Protein AF-A0A318RNM4-F1 (afdb_monomer)

Mean predicted aligned error: 9.03 Å

Foldseek 3Di:
DWDKADADLLLQLLVVQCVLPVFALQQKWKWKKWWFQPQDLVLLQVLLQVLCLLAQLQQWAWDADPVGIIITGHDRDPTDGAEEEEDADDPVVVLVVLLVVSLGHQGSRDSGQKHWYWYAYPVGTIMIMIMGRNSFFAPLLVLLSLLSSLQSLLCVVVVHDRDDALADHPVVVSVVLVCCCPDPLLVVLVVVVVVVVVPDPDPPLPQDQSHFANDFWQKDKDDDAQLLLVLLQVLLVVLVFHSVLVLVLLVQCLQQQLQLHQKAKAWEWDQLDDDSRSNHGGNDTATDIQIDGDDQQAFQLNSSNRSVVRVVVCNSSVNHHVSVVCVVVVNTDRQHEYEAEPADPSQRHSNNIGIDMDISHRGTHSAKYWYWDAPVPRGIMTMITGRPVVDDSVRSVLSNQLSSVLSNVSSVDHRRHRPVPSASADPVLVVVQVVQQAAAADDDLFAFLLVLLVVLLVVQVQFWAEDFDVDTDGSLRLLLLLQLLLLVVVVVPDAQAAEEEEAEFWDRCVLSVLSSCVLLNYAYEYDDLPDDQVLSVQSCVVSVGQEYEYCCVVSHDPVCVVHHYQHPVDPVSVVNSNPGGSDRRDQVSHPGDRTQQGWSYWAWDCDPVRDIDIATDGSSLLVLVLVLCCVVQNDPEAAEQQDRPNDPVNSCLSRNCSSRNYYRYYQGGPLSVPLVSVVVSQFPGRAQEDEEALVSLVVNCVVPQAADPRGEHAEYEYEDDWAFLVSQVSSCRNRVYFYKYFYDDPNNRRFFIDTSVPDPDPPDDGTDDSHGTGHPGGKAFHRPSRHGRGPPHHGDIDD

Nearest PDB structures (foldseek):
  5ja1-assembly1_A  TM=8.791E-01  e=1.854E-58  Escherichia coli K-12
  6p1j-assembly1_A  TM=8.127E-01  e=1.756E-58  Eleftheria terrae
  5dua-assembly2_A  TM=9.018E-01  e=8.449E-34  Streptomyces coelicolor A3(2)
  8www-assembly1_A  TM=9.295E-01  e=9.162E-27  Streptomyces yokosukanensis
  8www-assembly2_B  TM=9.259E-01  e=1.479E-25  Streptomyces yokosukanensis

InterPro domains:
  IPR000873 AMP-dependent synthetase/ligase domain [PF00501] (454-799)
  IPR001242 Condensation domain [PF00668] (5-429)
  IPR020459 AMP-binding [PR00154] (597-608)
  IPR020459 AMP-binding [PR00154] (609-617)
  IPR020845 AMP-binding, conserved site [PS00455] (602-613)
  IPR023213 Chloramphenicol acetyltransferase-like domain superfamily [G3DSA:3.30.559.10] (7-200)
  IPR042099 ANL, N-terminal domain [G3DSA:3.40.50.12780] (448-799)

Structure (mmCIF, N/CA/C/O backbone):
data_AF-A0A318RNM4-F1
#
_entry.id   AF-A0A318RNM4-F1
#
loop_
_atom_site.group_PDB
_atom_site.id
_atom_site.type_symbol
_atom_site.label_atom_id
_atom_site.label_alt_id
_atom_site.label_comp_id
_atom_site.label_asym_id
_atom_site.label_entity_id
_atom_site.label_seq_id
_atom_site.pdbx_PDB_ins_code
_atom_site.Cartn_x
_atom_site.Cartn_y
_atom_site.Cartn_z
_atom_site.occupancy
_atom_site.B_iso_or_equiv
_atom_site.auth_seq_id
_atom_site.auth_comp_id
_atom_site.auth_asym_id
_atom_site.auth_atom_id
_atom_site.pdbx_PDB_model_num
ATOM 1 N N . MET A 1 1 ? 12.974 10.063 -58.708 1.00 43.97 1 MET A N 1
ATOM 2 C CA . MET A 1 1 ? 11.779 10.256 -57.858 1.00 43.97 1 MET A CA 1
ATOM 3 C C . MET A 1 1 ? 12.030 9.513 -56.565 1.00 43.97 1 MET A C 1
ATOM 5 O O . MET A 1 1 ? 12.334 8.330 -56.641 1.00 43.97 1 MET A O 1
ATOM 9 N N . SER A 1 2 ? 11.976 10.191 -55.420 1.00 60.78 2 SER A N 1
ATOM 10 C CA . SER A 1 2 ? 12.053 9.526 -54.116 1.00 60.78 2 SER A CA 1
ATOM 11 C C . SER A 1 2 ? 10.860 8.586 -53.949 1.00 60.78 2 SER A C 1
ATOM 13 O O . SER A 1 2 ? 9.722 8.989 -54.195 1.00 60.78 2 SER A O 1
ATOM 15 N N . ALA A 1 3 ? 11.113 7.330 -53.588 1.00 73.31 3 ALA A N 1
ATOM 16 C CA . ALA A 1 3 ? 10.057 6.351 -53.357 1.00 73.31 3 ALA A CA 1
ATOM 17 C C . ALA A 1 3 ? 9.342 6.666 -52.030 1.00 73.31 3 ALA A C 1
ATOM 19 O O . ALA A 1 3 ? 10.000 6.797 -50.999 1.00 73.31 3 ALA A O 1
ATOM 20 N N . ARG A 1 4 ? 8.007 6.799 -52.060 1.00 87.25 4 ARG A N 1
ATOM 21 C CA . ARG A 1 4 ? 7.168 6.872 -50.849 1.00 87.25 4 ARG A CA 1
ATOM 22 C C . ARG A 1 4 ? 6.890 5.448 -50.367 1.00 87.25 4 ARG A C 1
ATOM 24 O O . ARG A 1 4 ? 6.501 4.602 -51.172 1.00 87.25 4 ARG A O 1
ATOM 31 N N . MET A 1 5 ? 7.094 5.186 -49.080 1.00 91.44 5 MET A N 1
ATOM 32 C CA . MET A 1 5 ? 6.993 3.850 -48.479 1.00 91.44 5 MET A CA 1
ATOM 33 C C . MET A 1 5 ? 6.190 3.908 -47.179 1.00 91.44 5 MET A C 1
ATOM 35 O O . MET A 1 5 ? 6.148 4.951 -46.536 1.00 91.44 5 MET A O 1
ATOM 39 N N . ALA A 1 6 ? 5.590 2.797 -46.754 1.00 90.50 6 ALA A N 1
ATOM 40 C CA . ALA A 1 6 ? 5.003 2.718 -45.416 1.00 90.50 6 ALA A CA 1
ATOM 41 C C . ALA A 1 6 ? 6.095 2.778 -44.328 1.00 90.50 6 ALA A C 1
ATOM 43 O O . ALA A 1 6 ? 7.230 2.343 -44.552 1.00 90.50 6 ALA A O 1
ATOM 44 N N . LEU A 1 7 ? 5.753 3.298 -43.147 1.00 91.81 7 LEU A N 1
ATOM 45 C CA . LEU A 1 7 ? 6.599 3.184 -41.952 1.00 91.81 7 LEU A CA 1
ATOM 46 C C . LEU A 1 7 ? 6.724 1.714 -41.524 1.00 91.81 7 LEU A C 1
ATOM 48 O O . LEU A 1 7 ? 5.771 0.941 -41.673 1.00 91.81 7 LEU A O 1
ATOM 52 N N . SER A 1 8 ? 7.872 1.354 -40.943 1.00 89.12 8 SER A N 1
ATOM 53 C CA . SER A 1 8 ? 8.017 0.073 -40.241 1.00 89.12 8 SER A CA 1
ATOM 54 C C . SER A 1 8 ? 7.061 -0.008 -39.046 1.00 89.12 8 SER A C 1
ATOM 56 O O . SER A 1 8 ? 6.530 1.007 -38.577 1.00 89.12 8 SER A O 1
ATOM 58 N N . GLY A 1 9 ? 6.851 -1.212 -38.508 1.00 85.44 9 GLY A N 1
ATOM 59 C CA . GLY A 1 9 ? 6.038 -1.402 -37.299 1.00 85.44 9 GLY A CA 1
ATOM 60 C C . GLY A 1 9 ? 6.455 -0.487 -36.139 1.00 85.44 9 GLY A C 1
ATOM 61 O O . GLY A 1 9 ? 5.610 0.217 -35.588 1.00 85.44 9 GLY A O 1
ATOM 62 N N . ALA A 1 10 ? 7.758 -0.435 -35.850 1.00 88.25 10 ALA A N 1
ATOM 63 C CA . ALA A 1 10 ? 8.333 0.382 -34.777 1.00 88.25 10 ALA A CA 1
ATOM 64 C C . ALA A 1 10 ? 8.173 1.886 -35.029 1.00 88.25 10 ALA A C 1
ATOM 66 O O . ALA A 1 10 ? 7.791 2.642 -34.138 1.00 88.25 10 ALA A O 1
ATOM 67 N N . GLN A 1 11 ? 8.424 2.320 -36.267 1.00 92.38 11 GLN A N 1
ATOM 68 C CA . GLN A 1 11 ? 8.278 3.720 -36.653 1.00 92.38 11 GLN A CA 1
ATOM 69 C C . GLN A 1 11 ? 6.833 4.196 -36.519 1.00 92.38 11 GLN A C 1
ATOM 71 O O . GLN A 1 11 ? 6.610 5.311 -36.056 1.00 92.38 11 GLN A O 1
ATOM 76 N N . ARG A 1 12 ? 5.848 3.358 -36.880 1.00 89.06 12 ARG A N 1
ATOM 77 C CA . ARG A 1 12 ? 4.423 3.679 -36.686 1.00 89.06 12 ARG A CA 1
ATOM 78 C C . ARG A 1 12 ? 4.091 3.889 -35.210 1.00 89.06 12 ARG A C 1
ATOM 80 O O . ARG A 1 12 ? 3.376 4.835 -34.898 1.00 89.06 12 ARG A O 1
ATOM 87 N N . GLY A 1 13 ? 4.618 3.043 -34.322 1.00 85.75 13 GLY A N 1
ATOM 88 C CA . GLY A 1 13 ? 4.440 3.189 -32.875 1.00 85.75 13 GLY A CA 1
ATOM 89 C C . GLY A 1 13 ? 4.929 4.547 -32.368 1.00 85.75 13 GLY A C 1
ATOM 90 O O . GLY A 1 13 ? 4.174 5.266 -31.718 1.00 85.75 13 GLY A O 1
ATOM 91 N N . VAL A 1 14 ? 6.153 4.935 -32.746 1.00 89.62 14 VAL A N 1
ATOM 92 C CA . VAL A 1 14 ? 6.728 6.249 -32.402 1.00 89.62 14 VAL A CA 1
ATOM 93 C C . VAL A 1 14 ? 5.925 7.398 -33.013 1.00 89.62 14 VAL A C 1
ATOM 95 O O . VAL A 1 14 ? 5.628 8.362 -32.315 1.00 89.62 14 VAL A O 1
ATOM 98 N N . TRP A 1 15 ? 5.548 7.291 -34.291 1.00 91.06 15 TRP A N 1
ATOM 99 C CA . TRP A 1 15 ? 4.765 8.314 -34.988 1.00 91.06 15 TRP A CA 1
ATOM 100 C C . TRP A 1 15 ? 3.465 8.618 -34.247 1.00 91.06 15 TRP A C 1
ATOM 102 O O . TRP A 1 15 ? 3.231 9.759 -33.866 1.00 91.06 15 TRP A O 1
ATOM 112 N N . PHE A 1 16 ? 2.636 7.601 -33.995 1.00 86.62 16 PHE A N 1
ATOM 113 C CA . PHE A 1 16 ? 1.354 7.816 -33.327 1.00 86.62 16 PHE A CA 1
ATOM 114 C C . PHE A 1 16 ? 1.520 8.302 -31.888 1.00 86.62 16 PHE A C 1
ATOM 116 O O . PHE A 1 16 ? 0.743 9.147 -31.456 1.00 86.62 16 PHE A O 1
ATOM 123 N N . ALA A 1 17 ? 2.532 7.817 -31.162 1.00 84.12 17 ALA A N 1
ATOM 124 C CA . ALA A 1 17 ? 2.779 8.263 -29.797 1.00 84.12 17 ALA A CA 1
ATOM 125 C C . ALA A 1 17 ? 3.196 9.745 -29.742 1.00 84.12 17 ALA A C 1
ATOM 127 O O . ALA A 1 17 ? 2.619 10.499 -28.966 1.00 84.12 17 ALA A O 1
ATOM 128 N N . GLN A 1 18 ? 4.116 10.194 -30.604 1.00 87.12 18 GLN A N 1
ATOM 129 C CA . GLN A 1 18 ? 4.510 11.608 -30.674 1.00 87.12 18 GLN A CA 1
ATOM 130 C C . GLN A 1 18 ? 3.356 12.511 -31.135 1.00 87.12 18 GLN A C 1
ATOM 132 O O . GLN A 1 18 ? 3.247 13.635 -30.665 1.00 87.12 18 GLN A O 1
ATOM 137 N N . GLN A 1 19 ? 2.467 12.043 -32.016 1.00 87.25 19 GLN A N 1
ATOM 138 C CA . GLN A 1 19 ? 1.311 12.838 -32.459 1.00 87.25 19 GLN A CA 1
ATOM 139 C C . GLN A 1 19 ? 0.315 13.139 -31.325 1.00 87.25 19 GLN A C 1
ATOM 141 O O . GLN A 1 19 ? -0.423 14.118 -31.411 1.00 87.25 19 GLN A O 1
ATOM 146 N N . LEU A 1 20 ? 0.292 12.325 -30.261 1.00 84.88 20 LEU A N 1
ATOM 147 C CA . LEU A 1 20 ? -0.509 12.613 -29.066 1.00 84.88 20 LEU A CA 1
ATOM 148 C C . LEU A 1 20 ? 0.067 13.772 -28.245 1.00 84.88 20 LEU A C 1
ATOM 150 O O . LEU A 1 20 ? -0.704 14.465 -27.589 1.00 84.88 20 LEU A O 1
ATOM 154 N N . GLU A 1 21 ? 1.388 13.967 -28.278 1.00 86.56 21 GLU A N 1
ATOM 155 C CA . GLU A 1 21 ? 2.074 15.057 -27.580 1.00 86.56 21 GLU A CA 1
ATOM 156 C C . GLU A 1 21 ? 3.286 15.557 -28.396 1.00 86.56 21 GLU A C 1
ATOM 158 O O . GLU A 1 21 ? 4.421 15.121 -28.167 1.00 86.56 21 GLU A O 1
ATOM 163 N N . PRO A 1 22 ? 3.073 16.442 -29.392 1.00 86.62 22 PRO A N 1
ATOM 164 C CA . PRO A 1 22 ? 4.117 16.868 -30.331 1.00 86.62 22 PRO A CA 1
ATOM 165 C C . PRO A 1 22 ? 5.311 17.583 -29.688 1.00 86.62 22 PRO A C 1
ATOM 167 O O . PRO A 1 22 ? 6.406 17.550 -30.245 1.00 86.62 22 PRO A O 1
ATOM 170 N N . GLU A 1 23 ? 5.114 18.190 -28.516 1.00 87.50 23 GLU A N 1
ATOM 171 C CA . GLU A 1 23 ? 6.157 18.914 -27.780 1.00 87.50 23 GLU A CA 1
ATOM 172 C C . GLU A 1 23 ? 6.959 18.005 -26.834 1.00 87.50 23 GLU A C 1
ATOM 174 O O . GLU A 1 23 ? 7.902 18.455 -26.183 1.00 87.50 23 GLU A O 1
ATOM 179 N N . SER A 1 24 ? 6.614 16.715 -26.745 1.00 87.56 24 SER A N 1
ATOM 180 C CA . SER A 1 24 ? 7.316 15.777 -25.873 1.00 87.56 24 SER A CA 1
ATOM 181 C C . SER A 1 24 ? 8.773 15.574 -26.324 1.00 87.56 24 SER A C 1
ATOM 183 O O . SER A 1 24 ? 9.010 15.175 -27.470 1.00 87.56 24 SER A O 1
ATOM 185 N N . PRO A 1 25 ? 9.768 15.773 -25.436 1.00 86.56 25 PRO A N 1
ATOM 186 C CA . PRO A 1 25 ? 11.182 15.614 -25.780 1.00 86.56 25 PRO A CA 1
ATOM 187 C C . PRO A 1 25 ? 11.668 14.157 -25.737 1.00 86.56 25 PRO A C 1
ATOM 189 O O . PRO A 1 25 ? 12.783 13.863 -26.175 1.00 86.56 25 PRO A O 1
ATOM 192 N N . VAL A 1 26 ? 10.849 13.234 -25.221 1.00 87.94 26 VAL A N 1
ATOM 193 C CA . VAL A 1 26 ? 11.258 11.859 -24.878 1.00 87.94 26 VAL A CA 1
ATOM 194 C C . VAL A 1 26 ? 11.552 10.976 -26.092 1.00 87.94 26 VAL A C 1
ATOM 196 O O . VAL A 1 26 ? 12.175 9.929 -25.957 1.00 87.94 26 VAL A O 1
ATOM 199 N N . PHE A 1 27 ? 11.144 11.388 -27.294 1.00 90.69 27 PHE A N 1
ATOM 200 C CA . PHE A 1 27 ? 11.481 10.698 -28.542 1.00 90.69 27 PHE A CA 1
ATOM 201 C C . PHE A 1 27 ? 12.781 11.213 -29.159 1.00 90.69 27 PHE A C 1
ATOM 203 O O . PHE A 1 27 ? 12.977 11.130 -30.370 1.00 90.69 27 PHE A O 1
ATOM 210 N N . SER A 1 28 ? 13.697 11.716 -28.338 1.00 89.94 28 SER A N 1
ATOM 211 C CA . SER A 1 28 ? 15.089 11.914 -28.725 1.00 89.94 28 SER A CA 1
ATOM 212 C C . SER A 1 28 ? 15.925 10.732 -28.245 1.00 89.94 28 SER A C 1
ATOM 214 O O . SER A 1 28 ? 15.828 10.315 -27.094 1.00 89.94 28 SER A O 1
ATOM 216 N N . VAL A 1 29 ? 16.784 10.217 -29.118 1.00 91.00 29 VAL A N 1
ATOM 217 C CA . VAL A 1 29 ? 17.881 9.323 -28.741 1.00 91.00 29 VAL A CA 1
ATOM 218 C C . VAL A 1 29 ? 19.196 10.048 -28.937 1.00 91.00 29 VAL A C 1
ATOM 220 O O . VAL A 1 29 ? 19.383 10.755 -29.929 1.00 91.00 29 VAL A O 1
ATOM 223 N N . GLY A 1 30 ? 20.120 9.877 -28.001 1.00 90.44 30 GLY A N 1
ATOM 224 C CA . GLY A 1 30 ? 21.400 10.561 -28.084 1.00 90.44 30 GLY A CA 1
ATOM 225 C C . GLY A 1 30 ? 22.482 9.948 -27.216 1.00 90.44 30 GLY A C 1
ATOM 226 O O . GLY A 1 30 ? 22.210 9.203 -26.271 1.00 90.44 30 GLY A O 1
ATOM 227 N N . GLN A 1 31 ? 23.724 10.267 -27.560 1.00 92.06 31 GLN A N 1
ATOM 228 C CA . GLN A 1 31 ? 24.913 9.809 -26.850 1.00 92.06 31 GLN A CA 1
ATOM 229 C C . GLN A 1 31 ? 26.065 10.812 -26.976 1.00 92.06 31 GLN A C 1
ATOM 231 O O . GLN A 1 31 ? 26.129 11.582 -27.937 1.00 92.06 31 GLN A O 1
ATOM 236 N N . LEU A 1 32 ? 27.008 10.723 -26.041 1.00 94.06 32 LEU A N 1
ATOM 237 C CA . LEU A 1 32 ? 28.366 11.244 -26.173 1.00 94.06 32 LEU A CA 1
ATOM 238 C C . LEU A 1 32 ? 29.331 10.083 -26.393 1.00 94.06 32 LEU A C 1
ATOM 240 O O . LEU A 1 32 ? 29.243 9.069 -25.712 1.00 94.06 32 LEU A O 1
ATOM 244 N N . VAL A 1 33 ? 30.278 10.229 -27.312 1.00 93.94 33 VAL A N 1
ATOM 245 C CA . VAL A 1 33 ? 31.407 9.307 -27.465 1.00 93.94 33 VAL A CA 1
ATOM 246 C C . VAL A 1 33 ? 32.674 10.040 -27.061 1.00 93.94 33 VAL A C 1
ATOM 248 O O . VAL A 1 33 ? 33.107 10.962 -27.752 1.00 93.94 33 VAL A O 1
ATOM 251 N N . TRP A 1 34 ? 33.257 9.633 -25.936 1.00 93.44 34 TRP A N 1
ATOM 252 C CA . TRP A 1 34 ? 34.493 10.202 -25.408 1.00 93.44 34 TRP A CA 1
ATOM 253 C C . TRP A 1 34 ? 35.707 9.551 -26.061 1.00 93.44 34 TRP A C 1
ATOM 255 O O . TRP A 1 34 ? 35.800 8.322 -26.133 1.00 93.44 34 TRP A O 1
ATOM 265 N N . LEU A 1 35 ? 36.633 10.386 -26.523 1.00 94.31 35 LEU A N 1
ATOM 266 C CA . LEU A 1 35 ? 37.820 10.000 -27.271 1.00 94.31 35 LEU A CA 1
ATOM 267 C C . LEU A 1 35 ? 39.064 10.666 -26.652 1.00 94.31 35 LEU A C 1
ATOM 269 O O . LEU A 1 35 ? 38.995 11.819 -26.205 1.00 94.31 35 LEU A O 1
ATOM 273 N N . PRO A 1 36 ? 40.205 9.958 -26.599 1.00 92.50 36 PRO A N 1
ATOM 274 C CA . PRO A 1 36 ? 41.445 10.497 -26.050 1.00 92.50 36 PRO A CA 1
ATOM 275 C C . PRO A 1 36 ? 42.024 11.627 -26.918 1.00 92.50 36 PRO A C 1
ATOM 277 O O . PRO A 1 36 ? 41.576 11.896 -28.029 1.00 92.50 36 PRO A O 1
ATOM 280 N N . SER A 1 37 ? 43.010 12.344 -26.377 1.00 90.00 37 SER A N 1
ATOM 281 C CA . SER A 1 37 ? 43.553 13.580 -26.967 1.00 90.00 37 SER A CA 1
ATOM 282 C C . SER A 1 37 ? 44.356 13.402 -28.256 1.00 90.00 37 SER A C 1
ATOM 284 O O . SER A 1 37 ? 44.651 14.390 -28.918 1.00 90.00 37 SER A O 1
ATOM 286 N N . ASP A 1 38 ? 44.769 12.180 -28.573 1.00 89.56 38 ASP A N 1
ATOM 287 C CA . ASP A 1 38 ? 45.491 11.809 -29.794 1.00 89.56 38 ASP A CA 1
ATOM 288 C C . ASP A 1 38 ? 44.562 11.568 -30.995 1.00 89.56 38 ASP A C 1
ATOM 290 O O . ASP A 1 38 ? 45.038 11.435 -32.123 1.00 89.56 38 ASP A O 1
ATOM 294 N N . VAL A 1 39 ? 43.245 11.564 -30.773 1.00 94.94 39 VAL A N 1
ATOM 295 C CA . VAL A 1 39 ? 42.238 11.474 -31.831 1.00 94.94 39 VAL A CA 1
ATOM 296 C C . VAL A 1 39 ? 42.028 12.843 -32.484 1.00 94.94 39 VAL A C 1
ATOM 298 O O . VAL A 1 39 ? 41.661 13.816 -31.831 1.00 94.94 39 VAL A O 1
ATOM 301 N N . ASP A 1 40 ? 42.229 12.908 -33.800 1.00 95.56 40 ASP A N 1
ATOM 302 C CA . ASP A 1 40 ? 41.983 14.102 -34.620 1.00 95.56 40 ASP A CA 1
ATOM 303 C C . ASP A 1 40 ? 40.476 14.410 -34.763 1.00 95.56 40 ASP A C 1
ATOM 305 O O . ASP A 1 40 ? 39.723 13.641 -35.367 1.00 95.56 40 ASP A O 1
ATOM 309 N N . ALA A 1 41 ? 40.042 15.552 -34.221 1.00 96.06 41 ALA A N 1
ATOM 310 C CA . ALA A 1 41 ? 38.646 15.987 -34.223 1.00 96.06 41 ALA A CA 1
ATOM 311 C C . ALA A 1 41 ? 38.074 16.269 -35.626 1.00 96.06 41 ALA A C 1
ATOM 313 O O . ALA A 1 41 ? 36.903 15.969 -35.871 1.00 96.06 41 ALA A O 1
ATOM 314 N N . ASP A 1 42 ? 38.876 16.794 -36.555 1.00 96.25 42 ASP A N 1
ATOM 315 C CA . ASP A 1 42 ? 38.430 17.091 -37.923 1.00 96.25 42 ASP A CA 1
ATOM 316 C C . ASP A 1 42 ? 38.222 15.791 -38.715 1.00 96.25 42 ASP A C 1
ATOM 318 O O . ASP A 1 42 ? 37.265 15.651 -39.491 1.00 96.25 42 ASP A O 1
ATOM 322 N N . LEU A 1 43 ? 39.066 14.784 -38.462 1.00 96.19 43 LEU A N 1
ATOM 323 C CA . LEU A 1 43 ? 38.861 13.437 -38.996 1.00 96.19 43 LEU A CA 1
ATOM 324 C C . LEU A 1 43 ? 37.630 12.753 -38.391 1.00 96.19 43 LEU A C 1
ATOM 326 O O . LEU A 1 43 ? 36.924 12.051 -39.118 1.00 96.19 43 LEU A O 1
ATOM 330 N N . VAL A 1 44 ? 37.324 12.968 -37.103 1.00 97.31 44 VAL A N 1
ATOM 331 C CA . VAL A 1 44 ? 36.059 12.486 -36.511 1.00 97.31 44 VAL A CA 1
ATOM 332 C C . VAL A 1 44 ? 34.872 13.143 -37.211 1.00 97.31 44 VAL A C 1
ATOM 334 O O . VAL A 1 44 ? 33.977 12.430 -37.657 1.00 97.31 44 VAL A O 1
ATOM 337 N N . ALA A 1 45 ? 34.876 14.469 -37.377 1.00 97.06 45 ALA A N 1
ATOM 338 C CA . ALA A 1 45 ? 33.804 15.192 -38.064 1.00 97.06 45 ALA A CA 1
ATOM 339 C C . ALA A 1 45 ? 33.586 14.678 -39.500 1.00 97.06 45 ALA A C 1
ATOM 341 O O . ALA A 1 45 ? 32.448 14.424 -39.907 1.00 97.06 45 ALA A O 1
ATOM 342 N N . SER A 1 46 ? 34.675 14.423 -40.231 1.00 95.62 46 SER A N 1
ATOM 343 C CA . SER A 1 46 ? 34.634 13.830 -41.575 1.00 95.62 46 SER A CA 1
ATOM 344 C C . SER A 1 46 ? 34.039 12.416 -41.560 1.00 95.62 46 SER A C 1
ATOM 346 O O . SER A 1 46 ? 33.154 12.096 -42.355 1.00 95.62 46 SER A O 1
ATOM 348 N N . ALA A 1 47 ? 34.470 11.568 -40.621 1.00 96.06 47 ALA A N 1
ATOM 349 C CA . ALA A 1 47 ? 33.963 10.204 -40.488 1.00 96.06 47 ALA A CA 1
ATOM 350 C C . ALA A 1 47 ? 32.470 10.158 -40.122 1.00 96.06 47 ALA A C 1
ATOM 352 O O . ALA A 1 47 ? 31.730 9.325 -40.653 1.00 96.06 47 ALA A O 1
ATOM 353 N N . VAL A 1 48 ? 32.019 11.066 -39.251 1.00 95.88 48 VAL A N 1
ATOM 354 C CA . VAL A 1 48 ? 30.607 11.230 -38.876 1.00 95.88 48 VAL A CA 1
ATOM 355 C C . VAL A 1 48 ? 29.771 11.667 -40.079 1.00 95.88 48 VAL A C 1
ATOM 357 O O . VAL A 1 48 ? 28.727 11.064 -40.340 1.00 95.88 48 VAL A O 1
ATOM 360 N N . SER A 1 49 ? 30.234 12.657 -40.847 1.00 94.38 49 SER A N 1
ATOM 361 C CA . SER A 1 49 ? 29.548 13.118 -42.063 1.00 94.38 49 SER A CA 1
ATOM 362 C C . SER A 1 49 ? 29.345 11.977 -43.067 1.00 94.38 49 SER A C 1
ATOM 364 O O . SER A 1 49 ? 28.223 11.725 -43.513 1.00 94.38 49 SER A O 1
ATOM 366 N N . ILE A 1 50 ? 30.399 11.198 -43.337 1.00 93.00 50 ILE A N 1
ATOM 367 C CA . ILE A 1 50 ? 30.340 10.058 -44.265 1.00 93.00 50 ILE A CA 1
ATOM 368 C C . ILE A 1 50 ? 29.375 8.980 -43.755 1.00 93.00 50 ILE A C 1
ATOM 370 O O . ILE A 1 50 ? 28.469 8.568 -44.478 1.00 93.00 50 ILE A O 1
ATOM 374 N N . ALA A 1 51 ? 29.528 8.530 -42.506 1.00 93.31 51 ALA A N 1
ATOM 375 C CA . ALA A 1 51 ? 28.712 7.441 -41.967 1.00 93.31 51 ALA A CA 1
ATOM 376 C C . ALA A 1 51 ? 27.223 7.812 -41.856 1.00 93.31 51 ALA A C 1
ATOM 378 O O . ALA A 1 51 ? 26.357 6.969 -42.091 1.00 93.31 51 ALA A O 1
ATOM 379 N N . THR A 1 52 ? 26.914 9.066 -41.510 1.00 91.94 52 THR A N 1
ATOM 380 C CA . THR A 1 52 ? 25.524 9.544 -41.461 1.00 91.94 52 THR A CA 1
ATOM 381 C C . THR A 1 52 ? 24.927 9.694 -42.860 1.00 91.94 52 THR A C 1
ATOM 383 O O . THR A 1 52 ? 23.768 9.331 -43.056 1.00 91.94 52 THR A O 1
ATOM 386 N N . GLY A 1 53 ? 25.718 10.122 -43.852 1.00 89.31 53 GLY A N 1
ATOM 387 C CA . GLY A 1 53 ? 25.306 10.165 -45.260 1.00 89.31 53 GLY A CA 1
ATOM 388 C C . GLY A 1 53 ? 25.020 8.783 -45.865 1.00 89.31 53 GLY A C 1
ATOM 389 O O . GLY A 1 53 ? 24.109 8.643 -46.684 1.00 89.31 53 GLY A O 1
ATOM 390 N N . GLU A 1 54 ? 25.745 7.749 -45.427 1.00 90.62 54 GLU A N 1
ATOM 391 C CA . GLU A 1 54 ? 25.530 6.353 -45.839 1.00 90.62 54 GLU A CA 1
ATOM 392 C C . GLU A 1 54 ? 24.260 5.719 -45.243 1.00 90.62 54 GLU A C 1
ATOM 394 O O . GLU A 1 54 ? 23.763 4.724 -45.774 1.00 90.62 54 GLU A O 1
ATOM 399 N N . ALA A 1 55 ? 23.728 6.256 -44.143 1.00 91.31 55 ALA A N 1
ATOM 400 C CA . ALA A 1 55 ? 22.554 5.706 -43.476 1.00 91.31 55 ALA A CA 1
ATOM 401 C C . ALA A 1 55 ? 21.254 6.248 -44.097 1.00 91.31 55 ALA A C 1
ATOM 403 O O . ALA A 1 55 ? 20.797 7.344 -43.775 1.00 91.31 55 ALA A O 1
ATOM 404 N N . ASP A 1 56 ? 20.604 5.445 -44.944 1.00 90.50 56 ASP A N 1
ATOM 405 C CA . ASP A 1 56 ? 19.349 5.797 -45.634 1.00 90.50 56 ASP A CA 1
ATOM 406 C C . ASP A 1 56 ? 18.265 6.391 -44.722 1.00 90.50 56 ASP A C 1
ATOM 408 O O . ASP A 1 56 ? 17.564 7.326 -45.119 1.00 90.50 56 ASP A O 1
ATOM 412 N N . VAL A 1 57 ? 18.125 5.874 -43.495 1.00 92.56 57 VAL A N 1
ATOM 413 C CA . VAL A 1 57 ? 17.091 6.330 -42.556 1.00 92.56 57 VAL A CA 1
ATOM 414 C C . VAL A 1 57 ? 17.284 7.784 -42.124 1.00 92.56 57 VAL A C 1
ATOM 416 O O . VAL A 1 57 ? 16.303 8.494 -41.930 1.00 92.56 57 VAL A O 1
ATOM 419 N N . LEU A 1 58 ? 18.529 8.262 -42.032 1.00 92.62 58 LEU A N 1
ATOM 420 C CA . LEU A 1 58 ? 18.828 9.640 -41.629 1.00 92.62 58 LEU A CA 1
ATOM 421 C C . LEU A 1 58 ? 18.481 10.648 -42.731 1.00 92.62 58 LEU A C 1
ATOM 423 O O . LEU A 1 58 ? 18.328 11.837 -42.467 1.00 92.62 58 LEU A O 1
ATOM 427 N N . ARG A 1 59 ? 18.274 10.165 -43.961 1.00 90.19 59 ARG A N 1
ATOM 428 C CA . ARG A 1 59 ? 17.817 10.952 -45.114 1.00 90.19 59 ARG A CA 1
ATOM 429 C C . ARG A 1 59 ? 16.296 10.898 -45.288 1.00 90.19 59 ARG A C 1
ATOM 431 O O . ARG A 1 59 ? 15.780 11.422 -46.278 1.00 90.19 59 ARG A O 1
ATOM 438 N N . CYS A 1 60 ? 15.575 10.233 -44.382 1.00 91.75 60 CYS A N 1
ATOM 439 C CA . CYS A 1 60 ? 14.127 10.089 -44.471 1.00 91.75 60 CYS A CA 1
ATOM 440 C C . CYS A 1 60 ? 13.384 11.320 -43.951 1.00 91.75 60 CYS A C 1
ATOM 442 O O . CYS A 1 60 ? 13.765 11.924 -42.951 1.00 91.75 60 CYS A O 1
ATOM 444 N N . ARG A 1 61 ? 12.264 11.628 -44.608 1.00 91.88 61 ARG A N 1
ATOM 445 C CA . ARG A 1 61 ? 11.200 12.493 -44.081 1.00 91.88 61 ARG A CA 1
ATOM 446 C C . ARG A 1 61 ? 9.958 11.656 -43.821 1.00 91.88 61 ARG A C 1
ATOM 448 O O . ARG A 1 61 ? 9.727 10.682 -44.542 1.00 91.88 61 ARG A O 1
ATOM 455 N N . PHE A 1 62 ? 9.168 12.057 -42.833 1.00 91.81 62 PHE A N 1
ATOM 456 C CA . PHE A 1 62 ? 7.932 11.382 -42.451 1.00 91.81 62 PHE A CA 1
ATOM 457 C C . PHE A 1 62 ? 6.756 12.340 -42.634 1.00 91.81 62 PHE A C 1
ATOM 459 O O . PHE A 1 62 ? 6.827 13.499 -42.234 1.00 91.81 62 PHE A O 1
ATOM 466 N N . GLU A 1 63 ? 5.697 11.869 -43.281 1.00 90.94 63 GLU A N 1
ATOM 467 C CA . GLU A 1 63 ? 4.525 12.675 -43.632 1.00 90.94 63 GLU A CA 1
ATOM 468 C C . GLU A 1 63 ? 3.256 11.830 -43.487 1.00 90.94 63 GLU A C 1
ATOM 470 O O . GLU A 1 63 ? 3.295 10.609 -43.668 1.00 90.94 63 GLU A O 1
ATOM 475 N N . ASP A 1 64 ? 2.114 12.475 -43.254 1.00 87.75 64 ASP A N 1
ATOM 476 C CA . ASP A 1 64 ? 0.818 11.819 -43.420 1.00 87.75 64 ASP A CA 1
ATOM 477 C C . ASP A 1 64 ? 0.509 11.626 -44.911 1.00 87.75 64 ASP A C 1
ATOM 479 O O . ASP A 1 64 ? 0.613 12.550 -45.722 1.00 87.75 64 ASP A O 1
ATOM 483 N N . GLY A 1 65 ? 0.146 10.402 -45.289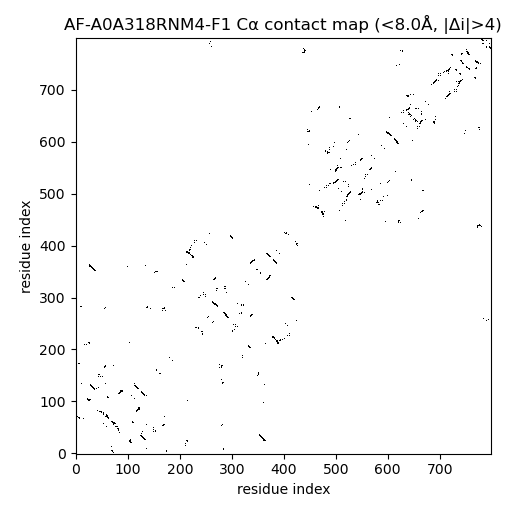 1.00 83.94 65 GLY A N 1
ATOM 484 C CA . GLY A 1 65 ? -0.368 10.064 -46.613 1.00 83.94 65 GLY A CA 1
ATOM 485 C C . GLY A 1 65 ? -1.834 9.635 -46.561 1.00 83.94 65 GLY A C 1
ATOM 486 O O . GLY A 1 65 ? -2.384 9.368 -45.495 1.00 83.94 65 GLY A O 1
ATOM 487 N N . ASP A 1 66 ? -2.455 9.486 -47.734 1.00 78.88 66 ASP A N 1
ATOM 488 C CA . ASP A 1 66 ? -3.886 9.157 -47.866 1.00 78.88 66 ASP A CA 1
ATOM 489 C C . ASP A 1 66 ? -4.296 7.837 -47.175 1.00 78.88 66 ASP A C 1
ATOM 491 O O . ASP A 1 66 ? -5.447 7.669 -46.782 1.00 78.88 66 ASP A O 1
ATOM 495 N N . ALA A 1 67 ? -3.359 6.892 -47.029 1.00 79.31 67 ALA A N 1
ATOM 496 C CA . ALA A 1 67 ? -3.576 5.576 -46.417 1.00 79.31 67 ALA A CA 1
ATOM 497 C C . ALA A 1 67 ? -2.902 5.415 -45.036 1.00 79.31 67 ALA A C 1
ATOM 499 O O . ALA A 1 67 ? -2.831 4.299 -44.516 1.00 79.31 67 ALA A O 1
ATOM 500 N N . GLY A 1 68 ? -2.383 6.503 -44.456 1.00 85.50 68 GLY A N 1
ATOM 501 C CA . GLY A 1 68 ? -1.604 6.508 -43.214 1.00 85.50 68 GLY A CA 1
ATOM 502 C C . GLY A 1 68 ? -0.200 7.103 -43.390 1.00 85.50 68 GLY A C 1
ATOM 503 O O . GLY A 1 68 ? 0.141 7.565 -44.484 1.00 85.50 68 GLY A O 1
ATOM 504 N N . PRO A 1 69 ? 0.630 7.101 -42.331 1.00 91.06 69 PRO A N 1
ATOM 505 C CA . PRO A 1 69 ? 1.942 7.729 -42.373 1.00 91.06 69 PRO A CA 1
ATOM 506 C C . PRO A 1 69 ? 2.872 7.021 -43.361 1.00 91.06 69 PRO A C 1
ATOM 508 O O . PRO A 1 69 ? 2.897 5.787 -43.465 1.00 91.06 69 PRO A O 1
ATOM 511 N N . VAL A 1 70 ? 3.673 7.818 -44.063 1.00 93.12 70 VAL A N 1
ATOM 512 C CA . VAL A 1 70 ? 4.654 7.367 -45.052 1.00 93.12 70 VAL A CA 1
ATOM 513 C C . VAL A 1 70 ? 6.032 7.951 -44.769 1.00 93.12 70 VAL A C 1
ATOM 515 O O . VAL A 1 70 ? 6.166 9.042 -44.220 1.00 93.12 70 VAL A O 1
ATOM 518 N N . GLN A 1 71 ? 7.066 7.220 -45.177 1.00 93.19 71 GLN A N 1
ATOM 519 C CA . GLN A 1 71 ? 8.452 7.668 -45.158 1.00 93.19 71 GLN A CA 1
ATOM 520 C C . GLN A 1 71 ? 8.975 7.831 -46.583 1.00 93.19 71 GLN A C 1
ATOM 522 O O . GLN A 1 71 ? 8.645 7.051 -47.484 1.00 93.19 71 GLN A O 1
ATOM 527 N N . ILE A 1 72 ? 9.778 8.870 -46.788 1.00 92.00 72 ILE A N 1
ATOM 528 C CA . ILE A 1 72 ? 10.324 9.251 -48.090 1.00 92.00 72 ILE A CA 1
ATOM 529 C C . ILE A 1 72 ? 11.835 9.357 -47.957 1.00 92.00 72 ILE A C 1
ATOM 531 O O . ILE A 1 72 ? 12.334 10.244 -47.266 1.00 92.00 72 ILE A O 1
ATOM 535 N N . VAL A 1 73 ? 12.562 8.477 -48.645 1.00 90.88 73 VAL A N 1
ATOM 536 C CA . VAL A 1 73 ? 14.029 8.509 -48.646 1.00 90.88 73 VAL A CA 1
ATOM 537 C C . VAL A 1 73 ? 14.503 9.647 -49.554 1.00 90.88 73 VAL A C 1
ATOM 539 O O . VAL A 1 73 ? 14.201 9.681 -50.756 1.00 90.88 73 VAL A O 1
ATOM 542 N N . GLY A 1 74 ? 15.233 10.603 -48.982 1.00 86.44 74 GLY A N 1
ATOM 543 C CA . GLY A 1 74 ? 15.872 11.684 -49.725 1.00 86.44 74 GLY A CA 1
ATOM 544 C C . GLY A 1 74 ? 16.887 11.167 -50.749 1.00 86.44 74 GLY A C 1
ATOM 545 O O . GLY A 1 74 ? 17.352 10.027 -50.683 1.00 86.44 74 GLY A O 1
ATOM 546 N N . ALA A 1 75 ? 17.253 12.009 -51.717 1.00 82.19 75 ALA A N 1
ATOM 547 C CA . ALA A 1 75 ? 18.419 11.728 -52.552 1.00 82.19 75 ALA A CA 1
ATOM 548 C C . ALA A 1 75 ? 19.689 11.690 -51.678 1.00 82.19 75 ALA A C 1
ATOM 550 O O . ALA A 1 75 ? 19.689 12.275 -50.590 1.00 82.19 75 ALA A O 1
ATOM 551 N N . PRO A 1 76 ? 20.757 10.992 -52.093 1.00 74.62 76 PRO A N 1
ATOM 552 C CA . PRO A 1 76 ? 22.059 11.177 -51.467 1.00 74.62 76 PRO A CA 1
ATOM 553 C C . PRO A 1 76 ? 22.407 12.663 -51.546 1.00 74.62 76 PRO A C 1
ATOM 555 O O . PRO A 1 76 ? 22.338 13.254 -52.624 1.00 74.62 76 PRO A O 1
ATOM 558 N N . THR A 1 77 ? 22.660 13.283 -50.403 1.00 63.84 77 THR A N 1
ATOM 559 C CA . THR A 1 77 ? 23.139 14.661 -50.329 1.00 63.84 77 THR A CA 1
ATOM 560 C C . THR A 1 77 ? 24.655 14.640 -50.249 1.00 63.84 77 THR A C 1
ATOM 562 O O . THR A 1 77 ? 25.219 13.713 -49.667 1.00 63.84 77 THR A O 1
ATOM 565 N N . ASP A 1 78 ? 25.304 15.666 -50.793 1.00 55.97 78 ASP A N 1
ATOM 566 C CA . ASP A 1 78 ? 26.704 15.927 -50.467 1.00 55.97 78 ASP A CA 1
ATOM 567 C C . ASP A 1 78 ? 26.830 16.231 -48.958 1.00 55.97 78 ASP A C 1
ATOM 569 O O . ASP A 1 78 ? 25.861 16.661 -48.325 1.00 55.97 78 ASP A O 1
ATOM 573 N N . GLU A 1 79 ? 28.002 15.924 -48.400 1.00 64.25 79 GLU A N 1
ATOM 574 C CA . GLU A 1 79 ? 28.386 15.952 -46.979 1.00 64.25 79 GLU A CA 1
ATOM 575 C C . GLU A 1 79 ? 27.576 16.914 -46.085 1.00 64.25 79 GLU A C 1
ATOM 577 O O . GLU A 1 79 ? 27.560 18.131 -46.286 1.00 64.25 79 GLU A O 1
ATOM 582 N N . VAL A 1 80 ? 26.950 16.376 -45.030 1.00 73.88 80 VAL A N 1
ATOM 583 C CA . VAL A 1 80 ? 26.370 17.204 -43.964 1.00 73.88 80 VAL A CA 1
ATOM 584 C C . VAL A 1 80 ? 27.522 17.713 -43.106 1.00 73.88 80 VAL A C 1
ATOM 586 O O . VAL A 1 80 ? 28.217 16.927 -42.467 1.00 73.88 80 VAL A O 1
ATOM 589 N N . ALA A 1 81 ? 27.748 19.026 -43.110 1.00 84.88 81 ALA A N 1
ATOM 590 C CA . ALA A 1 81 ? 28.823 19.629 -42.333 1.00 84.88 81 ALA A CA 1
ATOM 591 C C . ALA A 1 81 ? 28.639 19.329 -40.836 1.00 84.88 81 ALA A C 1
ATOM 593 O O . ALA A 1 81 ? 27.624 19.698 -40.246 1.00 84.88 81 ALA A O 1
ATOM 594 N N . VAL A 1 82 ? 29.634 18.678 -40.231 1.00 94.31 82 VAL A N 1
ATOM 595 C CA . VAL A 1 82 ? 29.675 18.403 -38.792 1.00 94.31 82 VAL A CA 1
ATOM 596 C C . VAL A 1 82 ? 30.561 19.464 -38.136 1.00 94.31 82 VAL A C 1
ATOM 598 O O . VAL A 1 82 ? 31.761 19.498 -38.420 1.00 94.31 82 VAL A O 1
ATOM 601 N N . PRO A 1 83 ? 30.013 20.361 -37.299 1.00 96.31 83 PRO A N 1
ATOM 602 C CA . PRO A 1 83 ? 30.803 21.396 -36.654 1.00 96.31 83 PRO A CA 1
ATOM 603 C C . PRO A 1 83 ? 31.794 20.797 -35.648 1.00 96.31 83 PRO A C 1
ATOM 605 O O . PRO A 1 83 ? 31.435 19.954 -34.823 1.00 96.31 83 PRO A O 1
ATOM 608 N N . VAL A 1 84 ? 33.030 21.298 -35.693 1.00 97.06 84 VAL A N 1
ATOM 609 C CA . VAL A 1 84 ? 34.044 21.092 -34.655 1.00 97.06 84 VAL A CA 1
ATOM 610 C C . VAL A 1 84 ? 34.088 22.345 -33.785 1.00 97.06 84 VAL A C 1
ATOM 612 O O . VAL A 1 84 ? 34.416 23.432 -34.262 1.00 97.06 84 VAL A O 1
ATOM 615 N N . VAL A 1 85 ? 33.720 22.213 -32.512 1.00 97.00 85 VAL A N 1
ATOM 616 C CA . VAL A 1 85 ? 33.541 23.337 -31.585 1.00 97.00 85 VAL A CA 1
ATOM 617 C C . VAL A 1 85 ? 34.468 23.180 -30.386 1.00 97.00 85 VAL A C 1
ATOM 619 O O . VAL A 1 85 ? 34.599 22.102 -29.811 1.00 97.00 85 VAL A O 1
ATOM 622 N N . HIS A 1 86 ? 35.126 24.266 -29.984 1.00 95.94 86 HIS A N 1
ATOM 623 C CA . HIS A 1 86 ? 35.927 24.273 -28.765 1.00 95.94 86 HIS A CA 1
ATOM 624 C C . HIS A 1 86 ? 35.051 24.478 -27.527 1.00 95.94 86 HIS A C 1
ATOM 626 O O . HIS A 1 86 ? 34.333 25.475 -27.434 1.00 95.94 86 HIS A O 1
ATOM 632 N N . PHE A 1 87 ? 35.145 23.562 -26.563 1.00 95.44 87 PHE A N 1
ATOM 633 C CA . PHE A 1 87 ? 34.432 23.630 -25.294 1.00 95.44 87 PHE A CA 1
ATOM 634 C C . PHE A 1 87 ? 35.383 24.017 -24.155 1.00 95.44 87 PHE A C 1
ATOM 636 O O . PHE A 1 87 ? 36.292 23.267 -23.793 1.00 95.44 87 PHE A O 1
ATOM 643 N N . GLY A 1 88 ? 35.159 25.200 -23.576 1.00 91.56 88 GLY A N 1
ATOM 644 C CA . GLY A 1 88 ? 36.006 25.759 -22.515 1.00 91.56 88 GLY A CA 1
ATOM 645 C C . GLY A 1 88 ? 35.741 25.207 -21.106 1.00 91.56 88 GLY A C 1
ATOM 646 O O . GLY A 1 88 ? 36.461 25.572 -20.178 1.00 91.56 88 GLY A O 1
ATOM 647 N N . GLY A 1 89 ? 34.706 24.380 -20.930 1.00 90.88 89 GLY A N 1
ATOM 648 C CA . GLY A 1 89 ? 34.313 23.807 -19.641 1.00 90.88 89 GLY A CA 1
ATOM 649 C C . GLY A 1 89 ? 34.915 22.428 -19.351 1.00 90.88 89 GLY A C 1
ATOM 650 O O . GLY A 1 89 ? 35.721 21.890 -20.112 1.00 90.88 89 GLY A O 1
ATOM 651 N N . THR A 1 90 ? 34.505 21.836 -18.230 1.00 91.94 90 THR A N 1
ATOM 652 C CA . THR A 1 90 ? 34.869 20.463 -17.845 1.00 91.94 90 THR A CA 1
ATOM 653 C C . THR A 1 90 ? 34.026 19.420 -18.596 1.00 91.94 90 THR A C 1
ATOM 655 O O . THR A 1 90 ? 32.930 19.741 -19.062 1.00 91.94 90 THR A O 1
ATOM 658 N N . PRO A 1 91 ? 34.462 18.146 -18.673 1.00 90.56 91 PRO A N 1
ATOM 659 C CA . PRO A 1 91 ? 33.632 17.064 -19.211 1.00 90.56 91 PRO A CA 1
ATOM 660 C C . PRO A 1 91 ? 32.236 16.980 -18.571 1.00 90.56 91 PRO A C 1
ATOM 662 O O . PRO A 1 91 ? 31.254 16.771 -19.275 1.00 90.56 91 PRO A O 1
ATOM 665 N N . ASP A 1 92 ? 32.118 17.222 -17.262 1.00 90.00 92 ASP A N 1
ATOM 666 C CA . ASP A 1 92 ? 30.824 17.212 -16.562 1.00 90.00 92 ASP A CA 1
ATOM 667 C C . ASP A 1 92 ? 29.915 18.374 -16.971 1.00 90.00 92 ASP A C 1
ATOM 669 O O . ASP A 1 92 ? 28.702 18.207 -17.091 1.00 90.00 92 ASP A O 1
ATOM 673 N N . GLN A 1 93 ? 30.491 19.548 -17.239 1.00 93.38 93 GLN A N 1
ATOM 674 C CA . GLN A 1 93 ? 29.732 20.672 -17.786 1.00 93.38 93 GLN A CA 1
ATOM 675 C C . GLN A 1 93 ? 29.225 20.355 -19.197 1.00 93.38 93 GLN A C 1
ATOM 677 O O . GLN A 1 93 ? 28.068 20.648 -19.496 1.00 93.38 93 GLN A O 1
ATOM 682 N N . LEU A 1 94 ? 30.037 19.690 -20.030 1.00 94.12 94 LEU A N 1
ATOM 683 C CA . LEU A 1 94 ? 29.600 19.236 -21.354 1.00 94.12 94 LEU A CA 1
ATOM 684 C C . LEU A 1 94 ? 28.472 18.199 -21.253 1.00 94.12 94 LEU A C 1
ATOM 686 O O . LEU A 1 94 ? 27.502 18.297 -22.000 1.00 94.12 94 LEU A O 1
ATOM 690 N N . ARG A 1 95 ? 28.549 17.250 -20.306 1.00 92.00 95 ARG A N 1
ATOM 691 C CA . ARG A 1 95 ? 27.450 16.301 -20.035 1.00 92.00 95 ARG A CA 1
ATOM 692 C C . ARG A 1 95 ? 26.150 17.027 -19.711 1.00 92.00 95 ARG A C 1
ATOM 694 O O . ARG A 1 95 ? 25.113 16.699 -20.282 1.00 92.00 95 ARG A O 1
ATOM 701 N N . GLY A 1 96 ? 26.205 18.014 -18.816 1.00 90.44 96 GLY A N 1
ATOM 702 C CA . GLY A 1 96 ? 25.038 18.818 -18.445 1.00 90.44 96 GLY A CA 1
ATOM 703 C C . GLY A 1 96 ? 24.447 19.584 -19.632 1.00 90.44 96 GLY A C 1
ATOM 704 O O . GLY A 1 96 ? 23.227 19.605 -19.814 1.00 90.44 96 GLY A O 1
ATOM 705 N N . GLU A 1 97 ? 25.300 20.162 -20.479 1.00 92.94 97 GLU A N 1
ATOM 706 C CA . GLU A 1 97 ? 24.864 20.885 -21.676 1.00 92.94 97 GLU A CA 1
ATOM 707 C C . GLU A 1 97 ? 24.244 19.950 -22.726 1.00 92.94 97 GLU A C 1
ATOM 709 O O . GLU A 1 97 ? 23.162 20.233 -23.244 1.00 92.94 97 GLU A O 1
ATOM 714 N N . ALA A 1 98 ? 24.867 18.797 -22.980 1.00 92.31 98 ALA A N 1
ATOM 715 C CA . ALA A 1 98 ? 24.360 17.794 -23.913 1.00 92.31 98 ALA A CA 1
ATOM 716 C C . ALA A 1 98 ? 23.026 17.189 -23.438 1.00 92.31 98 ALA A C 1
ATOM 718 O O . ALA A 1 98 ? 22.085 17.054 -24.221 1.00 92.31 98 ALA A O 1
ATOM 719 N N . ARG A 1 99 ? 22.882 16.913 -22.132 1.00 89.38 99 ARG A N 1
ATOM 720 C CA . ARG A 1 99 ? 21.600 16.499 -21.529 1.00 89.38 99 ARG A CA 1
ATOM 721 C C . ARG A 1 99 ? 20.529 17.583 -21.666 1.00 89.38 99 ARG A C 1
ATOM 723 O O . ARG A 1 99 ? 19.397 17.277 -22.024 1.00 89.38 99 ARG A O 1
ATOM 730 N N . SER A 1 100 ? 20.885 18.854 -21.475 1.00 90.31 100 SER A N 1
ATOM 731 C CA . SER A 1 100 ? 19.952 19.973 -21.679 1.00 90.31 100 SER A CA 1
ATOM 732 C C . SER A 1 100 ? 19.503 20.082 -23.140 1.00 90.31 100 SER A C 1
ATOM 734 O O . SER A 1 100 ? 18.332 20.344 -23.411 1.00 90.31 100 SER A O 1
ATOM 736 N N . ARG A 1 101 ? 20.396 19.803 -24.100 1.00 91.19 101 ARG A N 1
ATOM 737 C CA . ARG A 1 101 ? 20.028 19.703 -25.520 1.00 91.19 101 ARG A CA 1
ATOM 738 C C . ARG A 1 101 ? 19.076 18.544 -25.807 1.00 91.19 101 ARG A C 1
ATOM 740 O O . ARG A 1 101 ? 18.270 18.677 -26.728 1.00 91.19 101 ARG A O 1
ATOM 747 N N . MET A 1 102 ? 19.107 17.439 -25.052 1.00 89.50 102 MET A N 1
ATOM 748 C CA . MET A 1 102 ? 18.125 16.350 -25.210 1.00 89.50 102 MET A CA 1
ATOM 749 C C . MET A 1 102 ? 16.701 16.787 -24.852 1.00 89.50 102 MET A C 1
ATOM 751 O O . MET A 1 102 ? 15.758 16.299 -25.465 1.00 89.50 102 MET A O 1
ATOM 755 N N . ALA A 1 103 ? 16.543 17.744 -23.933 1.00 87.19 103 ALA A N 1
ATOM 756 C CA . ALA A 1 103 ? 15.237 18.261 -23.520 1.00 87.19 103 ALA A CA 1
ATOM 757 C C . ALA A 1 103 ? 14.541 19.127 -24.588 1.00 87.19 103 ALA A C 1
ATOM 759 O O . ALA A 1 103 ? 13.374 19.469 -24.432 1.00 87.19 103 ALA A O 1
ATOM 760 N N . VAL A 1 104 ? 15.237 19.490 -25.671 1.00 90.12 104 VAL A N 1
ATOM 761 C CA . VAL A 1 104 ? 14.641 20.212 -26.803 1.00 90.12 104 VAL A CA 1
ATOM 762 C C . VAL A 1 104 ? 14.029 19.193 -27.775 1.00 90.12 104 VAL A C 1
ATOM 764 O O . VAL A 1 104 ? 14.787 18.410 -28.349 1.00 90.12 104 VAL A O 1
ATOM 767 N N . PRO A 1 105 ? 12.707 19.162 -28.007 1.00 88.94 105 PRO A N 1
ATOM 768 C CA . PRO A 1 105 ? 12.102 18.199 -28.925 1.00 88.94 105 PRO A CA 1
ATOM 769 C C . PRO A 1 105 ? 12.570 18.415 -30.373 1.00 88.94 105 PRO A C 1
ATOM 771 O O . PRO A 1 105 ? 12.867 19.534 -30.799 1.00 88.94 105 PRO A O 1
ATOM 774 N N . ILE A 1 106 ? 12.639 17.330 -31.148 1.00 91.00 106 ILE A N 1
ATOM 775 C CA . ILE A 1 106 ? 12.862 17.381 -32.598 1.00 91.00 106 ILE A CA 1
ATOM 776 C C . ILE A 1 106 ? 11.500 17.202 -33.268 1.00 91.00 106 ILE A C 1
ATOM 778 O O . ILE A 1 106 ? 10.900 16.140 -33.167 1.00 91.00 106 ILE A O 1
ATOM 782 N N . ALA A 1 107 ? 11.009 18.219 -33.974 1.00 89.44 107 ALA A N 1
ATOM 783 C CA . ALA A 1 107 ? 9.728 18.110 -34.668 1.00 89.44 107 ALA A CA 1
ATOM 784 C C . ALA A 1 107 ? 9.782 17.046 -35.781 1.00 89.44 107 ALA A C 1
ATOM 786 O O . ALA A 1 107 ? 10.712 17.036 -36.591 1.00 89.44 107 ALA A O 1
ATOM 787 N N . LEU A 1 108 ? 8.740 16.214 -35.898 1.00 89.38 108 LEU A N 1
ATOM 788 C CA . LEU A 1 108 ? 8.602 15.228 -36.985 1.00 89.38 108 LEU A CA 1
ATOM 789 C C . LEU A 1 108 ? 8.605 15.865 -38.387 1.00 89.38 108 LEU A C 1
ATOM 791 O O . LEU A 1 108 ? 8.968 15.217 -39.366 1.00 89.38 108 LEU A O 1
ATOM 795 N N . SER A 1 109 ? 8.228 17.142 -38.485 1.00 87.06 109 SER A N 1
ATOM 796 C CA . SER A 1 109 ? 8.253 17.929 -39.722 1.00 87.06 109 SER A CA 1
ATOM 797 C C . SER A 1 109 ? 9.617 18.562 -40.032 1.00 87.06 109 SER A C 1
ATOM 799 O O . SER A 1 109 ? 9.736 19.304 -41.011 1.00 87.06 109 SER A O 1
ATOM 801 N N . ALA A 1 110 ? 10.639 18.352 -39.195 1.00 86.25 110 ALA A N 1
ATOM 802 C CA . ALA A 1 110 ? 11.959 18.937 -39.401 1.00 86.25 110 ALA A CA 1
ATOM 803 C C . ALA A 1 110 ? 12.628 18.382 -40.670 1.00 86.25 110 ALA A C 1
ATOM 805 O O . ALA A 1 110 ? 12.548 17.195 -40.983 1.00 86.25 110 ALA A O 1
ATOM 806 N N . ASN A 1 111 ? 13.343 19.249 -41.395 1.00 80.88 111 ASN A N 1
ATOM 807 C CA . ASN A 1 111 ? 14.107 18.837 -42.578 1.00 80.88 111 ASN A CA 1
ATOM 808 C C . ASN A 1 111 ? 15.286 17.917 -42.223 1.00 80.88 111 ASN A C 1
ATOM 810 O O . ASN A 1 111 ? 15.648 17.064 -43.030 1.00 80.88 111 ASN A O 1
ATOM 814 N N . LEU A 1 112 ? 15.873 18.114 -41.039 1.00 86.94 112 LEU A N 1
ATOM 815 C CA . LEU A 1 112 ? 16.925 17.289 -40.462 1.00 86.94 112 LEU A CA 1
ATOM 816 C C . LEU A 1 112 ? 16.468 16.893 -39.056 1.00 86.94 112 LEU A C 1
ATOM 818 O O . LEU A 1 112 ? 16.256 17.761 -38.214 1.00 86.94 112 LEU A O 1
ATOM 822 N N . MET A 1 113 ? 16.272 15.598 -38.821 1.00 92.44 113 MET A N 1
ATOM 823 C CA . MET A 1 113 ? 15.813 15.069 -37.528 1.00 92.44 113 MET A CA 1
ATOM 824 C C . MET A 1 113 ? 16.964 14.482 -36.701 1.00 92.44 113 MET A C 1
ATOM 826 O O . MET A 1 113 ? 16.754 13.620 -35.850 1.00 92.44 113 MET A O 1
ATOM 830 N N . TYR A 1 114 ? 18.190 14.920 -36.969 1.00 93.50 114 TYR A N 1
ATOM 831 C CA . TYR A 1 114 ? 19.370 14.555 -36.206 1.00 93.50 114 TYR A CA 1
ATOM 832 C C . TYR A 1 114 ? 20.361 15.714 -36.174 1.00 93.50 114 TYR A C 1
ATOM 834 O O . TYR A 1 114 ? 20.298 16.616 -37.008 1.00 93.50 114 TYR A O 1
ATOM 842 N N . ASP A 1 115 ? 21.268 15.672 -35.210 1.00 93.38 115 ASP A N 1
ATOM 843 C CA . ASP A 1 115 ? 22.317 16.656 -35.009 1.00 93.38 115 ASP A CA 1
ATOM 844 C C . ASP A 1 115 ? 23.614 15.958 -34.581 1.00 93.38 115 ASP A C 1
ATOM 846 O O . ASP A 1 115 ? 23.593 14.923 -33.904 1.00 93.38 115 ASP A O 1
ATOM 850 N N . ASN A 1 116 ? 24.743 16.509 -35.018 1.00 95.12 116 ASN A N 1
ATOM 851 C CA . ASN A 1 116 ? 26.079 16.033 -34.679 1.00 95.12 116 ASN A CA 1
ATOM 852 C C . ASN A 1 116 ? 26.951 17.225 -34.315 1.00 95.12 116 ASN A C 1
ATOM 854 O O . ASN A 1 116 ? 27.036 18.176 -35.084 1.00 95.12 116 ASN A O 1
ATOM 858 N N . THR A 1 117 ? 27.670 17.139 -33.202 1.00 96.62 117 THR A N 1
ATOM 859 C CA . THR A 1 117 ? 28.720 18.109 -32.871 1.00 96.62 117 THR A CA 1
ATOM 860 C C . THR A 1 117 ? 29.954 17.375 -32.372 1.00 96.62 117 THR A C 1
ATOM 862 O O . THR A 1 117 ? 29.857 16.460 -31.554 1.00 96.62 117 THR A O 1
ATOM 865 N N . VAL A 1 118 ? 31.127 17.767 -32.867 1.00 97.69 118 VAL A N 1
ATOM 866 C CA . VAL A 1 118 ? 32.411 17.293 -32.347 1.00 97.69 118 VAL A CA 1
ATOM 867 C C . VAL A 1 118 ? 32.999 18.382 -31.460 1.00 97.69 118 VAL A C 1
ATOM 869 O O . VAL A 1 118 ? 33.247 19.501 -31.896 1.00 97.69 118 VAL A O 1
ATOM 872 N N . TRP A 1 119 ? 33.229 18.052 -30.199 1.00 97.44 119 TRP A N 1
ATOM 873 C CA . TRP A 1 119 ? 33.750 18.956 -29.187 1.00 97.44 119 TRP A CA 1
ATOM 874 C C . TRP A 1 119 ? 35.241 18.707 -28.971 1.00 97.44 119 TRP A C 1
ATOM 876 O O . TRP A 1 119 ? 35.652 17.573 -28.731 1.00 97.44 119 TRP A O 1
ATOM 886 N N . THR A 1 120 ? 36.048 19.766 -28.994 1.00 96.44 120 THR A N 1
ATOM 887 C CA . THR A 1 120 ? 37.436 19.731 -28.503 1.00 96.44 120 THR A CA 1
ATOM 888 C C . THR A 1 120 ? 37.484 20.296 -27.088 1.00 96.44 120 THR A C 1
ATOM 890 O O . THR A 1 120 ? 36.948 21.374 -26.830 1.00 96.44 120 THR A O 1
ATOM 893 N N . LEU A 1 121 ? 38.106 19.573 -26.157 1.00 94.00 121 LEU A N 1
ATOM 894 C CA . LEU A 1 121 ? 38.088 19.925 -24.733 1.00 94.00 121 LEU A CA 1
ATOM 895 C C . LEU A 1 121 ? 39.332 20.730 -24.335 1.00 94.00 121 LEU A C 1
ATOM 897 O O . LEU A 1 121 ? 40.445 20.420 -24.760 1.00 94.00 121 LEU A O 1
ATOM 901 N N . ALA A 1 122 ? 39.168 21.722 -23.456 1.00 84.19 122 ALA A N 1
ATOM 902 C CA . ALA A 1 122 ? 40.275 22.547 -22.952 1.00 84.19 122 ALA A CA 1
ATOM 903 C C . ALA A 1 122 ? 41.400 21.744 -22.260 1.00 84.19 122 ALA A C 1
ATOM 905 O O . ALA A 1 122 ? 42.562 22.142 -22.309 1.00 84.19 122 ALA A O 1
ATOM 906 N N . GLY A 1 123 ? 41.070 20.605 -21.640 1.00 78.19 123 GLY A N 1
ATOM 907 C CA . GLY A 1 123 ? 42.029 19.689 -21.007 1.00 78.19 123 GLY A CA 1
ATOM 908 C C . GLY A 1 123 ? 42.676 18.667 -21.952 1.00 78.19 123 GLY A C 1
ATOM 909 O O . GLY A 1 123 ? 43.409 17.801 -21.479 1.00 78.19 123 GLY A O 1
ATOM 910 N N . GLY A 1 124 ? 42.405 18.747 -23.260 1.00 84.31 124 GLY A N 1
ATOM 911 C CA . GLY A 1 124 ? 42.705 17.697 -24.233 1.00 84.31 124 GLY A CA 1
ATOM 912 C C . GLY A 1 124 ? 41.588 16.650 -24.318 1.00 84.31 124 GLY A C 1
ATOM 913 O O . GLY A 1 124 ? 40.827 16.456 -23.372 1.00 84.31 124 GLY A O 1
ATOM 914 N N . GLY A 1 125 ? 41.482 15.983 -25.469 1.00 90.56 125 GLY A N 1
ATOM 915 C CA . GLY A 1 125 ? 40.421 15.011 -25.754 1.00 90.56 125 GLY A CA 1
ATOM 916 C C . GLY A 1 125 ? 39.355 15.547 -26.705 1.00 90.56 125 GLY A C 1
ATOM 917 O O . GLY A 1 125 ? 39.223 16.758 -26.916 1.00 90.56 125 GLY A O 1
ATOM 918 N N . VAL A 1 126 ? 38.598 14.612 -27.272 1.00 95.50 126 VAL A N 1
ATOM 919 C CA . VAL A 1 126 ? 37.511 14.874 -28.217 1.00 95.50 126 VAL A CA 1
ATOM 920 C C . VAL A 1 126 ? 36.241 14.208 -27.696 1.00 95.50 126 VAL A C 1
ATOM 922 O O . VAL A 1 126 ? 36.291 13.109 -27.147 1.00 95.50 126 VAL A O 1
ATOM 925 N N . ALA A 1 127 ? 35.093 14.858 -27.855 1.00 96.62 127 ALA A N 1
ATOM 926 C CA . ALA A 1 127 ? 33.799 14.242 -27.590 1.00 96.62 127 ALA A CA 1
ATOM 927 C C . ALA A 1 127 ? 32.889 14.404 -28.806 1.00 96.62 127 ALA A C 1
ATOM 929 O O . ALA A 1 127 ? 32.673 15.517 -29.273 1.00 96.62 127 ALA A O 1
ATOM 930 N N . TRP A 1 128 ? 32.348 13.305 -29.324 1.00 96.75 128 TRP A N 1
ATOM 931 C CA . TRP A 1 128 ? 31.335 13.356 -30.375 1.00 96.75 128 TRP A CA 1
ATOM 932 C C . TRP A 1 128 ? 29.947 13.231 -29.756 1.00 96.75 128 TRP A C 1
ATOM 934 O O . TRP A 1 128 ? 29.607 12.205 -29.171 1.00 96.75 128 TRP A O 1
ATOM 944 N N . GLU A 1 129 ? 29.150 14.282 -29.890 1.00 96.56 129 GLU A N 1
ATOM 945 C CA . GLU A 1 129 ? 27.739 14.280 -29.539 1.00 96.56 129 GLU A CA 1
ATOM 946 C C . GLU A 1 129 ? 26.882 13.945 -30.753 1.00 96.56 129 GLU A C 1
ATOM 948 O O . GLU A 1 129 ? 27.012 14.562 -31.814 1.00 96.56 129 GLU A O 1
ATOM 953 N N . PHE A 1 130 ? 25.969 12.999 -30.559 1.00 95.06 130 PHE A N 1
ATOM 954 C CA . PHE A 1 130 ? 24.961 12.626 -31.536 1.00 95.06 130 PHE A CA 1
ATOM 955 C C . PHE A 1 130 ? 23.572 12.694 -30.911 1.00 95.06 130 PHE A C 1
ATOM 957 O O . PHE A 1 130 ? 23.346 12.145 -29.829 1.00 95.06 130 PHE A O 1
ATOM 964 N N . LYS A 1 131 ? 22.636 13.309 -31.631 1.00 94.25 131 LYS A N 1
ATOM 965 C CA . LYS A 1 131 ? 21.211 13.349 -31.301 1.00 94.25 131 LYS A CA 1
ATOM 966 C C . LYS A 1 131 ? 20.397 12.981 -32.530 1.00 94.25 131 LYS A C 1
ATOM 968 O O . LYS A 1 131 ? 20.670 13.494 -33.606 1.00 94.25 131 LYS A O 1
ATOM 973 N N . ALA A 1 132 ? 19.359 12.170 -32.388 1.00 94.44 132 ALA A N 1
ATOM 974 C CA . ALA A 1 132 ? 18.386 11.927 -33.447 1.00 94.44 132 ALA A CA 1
ATOM 975 C C . ALA A 1 132 ? 16.980 11.733 -32.885 1.00 94.44 132 ALA A C 1
ATOM 977 O O . ALA A 1 132 ? 16.806 11.329 -31.737 1.00 94.44 132 ALA A O 1
ATOM 978 N N . HIS A 1 133 ? 15.967 11.976 -33.712 1.00 94.75 133 HIS A N 1
ATOM 979 C CA . HIS A 1 133 ? 14.607 11.573 -33.394 1.00 94.75 133 HIS A CA 1
ATOM 980 C C . HIS A 1 133 ? 14.518 10.039 -33.374 1.00 94.75 133 HIS A C 1
ATOM 982 O O . HIS A 1 133 ? 14.983 9.357 -34.291 1.00 94.75 133 HIS A O 1
ATOM 988 N N . HIS A 1 134 ? 13.872 9.480 -32.355 1.00 93.56 134 HIS A N 1
ATOM 989 C CA . HIS A 1 134 ? 13.794 8.044 -32.087 1.00 93.56 134 HIS A CA 1
ATOM 990 C C . HIS A 1 134 ? 13.071 7.266 -33.200 1.00 93.56 134 HIS A C 1
ATOM 992 O O . HIS A 1 134 ? 13.319 6.083 -33.401 1.00 93.56 134 HIS A O 1
ATOM 998 N N . ILE A 1 135 ? 12.245 7.943 -34.009 1.00 94.50 135 ILE A N 1
ATOM 999 C CA . ILE A 1 135 ? 11.650 7.369 -35.233 1.00 94.50 135 ILE A CA 1
ATOM 1000 C C . ILE A 1 135 ? 12.709 6.925 -36.260 1.00 94.50 135 ILE A C 1
ATOM 1002 O O . ILE A 1 135 ? 12.447 6.058 -37.093 1.00 94.50 135 ILE A O 1
ATOM 1006 N N . MET A 1 136 ? 13.909 7.512 -36.233 1.00 94.38 136 MET A N 1
ATOM 1007 C CA . MET A 1 136 ? 14.992 7.140 -37.140 1.00 94.38 136 MET A CA 1
ATOM 1008 C C . MET A 1 136 ? 15.785 5.954 -36.604 1.00 94.38 136 MET A C 1
ATOM 1010 O O . MET A 1 136 ? 16.084 5.037 -37.365 1.00 94.38 136 MET A O 1
ATOM 1014 N N . LEU A 1 137 ? 16.122 5.951 -35.312 1.00 93.50 137 LEU A N 1
ATOM 1015 C CA . LEU A 1 137 ? 17.055 4.992 -34.722 1.00 93.50 137 LEU A CA 1
ATOM 1016 C C . LEU A 1 137 ? 16.587 4.511 -33.346 1.00 93.50 137 LEU A C 1
ATOM 1018 O O . LEU A 1 137 ? 16.208 5.310 -32.494 1.00 93.50 137 LEU A O 1
ATOM 1022 N N . ASP A 1 138 ? 16.715 3.204 -33.109 1.00 90.94 138 ASP A N 1
ATOM 1023 C CA . ASP A 1 138 ? 16.777 2.643 -31.757 1.00 90.94 138 ASP A CA 1
ATOM 1024 C C . ASP A 1 138 ? 18.229 2.595 -31.251 1.00 90.94 138 ASP A C 1
ATOM 1026 O O . ASP A 1 138 ? 19.175 2.838 -32.005 1.00 90.94 138 ASP A O 1
ATOM 1030 N N . ALA A 1 139 ? 18.421 2.234 -29.979 1.00 86.62 139 ALA A N 1
ATOM 1031 C CA . ALA A 1 139 ? 19.748 2.119 -29.370 1.00 86.62 139 ALA A CA 1
ATOM 1032 C C . ALA A 1 139 ? 20.696 1.181 -30.149 1.00 86.62 139 ALA A C 1
ATOM 1034 O O . ALA A 1 139 ? 21.895 1.445 -30.252 1.00 86.62 139 ALA A O 1
ATOM 1035 N N . TYR A 1 140 ? 20.173 0.110 -30.760 1.00 88.25 140 TYR A N 1
ATOM 1036 C CA . TYR A 1 140 ? 20.986 -0.778 -31.593 1.00 88.25 140 TYR A CA 1
ATOM 1037 C C . TYR A 1 140 ? 21.386 -0.106 -32.914 1.00 88.25 140 TYR A C 1
ATOM 1039 O O . TYR A 1 140 ? 22.535 -0.218 -33.337 1.00 88.25 140 TYR A O 1
ATOM 1047 N N . GLY A 1 141 ? 20.487 0.647 -33.545 1.00 91.31 141 GLY A N 1
ATOM 1048 C CA . GLY A 1 141 ? 20.777 1.458 -34.723 1.00 91.31 141 GLY A CA 1
ATOM 1049 C C . GLY A 1 141 ? 21.853 2.510 -34.456 1.00 91.31 141 GLY A C 1
ATOM 1050 O O . GLY A 1 141 ? 22.781 2.637 -35.255 1.00 91.31 141 GLY A O 1
ATOM 1051 N N . VAL A 1 142 ? 21.794 3.183 -33.301 1.00 91.44 142 VAL A N 1
ATOM 1052 C CA . VAL A 1 142 ? 22.859 4.093 -32.841 1.00 91.44 142 VAL A CA 1
ATOM 1053 C C . VAL A 1 142 ? 24.190 3.344 -32.698 1.00 91.44 142 VAL A C 1
ATOM 1055 O O . VAL A 1 142 ? 25.224 3.828 -33.162 1.00 91.44 142 VAL A O 1
ATOM 1058 N N . SER A 1 143 ? 24.181 2.122 -32.149 1.00 89.25 143 SER A N 1
ATOM 1059 C CA . SER A 1 143 ? 25.400 1.305 -32.025 1.00 89.25 143 SER A CA 1
ATOM 1060 C C . SER A 1 143 ? 26.043 0.961 -33.374 1.00 89.25 143 SER A C 1
ATOM 1062 O O . SER A 1 143 ? 27.264 1.054 -33.522 1.00 89.25 143 SER A O 1
ATOM 1064 N N . LEU A 1 144 ? 25.231 0.616 -34.380 1.00 91.88 144 LEU A N 1
ATOM 1065 C CA . LEU A 1 144 ? 25.704 0.301 -35.728 1.00 91.88 144 LEU A CA 1
ATOM 1066 C C . LEU A 1 144 ? 26.314 1.532 -36.401 1.00 91.88 144 LEU A C 1
ATOM 1068 O O . LEU A 1 144 ? 27.392 1.436 -36.988 1.00 91.88 144 LEU A O 1
ATOM 1072 N N . LEU A 1 145 ? 25.654 2.687 -36.267 1.00 93.31 145 LEU A N 1
ATOM 1073 C CA . LEU A 1 145 ? 26.153 3.960 -36.783 1.00 93.31 145 LEU A CA 1
ATOM 1074 C C . LEU A 1 145 ? 27.497 4.328 -36.142 1.00 93.31 145 LEU A C 1
ATOM 1076 O O . LEU A 1 145 ? 28.450 4.662 -36.838 1.00 93.31 145 LEU A O 1
ATOM 1080 N N . THR A 1 146 ? 27.604 4.184 -34.822 1.00 93.31 146 THR A N 1
ATOM 1081 C CA . THR A 1 146 ? 28.824 4.506 -34.065 1.00 93.31 146 THR A CA 1
ATOM 1082 C C . THR A 1 146 ? 30.001 3.629 -34.484 1.00 93.31 146 THR A C 1
ATOM 1084 O O . THR A 1 146 ? 31.101 4.125 -34.724 1.00 93.31 146 THR A O 1
ATOM 1087 N N . ARG A 1 147 ? 29.769 2.319 -34.648 1.00 92.88 147 ARG A N 1
ATOM 1088 C CA . ARG A 1 147 ? 30.786 1.390 -35.168 1.00 92.88 147 ARG A CA 1
ATOM 1089 C C . ARG A 1 147 ? 31.206 1.743 -36.591 1.00 92.88 147 ARG A C 1
ATOM 1091 O O . ARG A 1 147 ? 32.382 1.617 -36.930 1.00 92.88 147 ARG A O 1
ATOM 1098 N N . ARG A 1 148 ? 30.266 2.199 -37.425 1.00 94.38 148 ARG A N 1
ATOM 1099 C CA . ARG A 1 148 ? 30.582 2.654 -38.781 1.00 94.38 148 ARG A CA 1
ATOM 1100 C C . ARG A 1 148 ? 31.463 3.902 -38.761 1.00 94.38 148 ARG A C 1
ATOM 1102 O O . ARG A 1 148 ? 32.443 3.930 -39.498 1.00 94.38 148 ARG A O 1
ATOM 1109 N N . VAL A 1 149 ? 31.189 4.869 -37.885 1.00 95.50 149 VAL A N 1
ATOM 1110 C CA . VAL A 1 149 ? 32.046 6.056 -37.707 1.00 95.50 149 VAL A CA 1
ATOM 1111 C C . VAL A 1 149 ? 33.468 5.662 -37.313 1.00 95.50 149 VAL A C 1
ATOM 1113 O O . VAL A 1 149 ? 34.412 6.103 -37.963 1.00 95.50 149 VAL A O 1
ATOM 1116 N N . ALA A 1 150 ? 33.636 4.775 -36.329 1.00 95.12 150 ALA A N 1
ATOM 1117 C CA . ALA A 1 150 ? 34.957 4.288 -35.917 1.00 95.12 150 ALA A CA 1
ATOM 1118 C C . ALA A 1 150 ? 35.716 3.597 -37.074 1.00 95.12 150 ALA A C 1
ATOM 1120 O O . ALA A 1 150 ? 36.909 3.831 -37.292 1.00 95.12 150 ALA A O 1
ATOM 1121 N N . GLN A 1 151 ? 35.007 2.802 -37.886 1.00 95.19 151 GLN A N 1
ATOM 1122 C CA . GLN A 1 151 ? 35.576 2.149 -39.067 1.00 95.19 151 GLN A CA 1
ATOM 1123 C C . GLN A 1 151 ? 36.028 3.155 -40.138 1.00 95.19 151 GLN A C 1
ATOM 1125 O O . GLN A 1 151 ? 37.118 3.002 -40.697 1.00 95.19 151 GLN A O 1
ATOM 1130 N N . VAL A 1 152 ? 35.199 4.160 -40.440 1.00 95.94 152 VAL A N 1
ATOM 1131 C CA . VAL A 1 152 ? 35.517 5.206 -41.425 1.00 95.94 152 VAL A CA 1
ATOM 1132 C C . VAL A 1 152 ? 36.690 6.049 -40.935 1.00 95.94 152 VAL A C 1
ATOM 1134 O O . VAL A 1 152 ? 37.651 6.237 -41.679 1.00 95.94 152 VAL A O 1
ATOM 1137 N N . TYR A 1 153 ? 36.660 6.474 -39.670 1.00 96.94 153 TYR A N 1
ATOM 1138 C CA . TYR A 1 153 ? 37.754 7.204 -39.035 1.00 96.94 153 TYR A CA 1
ATOM 1139 C C . TYR A 1 153 ? 39.075 6.447 -39.164 1.00 96.94 153 TYR A C 1
ATOM 1141 O O . TYR A 1 153 ? 40.069 7.001 -39.624 1.00 96.94 153 TYR A O 1
ATOM 1149 N N . THR A 1 154 ? 39.076 5.155 -38.831 1.00 96.31 154 THR A N 1
ATOM 1150 C CA . THR A 1 154 ? 40.282 4.323 -38.890 1.00 96.31 154 THR A CA 1
ATOM 1151 C C . THR A 1 154 ? 40.849 4.213 -40.305 1.00 96.31 154 THR A C 1
ATOM 1153 O O . THR A 1 154 ? 42.068 4.215 -40.482 1.00 96.31 154 THR A O 1
ATOM 1156 N N . ALA A 1 155 ? 39.991 4.137 -41.327 1.00 96.31 155 ALA A N 1
ATOM 1157 C CA . ALA A 1 155 ? 40.436 4.147 -42.718 1.00 96.31 155 ALA A CA 1
ATOM 1158 C C . ALA A 1 155 ? 41.066 5.498 -43.098 1.00 96.31 155 ALA A C 1
ATOM 1160 O O . ALA A 1 155 ? 42.168 5.513 -43.648 1.00 96.31 155 ALA A O 1
ATOM 1161 N N . LEU A 1 156 ? 40.415 6.610 -42.738 1.00 95.94 156 LEU A N 1
ATOM 1162 C CA . LEU A 1 156 ? 40.899 7.967 -43.008 1.00 95.94 156 LEU A CA 1
ATOM 1163 C C . LEU A 1 156 ? 42.233 8.259 -42.306 1.00 95.94 156 LEU A C 1
ATOM 1165 O O . LEU A 1 156 ? 43.193 8.656 -42.964 1.00 95.94 156 LEU A O 1
ATOM 1169 N N . ALA A 1 157 ? 42.326 7.992 -41.001 1.00 96.31 157 ALA A N 1
ATOM 1170 C CA . ALA A 1 157 ? 43.521 8.237 -40.188 1.00 96.31 157 ALA A CA 1
ATOM 1171 C C . ALA A 1 157 ? 44.747 7.438 -40.665 1.00 96.31 157 ALA A C 1
ATOM 1173 O O . ALA A 1 157 ? 45.887 7.861 -40.491 1.00 96.31 157 ALA A O 1
ATOM 1174 N N . GLN A 1 158 ? 44.521 6.282 -41.292 1.00 95.81 158 GLN A N 1
ATOM 1175 C CA . GLN A 1 158 ? 45.578 5.425 -41.832 1.00 95.81 158 GLN A CA 1
ATOM 1176 C C . GLN A 1 158 ? 45.796 5.616 -43.339 1.00 95.81 158 GLN A C 1
ATOM 1178 O O . GLN A 1 158 ? 46.544 4.847 -43.946 1.00 95.81 158 GLN A O 1
ATOM 1183 N N . CYS A 1 159 ? 45.141 6.610 -43.949 1.00 95.19 159 CYS A N 1
ATOM 1184 C CA . CYS A 1 159 ? 45.200 6.896 -45.382 1.00 95.19 159 CYS A CA 1
ATOM 1185 C C . CYS A 1 159 ? 44.860 5.674 -46.259 1.00 95.19 159 CYS A C 1
ATOM 1187 O O . CYS A 1 159 ? 45.505 5.428 -47.283 1.00 95.19 159 CYS A O 1
ATOM 1189 N N . ARG A 1 160 ? 43.866 4.879 -45.845 1.00 95.56 160 ARG A N 1
ATOM 1190 C CA . ARG A 1 160 ? 43.354 3.709 -46.575 1.00 95.56 160 ARG A CA 1
ATOM 1191 C C . ARG A 1 160 ? 41.997 4.021 -47.208 1.00 95.56 160 ARG A C 1
ATOM 1193 O O . ARG A 1 160 ? 41.280 4.913 -46.768 1.00 95.56 160 ARG A O 1
ATOM 1200 N N . GLU A 1 161 ? 41.634 3.260 -48.238 1.00 94.94 161 GLU A N 1
ATOM 1201 C CA . GLU A 1 161 ? 40.299 3.342 -48.839 1.00 94.94 161 GLU A CA 1
ATOM 1202 C C . GLU A 1 161 ? 39.223 2.959 -47.809 1.00 94.94 161 GLU A C 1
ATOM 1204 O O . GLU A 1 161 ? 39.375 1.976 -47.075 1.00 94.94 161 GLU A O 1
ATOM 1209 N N . ILE A 1 162 ? 38.135 3.735 -47.755 1.00 94.56 162 ILE A N 1
ATOM 1210 C CA . ILE A 1 162 ? 37.009 3.472 -46.856 1.00 94.56 162 ILE A CA 1
ATOM 1211 C C . ILE A 1 162 ? 36.293 2.201 -47.338 1.00 94.56 162 ILE A C 1
ATOM 1213 O O . ILE A 1 162 ? 35.807 2.169 -48.470 1.00 94.56 162 ILE A O 1
ATOM 1217 N N . PRO A 1 163 ? 36.171 1.148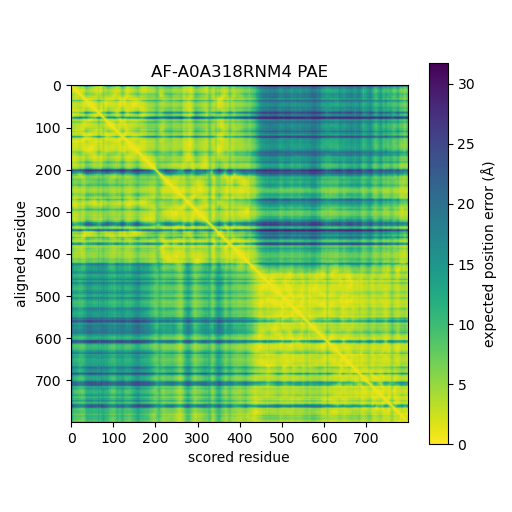 -46.508 1.00 92.44 163 PRO A N 1
ATOM 1218 C CA . PRO A 1 163 ? 35.442 -0.054 -46.896 1.00 92.44 163 PRO A CA 1
ATOM 1219 C C . PRO A 1 163 ? 33.979 0.267 -47.206 1.00 92.44 163 PRO A C 1
ATOM 1221 O O . PRO A 1 163 ? 33.357 1.018 -46.456 1.00 92.44 163 PRO A O 1
ATOM 1224 N N . ALA A 1 164 ? 33.402 -0.350 -48.239 1.00 92.25 164 ALA A N 1
ATOM 1225 C CA . ALA A 1 164 ? 31.991 -0.163 -48.578 1.00 92.25 164 ALA A CA 1
ATOM 1226 C C . ALA A 1 164 ? 31.060 -0.485 -47.392 1.00 92.25 164 ALA A C 1
ATOM 1228 O O . ALA A 1 164 ? 31.283 -1.456 -46.655 1.00 92.25 164 ALA A O 1
ATOM 1229 N N . SER A 1 165 ? 30.009 0.323 -47.222 1.00 90.94 165 SER A N 1
ATOM 1230 C CA . SER A 1 165 ? 28.989 0.082 -46.202 1.00 90.94 165 SER A CA 1
ATOM 1231 C C . SER A 1 165 ? 28.260 -1.238 -46.459 1.00 90.94 165 SER A C 1
ATOM 1233 O O . SER A 1 165 ? 27.968 -1.603 -47.597 1.00 90.94 165 SER A O 1
ATOM 1235 N N . LYS A 1 166 ? 27.974 -1.966 -45.376 1.00 91.38 166 LYS A N 1
ATOM 1236 C CA . LYS A 1 166 ? 27.177 -3.205 -45.392 1.00 91.38 166 LYS A CA 1
ATOM 1237 C C . LYS A 1 166 ? 25.741 -2.984 -44.911 1.00 91.38 166 LYS A C 1
ATOM 1239 O O . LYS A 1 166 ? 25.008 -3.961 -44.755 1.00 91.38 166 LYS A O 1
ATOM 1244 N N . ALA A 1 167 ? 25.374 -1.740 -44.602 1.00 91.25 167 ALA A N 1
ATOM 1245 C CA . ALA A 1 167 ? 24.015 -1.405 -44.213 1.00 91.25 167 ALA A CA 1
ATOM 1246 C C . ALA A 1 167 ? 23.063 -1.665 -45.387 1.00 91.25 167 ALA A C 1
ATOM 1248 O O . ALA A 1 167 ? 23.406 -1.400 -46.538 1.00 91.25 167 ALA A O 1
ATOM 1249 N N . GLY A 1 168 ? 21.884 -2.205 -45.087 1.00 92.00 168 GLY A N 1
ATOM 1250 C CA . GLY A 1 168 ? 20.806 -2.270 -46.064 1.00 92.00 168 GLY A CA 1
ATOM 1251 C C . GLY A 1 168 ? 20.088 -0.941 -46.207 1.00 92.00 168 GLY A C 1
ATOM 1252 O O . GLY A 1 168 ? 20.360 0.031 -45.500 1.00 92.00 168 GLY A O 1
ATOM 1253 N N . THR A 1 169 ? 19.114 -0.939 -47.102 1.00 92.38 169 THR A N 1
ATOM 1254 C CA . THR A 1 169 ? 18.244 0.208 -47.360 1.00 92.38 169 THR A CA 1
ATOM 1255 C C . THR A 1 169 ? 16.961 0.132 -46.532 1.00 92.38 169 THR A C 1
ATOM 1257 O O . THR A 1 169 ? 16.481 -0.950 -46.175 1.00 92.38 169 THR A O 1
ATOM 1260 N N . VAL A 1 170 ? 16.336 1.287 -46.286 1.00 92.94 170 VAL A N 1
ATOM 1261 C CA . VAL A 1 170 ? 14.995 1.360 -45.666 1.00 92.94 170 VAL A CA 1
ATOM 1262 C C . VAL A 1 170 ? 13.982 0.519 -46.456 1.00 92.94 170 VAL A C 1
ATOM 1264 O O . VAL A 1 170 ? 13.155 -0.182 -45.874 1.00 92.94 170 VAL A O 1
ATOM 1267 N N . ALA A 1 171 ? 14.092 0.523 -47.787 1.00 92.69 171 ALA A N 1
ATOM 1268 C CA . ALA A 1 171 ? 13.227 -0.235 -48.683 1.00 92.69 171 ALA A CA 1
ATOM 1269 C C . ALA A 1 171 ? 13.303 -1.752 -48.458 1.00 92.69 171 ALA A C 1
ATOM 1271 O O . ALA A 1 171 ? 12.270 -2.423 -48.407 1.00 92.69 171 ALA A O 1
ATOM 1272 N N . GLU A 1 172 ? 14.512 -2.295 -48.303 1.00 93.62 172 GLU A N 1
ATOM 1273 C CA . GLU A 1 172 ? 14.720 -3.724 -48.054 1.00 93.62 172 GLU A CA 1
ATOM 1274 C C . GLU A 1 172 ? 14.157 -4.151 -46.696 1.00 93.62 172 GLU A C 1
ATOM 1276 O O . GLU A 1 172 ? 13.551 -5.220 -46.590 1.00 93.62 172 GLU A O 1
ATOM 1281 N N . VAL A 1 173 ? 14.312 -3.312 -45.666 1.00 92.69 173 VAL A N 1
ATOM 1282 C CA . VAL A 1 173 ? 13.773 -3.587 -44.327 1.00 92.69 173 VAL A CA 1
ATOM 1283 C C . VAL A 1 173 ? 12.243 -3.574 -44.334 1.00 92.69 173 VAL A C 1
ATOM 1285 O O . VAL A 1 173 ? 11.626 -4.520 -43.842 1.00 92.69 173 VAL A O 1
ATOM 1288 N N . VAL A 1 174 ? 11.618 -2.564 -44.949 1.00 91.69 174 VAL A N 1
ATOM 1289 C CA . VAL A 1 174 ? 10.149 -2.485 -45.069 1.00 91.69 174 VAL A CA 1
ATOM 1290 C C . VAL A 1 174 ? 9.594 -3.673 -45.865 1.00 91.69 174 VAL A C 1
ATOM 1292 O O . VAL A 1 174 ? 8.591 -4.271 -45.473 1.00 91.69 174 VAL A O 1
ATOM 1295 N N . ALA A 1 175 ? 10.263 -4.080 -46.949 1.00 91.88 175 ALA A N 1
ATOM 1296 C CA . ALA A 1 175 ? 9.867 -5.257 -47.723 1.00 91.88 175 ALA A CA 1
ATOM 1297 C C . ALA A 1 175 ? 9.985 -6.564 -46.913 1.00 91.88 175 ALA A C 1
ATOM 1299 O O . ALA A 1 175 ? 9.136 -7.456 -47.038 1.00 91.88 175 ALA A O 1
ATOM 1300 N N . LEU A 1 176 ? 11.009 -6.681 -46.060 1.00 91.31 176 LEU A N 1
ATOM 1301 C CA . LEU A 1 176 ? 11.198 -7.830 -45.173 1.00 91.31 176 LEU A CA 1
ATOM 1302 C C . LEU A 1 176 ? 10.076 -7.937 -44.128 1.00 91.31 176 LEU A C 1
ATOM 1304 O O . LEU A 1 176 ? 9.569 -9.039 -43.896 1.00 91.31 176 LEU A O 1
ATOM 1308 N N . GLU A 1 177 ? 9.667 -6.817 -43.525 1.00 89.06 177 GLU A N 1
ATOM 1309 C CA . GLU A 1 177 ? 8.526 -6.781 -42.600 1.00 89.06 177 GLU A CA 1
ATOM 1310 C C . GLU A 1 177 ? 7.220 -7.144 -43.313 1.00 89.06 177 GLU A C 1
ATOM 1312 O O . GLU A 1 177 ? 6.503 -8.029 -42.849 1.00 89.06 177 GLU A O 1
ATOM 1317 N N . ALA A 1 178 ? 6.954 -6.561 -44.485 1.00 89.12 178 ALA A N 1
ATOM 1318 C CA . ALA A 1 178 ? 5.756 -6.873 -45.266 1.00 89.12 178 ALA A CA 1
ATOM 1319 C C . ALA A 1 178 ? 5.691 -8.358 -45.668 1.00 89.12 178 ALA A C 1
ATOM 1321 O O . ALA A 1 178 ? 4.623 -8.970 -45.652 1.00 89.12 178 ALA A O 1
ATOM 1322 N N . THR A 1 179 ? 6.832 -8.970 -45.998 1.00 92.25 179 THR A N 1
ATOM 1323 C CA . THR A 1 179 ? 6.905 -10.408 -46.310 1.00 92.25 179 THR A CA 1
ATOM 1324 C C . THR A 1 179 ? 6.555 -11.267 -45.094 1.00 92.25 179 THR A C 1
ATOM 1326 O O . THR A 1 179 ? 5.910 -12.305 -45.232 1.00 92.25 179 THR A O 1
ATOM 1329 N N . TYR A 1 180 ? 6.976 -10.851 -43.898 1.00 91.19 180 TYR A N 1
ATOM 1330 C CA . TYR A 1 180 ? 6.606 -11.528 -42.659 1.00 91.19 180 TYR A CA 1
ATOM 1331 C C . TYR A 1 180 ? 5.122 -11.369 -42.338 1.00 91.19 180 TYR A C 1
ATOM 1333 O O . TYR A 1 180 ? 4.467 -12.379 -42.095 1.00 91.19 180 TYR A O 1
ATOM 1341 N N . GLU A 1 181 ? 4.610 -10.133 -42.365 1.00 87.31 181 GLU A N 1
ATOM 1342 C CA . GLU A 1 181 ? 3.219 -9.812 -42.023 1.00 87.31 181 GLU A CA 1
ATOM 1343 C C . GLU A 1 181 ? 2.224 -10.571 -42.915 1.00 87.31 181 GLU A C 1
ATOM 1345 O O . GLU A 1 181 ? 1.197 -11.034 -42.432 1.00 87.31 181 GLU A O 1
ATOM 1350 N N . ASN A 1 182 ? 2.551 -10.760 -44.197 1.00 88.38 182 ASN A N 1
ATOM 1351 C CA . ASN A 1 182 ? 1.712 -11.501 -45.145 1.00 88.38 182 ASN A CA 1
ATOM 1352 C C . ASN A 1 182 ? 1.982 -13.021 -45.162 1.00 88.38 182 ASN A C 1
ATOM 1354 O O . ASN A 1 182 ? 1.396 -13.749 -45.964 1.00 88.38 182 ASN A O 1
ATOM 1358 N N . GLY A 1 183 ? 2.901 -13.508 -44.325 1.00 91.62 183 GLY A N 1
ATOM 1359 C CA . GLY A 1 183 ? 3.288 -14.913 -44.250 1.00 91.62 183 GLY A CA 1
ATOM 1360 C C . GLY A 1 183 ? 2.550 -15.689 -43.147 1.00 91.62 183 GLY A C 1
ATOM 1361 O O . GLY A 1 183 ? 2.078 -15.106 -42.173 1.00 91.62 183 GLY A O 1
ATOM 1362 N N . PRO A 1 184 ? 2.523 -17.034 -43.215 1.00 91.69 184 PRO A N 1
ATOM 1363 C CA . PRO A 1 184 ? 1.821 -17.868 -42.232 1.00 91.69 184 PRO A CA 1
ATOM 1364 C C . PRO A 1 184 ? 2.421 -17.793 -40.818 1.00 91.69 184 PRO A C 1
ATOM 1366 O O . PRO A 1 184 ? 1.738 -18.086 -39.842 1.00 91.69 184 PRO A O 1
ATOM 1369 N N . SER A 1 185 ? 3.693 -17.400 -40.681 1.00 90.25 185 SER A N 1
ATOM 1370 C CA . SER A 1 185 ? 4.333 -17.246 -39.368 1.00 90.25 185 SER A CA 1
ATOM 1371 C C . SER A 1 185 ? 3.726 -16.114 -38.538 1.00 90.25 185 SER A C 1
ATOM 1373 O O . SER A 1 185 ? 3.678 -16.246 -37.322 1.00 90.25 185 SER A O 1
ATOM 1375 N N . ALA A 1 186 ? 3.253 -15.033 -39.169 1.00 91.31 186 ALA A N 1
ATOM 1376 C CA . ALA A 1 186 ? 2.636 -13.924 -38.444 1.00 91.31 186 ALA A CA 1
ATOM 1377 C C . ALA A 1 186 ? 1.348 -14.360 -37.734 1.00 91.31 186 ALA A C 1
ATOM 1379 O O . ALA A 1 186 ? 1.112 -13.957 -36.601 1.00 91.31 186 ALA A O 1
ATOM 1380 N N . GLU A 1 187 ? 0.562 -15.239 -38.359 1.00 91.00 187 GLU A N 1
ATOM 1381 C CA . GLU A 1 187 ? -0.660 -15.784 -37.764 1.00 91.00 187 GLU A CA 1
ATOM 1382 C C . GLU A 1 187 ? -0.368 -16.695 -36.563 1.00 91.00 187 GLU A C 1
ATOM 1384 O O . GLU A 1 187 ? -1.028 -16.601 -35.530 1.00 91.00 187 GLU A O 1
ATOM 1389 N N . VAL A 1 188 ? 0.664 -17.539 -36.662 1.00 94.00 188 VAL A N 1
ATOM 1390 C CA . VAL A 1 188 ? 1.109 -18.382 -35.538 1.00 94.00 188 VAL A CA 1
ATOM 1391 C C . VAL A 1 188 ? 1.546 -17.523 -34.353 1.00 94.00 188 VAL A C 1
ATOM 1393 O O . VAL A 1 188 ? 1.180 -17.811 -33.213 1.00 94.00 188 VAL A O 1
ATOM 1396 N N . ASP A 1 189 ? 2.315 -16.467 -34.616 1.00 93.50 189 ASP A N 1
ATOM 1397 C CA . ASP A 1 189 ? 2.782 -15.570 -33.565 1.00 93.50 189 ASP A CA 1
ATOM 1398 C C . ASP A 1 189 ? 1.624 -14.732 -32.983 1.00 93.50 189 ASP A C 1
ATOM 1400 O O . ASP A 1 189 ? 1.583 -14.527 -31.771 1.00 93.50 189 ASP A O 1
ATOM 1404 N N . ARG A 1 190 ? 0.643 -14.317 -33.803 1.00 90.56 190 ARG A N 1
ATOM 1405 C CA . ARG A 1 190 ? -0.579 -13.625 -33.352 1.00 90.56 190 ARG A CA 1
ATOM 1406 C C . ARG A 1 190 ? -1.349 -14.456 -32.330 1.00 90.56 190 ARG A C 1
ATOM 1408 O O . ARG A 1 190 ? -1.627 -13.963 -31.243 1.00 90.56 190 ARG A O 1
ATOM 1415 N N . VAL A 1 191 ? -1.662 -15.709 -32.669 1.00 90.88 191 VAL A N 1
ATOM 1416 C CA . VAL A 1 191 ? -2.423 -16.615 -31.789 1.00 90.88 191 VAL A CA 1
ATOM 1417 C C . VAL A 1 191 ? -1.692 -16.841 -30.464 1.00 90.88 191 VAL A C 1
ATOM 1419 O O . VAL A 1 191 ? -2.325 -16.856 -29.411 1.00 90.88 191 VAL A O 1
ATOM 1422 N N . TYR A 1 192 ? -0.361 -16.972 -30.498 1.00 92.06 192 TYR A N 1
ATOM 1423 C CA . TYR A 1 192 ? 0.446 -17.067 -29.280 1.00 92.06 192 TYR A CA 1
ATOM 1424 C C . TYR A 1 192 ? 0.275 -15.829 -28.389 1.00 92.06 192 TYR A C 1
ATOM 1426 O O . TYR A 1 192 ? -0.074 -15.964 -27.216 1.00 92.06 192 TYR A O 1
ATOM 1434 N N . TRP A 1 193 ? 0.476 -14.627 -28.937 1.00 89.00 193 TRP A N 1
ATOM 1435 C CA . TRP A 1 193 ? 0.406 -13.394 -28.151 1.00 89.00 193 TRP A CA 1
ATOM 1436 C C . TRP A 1 193 ? -1.008 -13.069 -27.659 1.00 89.00 193 TRP A C 1
ATOM 1438 O O . TRP A 1 193 ? -1.155 -12.572 -26.546 1.00 89.00 193 TRP A O 1
ATOM 1448 N N . GLU A 1 194 ? -2.049 -13.390 -28.429 1.00 86.38 194 GLU A N 1
ATOM 1449 C CA . GLU A 1 194 ? -3.439 -13.294 -27.959 1.00 86.38 194 GLU A CA 1
ATOM 1450 C C . GLU A 1 194 ? -3.698 -14.220 -26.768 1.00 86.38 194 GLU A C 1
ATOM 1452 O O . GLU A 1 194 ? -4.346 -13.807 -25.808 1.00 86.38 194 GLU A O 1
ATOM 1457 N N . GLY A 1 195 ? -3.134 -15.432 -26.780 1.00 85.69 195 GLY A N 1
ATOM 1458 C CA . GLY A 1 195 ? -3.177 -16.342 -25.636 1.00 85.69 195 GLY A CA 1
ATOM 1459 C C . GLY A 1 195 ? -2.458 -15.785 -24.405 1.00 85.69 195 GLY A C 1
ATOM 1460 O O . GLY A 1 195 ? -3.006 -15.836 -23.307 1.00 85.69 195 GLY A O 1
ATOM 1461 N N . VAL A 1 196 ? -1.267 -15.199 -24.585 1.00 83.94 196 VAL A N 1
ATOM 1462 C CA . VAL A 1 196 ? -0.512 -14.546 -23.496 1.00 83.94 196 VAL A CA 1
ATOM 1463 C C . VAL A 1 196 ? -1.310 -13.394 -22.884 1.00 83.94 196 VAL A C 1
ATOM 1465 O O . VAL A 1 196 ? -1.368 -13.277 -21.665 1.00 83.94 196 VAL A O 1
ATOM 1468 N N . LEU A 1 197 ? -1.950 -12.557 -23.706 1.00 79.88 197 LEU A N 1
ATOM 1469 C CA . LEU A 1 197 ? -2.769 -11.444 -23.220 1.00 79.88 197 LEU A CA 1
ATOM 1470 C C . LEU A 1 197 ? -4.047 -11.915 -22.521 1.00 79.88 197 LEU A C 1
ATOM 1472 O O . LEU A 1 197 ? -4.413 -11.338 -21.503 1.00 79.88 197 LEU A O 1
ATOM 1476 N N . ALA A 1 198 ? -4.699 -12.961 -23.033 1.00 78.75 198 ALA A N 1
ATOM 1477 C CA . ALA A 1 198 ? -5.903 -13.528 -22.429 1.00 78.75 198 ALA A CA 1
ATOM 1478 C C . ALA A 1 198 ? -5.632 -14.230 -21.087 1.00 78.75 198 ALA A C 1
ATOM 1480 O O . ALA A 1 198 ? -6.529 -14.314 -20.255 1.00 78.75 198 ALA A O 1
ATOM 1481 N N . ALA A 1 199 ? -4.414 -14.738 -20.877 1.00 75.00 199 ALA A N 1
ATOM 1482 C CA . ALA A 1 199 ? -4.006 -15.391 -19.634 1.00 75.00 199 ALA A CA 1
ATOM 1483 C C . ALA A 1 199 ? -3.662 -14.406 -18.504 1.00 75.00 199 ALA A C 1
ATOM 1485 O O . ALA A 1 199 ? -3.431 -14.841 -17.378 1.00 75.00 199 ALA A O 1
ATOM 1486 N N . ARG A 1 200 ? -3.618 -13.096 -18.780 1.00 72.06 200 ARG A N 1
ATOM 1487 C CA . ARG A 1 200 ? -3.362 -12.082 -17.756 1.00 72.06 200 ARG A CA 1
ATOM 1488 C C . ARG A 1 200 ? -4.537 -12.041 -16.785 1.00 72.06 200 ARG A C 1
ATOM 1490 O O . ARG A 1 200 ? -5.648 -11.677 -17.157 1.00 72.06 200 ARG A O 1
ATOM 1497 N N . THR A 1 201 ? -4.268 -12.397 -15.540 1.00 57.97 201 THR A N 1
ATOM 1498 C CA . THR A 1 201 ? -5.198 -12.261 -14.413 1.00 57.97 201 THR A CA 1
ATOM 1499 C C . THR A 1 201 ? -5.104 -10.882 -13.751 1.00 57.97 201 THR A C 1
ATOM 1501 O O . THR A 1 201 ? -6.005 -10.501 -13.011 1.00 57.97 201 THR A O 1
ATOM 1504 N N . ASP A 1 202 ? -4.043 -10.122 -14.049 1.00 53.84 202 ASP A N 1
ATOM 1505 C CA . ASP A 1 202 ? -3.796 -8.779 -13.524 1.00 53.84 202 ASP A CA 1
ATOM 1506 C C . ASP A 1 202 ? -4.569 -7.700 -14.299 1.00 53.84 202 ASP A C 1
ATOM 1508 O O . ASP A 1 202 ? -4.145 -7.267 -15.377 1.00 53.84 202 ASP A O 1
ATOM 1512 N N . ASP A 1 203 ? -5.665 -7.229 -13.702 1.00 50.66 203 ASP A N 1
ATOM 1513 C CA . ASP A 1 203 ? -6.468 -6.078 -14.153 1.00 50.66 203 ASP A CA 1
ATOM 1514 C C . ASP A 1 203 ? -5.866 -4.718 -13.701 1.00 50.66 203 ASP A C 1
ATOM 1516 O O . ASP A 1 203 ? -6.354 -3.658 -14.084 1.00 50.66 203 ASP A O 1
ATOM 1520 N N . ASP A 1 204 ? -4.765 -4.725 -12.926 1.00 48.06 204 ASP A N 1
ATOM 1521 C CA . ASP A 1 204 ? -4.252 -3.520 -12.235 1.00 48.06 204 ASP A CA 1
ATOM 1522 C C . ASP A 1 204 ? -2.954 -2.922 -12.795 1.00 48.06 204 ASP A C 1
ATOM 1524 O O . ASP A 1 204 ? -2.416 -1.986 -12.201 1.00 48.06 204 ASP A O 1
ATOM 1528 N N . SER A 1 205 ? -2.398 -3.414 -13.912 1.00 53.00 205 SER A N 1
ATOM 1529 C CA . SER A 1 205 ? -1.401 -2.577 -14.593 1.00 53.00 205 SER A CA 1
ATOM 1530 C C . SER A 1 205 ? -2.150 -1.336 -15.051 1.00 53.00 205 SER A C 1
ATOM 1532 O O . SER A 1 205 ? -2.969 -1.472 -15.964 1.00 53.00 205 SER A O 1
ATOM 1534 N N . GLU A 1 206 ? -1.926 -0.190 -14.395 1.00 51.97 206 GLU A N 1
ATOM 1535 C CA . GLU A 1 206 ? -2.639 1.048 -14.700 1.00 51.97 206 GLU A CA 1
ATOM 1536 C C . GLU A 1 206 ? -2.712 1.194 -16.215 1.00 51.97 206 GLU A C 1
ATOM 1538 O O . GLU A 1 206 ? -1.693 1.283 -16.913 1.00 51.97 206 GLU A O 1
ATOM 1543 N N . LEU A 1 207 ? -3.934 1.119 -16.741 1.00 52.19 207 LEU A N 1
ATOM 1544 C CA . LEU A 1 207 ? -4.166 1.362 -18.148 1.00 52.19 207 LEU A CA 1
ATOM 1545 C C . LEU A 1 207 ? -3.933 2.848 -18.347 1.00 52.19 207 LEU A C 1
ATOM 1547 O O . LEU A 1 207 ? -4.818 3.673 -18.122 1.00 52.19 207 LEU A O 1
ATOM 1551 N N . VAL A 1 208 ? -2.712 3.186 -18.730 1.00 55.03 208 VAL A N 1
ATOM 1552 C CA . VAL A 1 208 ? -2.347 4.564 -18.996 1.00 55.03 208 VAL A CA 1
ATOM 1553 C C . VAL A 1 208 ? -2.939 4.989 -20.324 1.00 55.03 208 VAL A C 1
ATOM 1555 O O . VAL A 1 208 ? -3.025 4.216 -21.289 1.00 55.03 208 VAL A O 1
ATOM 1558 N N . THR A 1 209 ? -3.326 6.258 -20.396 1.00 50.53 209 THR A N 1
ATOM 1559 C CA . THR A 1 209 ? -3.427 6.911 -21.692 1.00 50.53 209 THR A CA 1
ATOM 1560 C C . THR A 1 209 ? -2.060 6.809 -22.363 1.00 50.53 209 THR A C 1
ATOM 1562 O O . THR A 1 209 ? -1.025 7.002 -21.729 1.00 50.53 209 THR A O 1
ATOM 1565 N N . ALA A 1 210 ? -2.034 6.500 -23.659 1.00 60.34 210 ALA A N 1
ATOM 1566 C CA . ALA A 1 210 ? -0.794 6.376 -24.426 1.00 60.34 210 ALA A CA 1
ATOM 1567 C C . ALA A 1 210 ? -0.034 7.715 -24.594 1.00 60.34 210 ALA A C 1
ATOM 1569 O O . ALA A 1 210 ? 0.868 7.796 -25.425 1.00 60.34 210 ALA A O 1
ATOM 1570 N N . THR A 1 211 ? -0.404 8.754 -23.836 1.00 66.38 211 THR A N 1
ATOM 1571 C CA . THR A 1 211 ? 0.178 10.090 -23.886 1.00 66.38 211 THR A CA 1
ATOM 1572 C C . THR A 1 211 ? 1.609 10.062 -23.331 1.00 66.38 211 THR A C 1
ATOM 1574 O O . THR A 1 211 ? 1.811 9.676 -22.169 1.00 66.38 211 THR A O 1
ATOM 1577 N N . PRO A 1 212 ? 2.604 10.466 -24.140 1.00 72.88 212 PRO A N 1
ATOM 1578 C CA . PRO A 1 212 ? 3.990 10.601 -23.704 1.00 72.88 212 PRO A CA 1
ATOM 1579 C C . PRO A 1 212 ? 4.152 11.600 -22.553 1.00 72.88 212 PRO A C 1
ATOM 1581 O O . PRO A 1 212 ? 3.348 12.515 -22.389 1.00 72.88 212 PRO A O 1
ATOM 1584 N N . ALA A 1 213 ? 5.218 11.448 -21.767 1.00 78.25 213 ALA A N 1
ATOM 1585 C CA . ALA A 1 213 ? 5.568 12.423 -20.740 1.00 78.25 213 ALA A CA 1
ATOM 1586 C C . ALA A 1 213 ? 6.076 13.737 -21.366 1.00 78.25 213 ALA A C 1
ATOM 1588 O O . ALA A 1 213 ? 6.736 13.734 -22.405 1.00 78.25 213 ALA A O 1
ATOM 1589 N N . LEU A 1 214 ? 5.803 14.862 -20.705 1.00 80.62 214 LEU A N 1
ATOM 1590 C CA . LEU A 1 214 ? 6.298 16.188 -21.103 1.00 80.62 214 LEU A CA 1
ATOM 1591 C C . LEU A 1 214 ? 7.674 16.525 -20.511 1.00 80.62 214 LEU A C 1
ATOM 1593 O O . LEU A 1 214 ? 8.326 17.468 -20.950 1.00 80.62 214 LEU A O 1
ATOM 1597 N N . ALA A 1 215 ? 8.120 15.752 -19.524 1.00 82.62 215 ALA A N 1
ATOM 1598 C CA . ALA A 1 215 ? 9.424 15.885 -18.896 1.00 82.62 215 ALA A CA 1
ATOM 1599 C C . ALA A 1 215 ? 10.301 14.673 -19.222 1.00 82.62 215 ALA A C 1
ATOM 1601 O O . ALA A 1 215 ? 9.799 13.571 -19.457 1.00 82.62 215 ALA A O 1
ATOM 1602 N N . LEU A 1 216 ? 11.619 14.884 -19.211 1.00 84.31 216 LEU A N 1
ATOM 1603 C CA . LEU A 1 216 ? 12.573 13.780 -19.253 1.00 84.31 216 LEU A CA 1
ATOM 1604 C C . LEU A 1 216 ? 12.444 12.910 -17.986 1.00 84.31 216 LEU A C 1
ATOM 1606 O O . LEU A 1 216 ? 12.023 13.420 -16.942 1.00 84.31 216 LEU A O 1
ATOM 1610 N N . PRO A 1 217 ? 12.803 11.617 -18.061 1.00 87.12 217 PRO A N 1
ATOM 1611 C CA . PRO A 1 217 ? 12.760 10.724 -16.909 1.00 87.12 217 PRO A CA 1
ATOM 1612 C C . PRO A 1 217 ? 13.650 11.196 -15.754 1.00 87.12 217 PRO A C 1
ATOM 1614 O O . PRO A 1 217 ? 14.687 11.830 -15.958 1.00 87.12 217 PRO A O 1
ATOM 1617 N N . ILE A 1 218 ? 13.261 10.836 -14.532 1.00 90.88 218 ILE A N 1
ATOM 1618 C CA . ILE A 1 218 ? 14.142 10.918 -13.366 1.00 90.88 218 ILE A CA 1
ATOM 1619 C C . ILE A 1 218 ? 15.097 9.731 -13.425 1.00 90.88 218 ILE A C 1
ATOM 1621 O O . ILE A 1 218 ? 14.653 8.592 -13.552 1.00 90.88 218 ILE A O 1
ATOM 1625 N N . GLU A 1 219 ? 16.393 9.993 -13.299 1.00 90.75 219 GLU A N 1
ATOM 1626 C CA . GLU A 1 219 ? 17.438 8.976 -13.403 1.00 90.75 219 GLU A CA 1
ATOM 1627 C C . GLU A 1 219 ? 18.189 8.820 -12.078 1.00 90.75 219 GLU A C 1
ATOM 1629 O O . GLU A 1 219 ? 18.538 9.804 -11.420 1.00 90.75 219 GLU A O 1
ATOM 1634 N N . ALA A 1 220 ? 18.492 7.578 -11.705 1.00 92.44 220 ALA A N 1
ATOM 1635 C CA . ALA A 1 220 ? 19.432 7.264 -10.636 1.00 92.44 220 ALA A CA 1
ATOM 1636 C C . ALA A 1 220 ? 20.253 6.024 -11.001 1.00 92.44 220 ALA A C 1
ATOM 1638 O O . ALA A 1 220 ? 19.744 5.100 -11.633 1.00 92.44 220 ALA A O 1
ATOM 1639 N N . SER A 1 221 ? 21.513 5.966 -10.565 1.00 91.94 221 SER A N 1
ATOM 1640 C CA . SER A 1 221 ? 22.403 4.838 -10.855 1.00 91.94 221 SER A CA 1
ATOM 1641 C C . SER A 1 221 ? 23.183 4.361 -9.635 1.00 91.94 221 SER A C 1
ATOM 1643 O O . SER A 1 221 ? 23.575 5.166 -8.790 1.00 91.94 221 SER A O 1
ATOM 1645 N N . VAL A 1 222 ? 23.444 3.056 -9.557 1.00 91.62 222 VAL A N 1
ATOM 1646 C CA . VAL A 1 222 ? 24.271 2.435 -8.517 1.00 91.62 222 VAL A CA 1
ATOM 1647 C C . VAL A 1 222 ? 25.127 1.322 -9.112 1.00 91.62 222 VAL A C 1
ATOM 1649 O O . VAL A 1 222 ? 24.668 0.546 -9.951 1.00 91.62 222 VAL A O 1
ATOM 1652 N N . SER A 1 223 ? 26.380 1.238 -8.675 1.00 90.62 223 SER A N 1
ATOM 1653 C CA . SER A 1 223 ? 27.280 0.155 -9.070 1.00 90.62 223 SER A CA 1
ATOM 1654 C C . SER A 1 223 ? 26.968 -1.134 -8.306 1.00 90.62 223 SER A C 1
ATOM 1656 O O . SER A 1 223 ? 26.590 -1.112 -7.133 1.00 90.62 223 SER A O 1
ATOM 1658 N N . ILE A 1 224 ? 27.165 -2.260 -8.985 1.00 88.88 224 ILE A N 1
ATOM 1659 C CA . ILE A 1 224 ? 27.159 -3.615 -8.448 1.00 88.88 224 ILE A CA 1
ATOM 1660 C C . ILE A 1 224 ? 28.498 -4.262 -8.774 1.00 88.88 224 ILE A C 1
ATOM 1662 O O . ILE A 1 224 ? 28.939 -4.294 -9.930 1.00 88.88 224 ILE A O 1
ATOM 1666 N N . ASP A 1 225 ? 29.115 -4.828 -7.742 1.00 88.12 225 ASP A N 1
ATOM 1667 C CA . ASP A 1 225 ? 30.399 -5.494 -7.866 1.00 88.12 225 ASP A CA 1
ATOM 1668 C C . ASP A 1 225 ? 30.325 -6.666 -8.847 1.00 88.12 225 ASP A C 1
ATOM 1670 O O . ASP A 1 225 ? 29.378 -7.459 -8.870 1.00 88.12 225 ASP A O 1
ATOM 1674 N N . ARG A 1 226 ? 31.386 -6.821 -9.641 1.00 87.00 226 ARG A N 1
ATOM 1675 C CA . ARG A 1 226 ? 31.510 -7.919 -10.612 1.00 87.00 226 ARG A CA 1
ATOM 1676 C C . ARG A 1 226 ? 31.340 -9.299 -9.964 1.00 87.00 226 ARG A C 1
ATOM 1678 O O . ARG A 1 226 ? 30.839 -10.213 -10.613 1.00 87.00 226 ARG A O 1
ATOM 1685 N N . GLU A 1 227 ? 31.744 -9.447 -8.704 1.00 89.88 227 GLU A N 1
ATOM 1686 C CA . GLU A 1 227 ? 31.607 -10.692 -7.946 1.00 89.88 227 GLU A CA 1
ATOM 1687 C C . GLU A 1 227 ? 30.142 -11.114 -7.769 1.00 89.88 227 GLU A C 1
ATOM 1689 O O . GLU A 1 227 ? 29.829 -12.286 -7.967 1.00 89.88 227 GLU A O 1
ATOM 1694 N N . VAL A 1 228 ? 29.232 -10.170 -7.504 1.00 91.44 228 VAL A N 1
ATOM 1695 C CA . VAL A 1 228 ? 27.789 -10.437 -7.360 1.00 91.44 228 VAL A CA 1
ATOM 1696 C C . VAL A 1 228 ? 27.228 -11.027 -8.654 1.00 91.44 228 VAL A C 1
ATOM 1698 O O . VAL A 1 228 ? 26.607 -12.089 -8.641 1.00 91.44 228 VAL A O 1
ATOM 1701 N N . ILE A 1 229 ? 27.513 -10.397 -9.798 1.00 88.62 229 ILE A N 1
ATOM 1702 C CA . ILE A 1 229 ? 27.038 -10.880 -11.104 1.00 88.62 229 ILE A CA 1
ATOM 1703 C C . ILE A 1 229 ? 27.669 -12.227 -11.476 1.00 88.62 229 ILE A C 1
ATOM 1705 O O . ILE A 1 229 ? 26.991 -13.085 -12.043 1.00 88.62 229 ILE A O 1
ATOM 1709 N N . ASN A 1 230 ? 28.940 -12.448 -11.130 1.00 88.75 230 ASN A N 1
ATOM 1710 C CA . ASN A 1 230 ? 29.591 -13.740 -11.341 1.00 88.75 230 ASN A CA 1
ATOM 1711 C C . ASN A 1 230 ? 28.914 -14.852 -10.528 1.00 88.75 230 ASN A C 1
ATOM 1713 O O . ASN A 1 230 ? 28.608 -15.897 -11.099 1.00 88.75 230 ASN A O 1
ATOM 1717 N N . ARG A 1 231 ? 28.626 -14.613 -9.241 1.00 92.44 231 ARG A N 1
ATOM 1718 C CA . ARG A 1 231 ? 27.934 -15.573 -8.363 1.00 92.44 231 ARG A CA 1
ATOM 1719 C C . ARG A 1 231 ? 26.524 -15.888 -8.860 1.00 92.44 231 ARG A C 1
ATOM 1721 O O . ARG A 1 231 ? 26.164 -17.055 -8.960 1.00 92.44 231 ARG A O 1
ATOM 1728 N N . ILE A 1 232 ? 25.769 -14.877 -9.293 1.00 92.31 232 ILE A N 1
ATOM 1729 C CA . ILE A 1 232 ? 24.460 -15.077 -9.941 1.00 92.31 232 ILE A CA 1
ATOM 1730 C C . ILE A 1 232 ? 24.599 -15.901 -11.231 1.00 92.31 232 ILE A C 1
ATOM 1732 O O . ILE A 1 232 ? 23.791 -16.786 -11.513 1.00 92.31 232 ILE A O 1
ATOM 1736 N N . GLY A 1 233 ? 25.635 -15.633 -12.027 1.00 89.94 233 GLY A N 1
ATOM 1737 C CA . GLY A 1 233 ? 25.935 -16.414 -13.223 1.00 89.94 233 GLY A CA 1
ATOM 1738 C C . GLY A 1 233 ? 26.280 -17.873 -12.910 1.00 89.94 233 GLY A C 1
ATOM 1739 O O . GLY A 1 233 ? 25.930 -18.760 -13.684 1.00 89.94 233 GLY A O 1
ATOM 1740 N N . GLU A 1 234 ? 26.953 -18.142 -11.792 1.00 91.25 234 GLU A N 1
ATOM 1741 C CA . GLU A 1 234 ? 27.251 -19.497 -11.316 1.00 91.25 234 GLU A CA 1
ATOM 1742 C C . GLU A 1 234 ? 26.004 -20.224 -10.818 1.00 91.25 234 GLU A C 1
ATOM 1744 O O . GLU A 1 234 ? 25.780 -21.361 -11.235 1.00 91.25 234 GLU A O 1
ATOM 1749 N N . LEU A 1 235 ? 25.160 -19.545 -10.038 1.00 93.00 235 LEU A N 1
ATOM 1750 C CA . LEU A 1 235 ? 23.842 -20.025 -9.621 1.00 93.00 235 LEU A CA 1
ATOM 1751 C C . LEU A 1 235 ? 22.995 -20.445 -10.835 1.00 93.00 235 LEU A C 1
ATOM 1753 O O . LEU A 1 235 ? 22.451 -21.548 -10.880 1.00 93.00 235 LEU A O 1
ATOM 1757 N N . GLY A 1 236 ? 22.959 -19.605 -11.875 1.00 91.38 236 GLY A N 1
ATOM 1758 C CA . GLY A 1 236 ? 22.204 -19.874 -13.099 1.00 91.38 236 GLY A CA 1
ATOM 1759 C C . GLY A 1 236 ? 22.674 -21.110 -13.879 1.00 91.38 236 GLY A C 1
ATOM 1760 O O . GLY A 1 236 ? 21.848 -21.792 -14.493 1.00 91.38 236 GLY A O 1
ATOM 1761 N N . LYS A 1 237 ? 23.968 -21.471 -13.825 1.00 92.12 237 LYS A N 1
ATOM 1762 C CA . LYS A 1 237 ? 24.511 -22.634 -14.564 1.00 92.12 237 LYS A CA 1
ATOM 1763 C C . LYS A 1 237 ? 23.828 -23.946 -14.186 1.00 92.12 237 LYS A C 1
ATOM 1765 O O . LYS A 1 237 ? 23.677 -24.799 -15.059 1.00 92.12 237 LYS A O 1
ATOM 1770 N N . ALA A 1 238 ? 23.408 -24.103 -12.930 1.00 88.44 238 ALA A N 1
ATOM 1771 C CA . ALA A 1 238 ? 22.754 -25.319 -12.447 1.00 88.44 238 ALA A CA 1
ATOM 1772 C C . ALA A 1 238 ? 21.414 -25.603 -13.153 1.00 88.44 238 ALA A C 1
ATOM 1774 O O . ALA A 1 238 ? 21.048 -26.762 -13.332 1.00 88.44 238 ALA A O 1
ATOM 1775 N N . VAL A 1 239 ? 20.727 -24.555 -13.621 1.00 92.69 239 VAL A N 1
ATOM 1776 C CA . VAL A 1 239 ? 19.419 -24.634 -14.300 1.00 92.69 239 VAL A CA 1
ATOM 1777 C C . VAL A 1 239 ? 19.468 -24.158 -15.759 1.00 92.69 239 VAL A C 1
ATOM 1779 O O . VAL A 1 239 ? 18.437 -24.007 -16.411 1.00 92.69 239 VAL A O 1
ATOM 1782 N N . GLY A 1 240 ? 20.668 -23.923 -16.301 1.00 94.00 240 GLY A N 1
ATOM 1783 C CA . GLY A 1 240 ? 20.860 -23.441 -17.672 1.00 94.00 240 GLY A CA 1
ATOM 1784 C C . GLY A 1 240 ? 20.443 -21.981 -17.904 1.00 94.00 240 GLY A C 1
ATOM 1785 O O . GLY A 1 240 ? 20.224 -21.596 -19.052 1.00 94.00 240 GLY A O 1
ATOM 1786 N N . ALA A 1 241 ? 20.340 -21.177 -16.843 1.00 95.00 241 ALA A N 1
ATOM 1787 C CA . ALA A 1 241 ? 20.055 -19.747 -16.915 1.00 95.00 241 ALA A CA 1
ATOM 1788 C C . ALA A 1 241 ? 21.336 -18.930 -17.143 1.00 95.00 241 ALA A C 1
ATOM 1790 O O . ALA A 1 241 ? 22.388 -19.202 -16.559 1.00 95.00 241 ALA A O 1
ATOM 1791 N N . SER A 1 242 ? 21.249 -17.901 -17.987 1.00 92.00 242 SER A N 1
ATOM 1792 C CA . SER A 1 242 ? 22.295 -16.881 -18.099 1.00 92.00 242 SER A CA 1
ATOM 1793 C C . SER A 1 242 ? 22.150 -15.823 -17.000 1.00 92.00 242 SER A C 1
ATOM 1795 O O . SER A 1 242 ? 21.086 -15.674 -16.400 1.00 92.00 242 SER A O 1
ATOM 1797 N N . TRP A 1 243 ? 23.189 -15.011 -16.780 1.00 88.50 243 TRP A N 1
ATOM 1798 C CA . TRP A 1 243 ? 23.093 -13.853 -15.880 1.00 88.50 243 TRP A CA 1
ATOM 1799 C C . TRP A 1 243 ? 21.982 -12.872 -16.305 1.00 88.50 243 TRP A C 1
ATOM 1801 O O . TRP A 1 243 ? 21.363 -12.237 -15.458 1.00 88.50 243 TRP A O 1
ATOM 1811 N N . GLY A 1 244 ? 21.700 -12.770 -17.612 1.00 90.88 244 GLY A N 1
ATOM 1812 C CA . GLY A 1 244 ? 20.616 -11.940 -18.136 1.00 90.88 244 GLY A CA 1
ATOM 1813 C C . GLY A 1 244 ? 19.235 -12.499 -17.789 1.00 90.88 244 GLY A C 1
ATOM 1814 O O . GLY A 1 244 ? 18.338 -11.734 -17.450 1.00 90.88 244 GLY A O 1
ATOM 1815 N N . ASP A 1 245 ? 19.078 -13.827 -17.799 1.00 94.06 245 ASP A N 1
ATOM 1816 C CA . ASP A 1 245 ? 17.846 -14.476 -17.334 1.00 94.06 245 ASP A CA 1
ATOM 1817 C C . ASP A 1 245 ? 17.679 -14.279 -15.814 1.00 94.06 245 ASP A C 1
ATOM 1819 O O . ASP A 1 245 ? 16.584 -13.988 -15.346 1.00 94.06 245 ASP A O 1
ATOM 1823 N N . ALA A 1 246 ? 18.765 -14.316 -15.037 1.00 93.50 246 ALA A N 1
ATOM 1824 C CA . ALA A 1 246 ? 18.707 -13.994 -13.612 1.00 93.50 246 ALA A CA 1
ATOM 1825 C C . ALA A 1 246 ? 18.356 -12.519 -13.335 1.00 93.50 246 ALA A C 1
ATOM 1827 O O . ALA A 1 246 ? 17.586 -12.233 -12.422 1.00 93.50 246 ALA A O 1
ATOM 1828 N N . ALA A 1 247 ? 18.839 -11.576 -14.148 1.00 93.31 247 ALA A N 1
ATOM 1829 C CA . ALA A 1 247 ? 18.424 -10.175 -14.053 1.00 93.31 247 ALA A CA 1
ATOM 1830 C C . ALA A 1 247 ? 16.924 -9.996 -14.346 1.00 93.31 247 ALA A C 1
ATOM 1832 O O . ALA A 1 247 ? 16.245 -9.250 -13.641 1.00 93.31 247 ALA A O 1
ATOM 1833 N N . ILE A 1 248 ? 16.390 -10.721 -15.338 1.00 95.06 248 ILE A N 1
ATOM 1834 C CA . ILE A 1 248 ? 14.945 -10.787 -15.606 1.00 95.06 248 ILE A CA 1
ATOM 1835 C C . ILE A 1 248 ? 14.198 -11.367 -14.398 1.00 95.06 248 ILE A C 1
ATOM 1837 O O . ILE A 1 248 ? 13.141 -10.848 -14.038 1.00 95.06 248 ILE A O 1
ATOM 1841 N N . ALA A 1 249 ? 14.751 -12.394 -13.749 1.00 94.69 249 ALA A N 1
ATOM 1842 C CA . ALA A 1 249 ? 14.175 -13.019 -12.562 1.00 94.69 249 ALA A CA 1
ATOM 1843 C C . ALA A 1 249 ? 14.060 -12.034 -11.388 1.00 94.69 249 ALA A C 1
ATOM 1845 O O . ALA A 1 249 ? 12.981 -11.906 -10.809 1.00 94.69 249 ALA A O 1
ATOM 1846 N N . VAL A 1 250 ? 15.138 -11.300 -11.077 1.00 94.44 250 VAL A N 1
ATOM 1847 C CA . VAL A 1 250 ? 15.145 -10.267 -10.024 1.00 94.44 250 VAL A CA 1
ATOM 1848 C C . VAL A 1 250 ? 14.176 -9.145 -10.369 1.00 94.44 250 VAL A C 1
ATOM 1850 O O . VAL A 1 250 ? 13.369 -8.762 -9.529 1.00 94.44 250 VAL A O 1
ATOM 1853 N N . TRP A 1 251 ? 14.216 -8.635 -11.603 1.00 94.88 251 TRP A N 1
ATOM 1854 C CA . TRP A 1 251 ? 13.344 -7.540 -12.025 1.00 94.88 251 TRP A CA 1
ATOM 1855 C C . TRP A 1 251 ? 11.864 -7.922 -11.967 1.00 94.88 251 TRP A C 1
ATOM 1857 O O . TRP A 1 251 ? 11.048 -7.154 -11.463 1.00 94.88 251 TRP A O 1
ATOM 1867 N N . SER A 1 252 ? 11.512 -9.121 -12.428 1.00 93.38 252 SER A N 1
ATOM 1868 C CA . SER A 1 252 ? 10.129 -9.608 -12.397 1.00 93.38 252 SER A CA 1
ATOM 1869 C C . SER A 1 252 ? 9.649 -9.813 -10.961 1.00 93.38 252 SER A C 1
ATOM 1871 O O . SER A 1 252 ? 8.583 -9.325 -10.596 1.00 93.38 252 SER A O 1
ATOM 1873 N N . TRP A 1 253 ? 10.471 -10.454 -10.125 1.00 91.75 253 TRP A N 1
ATOM 1874 C CA . TRP A 1 253 ? 10.171 -10.661 -8.709 1.00 91.75 253 TRP A CA 1
ATOM 1875 C C . TRP A 1 253 ? 9.998 -9.339 -7.953 1.00 91.75 253 TRP A C 1
ATOM 1877 O O . TRP A 1 253 ? 9.015 -9.141 -7.243 1.00 91.75 253 TRP A O 1
ATOM 1887 N N . TYR A 1 254 ? 10.917 -8.398 -8.164 1.00 92.12 254 TYR A N 1
ATOM 1888 C CA . TYR A 1 254 ? 10.864 -7.064 -7.580 1.00 92.12 254 TYR A CA 1
ATOM 1889 C C . TYR A 1 254 ? 9.570 -6.327 -7.938 1.00 92.12 254 TYR A C 1
ATOM 1891 O O . TYR A 1 254 ? 8.932 -5.720 -7.077 1.00 92.12 254 TYR A O 1
ATOM 1899 N N . ASN A 1 255 ? 9.170 -6.391 -9.211 1.00 89.62 255 ASN A N 1
ATOM 1900 C CA . ASN A 1 255 ? 7.962 -5.729 -9.685 1.00 89.62 255 ASN A CA 1
ATOM 1901 C C . ASN A 1 255 ? 6.678 -6.380 -9.159 1.00 89.62 255 ASN A C 1
ATOM 1903 O O . ASN A 1 255 ? 5.710 -5.655 -8.944 1.00 89.62 255 ASN A O 1
ATOM 1907 N N . ALA A 1 256 ? 6.673 -7.692 -8.909 1.00 86.94 256 ALA A N 1
ATOM 1908 C CA . ALA A 1 256 ? 5.569 -8.358 -8.221 1.00 86.94 256 ALA A CA 1
ATOM 1909 C C . ALA A 1 256 ? 5.504 -7.889 -6.756 1.00 86.94 256 ALA A C 1
ATOM 1911 O O . ALA A 1 256 ? 4.493 -7.349 -6.304 1.00 86.94 256 ALA A O 1
ATOM 1912 N N . ALA A 1 257 ? 6.634 -7.973 -6.050 1.00 84.50 257 ALA A N 1
ATOM 1913 C CA . ALA A 1 257 ? 6.732 -7.649 -4.631 1.00 84.50 257 ALA A CA 1
ATOM 1914 C C . ALA A 1 257 ? 6.392 -6.183 -4.319 1.00 84.50 257 ALA A C 1
ATOM 1916 O O . ALA A 1 257 ? 5.675 -5.919 -3.358 1.00 84.50 257 ALA A O 1
ATOM 1917 N N . ARG A 1 258 ? 6.835 -5.214 -5.138 1.00 83.94 258 ARG A N 1
ATOM 1918 C CA . ARG A 1 258 ? 6.513 -3.786 -4.925 1.00 83.94 258 ARG A CA 1
ATOM 1919 C C . ARG A 1 258 ? 5.033 -3.445 -5.129 1.00 83.94 258 ARG A C 1
ATOM 1921 O O . ARG A 1 258 ? 4.631 -2.331 -4.815 1.00 83.94 258 ARG A O 1
ATOM 1928 N N . GLN A 1 259 ? 4.261 -4.362 -5.708 1.00 80.19 259 GLN A N 1
ATOM 1929 C CA . GLN A 1 259 ? 2.815 -4.239 -5.895 1.00 80.19 259 GLN A CA 1
ATOM 1930 C C . GLN A 1 259 ? 2.033 -5.079 -4.871 1.00 80.19 259 GLN A C 1
ATOM 1932 O O . GLN A 1 259 ? 0.813 -5.145 -4.964 1.00 80.19 259 GLN A O 1
ATOM 1937 N N . GLY A 1 260 ? 2.711 -5.747 -3.925 1.00 78.56 260 GLY A N 1
ATOM 1938 C CA . GLY A 1 260 ? 2.077 -6.690 -2.995 1.00 78.56 260 GLY A CA 1
ATOM 1939 C C . GLY A 1 260 ? 1.601 -7.987 -3.667 1.00 78.56 260 GLY A C 1
ATOM 1940 O O . GLY A 1 260 ? 0.745 -8.690 -3.129 1.00 78.56 260 GLY A O 1
ATOM 1941 N N . LYS A 1 261 ? 2.130 -8.302 -4.858 1.00 82.62 261 LYS A N 1
ATOM 1942 C CA . LYS A 1 261 ? 1.688 -9.397 -5.733 1.00 82.62 261 LYS A CA 1
ATOM 1943 C C . LYS A 1 261 ? 2.748 -10.485 -5.887 1.00 82.62 261 LYS A C 1
ATOM 1945 O O . LYS A 1 261 ? 3.908 -10.330 -5.511 1.00 82.62 261 LYS A O 1
ATOM 1950 N N . THR A 1 262 ? 2.329 -11.587 -6.499 1.00 86.50 262 THR A N 1
ATOM 1951 C CA . THR A 1 262 ? 3.160 -12.754 -6.840 1.00 86.50 262 THR A CA 1
ATOM 1952 C C . THR A 1 262 ? 3.374 -12.891 -8.343 1.00 86.50 262 THR A C 1
ATOM 1954 O O . THR A 1 262 ? 4.285 -13.596 -8.776 1.00 86.50 262 THR A O 1
ATOM 1957 N N . ALA A 1 263 ? 2.556 -12.199 -9.136 1.00 88.19 263 ALA A N 1
ATOM 1958 C CA . ALA A 1 263 ? 2.682 -12.092 -10.574 1.00 88.19 263 ALA A CA 1
ATOM 1959 C C . ALA A 1 263 ? 3.158 -10.697 -10.976 1.00 88.19 263 ALA A C 1
ATOM 1961 O O . ALA A 1 263 ? 2.832 -9.691 -10.343 1.00 88.19 263 ALA A O 1
ATOM 1962 N N . ALA A 1 264 ? 3.953 -10.646 -12.040 1.00 86.31 264 ALA A N 1
ATOM 1963 C CA . ALA A 1 264 ? 4.359 -9.405 -12.668 1.00 86.31 264 ALA A CA 1
ATOM 1964 C C . ALA A 1 264 ? 4.384 -9.552 -14.182 1.00 86.31 264 ALA A C 1
ATOM 1966 O O . ALA A 1 264 ? 4.798 -10.568 -14.745 1.00 86.31 264 ALA A O 1
ATOM 1967 N N . SER A 1 265 ? 3.988 -8.470 -14.841 1.00 88.06 265 SER A N 1
ATOM 1968 C CA . SER A 1 265 ? 4.241 -8.265 -16.257 1.00 88.06 265 SER A CA 1
ATOM 1969 C C . SER A 1 265 ? 5.339 -7.225 -16.407 1.00 88.06 265 SER A C 1
ATOM 1971 O O . SER A 1 265 ? 5.211 -6.118 -15.893 1.00 88.06 265 SER A O 1
ATOM 1973 N N . ILE A 1 266 ? 6.398 -7.571 -17.127 1.00 90.50 266 ILE A N 1
ATOM 1974 C CA . ILE A 1 266 ? 7.476 -6.646 -17.486 1.00 90.50 266 ILE A CA 1
ATOM 1975 C C . ILE A 1 266 ? 7.540 -6.504 -19.006 1.00 90.50 266 ILE A C 1
ATOM 1977 O O . ILE A 1 266 ? 7.040 -7.363 -19.737 1.00 90.50 266 ILE A O 1
ATOM 1981 N N . ALA A 1 267 ? 8.181 -5.449 -19.492 1.00 90.31 267 ALA A N 1
ATOM 1982 C CA . ALA A 1 267 ? 8.485 -5.285 -20.907 1.00 90.31 267 ALA A CA 1
ATOM 1983 C C . ALA A 1 267 ? 9.989 -5.436 -21.182 1.00 90.31 267 ALA A C 1
ATOM 1985 O O . ALA A 1 267 ? 10.848 -5.047 -20.391 1.00 90.31 267 ALA A O 1
ATOM 1986 N N . LEU A 1 268 ? 10.306 -6.046 -22.321 1.00 91.25 268 LEU A N 1
ATOM 1987 C CA . LEU A 1 268 ? 11.659 -6.367 -22.752 1.00 91.25 268 LEU A CA 1
ATOM 1988 C C . LEU A 1 268 ? 11.869 -5.887 -24.195 1.00 91.25 268 LEU A C 1
ATOM 1990 O O . LEU A 1 268 ? 11.079 -6.242 -25.080 1.00 91.25 268 LEU A O 1
ATOM 1994 N N . PRO A 1 269 ? 12.938 -5.120 -24.467 1.00 89.69 269 PRO A N 1
ATOM 1995 C CA . PRO A 1 269 ? 13.315 -4.746 -25.818 1.00 89.69 269 PRO A CA 1
ATOM 1996 C C . PRO A 1 269 ? 13.856 -5.973 -26.555 1.00 89.69 269 PRO A C 1
ATOM 1998 O O . PRO A 1 269 ? 14.949 -6.478 -26.286 1.00 89.69 269 PRO A O 1
ATOM 2001 N N . MET A 1 270 ? 13.106 -6.446 -27.540 1.00 88.81 270 MET A N 1
ATOM 2002 C CA . MET A 1 270 ? 13.567 -7.483 -28.452 1.00 88.81 270 MET A CA 1
ATOM 2003 C C . MET A 1 270 ? 14.098 -6.829 -29.720 1.00 88.81 270 MET A C 1
ATOM 2005 O O . MET A 1 270 ? 13.455 -5.960 -30.307 1.00 88.81 270 MET A O 1
ATOM 2009 N N . MET A 1 271 ? 15.273 -7.265 -30.180 1.00 80.94 271 MET A N 1
ATOM 2010 C CA . MET A 1 271 ? 15.902 -6.675 -31.365 1.00 80.94 271 MET A CA 1
ATOM 2011 C C . MET A 1 271 ? 15.013 -6.759 -32.605 1.00 80.94 271 MET A C 1
ATOM 2013 O O . MET A 1 271 ? 15.109 -5.893 -33.461 1.00 80.94 271 MET A O 1
ATOM 2017 N N . GLY A 1 272 ? 14.214 -7.824 -32.756 1.00 75.69 272 GLY A N 1
ATOM 2018 C CA . GLY A 1 272 ? 13.305 -8.000 -33.898 1.00 75.69 272 GLY A CA 1
ATOM 2019 C C . GLY A 1 272 ? 13.990 -8.145 -35.271 1.00 75.69 272 GLY A C 1
ATOM 2020 O O . GLY A 1 272 ? 13.316 -8.332 -36.281 1.00 75.69 272 GLY A O 1
ATOM 2021 N N . ARG A 1 273 ? 15.327 -8.098 -35.330 1.00 85.19 273 ARG A N 1
ATOM 2022 C CA . ARG A 1 273 ? 16.128 -8.033 -36.562 1.00 85.19 273 ARG A CA 1
ATOM 2023 C C . ARG A 1 273 ? 16.511 -9.417 -37.089 1.00 85.19 273 ARG A C 1
ATOM 2025 O O . ARG A 1 273 ? 16.938 -10.291 -36.336 1.00 85.19 273 ARG A O 1
ATOM 2032 N N . ARG A 1 274 ? 16.430 -9.600 -38.412 1.00 84.56 274 ARG A N 1
ATOM 2033 C CA . ARG A 1 274 ? 16.971 -10.755 -39.156 1.00 84.56 274 ARG A CA 1
ATOM 2034 C C . ARG A 1 274 ? 17.483 -10.321 -40.528 1.00 84.56 274 ARG A C 1
ATOM 2036 O O . ARG A 1 274 ? 17.014 -9.330 -41.077 1.00 84.56 274 ARG A O 1
ATOM 2043 N N . GLY A 1 275 ? 18.410 -11.091 -41.100 1.00 89.12 275 GLY A N 1
ATOM 2044 C CA . GLY A 1 275 ? 18.952 -10.816 -42.433 1.00 89.12 275 GLY A CA 1
ATOM 2045 C C . GLY A 1 275 ? 19.548 -9.409 -42.516 1.00 89.12 275 GLY A C 1
ATOM 2046 O O . GLY A 1 275 ? 20.296 -9.006 -41.629 1.00 89.12 275 GLY A O 1
ATOM 2047 N N . VAL A 1 276 ? 19.173 -8.649 -43.545 1.00 90.88 276 VAL A N 1
ATOM 2048 C CA . VAL A 1 276 ? 19.683 -7.288 -43.779 1.00 90.88 276 VAL A CA 1
ATOM 2049 C C . VAL A 1 276 ? 19.356 -6.303 -42.640 1.00 90.88 276 VAL A C 1
ATOM 2051 O O . VAL A 1 276 ? 20.150 -5.411 -42.340 1.00 90.88 276 VAL A O 1
ATOM 2054 N N . ALA A 1 277 ? 18.253 -6.509 -41.908 1.00 91.31 277 ALA A N 1
ATOM 2055 C CA . ALA A 1 277 ? 17.868 -5.654 -40.781 1.00 91.31 277 ALA A CA 1
ATOM 2056 C C . ALA A 1 277 ? 18.860 -5.713 -39.597 1.00 91.31 277 ALA A C 1
ATOM 2058 O O . ALA A 1 277 ? 18.901 -4.789 -38.784 1.00 91.31 277 ALA A O 1
ATOM 2059 N N . LEU A 1 278 ? 19.684 -6.768 -39.497 1.00 90.62 278 LEU A N 1
ATOM 2060 C CA . LEU A 1 278 ? 20.752 -6.864 -38.486 1.00 90.62 278 LEU A CA 1
ATOM 2061 C C . LEU A 1 278 ? 21.888 -5.866 -38.728 1.00 90.62 278 LEU A C 1
ATOM 2063 O O . LEU A 1 278 ? 22.590 -5.514 -37.790 1.00 90.62 278 LEU A O 1
ATOM 2067 N N . LEU A 1 279 ? 22.074 -5.430 -39.974 1.00 92.00 279 LEU A N 1
ATOM 2068 C CA . LEU A 1 279 ? 23.165 -4.539 -40.375 1.00 92.00 279 LEU A CA 1
ATOM 2069 C C . LEU A 1 279 ? 22.689 -3.107 -40.633 1.00 92.00 279 LEU A C 1
ATOM 2071 O O . LEU A 1 279 ? 23.505 -2.231 -40.897 1.00 92.00 279 LEU A O 1
ATOM 2075 N N . THR A 1 280 ? 21.379 -2.866 -40.579 1.00 93.81 280 THR A N 1
ATOM 2076 C CA . THR A 1 280 ? 20.776 -1.597 -40.996 1.00 93.81 280 THR A CA 1
ATOM 2077 C C . THR A 1 280 ? 20.478 -0.713 -39.779 1.00 93.81 280 THR A C 1
ATOM 2079 O O . THR A 1 280 ? 19.670 -1.115 -38.932 1.00 93.81 280 THR A O 1
ATOM 2082 N N . PRO A 1 281 ? 21.091 0.480 -39.654 1.00 93.06 281 PRO A N 1
ATOM 2083 C CA . PRO A 1 281 ? 20.761 1.427 -38.594 1.00 93.06 281 PRO A CA 1
ATOM 2084 C C . PRO A 1 281 ? 19.373 2.021 -38.866 1.00 93.06 281 PRO A C 1
ATOM 2086 O O . PRO A 1 281 ? 19.197 2.780 -39.810 1.00 93.06 281 PRO A O 1
ATOM 2089 N N . MET A 1 282 ? 18.373 1.614 -38.083 1.00 93.19 282 MET A N 1
ATOM 2090 C CA . MET A 1 282 ? 16.964 2.016 -38.225 1.00 93.19 282 MET A CA 1
ATOM 2091 C C . MET A 1 282 ? 16.210 1.733 -36.916 1.00 93.19 282 MET A C 1
ATOM 2093 O O . MET A 1 282 ? 16.623 0.840 -36.182 1.00 93.19 282 MET A O 1
ATOM 2097 N N . MET A 1 283 ? 15.113 2.434 -36.625 1.00 92.31 283 MET A N 1
ATOM 2098 C CA . MET A 1 283 ? 14.191 2.121 -35.522 1.00 92.31 283 MET A CA 1
ATOM 2099 C C . MET A 1 283 ? 13.435 0.813 -35.795 1.00 92.31 283 MET A C 1
ATOM 2101 O O . MET A 1 283 ? 12.547 0.787 -36.650 1.00 92.31 283 MET A O 1
ATOM 2105 N N . LEU A 1 284 ? 13.801 -0.272 -35.098 1.00 91.38 284 LEU A N 1
ATOM 2106 C CA . LEU A 1 284 ? 13.230 -1.615 -35.294 1.00 91.38 284 LEU A CA 1
ATOM 2107 C C . LEU A 1 284 ? 12.963 -2.392 -33.996 1.00 91.38 284 LEU A C 1
ATOM 2109 O O . LEU A 1 284 ? 12.343 -3.456 -34.062 1.00 91.38 284 LEU A O 1
ATOM 2113 N N . VAL A 1 285 ? 13.383 -1.886 -32.832 1.00 88.69 285 VAL A N 1
ATOM 2114 C CA . VAL A 1 285 ? 13.121 -2.518 -31.530 1.00 88.69 285 VAL A CA 1
ATOM 2115 C C . VAL A 1 285 ? 11.639 -2.865 -31.369 1.00 88.69 285 VAL A C 1
ATOM 2117 O O . VAL A 1 285 ? 10.751 -2.129 -31.809 1.00 88.69 285 VAL A O 1
ATOM 2120 N N . ASN A 1 286 ? 11.370 -4.032 -30.795 1.00 89.75 286 ASN A N 1
ATOM 2121 C CA . ASN A 1 286 ? 10.031 -4.521 -30.507 1.00 89.75 286 ASN A CA 1
ATOM 2122 C C . ASN A 1 286 ? 9.898 -4.719 -28.998 1.00 89.75 286 ASN A C 1
ATOM 2124 O O . ASN A 1 286 ? 10.561 -5.588 -28.432 1.00 89.75 286 ASN A O 1
ATOM 2128 N N . MET A 1 287 ? 9.062 -3.910 -28.353 1.00 87.81 287 MET A N 1
ATOM 2129 C CA . MET A 1 287 ? 8.835 -3.996 -26.910 1.00 87.81 287 MET A CA 1
ATOM 2130 C C . MET A 1 287 ? 7.825 -5.100 -26.627 1.00 87.81 287 MET A C 1
ATOM 2132 O O . MET A 1 287 ? 6.636 -4.923 -26.889 1.00 87.81 287 MET A O 1
ATOM 2136 N N . LEU A 1 288 ? 8.294 -6.243 -26.132 1.00 89.00 288 LEU A N 1
ATOM 2137 C CA . LEU A 1 288 ? 7.453 -7.406 -25.857 1.00 89.00 288 LEU A CA 1
ATOM 2138 C C . LEU A 1 288 ? 7.296 -7.635 -24.369 1.00 89.00 288 LEU A C 1
ATOM 2140 O O . LEU A 1 288 ? 8.165 -7.287 -23.579 1.00 89.00 288 LEU A O 1
ATOM 2144 N N . GLN A 1 289 ? 6.173 -8.231 -24.002 1.00 87.50 289 GLN A N 1
ATOM 2145 C CA . GLN A 1 289 ? 5.829 -8.447 -22.608 1.00 87.50 289 GLN A CA 1
ATOM 2146 C C . GLN A 1 289 ? 6.272 -9.836 -22.167 1.00 87.50 289 GLN A C 1
ATOM 2148 O O . GLN A 1 289 ? 6.201 -10.798 -22.935 1.00 87.50 289 GLN A O 1
ATOM 2153 N N . LEU A 1 290 ? 6.686 -9.933 -20.914 1.00 89.69 290 LEU A N 1
ATOM 2154 C CA . LEU A 1 290 ? 6.927 -11.183 -20.218 1.00 89.69 290 LEU A CA 1
ATOM 2155 C C . LEU A 1 290 ? 6.052 -11.181 -18.968 1.00 89.69 290 LEU A C 1
ATOM 2157 O O . LEU A 1 290 ? 6.191 -10.296 -18.126 1.00 89.69 290 LEU A O 1
ATOM 2161 N N . HIS A 1 291 ? 5.147 -12.150 -18.877 1.00 89.44 291 HIS A N 1
ATOM 2162 C CA . HIS A 1 291 ? 4.325 -12.368 -17.696 1.00 89.44 291 HIS A CA 1
ATOM 2163 C C . HIS A 1 291 ? 4.854 -13.583 -16.942 1.00 89.44 291 HIS A C 1
ATOM 2165 O O . HIS A 1 291 ? 5.045 -14.646 -17.539 1.00 89.44 291 HIS A O 1
ATOM 2171 N N . LEU A 1 292 ? 5.114 -13.409 -15.652 1.00 90.81 292 LEU A N 1
ATOM 2172 C CA . LEU A 1 292 ? 5.579 -14.466 -14.769 1.00 90.81 292 LEU A CA 1
ATOM 2173 C C . LEU A 1 292 ? 4.810 -14.395 -13.457 1.00 90.81 292 LEU A C 1
ATOM 2175 O O . LEU A 1 292 ? 4.614 -13.312 -12.913 1.00 90.81 292 LEU A O 1
ATOM 2179 N N . GLU A 1 293 ? 4.452 -15.558 -12.934 1.00 91.25 293 GLU A N 1
ATOM 2180 C CA . GLU A 1 293 ? 3.812 -15.720 -11.635 1.00 91.25 293 GLU A CA 1
ATOM 2181 C C . GLU A 1 293 ? 4.645 -16.674 -10.786 1.00 91.25 293 GLU A C 1
ATOM 2183 O O . GLU A 1 293 ? 5.115 -17.707 -11.278 1.00 91.25 293 GLU A O 1
ATOM 2188 N N . ALA A 1 294 ? 4.879 -16.289 -9.536 1.00 91.25 294 ALA A N 1
ATOM 2189 C CA . ALA A 1 294 ? 5.576 -17.078 -8.536 1.00 91.25 294 ALA A CA 1
ATOM 2190 C C . ALA A 1 294 ? 4.587 -17.881 -7.677 1.00 91.25 294 ALA A C 1
ATOM 2192 O O . ALA A 1 294 ? 3.463 -17.448 -7.426 1.00 91.25 294 ALA A O 1
ATOM 2193 N N . SER A 1 295 ? 5.034 -19.037 -7.196 1.00 91.50 295 SER A N 1
ATOM 2194 C CA . SER A 1 295 ? 4.329 -19.914 -6.260 1.00 91.50 295 SER A CA 1
ATOM 2195 C C . SER A 1 295 ? 4.976 -19.835 -4.868 1.00 91.50 295 SER A C 1
ATOM 2197 O O . SER A 1 295 ? 6.200 -19.709 -4.790 1.00 91.50 295 SER A O 1
ATOM 2199 N N . PRO A 1 296 ? 4.209 -19.960 -3.766 1.00 88.50 296 PRO A N 1
ATOM 2200 C CA . PRO A 1 296 ? 4.751 -19.956 -2.402 1.00 88.50 296 PRO A CA 1
ATOM 2201 C C . PRO A 1 296 ? 5.847 -21.000 -2.137 1.00 88.50 296 PRO A C 1
ATOM 2203 O O . PRO A 1 296 ? 6.703 -20.786 -1.277 1.00 88.50 296 PRO A O 1
ATOM 2206 N N . ASP A 1 297 ? 5.797 -22.122 -2.861 1.00 93.00 297 ASP A N 1
ATOM 2207 C CA . ASP A 1 297 ? 6.715 -23.257 -2.717 1.00 93.00 297 ASP A CA 1
ATOM 2208 C C . ASP A 1 297 ? 7.893 -23.209 -3.704 1.00 93.00 297 ASP A C 1
ATOM 2210 O O . ASP A 1 297 ? 8.714 -24.125 -3.717 1.00 93.00 297 ASP A O 1
ATOM 2214 N N . ASP A 1 298 ? 7.981 -22.168 -4.542 1.00 95.19 298 ASP A N 1
ATOM 2215 C CA . ASP A 1 298 ? 9.074 -22.047 -5.503 1.00 95.19 298 ASP A CA 1
ATOM 2216 C C . ASP A 1 298 ? 10.422 -21.912 -4.793 1.00 95.19 298 ASP A C 1
ATOM 2218 O O . ASP A 1 298 ? 10.612 -21.096 -3.881 1.00 95.19 298 ASP A O 1
ATOM 2222 N N . THR A 1 299 ? 11.399 -22.656 -5.298 1.00 97.00 299 THR A N 1
ATOM 2223 C CA . THR A 1 299 ? 12.808 -22.381 -5.035 1.00 97.00 299 THR A CA 1
ATOM 2224 C C . THR A 1 299 ? 13.341 -21.313 -5.996 1.00 97.00 299 THR A C 1
ATOM 2226 O O . THR A 1 299 ? 12.740 -20.988 -7.027 1.00 97.00 299 THR A O 1
ATOM 2229 N N . VAL A 1 300 ? 14.519 -20.768 -5.695 1.00 96.75 300 VAL A N 1
ATOM 2230 C CA . VAL A 1 300 ? 15.249 -19.882 -6.615 1.00 96.75 300 VAL A CA 1
ATOM 2231 C C . VAL A 1 300 ? 15.523 -20.574 -7.956 1.00 96.75 300 VAL A C 1
ATOM 2233 O O . VAL A 1 300 ? 15.412 -19.946 -9.012 1.00 96.75 300 VAL A O 1
ATOM 2236 N N . GLY A 1 301 ? 15.847 -21.870 -7.933 1.00 96.94 301 GLY A N 1
ATOM 2237 C CA . GLY A 1 301 ? 16.064 -22.680 -9.128 1.00 96.94 301 GLY A CA 1
ATOM 2238 C C . GLY A 1 301 ? 14.816 -22.779 -10.005 1.00 96.94 301 GLY A C 1
ATOM 2239 O O . GLY A 1 301 ? 14.912 -22.572 -11.219 1.00 96.94 301 GLY A O 1
ATOM 2240 N N . ASP A 1 302 ? 13.649 -23.018 -9.399 1.00 97.19 302 ASP A N 1
ATOM 2241 C CA . ASP A 1 302 ? 12.363 -23.082 -10.110 1.00 97.19 302 ASP A CA 1
ATOM 2242 C C . ASP A 1 302 ? 12.033 -21.754 -10.795 1.00 97.19 302 ASP A C 1
ATOM 2244 O O . ASP A 1 302 ? 11.636 -21.724 -11.966 1.00 97.19 302 ASP A O 1
ATOM 2248 N N . TRP A 1 303 ? 12.259 -20.643 -10.090 1.00 96.38 303 TRP A N 1
ATOM 2249 C CA . TRP A 1 303 ? 12.025 -19.304 -10.623 1.00 96.38 303 TRP A CA 1
ATOM 2250 C C . TRP A 1 303 ? 12.923 -18.990 -11.823 1.00 96.38 303 TRP A C 1
ATOM 2252 O O . TRP A 1 303 ? 12.441 -18.565 -12.878 1.00 96.38 303 TRP A O 1
ATOM 2262 N N . LEU A 1 304 ? 14.224 -19.270 -11.708 1.00 97.00 304 LEU A N 1
ATOM 2263 C CA . LEU A 1 304 ? 15.178 -19.098 -12.807 1.00 97.00 304 LEU A CA 1
ATOM 2264 C C . LEU A 1 304 ? 14.823 -19.984 -14.011 1.00 97.00 304 LEU A C 1
ATOM 2266 O O . LEU A 1 304 ? 14.840 -19.513 -15.152 1.00 97.00 304 LEU A O 1
ATOM 2270 N N . ALA A 1 305 ? 14.451 -21.247 -13.780 1.00 96.44 305 ALA A N 1
ATOM 2271 C CA . ALA A 1 305 ? 14.034 -22.161 -14.842 1.00 96.44 305 ALA A CA 1
ATOM 2272 C C . ALA A 1 305 ? 12.764 -21.670 -15.560 1.00 96.44 305 ALA A C 1
ATOM 2274 O O . ALA A 1 305 ? 12.672 -21.757 -16.792 1.00 96.44 305 ALA A O 1
ATOM 2275 N N . ARG A 1 306 ? 11.808 -21.092 -14.818 1.00 95.94 306 ARG A N 1
ATOM 2276 C CA . ARG A 1 306 ? 10.588 -20.492 -15.380 1.00 95.94 306 ARG A CA 1
ATOM 2277 C C . ARG A 1 306 ? 10.906 -19.307 -16.287 1.00 95.94 306 ARG A C 1
ATOM 2279 O O . ARG A 1 306 ? 10.362 -19.229 -17.390 1.00 95.94 306 ARG A O 1
ATOM 2286 N N . VAL A 1 307 ? 11.838 -18.443 -15.881 1.00 96.25 307 VAL A N 1
ATOM 2287 C CA . VAL A 1 307 ? 12.314 -17.333 -16.722 1.00 96.25 307 VAL A CA 1
ATOM 2288 C C . VAL A 1 307 ? 12.950 -17.853 -18.012 1.00 96.25 307 VAL A C 1
ATOM 2290 O O . VAL A 1 307 ? 12.618 -17.370 -19.096 1.00 96.25 307 VAL A O 1
ATOM 2293 N N . VAL A 1 308 ? 13.817 -18.869 -17.929 1.00 96.62 308 VAL A N 1
ATOM 2294 C CA . VAL A 1 308 ? 14.461 -19.476 -19.110 1.00 96.62 308 VAL A CA 1
ATOM 2295 C C . VAL A 1 308 ? 13.422 -20.039 -20.083 1.00 96.62 308 VAL A C 1
ATOM 2297 O O . VAL A 1 308 ? 13.518 -19.806 -21.295 1.00 96.62 308 VAL A O 1
ATOM 2300 N N . ALA A 1 309 ? 12.419 -20.758 -19.571 1.00 95.44 309 ALA A N 1
ATOM 2301 C CA . ALA A 1 309 ? 11.336 -21.313 -20.378 1.00 95.44 309 ALA A CA 1
ATOM 2302 C C . ALA A 1 309 ? 10.521 -20.206 -21.066 1.00 95.44 309 ALA A C 1
ATOM 2304 O O . ALA A 1 309 ? 10.356 -20.234 -22.287 1.00 95.44 309 ALA A O 1
ATOM 2305 N N . ALA A 1 310 ? 10.101 -19.188 -20.317 1.00 94.00 310 ALA A N 1
ATOM 2306 C CA . ALA A 1 310 ? 9.303 -18.093 -20.854 1.00 94.00 310 ALA A CA 1
ATOM 2307 C C . ALA A 1 310 ? 10.086 -17.261 -21.891 1.00 94.00 310 ALA A C 1
ATOM 2309 O O . ALA A 1 310 ? 9.577 -16.958 -22.972 1.00 94.00 310 ALA A O 1
ATOM 2310 N N . MET A 1 311 ? 11.371 -16.984 -21.645 1.00 94.31 311 MET A N 1
ATOM 2311 C CA . MET A 1 311 ? 12.231 -16.277 -22.602 1.00 94.31 311 MET A CA 1
ATOM 2312 C C . MET A 1 311 ? 12.476 -17.061 -23.892 1.00 94.31 311 MET A C 1
ATOM 2314 O O . MET A 1 311 ? 12.659 -16.461 -24.958 1.00 94.31 311 MET A O 1
ATOM 2318 N N . LYS A 1 312 ? 12.483 -18.397 -23.837 1.00 94.12 312 LYS A N 1
ATOM 2319 C CA . LYS A 1 312 ? 12.568 -19.239 -25.038 1.00 94.12 312 LYS A CA 1
ATOM 2320 C C . LYS A 1 312 ? 11.351 -19.033 -25.943 1.00 94.12 312 LYS A C 1
ATOM 2322 O O . LYS A 1 312 ? 11.529 -18.898 -27.157 1.00 94.12 312 LYS A O 1
ATOM 2327 N N . ASP A 1 313 ? 10.157 -18.953 -25.363 1.00 93.12 313 ASP A N 1
ATOM 2328 C CA . ASP A 1 313 ? 8.920 -18.728 -26.112 1.00 93.12 313 ASP A CA 1
ATOM 2329 C C . ASP A 1 313 ? 8.836 -17.291 -26.645 1.00 93.12 313 ASP A C 1
ATOM 2331 O O . ASP A 1 313 ? 8.627 -17.101 -27.847 1.00 93.12 313 ASP A O 1
ATOM 2335 N N . VAL A 1 314 ? 9.156 -16.281 -25.824 1.00 92.31 314 VAL A N 1
ATOM 2336 C CA . VAL A 1 314 ? 9.223 -14.877 -26.277 1.00 92.31 314 VAL A CA 1
ATOM 2337 C C . VAL A 1 314 ? 10.177 -14.728 -27.467 1.00 92.31 314 VAL A C 1
ATOM 2339 O O . VAL A 1 314 ? 9.810 -14.155 -28.494 1.00 92.31 314 VAL A O 1
ATOM 2342 N N . ARG A 1 315 ? 11.388 -15.304 -27.404 1.00 91.81 315 ARG A N 1
ATOM 2343 C CA . ARG A 1 315 ? 12.370 -15.248 -28.509 1.00 91.81 315 ARG A CA 1
ATOM 2344 C C . ARG A 1 315 ? 11.873 -15.935 -29.784 1.00 91.81 315 ARG A C 1
ATOM 2346 O O . ARG A 1 315 ? 12.241 -15.500 -30.881 1.00 91.81 315 ARG A O 1
ATOM 2353 N N . LYS A 1 316 ? 11.065 -16.993 -29.671 1.00 92.44 316 LYS A N 1
ATOM 2354 C CA . LYS A 1 316 ? 10.478 -17.704 -30.818 1.00 92.44 316 LYS A CA 1
ATOM 2355 C C . LYS A 1 316 ? 9.462 -16.827 -31.556 1.00 92.44 316 LYS A C 1
ATOM 2357 O O . LYS A 1 316 ? 9.484 -16.810 -32.786 1.00 92.44 316 LYS A O 1
ATOM 2362 N N . HIS A 1 317 ? 8.669 -16.060 -30.808 1.00 92.25 317 HIS A N 1
ATOM 2363 C CA . HIS A 1 317 ? 7.569 -15.229 -31.311 1.00 92.25 317 HIS A CA 1
ATOM 2364 C C . HIS A 1 317 ? 7.916 -13.727 -31.411 1.00 92.25 317 HIS A C 1
ATOM 2366 O O . HIS A 1 317 ? 7.048 -12.895 -31.679 1.00 92.25 317 HIS A O 1
ATOM 2372 N N . GLN A 1 318 ? 9.197 -13.362 -31.253 1.00 91.38 318 GLN A N 1
ATOM 2373 C CA . GLN A 1 318 ? 9.637 -11.967 -31.100 1.00 91.38 318 GLN A CA 1
ATOM 2374 C C . GLN A 1 318 ? 9.438 -11.051 -32.321 1.00 91.38 318 GLN A C 1
ATOM 2376 O O . GLN A 1 318 ? 9.694 -9.850 -32.248 1.00 91.38 318 GLN A O 1
ATOM 2381 N N . ARG A 1 319 ? 9.074 -11.621 -33.476 1.00 88.88 319 ARG A N 1
ATOM 2382 C CA . ARG A 1 319 ? 8.872 -10.874 -34.728 1.00 88.88 319 ARG A CA 1
ATOM 2383 C C . ARG A 1 319 ? 7.509 -10.191 -34.774 1.00 88.88 319 ARG A C 1
ATOM 2385 O O . ARG A 1 319 ? 7.355 -9.220 -35.510 1.00 88.88 319 ARG A O 1
ATOM 2392 N N . TYR A 1 320 ? 6.542 -10.691 -34.010 1.00 90.06 320 TYR A N 1
ATOM 2393 C CA . TYR A 1 320 ? 5.203 -10.128 -33.977 1.00 90.06 320 TYR A CA 1
ATOM 2394 C C . TYR A 1 320 ? 5.201 -8.832 -33.176 1.00 90.06 320 TYR A C 1
ATOM 2396 O O . TYR A 1 320 ? 5.699 -8.785 -32.055 1.00 90.06 320 TYR A O 1
ATOM 2404 N N . ARG A 1 321 ? 4.688 -7.764 -33.782 1.00 87.06 321 ARG A N 1
ATOM 2405 C CA . ARG A 1 321 ? 4.809 -6.392 -33.280 1.00 87.06 321 ARG A CA 1
ATOM 2406 C C . ARG A 1 321 ? 3.835 -6.114 -32.139 1.00 87.06 321 ARG A C 1
ATOM 2408 O O . ARG A 1 321 ? 2.634 -6.347 -32.289 1.00 87.06 321 ARG A O 1
ATOM 2415 N N . SER A 1 322 ? 4.322 -5.534 -31.045 1.00 81.88 322 SER A N 1
ATOM 2416 C CA . SER A 1 322 ? 3.457 -5.130 -29.930 1.00 81.88 322 SER A CA 1
ATOM 2417 C C . SER A 1 322 ? 2.477 -4.014 -30.289 1.00 81.88 322 SER A C 1
ATOM 2419 O O . SER A 1 322 ? 1.378 -3.974 -29.740 1.00 81.88 322 SER A O 1
ATOM 2421 N N . GLU A 1 323 ? 2.778 -3.178 -31.287 1.00 79.19 323 GLU A N 1
ATOM 2422 C CA . GLU A 1 323 ? 1.849 -2.147 -31.774 1.00 79.19 323 GLU A CA 1
ATOM 2423 C C . GLU A 1 323 ? 0.542 -2.752 -32.329 1.00 79.19 323 GLU A C 1
ATOM 2425 O O . GLU A 1 323 ? -0.528 -2.140 -32.258 1.00 79.19 323 GLU A O 1
ATOM 2430 N N . ARG A 1 324 ? 0.597 -3.991 -32.843 1.00 78.00 324 ARG A N 1
ATOM 2431 C CA . ARG A 1 324 ? -0.594 -4.733 -33.293 1.00 78.00 324 ARG A CA 1
ATOM 2432 C C . ARG A 1 324 ? -1.422 -5.242 -32.115 1.00 78.00 324 ARG A C 1
ATOM 2434 O O . ARG A 1 324 ? -2.646 -5.230 -32.196 1.00 78.00 324 ARG A O 1
ATOM 2441 N N . LEU A 1 325 ? -0.759 -5.635 -31.028 1.00 70.25 325 LEU A N 1
ATOM 2442 C CA . LEU A 1 325 ? -1.414 -6.062 -29.792 1.00 70.25 325 LEU A CA 1
ATOM 2443 C C . LEU A 1 325 ? -2.188 -4.903 -29.148 1.00 70.25 325 LEU A C 1
ATOM 2445 O O . LEU A 1 325 ? -3.340 -5.074 -28.770 1.00 70.25 325 LEU A O 1
ATOM 2449 N N . ALA A 1 326 ? -1.608 -3.700 -29.116 1.00 64.88 326 ALA A N 1
ATOM 2450 C CA . ALA A 1 326 ? -2.255 -2.513 -28.548 1.00 64.88 326 ALA A CA 1
ATOM 2451 C C . ALA A 1 326 ? -3.520 -2.071 -29.315 1.00 64.88 326 ALA A C 1
ATOM 2453 O O . ALA A 1 326 ? -4.483 -1.586 -28.718 1.00 64.88 326 ALA A O 1
ATOM 2454 N N . THR A 1 327 ? -3.546 -2.263 -30.640 1.00 60.75 327 THR A N 1
ATOM 2455 C CA . THR A 1 327 ? -4.713 -1.922 -31.477 1.00 60.75 327 THR A CA 1
ATOM 2456 C C . THR A 1 327 ? -5.912 -2.826 -31.164 1.00 60.75 327 THR A C 1
ATOM 2458 O O . THR A 1 327 ? -7.047 -2.352 -31.137 1.00 60.75 327 THR A O 1
ATOM 2461 N N . ALA A 1 328 ? -5.671 -4.110 -30.871 1.00 56.53 328 ALA A N 1
ATOM 2462 C CA . ALA A 1 328 ? -6.717 -5.049 -30.459 1.00 56.53 328 ALA A CA 1
ATOM 2463 C C . ALA A 1 328 ? -7.351 -4.672 -29.104 1.00 56.53 328 ALA A C 1
ATOM 2465 O O . ALA A 1 328 ? -8.521 -4.964 -28.871 1.00 56.53 328 ALA A O 1
ATOM 2466 N N . SER A 1 329 ? -6.612 -3.955 -28.252 1.00 57.41 329 SER A N 1
ATOM 2467 C CA . SER A 1 329 ? -7.048 -3.502 -26.924 1.00 57.41 329 SER A CA 1
ATOM 2468 C C . SER A 1 329 ? -7.760 -2.139 -26.916 1.00 57.41 329 SER A C 1
ATOM 2470 O O . SER A 1 329 ? -7.921 -1.530 -25.859 1.00 57.41 329 SER A O 1
ATOM 2472 N N . GLY A 1 330 ? -8.159 -1.606 -28.078 1.00 55.94 330 GLY A N 1
ATOM 2473 C CA . GLY A 1 330 ? -8.877 -0.327 -28.161 1.00 55.94 330 GLY A CA 1
ATOM 2474 C C . GLY A 1 330 ? -8.028 0.907 -27.819 1.00 55.94 330 GLY A C 1
ATOM 2475 O O . GLY A 1 330 ? -8.572 1.911 -27.366 1.00 55.94 330 GLY A O 1
ATOM 2476 N N . GLY A 1 331 ? -6.704 0.841 -28.011 1.00 54.75 331 GLY A N 1
ATOM 2477 C CA . GLY A 1 331 ? -5.792 1.982 -27.829 1.00 54.75 331 GLY A CA 1
ATOM 2478 C C . GLY A 1 331 ? -5.294 2.210 -26.397 1.00 54.75 331 GLY A C 1
ATOM 2479 O O . GLY A 1 331 ? -4.558 3.165 -26.157 1.00 54.75 331 GLY A O 1
ATOM 2480 N N . ARG A 1 332 ? -5.652 1.336 -25.449 1.00 55.78 332 ARG A N 1
ATOM 2481 C CA . ARG A 1 332 ? -5.061 1.306 -24.103 1.00 55.78 332 ARG A CA 1
ATOM 2482 C C . ARG A 1 332 ? -3.842 0.384 -24.093 1.00 55.78 332 ARG A C 1
ATOM 2484 O O . ARG A 1 332 ? -3.887 -0.701 -24.674 1.00 55.78 332 ARG A O 1
ATOM 2491 N N . LYS A 1 333 ? -2.769 0.799 -23.414 1.00 66.12 333 LYS A N 1
ATOM 2492 C CA . LYS A 1 333 ? -1.600 -0.049 -23.137 1.00 66.12 333 LYS A CA 1
ATOM 2493 C C . LYS A 1 333 ? -1.368 -0.136 -21.632 1.00 66.12 333 LYS A C 1
ATOM 2495 O O . LYS A 1 333 ? -1.646 0.816 -20.910 1.00 66.12 333 LYS A O 1
ATOM 2500 N N . ALA A 1 334 ? -0.844 -1.267 -21.178 1.00 66.94 334 ALA A N 1
ATOM 2501 C CA . ALA A 1 334 ? -0.323 -1.383 -19.824 1.00 66.94 334 ALA A CA 1
ATOM 2502 C C . ALA A 1 334 ? 0.977 -0.570 -19.721 1.00 66.94 334 ALA A C 1
ATOM 2504 O O . ALA A 1 334 ? 1.868 -0.751 -20.559 1.00 66.94 334 ALA A O 1
ATOM 2505 N N . ALA A 1 335 ? 1.097 0.304 -18.719 1.00 75.88 335 ALA A N 1
ATOM 2506 C CA . ALA A 1 335 ? 2.392 0.864 -18.338 1.00 75.88 335 ALA A CA 1
ATOM 2507 C C . ALA A 1 335 ? 3.193 -0.240 -17.645 1.00 75.88 335 ALA A C 1
ATOM 2509 O O . ALA A 1 335 ? 2.919 -0.587 -16.499 1.00 75.88 335 ALA A O 1
ATOM 2510 N N . LEU A 1 336 ? 4.108 -0.868 -18.385 1.00 83.75 336 LEU A N 1
ATOM 2511 C CA . LEU A 1 336 ? 4.884 -1.989 -17.871 1.00 83.75 336 LEU A CA 1
ATOM 2512 C C . LEU A 1 336 ? 6.304 -1.555 -17.514 1.00 83.75 336 LEU A C 1
ATOM 2514 O O . LEU A 1 336 ? 6.948 -0.900 -18.336 1.00 83.75 336 LEU A O 1
ATOM 2518 N N . PRO A 1 337 ? 6.824 -1.998 -16.359 1.00 89.75 337 PRO A N 1
ATOM 2519 C CA . PRO A 1 337 ? 8.220 -1.809 -16.007 1.00 89.75 337 PRO A CA 1
ATOM 2520 C C . PRO A 1 337 ? 9.136 -2.534 -17.003 1.00 89.75 337 PRO A C 1
ATOM 2522 O O . PRO A 1 337 ? 8.920 -3.710 -17.322 1.00 89.75 337 PRO A O 1
ATOM 2525 N N . GLN A 1 338 ? 10.175 -1.860 -17.490 1.00 91.81 338 GLN A N 1
ATOM 2526 C CA . GLN A 1 338 ? 11.059 -2.372 -18.536 1.00 91.81 338 GLN A CA 1
ATOM 2527 C C . GLN A 1 338 ? 12.413 -2.832 -17.998 1.00 91.81 338 GLN A C 1
ATOM 2529 O O . GLN A 1 338 ? 12.953 -2.247 -17.064 1.00 91.81 338 GLN A O 1
ATOM 2534 N N . LEU A 1 339 ? 13.000 -3.851 -18.631 1.00 93.50 339 LEU A N 1
ATOM 2535 C CA . LEU A 1 339 ? 14.394 -4.241 -18.399 1.00 93.50 339 LEU A CA 1
ATOM 2536 C C . LEU A 1 339 ? 15.203 -4.203 -19.695 1.00 93.50 339 LEU A C 1
ATOM 2538 O O . LEU A 1 339 ? 14.971 -4.969 -20.628 1.00 93.50 339 LEU A O 1
ATOM 2542 N N . ASN A 1 340 ? 16.218 -3.349 -19.705 1.00 90.00 340 ASN A N 1
ATOM 2543 C CA . ASN A 1 340 ? 17.146 -3.116 -20.794 1.00 90.00 340 ASN A CA 1
ATOM 2544 C C . ASN A 1 340 ? 18.546 -3.635 -20.426 1.00 90.00 340 ASN A C 1
ATOM 2546 O O . ASN A 1 340 ? 19.335 -2.977 -19.744 1.00 90.00 340 ASN A O 1
ATOM 2550 N N . LEU A 1 341 ? 18.897 -4.820 -20.926 1.00 85.44 341 LEU A N 1
ATOM 2551 C CA . LEU A 1 341 ? 20.250 -5.361 -20.788 1.00 85.44 341 LEU A CA 1
ATOM 2552 C C . LEU A 1 341 ? 21.143 -4.803 -21.908 1.00 85.44 341 LEU A C 1
ATOM 2554 O O . LEU A 1 341 ? 21.108 -5.282 -23.045 1.00 85.44 341 LEU A O 1
ATOM 2558 N N . LYS A 1 342 ? 21.969 -3.797 -21.603 1.00 75.00 342 LYS A N 1
ATOM 2559 C CA . LYS A 1 342 ? 22.960 -3.233 -22.538 1.00 75.00 342 LYS A CA 1
ATOM 2560 C C . LYS A 1 342 ? 24.203 -4.140 -22.560 1.00 75.00 342 LYS A C 1
ATOM 2562 O O . LYS A 1 342 ? 25.267 -3.792 -22.061 1.00 75.00 342 LYS A O 1
ATOM 2567 N N . VAL A 1 343 ? 24.069 -5.328 -23.154 1.00 61.09 343 VAL A N 1
ATOM 2568 C CA . VAL A 1 343 ? 25.151 -6.339 -23.256 1.00 61.09 343 VAL A CA 1
ATOM 2569 C C . VAL A 1 343 ? 26.136 -6.037 -24.402 1.00 61.09 343 VAL A C 1
ATOM 2571 O O . VAL A 1 343 ? 26.978 -6.861 -24.751 1.00 61.09 343 VAL A O 1
ATOM 2574 N N . PHE A 1 344 ? 26.033 -4.872 -25.041 1.00 60.09 344 PHE A N 1
ATOM 2575 C CA . PHE A 1 344 ? 26.902 -4.509 -26.155 1.00 60.09 344 PHE A CA 1
ATOM 2576 C C . PHE A 1 344 ? 28.258 -4.044 -25.631 1.00 60.09 344 PHE A C 1
ATOM 2578 O O . PHE A 1 344 ? 28.370 -2.944 -25.098 1.00 60.09 344 PHE A O 1
ATOM 2585 N N . ASP A 1 345 ? 29.298 -4.850 -25.836 1.00 56.75 345 ASP A N 1
ATOM 2586 C CA . ASP A 1 345 ? 30.649 -4.302 -25.875 1.00 56.75 345 ASP A CA 1
ATOM 2587 C C . ASP A 1 345 ? 30.838 -3.657 -27.250 1.00 56.75 345 ASP A C 1
ATOM 2589 O O . ASP A 1 345 ? 30.629 -4.285 -28.299 1.00 56.75 345 ASP A O 1
ATOM 2593 N N . TYR A 1 346 ? 31.101 -2.355 -27.263 1.00 62.47 346 TYR A N 1
ATOM 2594 C CA . TYR A 1 346 ? 31.131 -1.606 -28.510 1.00 62.47 346 TYR A CA 1
ATOM 2595 C C . TYR A 1 346 ? 32.453 -1.763 -29.256 1.00 62.47 346 TYR A C 1
ATOM 2597 O O . TYR A 1 346 ? 32.441 -1.484 -30.452 1.00 62.47 346 TYR A O 1
ATOM 2605 N N . ASP A 1 347 ? 33.520 -2.212 -28.578 1.00 70.44 347 ASP A N 1
ATOM 2606 C CA . ASP A 1 347 ? 34.914 -2.236 -29.055 1.00 70.44 347 ASP A CA 1
ATOM 2607 C C . ASP A 1 347 ? 35.175 -1.165 -30.130 1.00 70.44 347 ASP A C 1
ATOM 2609 O O . ASP A 1 347 ? 35.406 -1.452 -31.307 1.00 70.44 347 ASP A O 1
ATOM 2613 N N . LEU A 1 348 ? 34.957 0.099 -29.742 1.00 86.81 348 LEU A N 1
ATOM 2614 C CA . LEU A 1 348 ? 35.055 1.234 -30.653 1.00 86.81 348 LEU A CA 1
ATOM 2615 C C . LEU A 1 348 ? 36.522 1.596 -30.826 1.00 86.81 348 LEU A C 1
ATOM 2617 O O . LEU A 1 348 ? 37.074 2.351 -30.026 1.00 86.81 348 LEU A O 1
ATOM 2621 N N . ASP A 1 349 ? 37.131 1.049 -31.869 1.00 90.50 349 ASP A N 1
ATOM 2622 C CA . ASP A 1 349 ? 38.512 1.334 -32.234 1.00 90.50 349 ASP A CA 1
ATOM 2623 C C . ASP A 1 349 ? 38.602 2.493 -33.240 1.00 90.50 349 ASP A C 1
ATOM 2625 O O . ASP A 1 349 ? 38.152 2.390 -34.385 1.00 90.50 349 ASP A O 1
ATOM 2629 N N . PHE A 1 350 ? 39.199 3.599 -32.803 1.00 93.69 350 PHE A N 1
ATOM 2630 C CA . PHE A 1 350 ? 39.512 4.784 -33.597 1.00 93.69 350 PHE A CA 1
ATOM 2631 C C . PHE A 1 350 ? 41.018 4.807 -33.892 1.00 93.69 350 PHE A C 1
ATOM 2633 O O . PHE A 1 350 ? 41.767 5.607 -33.339 1.00 93.69 350 PHE A O 1
ATOM 2640 N N . ALA A 1 351 ? 41.474 3.901 -34.761 1.00 93.12 351 ALA A N 1
ATOM 2641 C CA . ALA A 1 351 ? 42.881 3.736 -35.142 1.00 93.12 351 ALA A CA 1
ATOM 2642 C C . ALA A 1 351 ? 43.855 3.456 -33.972 1.00 93.12 351 ALA A C 1
ATOM 2644 O O . ALA A 1 351 ? 44.988 3.936 -33.973 1.00 93.12 351 ALA A O 1
ATOM 2645 N N . GLY A 1 352 ? 43.440 2.640 -33.005 1.00 89.56 352 GLY A N 1
ATOM 2646 C CA . GLY A 1 352 ? 44.180 2.277 -31.793 1.00 89.56 352 GLY A CA 1
ATOM 2647 C C . GLY A 1 352 ? 43.666 2.975 -30.531 1.00 89.56 352 GLY A C 1
ATOM 2648 O O . GLY A 1 352 ? 43.999 2.549 -29.423 1.00 89.56 352 GLY A O 1
ATOM 2649 N N . ALA A 1 353 ? 42.846 4.020 -30.680 1.00 91.38 353 ALA A N 1
ATOM 2650 C CA . ALA A 1 353 ? 42.214 4.731 -29.577 1.00 91.38 353 ALA A CA 1
ATOM 2651 C C . ALA A 1 353 ? 40.830 4.147 -29.255 1.00 91.38 353 ALA A C 1
ATOM 2653 O O . ALA A 1 353 ? 39.969 4.034 -30.126 1.00 91.38 353 ALA A O 1
ATOM 2654 N N . ARG A 1 354 ? 40.585 3.820 -27.982 1.00 90.25 354 ARG A N 1
ATOM 2655 C CA . ARG A 1 354 ? 39.285 3.304 -27.531 1.00 90.25 354 ARG A CA 1
ATOM 2656 C C . ARG A 1 354 ? 38.288 4.445 -27.321 1.00 90.25 354 ARG A C 1
ATOM 2658 O O . ARG A 1 354 ? 38.513 5.303 -26.470 1.00 90.25 354 ARG A O 1
ATOM 2665 N N . GLY A 1 355 ? 37.162 4.404 -28.031 1.00 89.81 355 GLY A N 1
ATOM 2666 C CA . GLY A 1 355 ? 36.009 5.271 -27.782 1.00 89.81 355 GLY A CA 1
ATOM 2667 C C . GLY A 1 355 ? 35.103 4.739 -26.671 1.00 89.81 355 GLY A C 1
ATOM 2668 O O . GLY A 1 355 ? 34.825 3.538 -26.607 1.00 89.81 355 GLY A O 1
ATOM 2669 N N . VAL A 1 356 ? 34.619 5.633 -25.805 1.00 88.31 356 VAL A N 1
ATOM 2670 C CA . VAL A 1 356 ? 33.714 5.296 -24.694 1.00 88.31 356 VAL A CA 1
ATOM 2671 C C . VAL A 1 356 ? 32.358 5.973 -24.913 1.00 88.31 356 VAL A C 1
ATOM 2673 O O . VAL A 1 356 ? 32.273 7.194 -24.772 1.00 88.31 356 VAL A O 1
ATOM 2676 N N . PRO A 1 357 ? 31.301 5.222 -25.276 1.00 88.12 357 PRO A N 1
ATOM 2677 C CA . PRO A 1 357 ? 29.970 5.784 -25.447 1.00 88.12 357 PRO A CA 1
ATOM 2678 C C . PRO A 1 357 ? 29.269 5.972 -24.094 1.00 88.12 357 PRO A C 1
ATOM 2680 O O . PRO A 1 357 ? 29.322 5.107 -23.222 1.00 88.12 357 PRO A O 1
ATOM 2683 N N . GLU A 1 358 ? 28.558 7.082 -23.952 1.00 87.00 358 GLU A N 1
ATOM 2684 C CA . GLU A 1 358 ? 27.728 7.456 -22.811 1.00 87.00 358 GLU A CA 1
ATOM 2685 C C . GLU A 1 358 ? 26.337 7.832 -23.339 1.00 87.00 358 GLU A C 1
ATOM 2687 O O . GLU A 1 358 ? 26.198 8.754 -24.142 1.00 87.00 358 GLU A O 1
ATOM 2692 N N . SER A 1 359 ? 25.297 7.093 -22.940 1.00 85.81 359 SER A N 1
ATOM 2693 C CA . SER A 1 359 ? 23.918 7.382 -23.360 1.00 85.81 359 SER A CA 1
ATOM 2694 C C . SER A 1 359 ? 23.415 8.671 -22.701 1.00 85.81 359 SER A C 1
ATOM 2696 O O . SER A 1 359 ? 23.588 8.846 -21.500 1.00 85.81 359 SER A O 1
ATOM 2698 N N . LEU A 1 360 ? 22.763 9.544 -23.472 1.00 84.75 360 LEU A N 1
ATOM 2699 C CA . LEU A 1 360 ? 22.142 10.777 -22.965 1.00 84.75 360 LEU A CA 1
ATOM 2700 C C . LEU A 1 360 ? 20.620 10.681 -22.878 1.00 84.75 360 LEU A C 1
ATOM 2702 O O . LEU A 1 360 ? 20.016 11.263 -21.987 1.00 84.75 360 LEU A O 1
ATOM 2706 N N . ALA A 1 361 ? 20.011 9.997 -23.845 1.00 81.62 361 ALA A N 1
ATOM 2707 C CA . ALA A 1 361 ? 18.579 9.754 -23.916 1.00 81.62 361 ALA A CA 1
ATOM 2708 C C . ALA A 1 361 ? 18.345 8.463 -24.701 1.00 81.62 361 ALA A C 1
ATOM 2710 O O . ALA A 1 361 ? 19.028 8.197 -25.697 1.00 81.62 361 ALA A O 1
ATOM 2711 N N . ILE A 1 362 ? 17.397 7.655 -24.238 1.00 73.12 362 ILE A N 1
ATOM 2712 C CA . ILE A 1 362 ? 17.154 6.299 -24.754 1.00 73.12 362 ILE A CA 1
ATOM 2713 C C . ILE A 1 362 ? 15.713 6.065 -25.211 1.00 73.12 362 ILE A C 1
ATOM 2715 O O . ILE A 1 362 ? 15.441 5.007 -25.775 1.00 73.12 362 ILE A O 1
ATOM 2719 N N . GLY A 1 363 ? 14.833 7.054 -25.042 1.00 77.38 363 GLY A N 1
ATOM 2720 C CA . GLY A 1 363 ? 13.436 6.994 -25.460 1.00 77.38 363 GLY A CA 1
ATOM 2721 C C . GLY A 1 363 ? 12.439 7.283 -24.327 1.00 77.38 363 GLY A C 1
ATOM 2722 O O . GLY A 1 363 ? 12.837 7.719 -23.244 1.00 77.38 363 GLY A O 1
ATOM 2723 N N . PRO A 1 364 ? 11.136 7.058 -24.580 1.00 81.12 364 PRO A N 1
ATOM 2724 C CA . PRO A 1 364 ? 10.071 7.219 -23.592 1.00 81.12 364 PRO A CA 1
ATOM 2725 C C . PRO A 1 364 ? 10.117 6.160 -22.486 1.00 81.12 364 PRO A C 1
ATOM 2727 O O . PRO A 1 364 ? 10.314 4.982 -22.767 1.00 81.12 364 PRO A O 1
ATOM 2730 N N . VAL A 1 365 ? 9.801 6.590 -21.261 1.00 84.62 365 VAL A N 1
ATOM 2731 C CA . VAL A 1 365 ? 9.603 5.737 -20.079 1.00 84.62 365 VAL A CA 1
ATOM 2732 C C . VAL A 1 365 ? 8.127 5.781 -19.687 1.00 84.62 365 VAL A C 1
ATOM 2734 O O . VAL A 1 365 ? 7.567 6.860 -19.477 1.00 84.62 365 VAL A O 1
ATOM 2737 N N . ASP A 1 366 ? 7.488 4.614 -19.604 1.00 80.19 366 ASP A N 1
ATOM 2738 C CA . ASP A 1 366 ? 6.062 4.507 -19.262 1.00 80.19 366 ASP A CA 1
ATOM 2739 C C . ASP A 1 366 ? 5.822 4.360 -17.751 1.00 80.19 366 ASP A C 1
ATOM 2741 O O . ASP A 1 366 ? 4.807 4.840 -17.246 1.00 80.19 366 ASP A O 1
ATOM 2745 N N . ASP A 1 367 ? 6.755 3.714 -17.046 1.00 86.69 367 ASP A N 1
ATOM 2746 C CA . ASP A 1 367 ? 6.707 3.455 -15.605 1.00 86.69 367 ASP A CA 1
ATOM 2747 C C . ASP A 1 367 ? 8.123 3.538 -15.002 1.00 86.69 367 ASP A C 1
ATOM 2749 O O . ASP A 1 367 ? 8.634 4.639 -14.773 1.00 86.69 367 ASP A O 1
ATOM 2753 N N . LEU A 1 368 ? 8.772 2.382 -14.821 1.00 90.94 368 LEU A N 1
ATOM 2754 C CA . LEU A 1 368 ? 10.162 2.224 -14.403 1.00 90.94 368 LEU A CA 1
ATOM 2755 C C . LEU A 1 368 ? 10.943 1.434 -15.453 1.00 90.94 368 LEU A C 1
ATOM 2757 O O . LEU A 1 368 ? 10.564 0.309 -15.776 1.00 90.94 368 LEU A O 1
ATOM 2761 N N . ASP A 1 369 ? 12.082 1.956 -15.888 1.00 92.56 369 ASP A N 1
ATOM 2762 C CA . ASP A 1 369 ? 12.955 1.307 -16.859 1.00 92.56 369 ASP A CA 1
ATOM 2763 C C . ASP A 1 369 ? 14.326 1.051 -16.231 1.00 92.56 369 ASP A C 1
ATOM 2765 O O . ASP A 1 369 ? 15.063 1.974 -15.883 1.00 92.56 369 ASP A O 1
ATOM 2769 N N . LEU A 1 370 ? 14.674 -0.225 -16.077 1.00 94.12 370 LEU A N 1
ATOM 2770 C CA . LEU A 1 370 ? 15.954 -0.655 -15.536 1.00 94.12 370 LEU A CA 1
ATOM 2771 C C . LEU A 1 370 ? 16.949 -0.932 -16.661 1.00 94.12 370 LEU A C 1
ATOM 2773 O O . LEU A 1 370 ? 16.755 -1.840 -17.467 1.00 94.12 370 LEU A O 1
ATOM 2777 N N . PHE A 1 371 ? 18.066 -0.218 -16.660 1.00 91.38 371 PHE A N 1
ATOM 2778 C CA . PHE A 1 371 ? 19.220 -0.465 -17.510 1.00 91.38 371 PHE A CA 1
ATOM 2779 C C . PHE A 1 371 ? 20.318 -1.161 -16.715 1.00 91.38 371 PHE A C 1
ATOM 2781 O O . PHE A 1 371 ? 20.656 -0.755 -15.605 1.00 91.38 371 PHE A O 1
ATOM 2788 N N . ILE A 1 372 ? 20.895 -2.208 -17.303 1.00 90.31 372 ILE A N 1
ATOM 2789 C CA . ILE A 1 372 ? 22.045 -2.914 -16.730 1.00 90.31 372 ILE A CA 1
ATOM 2790 C C . ILE A 1 372 ? 23.161 -2.962 -17.766 1.00 90.31 372 ILE A C 1
ATOM 2792 O O . ILE A 1 372 ? 22.967 -3.489 -18.867 1.00 90.31 372 ILE A O 1
ATOM 2796 N N . TYR A 1 373 ? 24.329 -2.422 -17.417 1.00 85.44 373 TYR A N 1
ATOM 2797 C CA . TYR A 1 373 ? 25.519 -2.409 -18.275 1.00 85.44 373 TYR A CA 1
ATOM 2798 C C . TYR A 1 373 ? 26.808 -2.584 -17.474 1.00 85.44 373 TYR A C 1
ATOM 2800 O O . TYR A 1 373 ? 26.833 -2.344 -16.275 1.00 85.44 373 TYR A O 1
ATOM 2808 N N . ASN A 1 374 ? 27.884 -3.014 -18.133 1.00 82.00 374 ASN A N 1
ATOM 2809 C CA . ASN A 1 374 ? 29.218 -3.092 -17.536 1.00 82.00 374 ASN A CA 1
ATOM 2810 C C . ASN A 1 374 ? 29.979 -1.797 -17.852 1.00 82.00 374 ASN A C 1
ATOM 2812 O O . ASN A 1 374 ? 30.198 -1.493 -19.024 1.00 82.00 374 ASN A O 1
ATOM 2816 N N . ASP A 1 375 ? 30.378 -1.047 -16.826 1.00 72.38 375 ASP A N 1
ATOM 2817 C CA . ASP A 1 375 ? 31.122 0.212 -16.987 1.00 72.38 375 ASP A CA 1
ATOM 2818 C C . ASP A 1 375 ? 32.624 -0.011 -17.237 1.00 72.38 375 ASP A C 1
ATOM 2820 O O . ASP A 1 375 ? 33.350 0.924 -17.562 1.00 72.38 375 ASP A O 1
ATOM 2824 N N . ASN A 1 376 ? 33.091 -1.261 -17.124 1.00 68.25 376 ASN A N 1
ATOM 2825 C CA . ASN A 1 376 ? 34.489 -1.682 -17.227 1.00 68.25 376 ASN A CA 1
ATOM 2826 C C . ASN A 1 376 ? 35.449 -1.004 -16.227 1.00 68.25 376 ASN A C 1
ATOM 2828 O O . ASN A 1 376 ? 36.663 -1.155 -16.371 1.00 68.25 376 ASN A O 1
ATOM 2832 N N . VAL A 1 377 ? 34.926 -0.317 -15.205 1.00 64.31 377 VAL A N 1
ATOM 2833 C CA . VAL A 1 377 ? 35.699 0.347 -14.143 1.00 64.31 377 VAL A CA 1
ATOM 2834 C C . VAL A 1 377 ? 35.397 -0.298 -12.792 1.00 64.31 377 VAL A C 1
ATOM 2836 O O . VAL A 1 377 ? 36.312 -0.788 -12.131 1.00 64.31 377 VAL A O 1
ATOM 2839 N N . HIS A 1 378 ? 34.121 -0.358 -12.408 1.00 61.75 378 HIS A N 1
ATOM 2840 C CA . HIS A 1 378 ? 33.660 -0.869 -11.116 1.00 61.75 378 HIS A CA 1
ATOM 2841 C C . HIS A 1 378 ? 32.910 -2.203 -11.234 1.00 61.75 378 HIS A C 1
ATOM 2843 O O . HIS A 1 378 ? 32.789 -2.932 -10.253 1.00 61.75 378 HIS A O 1
ATOM 2849 N N . GLY A 1 379 ? 32.473 -2.583 -12.438 1.00 78.62 379 GLY A N 1
ATOM 2850 C CA . GLY A 1 379 ? 31.723 -3.815 -12.666 1.00 78.62 379 GLY A CA 1
ATOM 2851 C C . GLY A 1 379 ? 30.459 -3.518 -13.448 1.00 78.62 379 GLY A C 1
ATOM 2852 O O . GLY A 1 379 ? 30.533 -3.037 -14.574 1.00 78.62 379 GLY A O 1
ATOM 2853 N N . PHE A 1 380 ? 29.304 -3.837 -12.875 1.00 87.25 380 PHE A N 1
ATOM 2854 C CA . PHE A 1 380 ? 28.016 -3.548 -13.496 1.00 87.25 380 PHE A CA 1
ATOM 2855 C C . PHE A 1 380 ? 27.383 -2.311 -12.862 1.00 87.25 380 PHE A C 1
ATOM 2857 O O . PHE A 1 380 ? 27.592 -2.027 -11.690 1.00 87.25 380 PHE A O 1
ATOM 2864 N N . VAL A 1 381 ? 26.598 -1.575 -13.634 1.00 89.25 381 VAL A N 1
ATOM 2865 C CA . VAL A 1 381 ? 25.805 -0.435 -13.181 1.00 89.25 381 VAL A CA 1
ATOM 2866 C C . VAL A 1 381 ? 24.341 -0.775 -13.399 1.00 89.25 381 VAL A C 1
ATOM 2868 O O . VAL A 1 381 ? 23.961 -1.213 -14.488 1.00 89.25 381 VAL A O 1
ATOM 2871 N N . LEU A 1 382 ? 23.543 -0.589 -12.349 1.00 92.81 382 LEU A N 1
ATOM 2872 C CA . LEU A 1 382 ? 22.095 -0.493 -12.448 1.00 92.81 382 LEU A CA 1
ATOM 2873 C C . LEU A 1 382 ? 21.738 0.978 -12.590 1.00 92.81 382 LEU A C 1
ATOM 2875 O O . LEU A 1 382 ? 22.089 1.783 -11.730 1.00 92.81 382 LEU A O 1
ATOM 2879 N N . GLU A 1 383 ? 21.032 1.319 -13.651 1.00 92.62 383 GLU A N 1
ATOM 2880 C CA . GLU A 1 383 ? 20.544 2.664 -13.919 1.00 92.62 383 GLU A CA 1
ATOM 2881 C C . GLU A 1 383 ? 19.023 2.580 -14.056 1.00 92.62 383 GLU A C 1
ATOM 2883 O O . GLU A 1 383 ? 18.511 1.863 -14.911 1.00 92.62 383 GLU A O 1
ATOM 2888 N N . LEU A 1 384 ? 18.297 3.247 -13.163 1.00 94.19 384 LEU A N 1
ATOM 2889 C CA . LEU A 1 384 ? 16.841 3.233 -13.109 1.00 94.19 384 LEU A CA 1
ATOM 2890 C C . LEU A 1 384 ? 16.309 4.573 -13.599 1.00 94.19 384 LEU A C 1
ATOM 2892 O O . LEU A 1 384 ? 16.690 5.625 -13.081 1.00 94.19 384 LEU A O 1
ATOM 2896 N N . HIS A 1 385 ? 15.437 4.516 -14.598 1.00 92.62 385 HIS A N 1
ATOM 2897 C CA . HIS A 1 385 ? 14.734 5.665 -15.151 1.00 92.62 385 HIS A CA 1
ATOM 2898 C C . HIS A 1 385 ? 13.265 5.573 -14.757 1.00 92.62 385 HIS A C 1
ATOM 2900 O O . HIS A 1 385 ? 12.674 4.498 -14.833 1.00 92.62 385 HIS A O 1
ATOM 2906 N N . ALA A 1 386 ? 12.672 6.683 -14.334 1.00 91.44 386 ALA A N 1
ATOM 2907 C CA . ALA A 1 386 ? 11.291 6.715 -13.874 1.00 91.44 386 ALA A CA 1
ATOM 2908 C C . ALA A 1 386 ? 10.522 7.887 -14.470 1.00 91.44 386 ALA A C 1
ATOM 2910 O O . ALA A 1 386 ? 11.070 8.972 -14.695 1.00 91.44 386 ALA A O 1
ATOM 2911 N N . ARG A 1 387 ? 9.224 7.684 -14.691 1.00 88.19 387 ARG A N 1
ATOM 2912 C CA . ARG A 1 387 ? 8.339 8.730 -15.203 1.00 88.19 387 ARG A CA 1
ATOM 2913 C C . ARG A 1 387 ? 8.169 9.856 -14.167 1.00 88.19 387 ARG A C 1
ATOM 2915 O O . ARG A 1 387 ? 7.693 9.626 -13.057 1.00 88.19 387 ARG A O 1
ATOM 2922 N N . ALA A 1 388 ? 8.566 11.076 -14.530 1.00 86.25 388 ALA A N 1
ATOM 2923 C CA . ALA A 1 388 ? 8.700 12.200 -13.594 1.00 86.25 388 ALA A CA 1
ATOM 2924 C C . ALA A 1 388 ? 7.375 12.746 -13.020 1.00 86.25 388 ALA A C 1
ATOM 2926 O O . ALA A 1 388 ? 7.391 13.469 -12.032 1.00 86.25 388 ALA A O 1
ATOM 2927 N N . ASP A 1 389 ? 6.233 12.424 -13.631 1.00 84.94 389 ASP A N 1
ATOM 2928 C CA . ASP A 1 389 ? 4.891 12.761 -13.129 1.00 84.94 389 ASP A CA 1
ATOM 2929 C C . ASP A 1 389 ? 4.327 11.703 -12.159 1.00 84.94 389 ASP A C 1
ATOM 2931 O O . ASP A 1 389 ? 3.284 11.934 -11.551 1.00 84.94 389 ASP A O 1
ATOM 2935 N N . ARG A 1 390 ? 5.005 10.555 -12.010 1.00 84.38 390 ARG A N 1
ATOM 2936 C CA . ARG A 1 390 ? 4.605 9.437 -11.134 1.00 84.38 390 ARG A CA 1
ATOM 2937 C C . ARG A 1 390 ? 5.531 9.230 -9.945 1.00 84.38 390 ARG A C 1
ATOM 2939 O O . ARG A 1 390 ? 5.099 8.719 -8.920 1.00 84.38 390 ARG A O 1
ATOM 2946 N N . TYR A 1 391 ? 6.800 9.586 -10.107 1.00 87.44 391 TYR A N 1
ATOM 2947 C CA . TYR A 1 391 ? 7.854 9.298 -9.145 1.00 87.44 391 TYR A CA 1
ATOM 2948 C C . TYR A 1 391 ? 8.606 10.567 -8.770 1.00 87.44 391 TYR A C 1
ATOM 2950 O O . TYR A 1 391 ? 8.826 11.439 -9.608 1.00 87.44 391 TYR A O 1
ATOM 2958 N N . SER A 1 392 ? 9.065 10.637 -7.523 1.00 89.06 392 SER A N 1
ATOM 2959 C CA . SER A 1 392 ? 10.061 11.610 -7.074 1.00 89.06 392 SER A CA 1
ATOM 2960 C C . SER A 1 392 ? 11.478 11.020 -7.120 1.00 89.06 392 SER A C 1
ATOM 2962 O O . SER A 1 392 ? 11.674 9.804 -7.115 1.00 89.06 392 SER A O 1
ATOM 2964 N N . THR A 1 393 ? 12.508 11.870 -7.071 1.00 89.44 393 THR A N 1
ATOM 2965 C CA . THR A 1 393 ? 13.915 11.427 -6.962 1.00 89.44 393 THR A CA 1
ATOM 2966 C C . THR A 1 393 ? 14.169 10.545 -5.734 1.00 89.44 393 THR A C 1
ATOM 2968 O O . THR A 1 393 ? 15.017 9.645 -5.773 1.00 89.44 393 THR A O 1
ATOM 2971 N N . SER A 1 394 ? 13.431 10.780 -4.643 1.00 88.44 394 SER A N 1
ATOM 2972 C CA . SER A 1 394 ? 13.507 9.954 -3.436 1.00 88.44 394 SER A CA 1
ATOM 2973 C C . SER A 1 394 ? 12.989 8.541 -3.707 1.00 88.44 394 SER A C 1
ATOM 2975 O O . SER A 1 394 ? 13.681 7.570 -3.386 1.00 88.44 394 SER A O 1
ATOM 2977 N N . ASP A 1 395 ? 11.844 8.424 -4.386 1.00 88.56 395 ASP A N 1
ATOM 2978 C CA . ASP A 1 395 ? 11.231 7.136 -4.733 1.00 88.56 395 ASP A CA 1
ATOM 2979 C C . ASP A 1 395 ? 12.163 6.308 -5.614 1.00 88.56 395 ASP A C 1
ATOM 2981 O O . ASP 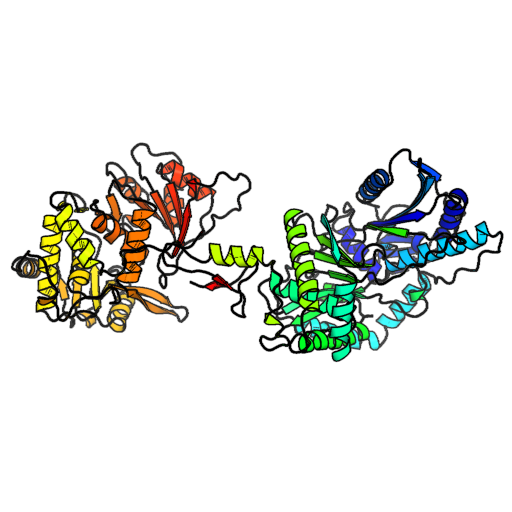A 1 395 ? 12.471 5.159 -5.291 1.00 88.56 395 ASP A O 1
ATOM 2985 N N . VAL A 1 396 ? 12.706 6.910 -6.679 1.00 91.81 396 VAL A N 1
ATOM 2986 C CA . VAL A 1 396 ? 13.652 6.233 -7.584 1.00 91.81 396 VAL A CA 1
ATOM 2987 C C . VAL A 1 396 ? 14.881 5.740 -6.819 1.00 91.81 396 VAL A C 1
ATOM 2989 O O . VAL A 1 396 ? 15.326 4.607 -7.008 1.00 91.81 396 VAL A O 1
ATOM 2992 N N . SER A 1 397 ? 15.399 6.547 -5.891 1.00 90.81 397 SER A N 1
ATOM 2993 C CA . SER A 1 397 ? 16.544 6.167 -5.059 1.00 90.81 397 SER A CA 1
ATOM 2994 C C . SER A 1 397 ? 16.225 5.004 -4.112 1.00 90.81 397 SER A C 1
ATOM 2996 O O . SER A 1 397 ? 17.081 4.147 -3.881 1.00 90.81 397 SER A O 1
ATOM 2998 N N . ILE A 1 398 ? 15.010 4.952 -3.554 1.00 88.38 398 ILE A N 1
ATOM 2999 C CA . ILE A 1 398 ? 14.532 3.829 -2.731 1.00 88.38 398 ILE A CA 1
ATOM 3000 C C . ILE A 1 398 ? 14.429 2.566 -3.588 1.00 88.38 398 ILE A C 1
ATOM 3002 O O . ILE A 1 398 ? 14.975 1.526 -3.206 1.00 88.38 398 ILE A O 1
ATOM 3006 N N . HIS A 1 399 ? 13.790 2.660 -4.757 1.00 91.06 399 HIS A N 1
ATOM 3007 C CA . HIS A 1 399 ? 13.630 1.531 -5.667 1.00 91.06 399 HIS A CA 1
ATOM 3008 C C . HIS A 1 399 ? 14.980 0.954 -6.098 1.00 91.06 399 HIS A C 1
ATOM 3010 O O . HIS A 1 399 ? 15.197 -0.256 -6.016 1.00 91.06 399 HIS A O 1
ATOM 3016 N N . LEU A 1 400 ? 15.921 1.824 -6.463 1.00 92.56 400 LEU A N 1
ATOM 3017 C CA . LEU A 1 400 ? 17.259 1.435 -6.885 1.00 92.56 400 LEU A CA 1
ATOM 3018 C C . LEU A 1 400 ? 18.056 0.738 -5.771 1.00 92.56 400 LEU A C 1
ATOM 3020 O O . LEU A 1 400 ? 18.721 -0.265 -6.034 1.00 92.56 400 LEU A O 1
ATOM 3024 N N . ARG A 1 401 ? 17.968 1.221 -4.521 1.00 90.31 401 ARG A N 1
ATOM 3025 C CA . ARG A 1 401 ? 18.601 0.551 -3.368 1.00 90.31 401 ARG A CA 1
ATOM 3026 C C . ARG A 1 401 ? 18.015 -0.838 -3.131 1.00 90.31 401 ARG A C 1
ATOM 3028 O O . ARG A 1 401 ? 18.776 -1.793 -3.023 1.00 90.31 401 ARG A O 1
ATOM 3035 N N . ARG A 1 402 ? 16.683 -0.960 -3.113 1.00 90.38 402 ARG A N 1
ATOM 3036 C CA . ARG A 1 402 ? 15.996 -2.251 -2.930 1.00 90.38 402 ARG A CA 1
ATOM 3037 C C . ARG A 1 402 ? 16.348 -3.248 -4.033 1.00 90.38 402 ARG A C 1
ATOM 3039 O O . ARG A 1 402 ? 16.573 -4.421 -3.757 1.00 90.38 402 ARG A O 1
ATOM 3046 N N . LEU A 1 403 ? 16.436 -2.776 -5.274 1.00 92.06 403 LEU A N 1
ATOM 3047 C CA . LEU A 1 403 ? 16.832 -3.597 -6.410 1.00 92.06 403 LEU A CA 1
ATOM 3048 C C . LEU A 1 403 ? 18.283 -4.079 -6.283 1.00 92.06 403 LEU A C 1
ATOM 3050 O O . LEU A 1 403 ? 18.541 -5.268 -6.452 1.00 92.06 403 LEU A O 1
ATOM 3054 N N . ARG A 1 404 ? 19.223 -3.184 -5.945 1.00 92.00 404 ARG A N 1
ATOM 3055 C CA . ARG A 1 404 ? 20.618 -3.559 -5.663 1.00 92.00 404 ARG A CA 1
ATOM 3056 C C . ARG A 1 404 ? 20.683 -4.638 -4.583 1.00 92.00 404 ARG A C 1
ATOM 3058 O O . ARG A 1 404 ? 21.375 -5.634 -4.767 1.00 92.00 404 ARG A O 1
ATOM 3065 N N . ASP A 1 405 ? 19.949 -4.452 -3.490 1.00 90.19 405 ASP A N 1
ATOM 3066 C CA . ASP A 1 405 ? 19.924 -5.402 -2.377 1.00 90.19 405 ASP A CA 1
ATOM 3067 C C . ASP A 1 405 ? 19.338 -6.755 -2.804 1.00 90.19 405 ASP A C 1
ATOM 3069 O O . ASP A 1 405 ? 19.864 -7.787 -2.404 1.00 90.19 405 ASP A O 1
ATOM 3073 N N . ALA A 1 406 ? 18.335 -6.776 -3.688 1.00 92.25 406 ALA A N 1
ATOM 3074 C CA . ALA A 1 406 ? 17.806 -8.015 -4.258 1.00 92.25 406 ALA A CA 1
ATOM 3075 C C . ALA A 1 406 ? 18.837 -8.760 -5.130 1.00 92.25 406 ALA A C 1
ATOM 3077 O O . ALA A 1 406 ? 18.924 -9.984 -5.059 1.00 92.25 406 ALA A O 1
ATOM 3078 N N . PHE A 1 407 ? 19.659 -8.050 -5.917 1.00 92.81 407 PHE A N 1
ATOM 3079 C CA . PHE A 1 407 ? 20.778 -8.673 -6.641 1.00 92.81 407 PHE A CA 1
ATOM 3080 C C . PHE A 1 407 ? 21.827 -9.250 -5.681 1.00 92.81 407 PHE A C 1
ATOM 3082 O O . PHE A 1 407 ? 22.302 -10.365 -5.893 1.00 92.81 407 PHE A O 1
ATOM 3089 N N . VAL A 1 408 ? 22.175 -8.519 -4.619 1.00 92.12 408 VAL A N 1
ATOM 3090 C CA . VAL A 1 408 ? 23.129 -8.995 -3.604 1.00 92.12 408 VAL A CA 1
ATOM 3091 C C . VAL A 1 408 ? 22.590 -10.236 -2.888 1.00 92.12 408 VAL A C 1
ATOM 3093 O O . VAL A 1 408 ? 23.297 -11.235 -2.821 1.00 92.12 408 VAL A O 1
ATOM 3096 N N . GLN A 1 409 ? 21.331 -10.216 -2.442 1.00 92.00 409 GLN A N 1
ATOM 3097 C CA . GLN A 1 409 ? 20.687 -11.368 -1.799 1.00 92.00 409 GLN A CA 1
ATOM 3098 C C . GLN A 1 409 ? 20.639 -12.589 -2.723 1.00 92.00 409 GLN A C 1
ATOM 3100 O O . GLN A 1 409 ? 20.985 -13.689 -2.301 1.00 92.00 409 GLN A O 1
ATOM 3105 N N . LEU A 1 410 ? 20.285 -12.413 -4.003 1.00 93.44 410 LEU A N 1
ATOM 3106 C CA . LEU A 1 410 ? 20.266 -13.528 -4.954 1.00 93.44 410 LEU A CA 1
ATOM 3107 C C . LEU A 1 410 ? 21.651 -14.180 -5.111 1.00 93.44 410 LEU A C 1
ATOM 3109 O O . LEU A 1 410 ? 21.737 -15.392 -5.278 1.00 93.44 410 LEU A O 1
ATOM 3113 N N . ALA A 1 411 ? 22.737 -13.404 -5.036 1.00 93.38 411 ALA A N 1
ATOM 3114 C CA . ALA A 1 411 ? 24.102 -13.935 -5.102 1.00 93.38 411 ALA A CA 1
ATOM 3115 C C . ALA A 1 411 ? 24.506 -14.765 -3.866 1.00 93.38 411 ALA A C 1
ATOM 3117 O O . ALA A 1 411 ? 25.496 -15.504 -3.919 1.00 93.38 411 ALA A O 1
ATOM 3118 N N . GLU A 1 412 ? 23.777 -14.633 -2.757 1.00 93.69 412 GLU A N 1
ATOM 3119 C CA . GLU A 1 412 ? 23.980 -15.386 -1.515 1.00 93.69 412 GLU A CA 1
ATOM 3120 C C . GLU A 1 412 ? 23.153 -16.676 -1.451 1.00 93.69 412 GLU A C 1
ATOM 3122 O O . GLU A 1 412 ? 23.411 -17.511 -0.586 1.00 93.69 412 GLU A O 1
ATOM 3127 N N . PHE A 1 413 ? 22.190 -16.851 -2.358 1.00 94.75 413 PHE A N 1
ATOM 3128 C CA . PHE A 1 413 ? 21.282 -17.995 -2.382 1.00 94.75 413 PHE A CA 1
ATOM 3129 C C . PHE A 1 413 ? 21.815 -19.168 -3.212 1.00 94.75 413 PHE A C 1
ATOM 3131 O O . PHE A 1 413 ? 22.623 -18.999 -4.126 1.00 94.75 413 PHE A O 1
ATOM 3138 N N . ASP A 1 414 ? 21.292 -20.357 -2.910 1.00 94.94 414 ASP A N 1
ATOM 3139 C CA . ASP A 1 414 ? 21.461 -21.578 -3.695 1.00 94.94 414 ASP A CA 1
ATOM 3140 C C . ASP A 1 414 ? 20.181 -21.872 -4.495 1.00 94.94 414 ASP A C 1
ATOM 3142 O O . ASP A 1 414 ? 19.122 -21.297 -4.244 1.00 94.94 414 ASP A O 1
ATOM 3146 N N . VAL A 1 415 ? 20.240 -22.808 -5.450 1.00 95.38 415 VAL A N 1
ATOM 3147 C CA . VAL A 1 415 ? 19.056 -23.173 -6.255 1.00 95.38 415 VAL A CA 1
ATOM 3148 C C . VAL A 1 415 ? 17.903 -23.732 -5.422 1.00 95.38 415 VAL A C 1
ATOM 3150 O O . VAL A 1 415 ? 16.762 -23.551 -5.817 1.00 95.38 415 VAL A O 1
ATOM 3153 N N . GLU A 1 416 ? 18.188 -24.352 -4.276 1.00 96.44 416 GLU A N 1
ATOM 3154 C CA . GLU A 1 416 ? 17.183 -24.913 -3.359 1.00 96.44 416 GLU A CA 1
ATOM 3155 C C . GLU A 1 416 ? 16.663 -23.885 -2.338 1.00 96.44 416 GLU A C 1
ATOM 3157 O O . GLU A 1 416 ? 15.759 -24.192 -1.559 1.00 96.44 416 GLU A O 1
ATOM 3162 N N . SER A 1 417 ? 17.236 -22.674 -2.296 1.00 96.38 417 SER A N 1
ATOM 3163 C CA . SER A 1 417 ? 16.772 -21.622 -1.390 1.00 96.38 417 SER A CA 1
ATOM 3164 C C . SER A 1 417 ? 15.313 -21.266 -1.704 1.00 96.38 417 SER A C 1
ATOM 3166 O O . SER A 1 417 ? 14.968 -21.129 -2.883 1.00 96.38 417 SER A O 1
ATOM 3168 N N . PRO A 1 418 ? 14.447 -21.074 -0.693 1.00 94.75 418 PRO A N 1
ATOM 3169 C CA . PRO A 1 418 ? 13.075 -20.638 -0.922 1.00 94.75 418 PRO A CA 1
ATOM 3170 C C . PRO A 1 418 ? 13.046 -19.256 -1.585 1.00 94.75 418 PRO A C 1
ATOM 3172 O O . PRO A 1 418 ? 13.620 -18.302 -1.059 1.00 94.75 418 PRO A O 1
ATOM 3175 N N . LEU A 1 419 ? 12.326 -19.108 -2.702 1.00 92.44 419 LEU A N 1
ATOM 3176 C CA . LEU A 1 419 ? 12.182 -17.812 -3.379 1.00 92.44 419 LEU A CA 1
ATOM 3177 C C . LEU A 1 419 ? 11.578 -16.761 -2.443 1.00 92.44 419 LEU A C 1
ATOM 3179 O O . LEU A 1 419 ? 11.923 -15.583 -2.506 1.00 92.44 419 LEU A O 1
ATOM 3183 N N . ARG A 1 420 ? 10.687 -17.193 -1.545 1.00 88.31 420 ARG A N 1
ATOM 3184 C CA . ARG A 1 420 ? 9.995 -16.310 -0.605 1.00 88.31 420 ARG A CA 1
ATOM 3185 C C . ARG A 1 420 ? 10.925 -15.547 0.346 1.00 88.31 420 ARG A C 1
ATOM 3187 O O . ARG A 1 420 ? 10.491 -14.524 0.874 1.00 88.31 420 ARG A O 1
ATOM 3194 N N . ASP A 1 421 ? 12.156 -16.022 0.530 1.00 88.31 421 ASP A N 1
ATOM 3195 C CA . ASP A 1 421 ? 13.165 -15.396 1.388 1.00 88.31 421 ASP A CA 1
ATOM 3196 C C . ASP A 1 421 ? 13.916 -14.263 0.658 1.00 88.31 421 ASP A C 1
ATOM 3198 O O . ASP A 1 421 ? 14.631 -13.488 1.292 1.00 88.31 421 ASP A O 1
ATOM 3202 N N . LEU A 1 422 ? 13.729 -14.119 -0.662 1.00 88.12 422 LEU A N 1
ATOM 3203 C CA . LEU A 1 422 ? 14.232 -12.986 -1.438 1.00 88.12 422 LEU A CA 1
ATOM 3204 C C . LEU A 1 422 ? 13.353 -11.759 -1.159 1.00 88.12 422 LEU A C 1
ATOM 3206 O O . LEU A 1 422 ? 12.346 -11.530 -1.834 1.00 88.12 422 LEU A O 1
ATOM 3210 N N . VAL A 1 423 ? 13.714 -10.958 -0.160 1.00 80.69 423 VAL A N 1
ATOM 3211 C CA . VAL A 1 423 ? 12.923 -9.793 0.258 1.00 80.69 423 VAL A CA 1
ATOM 3212 C C . VAL A 1 423 ? 13.585 -8.516 -0.260 1.00 80.69 423 VAL A C 1
ATOM 3214 O O . VAL A 1 423 ? 14.665 -8.155 0.211 1.00 80.69 423 VAL A O 1
ATOM 3217 N N . PRO A 1 424 ? 12.951 -7.768 -1.183 1.00 72.06 424 PRO A N 1
ATOM 3218 C CA . PRO A 1 424 ? 13.511 -6.534 -1.723 1.00 72.06 424 PRO A CA 1
ATOM 3219 C C . PRO A 1 424 ? 13.306 -5.349 -0.760 1.00 72.06 424 PRO A C 1
ATOM 3221 O O . PRO A 1 424 ? 12.774 -4.309 -1.142 1.00 72.06 424 PRO A O 1
ATOM 3224 N N . ALA A 1 425 ? 13.710 -5.514 0.498 1.00 73.00 425 ALA A N 1
ATOM 3225 C CA . ALA A 1 425 ? 13.743 -4.483 1.529 1.00 73.00 425 ALA A CA 1
ATOM 3226 C C . ALA A 1 425 ? 15.097 -4.538 2.240 1.00 73.00 425 ALA A C 1
ATOM 3228 O O . ALA A 1 425 ? 15.611 -5.621 2.535 1.00 73.00 425 ALA A O 1
ATOM 3229 N N . ALA A 1 426 ? 15.673 -3.372 2.528 1.00 72.38 426 ALA A N 1
ATOM 3230 C CA . ALA A 1 426 ? 16.928 -3.301 3.270 1.00 72.38 426 ALA A CA 1
ATOM 3231 C C . ALA A 1 426 ? 16.725 -3.800 4.712 1.00 72.38 426 ALA A C 1
ATOM 3233 O O . ALA A 1 426 ? 15.650 -3.632 5.284 1.00 72.38 426 ALA A O 1
ATOM 3234 N N . ARG A 1 427 ? 17.765 -4.342 5.358 1.00 73.00 427 ARG A N 1
ATOM 3235 C CA . ARG A 1 427 ? 17.655 -4.824 6.750 1.00 73.00 427 ARG A CA 1
ATOM 3236 C C . ARG A 1 427 ? 17.132 -3.750 7.715 1.00 73.00 427 ARG A C 1
ATOM 3238 O O . ARG A 1 427 ? 16.222 -4.014 8.483 1.00 73.00 427 ARG A O 1
ATOM 3245 N N . ALA A 1 428 ? 17.642 -2.524 7.597 1.00 76.94 428 ALA A N 1
ATOM 3246 C CA . ALA A 1 428 ? 17.187 -1.387 8.402 1.00 76.94 428 ALA A CA 1
ATOM 3247 C C . ALA A 1 428 ? 15.701 -1.040 8.176 1.00 76.94 428 ALA A C 1
ATOM 3249 O O . ALA A 1 428 ? 15.030 -0.537 9.075 1.00 76.94 428 ALA A O 1
ATOM 3250 N N . GLU A 1 429 ? 15.182 -1.309 6.976 1.00 83.25 429 GLU A N 1
ATOM 3251 C CA . GLU A 1 429 ? 13.765 -1.139 6.662 1.00 83.25 429 GLU A CA 1
ATOM 3252 C C . GLU A 1 429 ? 12.917 -2.205 7.369 1.00 83.25 429 GLU A C 1
ATOM 3254 O O . GLU A 1 429 ? 11.893 -1.876 7.958 1.00 83.25 429 GLU A O 1
ATOM 3259 N N . GLN A 1 430 ? 13.375 -3.460 7.385 1.00 80.12 430 GLN A N 1
ATOM 3260 C CA . GLN A 1 430 ? 12.717 -4.550 8.117 1.00 80.12 430 GLN A CA 1
ATOM 3261 C C . GLN A 1 430 ? 12.699 -4.296 9.632 1.00 80.12 430 GLN A C 1
ATOM 3263 O O . GLN A 1 430 ? 11.679 -4.521 10.286 1.00 80.12 430 GLN A O 1
ATOM 3268 N N . ASP A 1 431 ? 13.805 -3.786 10.180 1.00 85.06 431 ASP A N 1
ATOM 3269 C CA . ASP A 1 431 ? 13.891 -3.410 11.593 1.00 85.06 431 ASP A CA 1
ATOM 3270 C C . ASP A 1 431 ? 12.892 -2.273 11.904 1.00 85.06 431 ASP A C 1
ATOM 3272 O O . ASP A 1 431 ? 12.130 -2.365 12.863 1.00 85.06 431 ASP A O 1
ATOM 3276 N N . SER A 1 432 ? 12.793 -1.263 11.028 1.00 87.50 432 SER A N 1
ATOM 3277 C CA . SER A 1 432 ? 11.825 -0.160 11.179 1.00 87.50 432 SER A CA 1
ATOM 3278 C C . SER A 1 432 ? 10.370 -0.640 11.126 1.00 87.50 432 SER A C 1
ATOM 3280 O O . SER A 1 432 ? 9.559 -0.231 11.952 1.00 87.50 432 SER A O 1
ATOM 3282 N N . LEU A 1 433 ? 10.032 -1.531 10.186 1.00 87.25 433 LEU A N 1
ATOM 3283 C CA . LEU A 1 433 ? 8.694 -2.130 10.102 1.00 87.25 433 LEU A CA 1
ATOM 3284 C C . LEU A 1 433 ? 8.347 -2.899 11.380 1.00 87.25 433 LEU A C 1
ATOM 3286 O O . LEU A 1 433 ? 7.223 -2.802 11.867 1.00 87.25 433 LEU A O 1
ATOM 3290 N N . THR A 1 434 ? 9.317 -3.618 11.946 1.00 86.00 434 THR A N 1
ATOM 3291 C CA . THR A 1 434 ? 9.142 -4.333 13.215 1.00 86.00 434 THR A CA 1
ATOM 3292 C C . THR A 1 434 ? 8.883 -3.354 14.359 1.00 86.00 434 THR A C 1
ATOM 3294 O O . THR A 1 434 ? 7.930 -3.541 15.113 1.00 86.00 434 THR A O 1
ATOM 3297 N N . ASP A 1 435 ? 9.650 -2.270 14.452 1.00 88.06 435 ASP A N 1
ATOM 3298 C CA . ASP A 1 435 ? 9.472 -1.259 15.499 1.00 88.06 435 ASP A CA 1
ATOM 3299 C C . ASP A 1 435 ? 8.121 -0.532 15.392 1.00 88.06 435 ASP A C 1
ATOM 3301 O O . ASP A 1 435 ? 7.482 -0.244 16.404 1.00 88.06 435 ASP A O 1
ATOM 3305 N N . TRP A 1 436 ? 7.646 -0.254 14.174 1.00 91.31 436 TRP A N 1
ATOM 3306 C CA . TRP A 1 436 ? 6.358 0.415 13.943 1.00 91.31 436 TRP A CA 1
ATOM 3307 C C . TRP A 1 436 ? 5.152 -0.515 14.101 1.00 91.31 436 TRP A C 1
ATOM 3309 O O . TRP A 1 436 ? 4.037 -0.038 14.319 1.00 91.31 436 TRP A O 1
ATOM 3319 N N . SER A 1 437 ? 5.368 -1.830 14.001 1.00 92.44 437 SER A N 1
ATOM 3320 C CA . SER A 1 437 ? 4.313 -2.847 14.060 1.00 92.44 437 SER A CA 1
ATOM 3321 C C . SER A 1 437 ? 3.691 -3.016 15.441 1.00 92.44 437 SER A C 1
ATOM 3323 O O . SER A 1 437 ? 2.654 -3.654 15.546 1.00 92.44 437 SER A O 1
ATOM 3325 N N . SER A 1 438 ? 4.303 -2.506 16.512 1.00 93.69 438 SER A N 1
ATOM 3326 C CA . SER A 1 438 ? 3.887 -2.830 17.880 1.00 93.69 438 SER A CA 1
ATOM 3327 C C . SER A 1 438 ? 3.654 -1.586 18.727 1.00 93.69 438 SER A C 1
ATOM 3329 O O . SER A 1 438 ? 4.486 -0.683 18.806 1.00 93.69 438 SER A O 1
ATOM 3331 N N . GLY A 1 439 ? 2.509 -1.555 19.402 1.00 93.44 439 GLY A N 1
ATOM 3332 C CA . GLY A 1 439 ? 2.180 -0.518 20.364 1.00 93.44 439 GLY A CA 1
ATOM 3333 C C . GLY A 1 439 ? 2.954 -0.692 21.665 1.00 93.44 439 GLY A C 1
ATOM 3334 O O . GLY A 1 439 ? 3.240 -1.807 22.100 1.00 93.44 439 GLY A O 1
ATOM 3335 N N . VAL A 1 440 ? 3.269 0.426 22.320 1.00 92.81 440 VAL A N 1
ATOM 3336 C CA . VAL A 1 440 ? 4.032 0.425 23.577 1.00 92.81 440 VAL A CA 1
ATOM 3337 C C . VAL A 1 440 ? 3.269 -0.364 24.649 1.00 92.81 440 VAL A C 1
ATOM 3339 O O . VAL A 1 440 ? 2.118 -0.019 24.923 1.00 92.81 440 VAL A O 1
ATOM 3342 N N . PRO A 1 441 ? 3.870 -1.391 25.278 1.00 93.75 441 PRO A N 1
ATOM 3343 C CA . PRO A 1 441 ? 3.182 -2.170 26.297 1.00 93.75 441 PRO A CA 1
ATOM 3344 C C . PRO A 1 441 ? 2.749 -1.333 27.505 1.00 93.75 441 PRO A C 1
ATOM 3346 O O . PRO A 1 441 ? 3.479 -0.445 27.955 1.00 93.75 441 PRO A O 1
ATOM 3349 N N . ILE A 1 442 ? 1.569 -1.634 28.054 1.00 93.62 442 ILE A N 1
ATOM 3350 C CA . ILE A 1 442 ? 1.047 -0.997 29.271 1.00 93.62 442 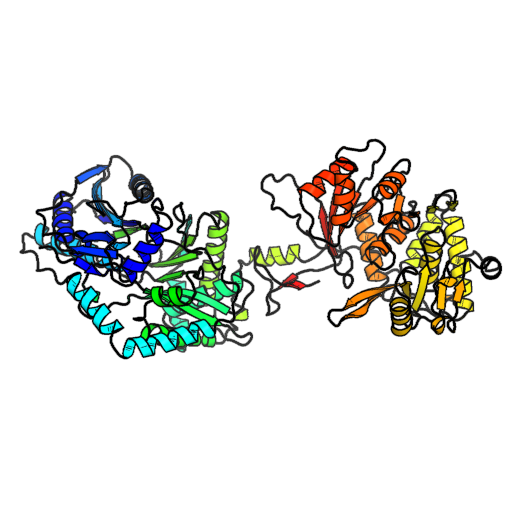ILE A CA 1
ATOM 3351 C C . ILE A 1 442 ? 0.513 -2.026 30.267 1.00 93.62 442 ILE A C 1
ATOM 3353 O O . ILE A 1 442 ? -0.182 -2.970 29.896 1.00 93.62 442 ILE A O 1
ATOM 3357 N N . ASP A 1 443 ? 0.789 -1.787 31.548 1.00 93.12 443 ASP A N 1
ATOM 3358 C CA . ASP A 1 443 ? 0.262 -2.586 32.658 1.00 93.12 443 ASP A CA 1
ATOM 3359 C C . ASP A 1 443 ? -1.171 -2.185 33.053 1.00 93.12 443 ASP A C 1
ATOM 3361 O O . ASP A 1 443 ? -1.689 -1.143 32.641 1.00 93.12 443 ASP A O 1
ATOM 3365 N N . GLY A 1 444 ? -1.773 -2.968 33.955 1.00 88.12 444 GLY A N 1
ATOM 3366 C CA . GLY A 1 444 ? -3.081 -2.673 34.555 1.00 88.12 444 GLY A CA 1
ATOM 3367 C C . GLY A 1 444 ? -4.267 -3.281 33.807 1.00 88.12 444 GLY A C 1
ATOM 3368 O O . GLY A 1 444 ? -5.401 -2.890 34.057 1.00 88.12 444 GLY A O 1
ATOM 3369 N N . ILE A 1 445 ? -4.009 -4.239 32.912 1.00 93.81 445 ILE A N 1
ATOM 3370 C CA . ILE A 1 445 ? -5.030 -4.912 32.091 1.00 93.81 445 ILE A CA 1
ATOM 3371 C C . ILE A 1 445 ? -5.413 -6.311 32.607 1.00 93.81 445 ILE A C 1
ATOM 3373 O O . ILE A 1 445 ? -6.287 -6.962 32.044 1.00 93.81 445 ILE A O 1
ATOM 3377 N N . ASP A 1 446 ? -4.791 -6.775 33.695 1.00 94.38 446 ASP A N 1
ATOM 3378 C CA . ASP A 1 446 ? -5.058 -8.091 34.303 1.00 94.38 446 ASP A CA 1
ATOM 3379 C C . ASP A 1 446 ? -6.272 -8.107 35.249 1.00 94.38 446 ASP A C 1
ATOM 3381 O O . ASP A 1 446 ? -6.568 -9.120 35.884 1.00 94.38 446 ASP A O 1
ATOM 3385 N N . GLN A 1 447 ? -6.993 -6.990 35.342 1.00 94.19 447 GLN A N 1
ATOM 3386 C CA . GLN A 1 447 ? -8.232 -6.857 36.106 1.00 94.19 447 GLN A CA 1
ATOM 3387 C C . GLN A 1 447 ? -9.452 -6.911 35.178 1.00 94.19 447 GLN A C 1
ATOM 3389 O O . GLN A 1 447 ? -9.339 -6.747 33.965 1.00 94.19 447 GLN A O 1
ATOM 3394 N N . ASN A 1 448 ? -10.641 -7.124 35.743 1.00 95.38 448 ASN A N 1
ATOM 3395 C CA . ASN A 1 448 ? -11.885 -6.943 34.999 1.00 95.38 448 ASN A CA 1
ATOM 3396 C C . ASN A 1 448 ? -12.362 -5.480 35.094 1.00 95.38 448 ASN A C 1
ATOM 3398 O O . ASN A 1 448 ? -12.057 -4.768 36.049 1.00 95.38 448 ASN A O 1
ATOM 3402 N N . VAL A 1 449 ? -13.130 -5.038 34.097 1.00 96.81 449 VAL A N 1
ATOM 3403 C CA . VAL A 1 449 ? -13.615 -3.646 33.999 1.00 96.81 449 VAL A CA 1
ATOM 3404 C C . VAL A 1 449 ? -14.486 -3.245 35.195 1.00 96.81 449 VAL A C 1
ATOM 3406 O O . VAL A 1 449 ? -14.418 -2.104 35.641 1.00 96.81 449 VAL A O 1
ATOM 3409 N N . ASP A 1 450 ? -15.277 -4.167 35.748 1.00 96.75 450 ASP A N 1
ATOM 3410 C CA . ASP A 1 450 ? -16.132 -3.866 36.899 1.00 96.75 450 ASP A CA 1
ATOM 3411 C C . ASP A 1 450 ? -15.322 -3.554 38.166 1.00 96.75 450 ASP A C 1
ATOM 3413 O O . ASP A 1 450 ? -15.663 -2.610 38.874 1.00 96.75 450 ASP A O 1
ATOM 3417 N N . SER A 1 451 ? -14.213 -4.255 38.423 1.00 95.62 451 SER A N 1
ATOM 3418 C CA . SER A 1 451 ? -13.307 -3.914 39.528 1.00 95.62 451 SER A CA 1
ATOM 3419 C C . SER A 1 451 ? -12.812 -2.468 39.426 1.00 95.62 451 SER A C 1
ATOM 3421 O O . SER A 1 451 ? -12.836 -1.738 40.414 1.00 95.62 451 SER A O 1
ATOM 3423 N N . VAL A 1 452 ? -12.468 -2.016 38.218 1.00 96.31 452 VAL A N 1
ATOM 3424 C CA . VAL A 1 452 ? -12.022 -0.635 37.980 1.00 96.31 452 VAL A CA 1
ATOM 3425 C C . VAL A 1 452 ? -13.159 0.376 38.187 1.00 96.31 452 VAL A C 1
ATOM 3427 O O . VAL A 1 452 ? -12.936 1.448 38.753 1.00 96.31 452 VAL A O 1
ATOM 3430 N N . LEU A 1 453 ? -14.390 0.034 37.789 1.00 96.81 453 LEU A N 1
ATOM 3431 C CA . LEU A 1 453 ? -15.574 0.864 38.045 1.00 96.81 453 LEU A CA 1
ATOM 3432 C C . LEU A 1 453 ? -15.878 0.986 39.548 1.00 96.81 453 LEU A C 1
ATOM 3434 O O . LEU A 1 453 ? -16.167 2.085 40.019 1.00 96.81 453 LEU A O 1
ATOM 3438 N N . GLN A 1 454 ? -15.774 -0.107 40.311 1.00 96.06 454 GLN A N 1
ATOM 3439 C CA . GLN A 1 454 ? -15.959 -0.092 41.770 1.00 96.06 454 GLN A CA 1
ATOM 3440 C C . GLN A 1 454 ? -14.897 0.772 42.473 1.00 96.06 454 GLN A C 1
ATOM 3442 O O . GLN A 1 454 ? -15.216 1.565 43.368 1.00 96.06 454 GLN A O 1
ATOM 3447 N N . ASP A 1 455 ? -13.639 0.664 42.040 1.00 95.94 455 ASP A N 1
ATOM 3448 C CA . ASP A 1 455 ? -12.545 1.490 42.554 1.00 95.94 455 ASP A CA 1
ATOM 3449 C C . ASP A 1 455 ? -12.753 2.971 42.218 1.00 95.94 455 ASP A C 1
ATOM 3451 O O . ASP A 1 455 ? -12.462 3.845 43.038 1.00 95.94 455 ASP A O 1
ATOM 3455 N N . SER A 1 456 ? -13.267 3.275 41.023 1.00 96.06 456 SER A N 1
ATOM 3456 C CA . SER A 1 456 ? -13.620 4.640 40.627 1.00 96.06 456 SER A CA 1
ATOM 3457 C C . SER A 1 456 ? -14.747 5.209 41.495 1.00 96.06 456 SER A C 1
ATOM 3459 O O . SER A 1 456 ? -14.585 6.281 42.084 1.00 96.06 456 SER A O 1
ATOM 3461 N N . ALA A 1 457 ? -15.836 4.456 41.690 1.00 96.00 457 ALA A N 1
ATOM 3462 C CA . ALA A 1 457 ? -16.943 4.864 42.554 1.00 96.00 457 ALA A CA 1
ATOM 3463 C C . ALA A 1 457 ? -16.484 5.167 43.988 1.00 96.00 457 ALA A C 1
ATOM 3465 O O . ALA A 1 457 ? -16.856 6.192 44.560 1.00 96.00 457 ALA A O 1
ATOM 3466 N N . THR A 1 458 ? -15.596 4.332 44.535 1.00 95.88 458 THR A N 1
ATOM 3467 C CA . THR A 1 458 ? -15.020 4.530 45.874 1.00 95.88 458 THR A CA 1
ATOM 3468 C C . THR A 1 458 ? -14.151 5.789 45.957 1.00 95.88 458 THR A C 1
ATOM 3470 O O . THR A 1 458 ? -14.187 6.499 46.962 1.00 95.88 458 THR A O 1
ATOM 3473 N N . ARG A 1 459 ? -13.361 6.085 44.916 1.00 97.06 459 ARG A N 1
ATOM 3474 C CA . ARG A 1 459 ? -12.459 7.251 44.882 1.00 97.06 459 ARG A CA 1
ATOM 3475 C C . ARG A 1 459 ? -13.188 8.573 44.659 1.00 97.06 459 ARG A C 1
ATOM 3477 O O . ARG A 1 459 ? -12.727 9.599 45.157 1.00 97.06 459 ARG A O 1
ATOM 3484 N N . HIS A 1 460 ? -14.276 8.559 43.892 1.00 96.38 460 HIS A N 1
ATOM 3485 C CA . HIS A 1 460 ? -14.910 9.774 43.382 1.00 96.38 460 HIS A CA 1
ATOM 3486 C C . HIS A 1 460 ? -16.267 10.094 44.016 1.00 96.38 460 HIS A C 1
ATOM 3488 O O . HIS A 1 460 ? -16.647 11.258 43.966 1.00 96.38 460 HIS A O 1
ATOM 3494 N N . GLY A 1 461 ? -16.935 9.130 44.666 1.00 94.94 461 GLY A N 1
ATOM 3495 C CA . GLY A 1 461 ? -18.052 9.305 45.610 1.00 94.94 461 GLY A CA 1
ATOM 3496 C C . GLY A 1 461 ? -19.085 10.377 45.246 1.00 94.94 461 GLY A C 1
ATOM 3497 O O . GLY A 1 461 ? -20.057 10.099 44.549 1.00 94.94 461 GLY A O 1
ATOM 3498 N N . ASP A 1 462 ? -18.867 11.599 45.733 1.00 96.75 462 ASP A N 1
ATOM 3499 C CA . ASP A 1 462 ? -19.778 12.744 45.589 1.00 96.75 462 ASP A CA 1
ATOM 3500 C C . ASP A 1 462 ? -19.682 13.465 44.228 1.00 96.75 462 ASP A C 1
ATOM 3502 O O . ASP A 1 462 ? -20.497 14.340 43.927 1.00 96.75 462 ASP A O 1
ATOM 3506 N N . ARG A 1 463 ? -18.684 13.145 43.392 1.00 96.81 463 ARG A N 1
ATOM 3507 C CA . ARG A 1 463 ? -18.564 13.702 42.033 1.00 96.81 463 ARG A CA 1
ATOM 3508 C C . ARG A 1 463 ? -19.723 13.223 41.164 1.00 96.81 463 ARG A C 1
ATOM 3510 O O . ARG A 1 463 ? -20.235 12.123 41.348 1.00 96.81 463 ARG A O 1
ATOM 3517 N N . VAL A 1 464 ? -20.093 14.027 40.173 1.00 96.88 464 VAL A N 1
ATOM 3518 C CA . VAL A 1 464 ? -21.100 13.653 39.173 1.00 96.88 464 VAL A CA 1
ATOM 3519 C C . VAL A 1 464 ? -20.560 12.537 38.277 1.00 96.88 464 VAL A C 1
ATOM 3521 O O . VAL A 1 464 ? -19.527 12.716 37.637 1.00 96.88 464 VAL A O 1
ATOM 3524 N N . ALA A 1 465 ? -21.281 11.418 38.214 1.00 97.69 465 ALA A N 1
ATOM 3525 C CA . ALA A 1 465 ? -21.020 10.311 37.298 1.00 97.69 465 ALA A CA 1
ATOM 3526 C C . ALA A 1 465 ? -21.892 10.390 36.046 1.00 97.69 465 ALA A C 1
ATOM 3528 O O . ALA A 1 465 ? -21.378 10.238 34.945 1.00 97.69 465 ALA A O 1
ATOM 3529 N N . ILE A 1 466 ? -23.196 10.643 36.196 1.00 97.94 466 ILE A N 1
ATOM 3530 C CA . ILE A 1 466 ? -24.156 10.674 35.081 1.00 97.94 466 ILE A CA 1
ATOM 3531 C C . ILE A 1 466 ? -24.848 12.031 35.044 1.00 97.94 466 ILE A C 1
ATOM 3533 O O . ILE A 1 466 ? -25.344 12.496 36.071 1.00 97.94 466 ILE A O 1
ATOM 3537 N N . ALA A 1 467 ? -24.923 12.627 33.856 1.00 95.69 467 ALA A N 1
ATOM 3538 C CA . ALA A 1 467 ? -25.722 13.813 33.576 1.00 95.69 467 ALA A CA 1
ATOM 3539 C C . ALA A 1 467 ? -26.652 13.544 32.382 1.00 95.69 467 ALA A C 1
ATOM 3541 O O . ALA A 1 467 ? -26.197 13.238 31.277 1.00 95.69 467 ALA A O 1
ATOM 3542 N N . TYR A 1 468 ? -27.961 13.656 32.601 1.00 95.19 468 TYR A N 1
ATOM 3543 C CA . TYR A 1 468 ? -28.986 13.486 31.574 1.00 95.19 468 TYR A CA 1
ATOM 3544 C C . TYR A 1 468 ? -30.162 14.432 31.831 1.00 95.19 468 TYR A C 1
ATOM 3546 O O . TYR A 1 468 ? -30.936 14.235 32.765 1.00 95.19 468 TYR A O 1
ATOM 3554 N N . ARG A 1 469 ? -30.330 15.452 30.978 1.00 91.50 469 ARG A N 1
ATOM 3555 C CA . ARG A 1 469 ? -31.349 16.506 31.159 1.00 91.50 469 ARG A CA 1
ATOM 3556 C C . ARG A 1 469 ? -31.266 17.102 32.577 1.00 91.50 469 ARG A C 1
ATOM 3558 O O . ARG A 1 469 ? -30.204 17.570 32.967 1.00 91.50 469 ARG A O 1
ATOM 3565 N N . ASP A 1 470 ? -32.357 17.048 33.340 1.00 92.56 470 ASP A N 1
ATOM 3566 C CA . ASP A 1 470 ? -32.434 17.537 34.722 1.00 92.56 470 ASP A CA 1
ATOM 3567 C C . ASP A 1 470 ? -31.992 16.487 35.765 1.00 92.56 470 ASP A C 1
ATOM 3569 O O . ASP A 1 470 ? -32.064 16.735 36.970 1.00 92.56 470 ASP A O 1
ATOM 3573 N N . VAL A 1 471 ? -31.568 15.296 35.324 1.00 95.25 471 VAL A N 1
ATOM 3574 C CA . VAL A 1 471 ? -31.110 14.201 36.184 1.00 95.25 471 VAL A CA 1
ATOM 3575 C C . VAL A 1 471 ? -29.589 14.210 36.275 1.00 95.25 471 VAL A C 1
ATOM 3577 O O . VAL A 1 471 ? -28.884 14.082 35.274 1.00 95.25 471 VAL A O 1
ATOM 3580 N N . THR A 1 472 ? -29.096 14.267 37.508 1.00 96.50 472 THR A N 1
ATOM 3581 C CA . THR A 1 472 ? -27.678 14.132 37.838 1.00 96.50 472 THR A CA 1
ATOM 3582 C C . THR A 1 472 ? -27.527 13.046 38.891 1.00 96.50 472 THR A C 1
ATOM 3584 O O . THR A 1 472 ? -28.243 13.071 39.891 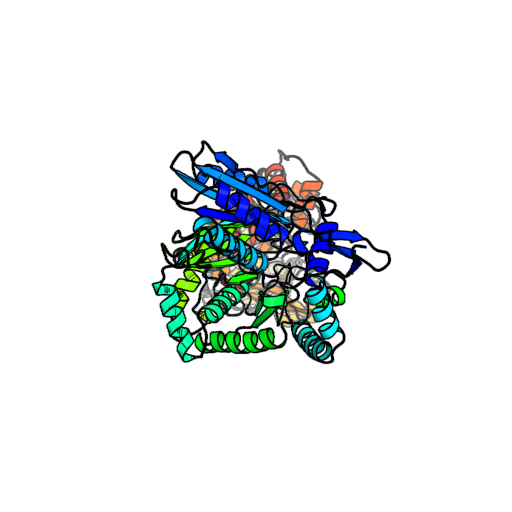1.00 96.50 472 THR A O 1
ATOM 3587 N N . LEU A 1 473 ? -26.606 12.107 38.675 1.00 98.12 473 LEU A N 1
ATOM 3588 C CA . LEU A 1 473 ? -26.252 11.077 39.652 1.00 98.12 473 LEU A CA 1
ATOM 3589 C C . LEU A 1 473 ? -24.791 11.236 40.049 1.00 98.12 473 LEU A C 1
ATOM 3591 O O . LEU A 1 473 ? -23.916 11.352 39.184 1.00 98.12 473 LEU A O 1
ATOM 3595 N N . SER A 1 474 ? -24.528 11.206 41.350 1.00 98.44 474 SER A N 1
ATOM 3596 C CA . SER A 1 474 ? -23.174 11.053 41.876 1.00 98.44 474 SER A CA 1
ATOM 3597 C C . SER A 1 474 ? -22.616 9.655 41.582 1.00 98.44 474 SER A C 1
ATOM 3599 O O . SER A 1 474 ? -23.365 8.722 41.280 1.00 98.44 474 SER A O 1
ATOM 3601 N N . TYR A 1 475 ? -21.298 9.490 41.688 1.00 98.44 475 TYR A N 1
ATOM 3602 C CA . TYR A 1 475 ? -20.645 8.180 41.608 1.00 98.44 475 TYR A CA 1
ATOM 3603 C C . TYR A 1 475 ? -21.200 7.193 42.636 1.00 98.44 475 TYR A C 1
ATOM 3605 O O . TYR A 1 475 ? -21.391 6.024 42.305 1.00 98.44 475 TYR A O 1
ATOM 3613 N N . LEU A 1 476 ? -21.511 7.664 43.846 1.00 97.88 476 LEU A N 1
ATOM 3614 C CA . LEU A 1 476 ? -22.136 6.849 44.882 1.00 97.88 476 LEU A CA 1
ATOM 3615 C C . LEU A 1 476 ? -23.544 6.394 44.470 1.00 97.88 476 LEU A C 1
ATOM 3617 O O . LEU A 1 476 ? -23.816 5.198 44.463 1.00 97.88 476 LEU A O 1
ATOM 3621 N N . GLU A 1 477 ? -24.423 7.315 44.069 1.00 98.25 477 GLU A N 1
ATOM 3622 C CA . GLU A 1 477 ? -25.797 6.973 43.662 1.00 98.25 477 GLU A CA 1
ATOM 3623 C C . GLU A 1 477 ? -25.827 6.068 42.426 1.00 98.25 477 GLU A C 1
ATOM 3625 O O . GLU A 1 477 ? -26.660 5.163 42.326 1.00 98.25 477 GLU A O 1
ATOM 3630 N N . PHE A 1 478 ? -24.920 6.306 41.476 1.00 98.44 478 PHE A N 1
ATOM 3631 C CA . PHE A 1 478 ? -24.737 5.442 40.318 1.00 98.44 478 PHE A CA 1
ATOM 3632 C C . PHE A 1 478 ? -24.338 4.026 40.754 1.00 98.44 478 PHE A C 1
ATOM 3634 O O . PHE A 1 478 ? -25.003 3.061 40.373 1.00 98.44 478 PHE A O 1
ATOM 3641 N N . ASP A 1 479 ? -23.313 3.896 41.601 1.00 98.31 479 ASP A N 1
ATOM 3642 C CA . ASP A 1 479 ? -22.822 2.603 42.080 1.00 98.31 479 ASP A CA 1
ATOM 3643 C C . ASP A 1 479 ? -23.882 1.826 42.870 1.00 98.31 479 ASP A C 1
ATOM 3645 O O . ASP A 1 479 ? -24.061 0.626 42.656 1.00 98.31 479 ASP A O 1
ATOM 3649 N N . GLU A 1 480 ? -24.641 2.509 43.729 1.00 98.19 480 GLU A N 1
ATOM 3650 C CA . GLU A 1 480 ? -25.741 1.921 44.496 1.00 98.19 480 GLU A CA 1
ATOM 3651 C C . GLU A 1 480 ? -26.825 1.333 43.581 1.00 98.19 480 GLU A C 1
ATOM 3653 O O . GLU A 1 480 ? -27.256 0.191 43.781 1.00 98.19 480 GLU A O 1
ATOM 3658 N N . ARG A 1 481 ? -27.227 2.066 42.533 1.00 98.31 481 ARG A N 1
ATOM 3659 C CA . ARG A 1 481 ? -28.216 1.586 41.551 1.00 98.31 481 ARG A CA 1
ATOM 3660 C C . ARG A 1 481 ? -27.684 0.410 40.735 1.00 98.31 481 ARG A C 1
ATOM 3662 O O . ARG A 1 481 ? -28.412 -0.560 40.512 1.00 98.31 481 ARG A O 1
ATOM 3669 N N . VAL A 1 482 ? -26.413 0.460 40.334 1.00 98.50 482 VAL A N 1
ATOM 3670 C CA . VAL A 1 482 ? -25.736 -0.642 39.633 1.00 98.50 482 VAL A CA 1
ATOM 3671 C C . VAL A 1 482 ? -25.680 -1.890 40.521 1.00 98.50 482 VAL A C 1
ATOM 3673 O O . VAL A 1 482 ? -26.017 -2.982 40.065 1.00 98.50 482 VAL A O 1
ATOM 3676 N N . ASN A 1 483 ? -25.333 -1.742 41.802 1.00 98.44 483 ASN A N 1
ATOM 3677 C CA . ASN A 1 483 ? -25.307 -2.824 42.792 1.00 98.44 483 ASN A CA 1
ATOM 3678 C C . ASN A 1 483 ? -26.683 -3.479 42.974 1.00 98.44 483 ASN A C 1
ATOM 3680 O O . ASN A 1 483 ? -26.794 -4.709 42.986 1.00 98.44 483 ASN A O 1
ATOM 3684 N N . GLN A 1 484 ? -27.735 -2.670 43.098 1.00 98.50 484 GLN A N 1
ATOM 3685 C CA . GLN A 1 484 ? -29.107 -3.155 43.239 1.00 98.50 484 GLN A CA 1
ATOM 3686 C C . GLN A 1 484 ? -29.563 -3.945 42.010 1.00 98.50 484 GLN A C 1
ATOM 3688 O O . GLN A 1 484 ? -30.102 -5.048 42.144 1.00 98.50 484 GLN A O 1
ATOM 3693 N N . LEU A 1 485 ? -29.314 -3.410 40.813 1.00 98.56 485 LEU A N 1
ATOM 3694 C CA . LEU A 1 485 ? -29.694 -4.060 39.563 1.00 98.56 485 LEU A CA 1
ATOM 3695 C C . LEU A 1 485 ? -28.886 -5.340 39.317 1.00 98.56 485 LEU A C 1
ATOM 3697 O O . LEU A 1 485 ? -29.470 -6.369 38.977 1.00 98.56 485 LEU A O 1
ATOM 3701 N N . ALA A 1 486 ? -27.574 -5.316 39.567 1.00 98.31 486 ALA A N 1
ATOM 3702 C CA . ALA A 1 486 ? -26.703 -6.481 39.434 1.00 98.31 486 ALA A CA 1
ATOM 3703 C C . ALA A 1 486 ? -27.153 -7.635 40.350 1.00 98.31 486 ALA A C 1
ATOM 3705 O O . ALA A 1 486 ? -27.295 -8.768 39.892 1.00 98.31 486 ALA A O 1
ATOM 3706 N N . ARG A 1 487 ? -27.482 -7.360 41.621 1.00 97.69 487 ARG A N 1
ATOM 3707 C CA . ARG A 1 487 ? -28.055 -8.386 42.518 1.00 97.69 487 ARG A CA 1
ATOM 3708 C C . ARG A 1 487 ? -29.387 -8.909 42.021 1.00 97.69 487 ARG A C 1
ATOM 3710 O O . ARG A 1 487 ? -29.619 -10.112 42.021 1.00 97.69 487 ARG A O 1
ATOM 3717 N N . HIS A 1 488 ? -30.252 -8.013 41.558 1.00 97.38 488 HIS A N 1
ATOM 3718 C CA . HIS A 1 488 ? -31.569 -8.390 41.067 1.00 97.38 488 HIS A CA 1
ATOM 3719 C C . HIS A 1 488 ? -31.510 -9.387 39.900 1.00 97.38 488 HIS A C 1
ATOM 3721 O O . HIS A 1 488 ? -32.357 -10.286 39.834 1.00 97.38 488 HIS A O 1
ATOM 3727 N N . VAL A 1 489 ? -30.541 -9.232 38.986 1.00 96.56 489 VAL A N 1
ATOM 3728 C CA . VAL A 1 489 ? -30.346 -10.163 37.862 1.00 96.56 489 VAL A CA 1
ATOM 3729 C C . VAL A 1 489 ? -29.645 -11.453 38.287 1.00 96.56 489 VAL A C 1
ATOM 3731 O O . VAL A 1 489 ? -30.041 -12.529 37.835 1.00 96.56 489 VAL A O 1
ATOM 3734 N N . VAL A 1 490 ? -28.679 -11.379 39.206 1.00 96.69 490 VAL A N 1
ATOM 3735 C CA . VAL A 1 490 ? -28.006 -12.558 39.775 1.00 96.69 490 VAL A CA 1
ATOM 3736 C C . VAL A 1 490 ? -29.000 -13.448 40.531 1.00 96.69 490 VAL A C 1
ATOM 3738 O O . VAL A 1 490 ? -29.069 -14.649 40.267 1.00 96.69 490 VAL A O 1
ATOM 3741 N N . ASP A 1 491 ? -29.869 -12.866 41.364 1.00 95.00 491 ASP A N 1
ATOM 3742 C CA . ASP A 1 491 ? -30.949 -13.576 42.073 1.00 95.00 491 ASP A CA 1
ATOM 3743 C C . ASP A 1 491 ? -31.948 -14.246 41.112 1.00 95.00 491 ASP A C 1
ATOM 3745 O O . ASP A 1 491 ? -32.621 -15.218 41.461 1.00 95.00 491 ASP A O 1
ATOM 3749 N N . ARG A 1 492 ? -32.048 -13.738 39.877 1.00 92.44 492 ARG A N 1
ATOM 3750 C CA . ARG A 1 492 ? -32.874 -14.303 38.794 1.00 92.44 492 ARG A CA 1
ATOM 3751 C C . ARG A 1 492 ? -32.150 -15.358 37.961 1.00 92.44 492 ARG A C 1
ATOM 3753 O O . ARG A 1 492 ? -32.730 -15.886 37.009 1.00 92.44 492 ARG A O 1
ATOM 3760 N N . GLY A 1 493 ? -30.931 -15.714 38.354 1.00 94.00 493 GLY A N 1
ATOM 3761 C CA . GLY A 1 493 ? -30.172 -16.824 37.800 1.00 94.00 493 GLY A CA 1
ATOM 3762 C C . GLY A 1 493 ? -29.190 -16.446 36.698 1.00 94.00 493 GLY A C 1
ATOM 3763 O O . GLY A 1 493 ? -28.692 -17.368 36.055 1.00 94.00 493 GLY A O 1
ATOM 3764 N N . VAL A 1 494 ? -28.905 -15.154 36.483 1.00 97.12 494 VAL A N 1
ATOM 3765 C CA . VAL A 1 494 ? -27.791 -14.729 35.619 1.00 97.12 494 VAL A CA 1
ATOM 3766 C C . VAL A 1 494 ? -26.470 -15.159 36.258 1.00 97.12 494 VAL A C 1
ATOM 3768 O O . VAL A 1 494 ? -26.239 -14.940 37.448 1.00 97.12 494 VAL A O 1
ATOM 3771 N N . ARG A 1 495 ? -25.612 -15.797 35.464 1.00 97.31 495 ARG A N 1
ATOM 3772 C CA . ARG A 1 495 ? -24.300 -16.308 35.877 1.00 97.31 495 ARG A CA 1
ATOM 3773 C C . ARG A 1 495 ? -23.175 -15.593 35.141 1.00 97.31 495 ARG A C 1
ATOM 3775 O O . ARG A 1 495 ? -23.380 -14.997 34.088 1.00 97.31 495 ARG A O 1
ATOM 3782 N N . VAL A 1 496 ? -21.961 -15.717 35.673 1.00 98.06 496 VAL A N 1
ATOM 3783 C CA . VAL A 1 496 ? -20.765 -15.194 35.004 1.00 98.06 496 VAL A CA 1
ATOM 3784 C C . VAL A 1 496 ? -20.590 -15.869 33.640 1.00 98.06 496 VAL A C 1
ATOM 3786 O O . VAL A 1 496 ? -20.545 -17.100 33.563 1.00 98.06 496 VAL A O 1
ATOM 3789 N N . GLY A 1 497 ? -20.473 -15.063 32.583 1.00 97.00 497 GLY A N 1
ATOM 3790 C CA . GLY A 1 497 ? -20.386 -15.496 31.184 1.00 97.00 497 GLY A CA 1
ATOM 3791 C C . GLY A 1 497 ? -21.731 -15.682 30.466 1.00 97.00 497 GLY A C 1
ATOM 3792 O O . GLY A 1 497 ? -21.741 -15.941 29.258 1.00 97.00 497 GLY A O 1
ATOM 3793 N N . ASP A 1 498 ? -22.866 -15.538 31.158 1.00 98.25 498 ASP A N 1
ATOM 3794 C CA . ASP A 1 498 ? -24.169 -15.472 30.489 1.00 98.25 498 ASP A CA 1
ATOM 3795 C C . ASP A 1 498 ? -24.278 -14.186 29.668 1.00 98.25 498 ASP A C 1
ATOM 3797 O O . ASP A 1 498 ? -23.756 -13.148 30.058 1.00 98.25 498 ASP A O 1
ATOM 3801 N N . ARG A 1 499 ? -25.006 -14.226 28.552 1.00 98.50 499 ARG A N 1
ATOM 3802 C CA . ARG A 1 499 ? -25.314 -13.025 27.766 1.00 98.50 499 ARG A CA 1
ATOM 3803 C C . ARG A 1 499 ? -26.561 -12.359 28.322 1.00 98.50 499 ARG A C 1
ATOM 3805 O O . ARG A 1 499 ? -27.565 -13.034 28.547 1.00 98.50 499 ARG A O 1
ATOM 3812 N N . VAL A 1 500 ? -26.512 -11.048 28.512 1.00 98.56 500 VAL A N 1
ATOM 3813 C CA . VAL A 1 500 ? -27.668 -10.237 28.895 1.00 98.56 500 VAL A CA 1
ATOM 3814 C C . VAL A 1 500 ? -27.859 -9.170 27.832 1.00 98.56 500 VAL A C 1
ATOM 3816 O O . VAL A 1 500 ? -26.982 -8.333 27.609 1.00 98.56 500 VAL A O 1
ATOM 3819 N N . ALA A 1 501 ? -29.006 -9.223 27.158 1.00 98.31 501 ALA A N 1
ATOM 3820 C CA . ALA A 1 501 ? -29.345 -8.224 26.159 1.00 98.31 501 ALA A CA 1
ATOM 3821 C C . ALA A 1 501 ? -29.821 -6.945 26.837 1.00 98.31 501 ALA A C 1
ATOM 3823 O O . ALA A 1 501 ? -30.641 -6.990 27.750 1.00 98.31 501 ALA A O 1
ATOM 3824 N N . VAL A 1 502 ? -29.321 -5.806 26.377 1.00 98.38 502 VAL A N 1
ATOM 3825 C CA . VAL A 1 502 ? -29.787 -4.486 26.794 1.00 98.38 502 VAL A CA 1
ATOM 3826 C C . VAL A 1 502 ? -30.501 -3.877 25.600 1.00 98.38 502 VAL A C 1
ATOM 3828 O O . VAL A 1 502 ? -29.873 -3.448 24.632 1.00 98.38 502 VAL A O 1
ATOM 3831 N N . VAL A 1 503 ? -31.829 -3.902 25.669 1.00 97.12 503 VAL A N 1
ATOM 3832 C CA . VAL A 1 503 ? -32.730 -3.348 24.657 1.00 97.12 503 VAL A CA 1
ATOM 3833 C C . VAL A 1 503 ? -33.197 -2.001 25.184 1.00 97.12 503 VAL A C 1
ATOM 3835 O O . VAL A 1 503 ? -34.142 -1.954 25.970 1.00 97.12 503 VAL A O 1
ATOM 3838 N N . ALA A 1 504 ? -32.502 -0.917 24.848 1.00 95.44 504 ALA 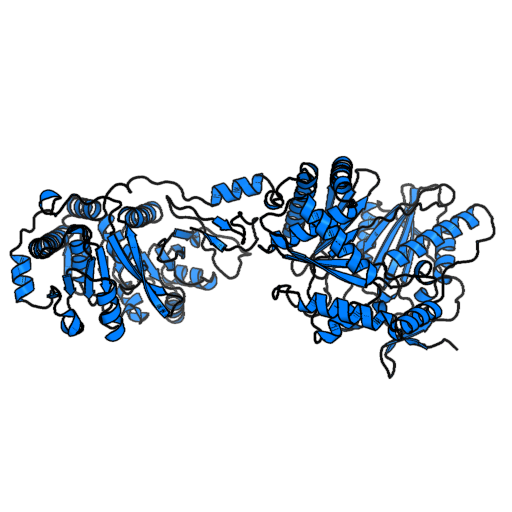A N 1
ATOM 3839 C CA . ALA A 1 504 ? -32.742 0.361 25.512 1.00 95.44 504 ALA A CA 1
ATOM 3840 C C . ALA A 1 504 ? -32.555 1.574 24.603 1.00 95.44 504 ALA 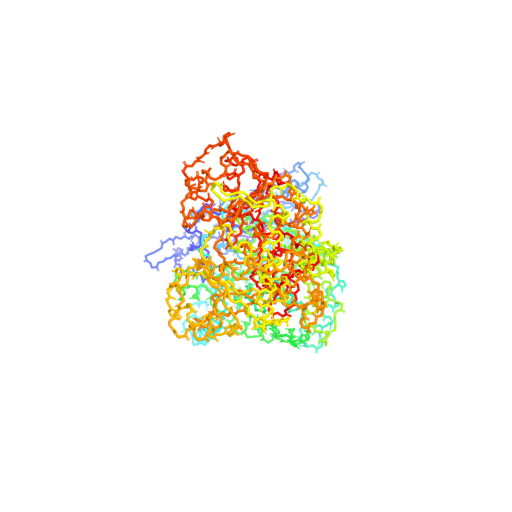A C 1
ATOM 3842 O O . ALA A 1 504 ? -31.626 1.631 23.794 1.00 95.44 504 ALA A O 1
ATOM 3843 N N . ARG A 1 505 ? -33.414 2.580 24.797 1.00 94.00 505 ARG A N 1
ATOM 3844 C CA . ARG A 1 505 ? -33.170 3.942 24.299 1.00 94.00 505 ARG A CA 1
ATOM 3845 C C . ARG A 1 505 ? -32.239 4.673 25.269 1.00 94.00 505 ARG A C 1
ATOM 3847 O O . ARG A 1 505 ? -32.148 4.309 26.438 1.00 94.00 505 ARG A O 1
ATOM 3854 N N . ARG A 1 506 ? -31.544 5.709 24.793 1.00 94.56 506 ARG A N 1
ATOM 3855 C CA . ARG A 1 506 ? -30.635 6.503 25.636 1.00 94.56 506 ARG A CA 1
ATOM 3856 C C . ARG A 1 506 ? -31.392 7.325 26.678 1.00 94.56 506 ARG A C 1
ATOM 3858 O O . ARG A 1 506 ? -32.233 8.145 26.323 1.00 94.56 506 ARG A O 1
ATOM 3865 N N . ASP A 1 507 ? -31.025 7.127 27.934 1.00 95.94 507 ASP A N 1
ATOM 3866 C CA . ASP A 1 507 ? -31.407 7.901 29.115 1.00 95.94 507 ASP A CA 1
ATOM 3867 C C . ASP A 1 507 ? -30.373 7.650 30.237 1.00 95.94 507 ASP A C 1
ATOM 3869 O O . ASP A 1 507 ? -29.314 7.059 29.996 1.00 95.94 507 ASP A O 1
ATOM 3873 N N . GLU A 1 508 ? -30.658 8.073 31.469 1.00 96.19 508 GLU A N 1
ATOM 3874 C CA . GLU A 1 508 ? -29.798 7.814 32.627 1.00 96.19 508 GLU A CA 1
ATOM 3875 C C . GLU A 1 508 ? -29.722 6.331 33.041 1.00 96.19 508 GLU A C 1
ATOM 3877 O O . GLU A 1 508 ? -28.805 5.945 33.769 1.00 96.19 508 GLU A O 1
ATOM 3882 N N . LEU A 1 509 ? -30.673 5.494 32.610 1.00 97.12 509 LEU A N 1
ATOM 3883 C CA . LEU A 1 509 ? -30.749 4.077 32.971 1.00 97.12 509 LEU A CA 1
ATOM 3884 C C . LEU A 1 509 ? -29.836 3.219 32.099 1.00 97.12 509 LEU A C 1
ATOM 3886 O O . LEU A 1 509 ? -29.324 2.210 32.583 1.00 97.12 509 LEU A O 1
ATOM 3890 N N . LEU A 1 510 ? -29.595 3.607 30.843 1.00 97.88 510 LEU A N 1
ATOM 3891 C CA . LEU A 1 510 ? -28.680 2.895 29.945 1.00 97.88 510 LEU A CA 1
ATOM 3892 C C . LEU A 1 510 ? -27.297 2.617 30.574 1.00 97.88 510 LEU A C 1
ATOM 3894 O O . LEU A 1 510 ? -26.928 1.442 30.657 1.00 97.88 510 LEU A O 1
ATOM 3898 N N . PRO A 1 511 ? -26.535 3.615 31.066 1.00 98.25 511 PRO A N 1
ATOM 3899 C CA . PRO A 1 511 ? -25.236 3.348 31.686 1.00 98.25 511 PRO A CA 1
ATOM 3900 C C . PRO A 1 511 ? -25.347 2.469 32.943 1.00 98.25 511 PRO A C 1
ATOM 3902 O O . PRO A 1 511 ? -24.459 1.655 33.197 1.00 98.25 511 PRO A O 1
ATOM 3905 N N . ILE A 1 512 ? -26.452 2.564 33.696 1.00 98.44 512 ILE A N 1
ATOM 3906 C CA . ILE A 1 512 ? -26.714 1.708 34.866 1.00 98.44 512 ILE A CA 1
ATOM 3907 C C . ILE A 1 512 ? -26.924 0.251 34.431 1.00 98.44 512 ILE A C 1
ATOM 3909 O O . ILE A 1 512 ? -26.350 -0.654 35.035 1.00 98.44 512 ILE A O 1
ATOM 3913 N N . MET A 1 513 ? -27.711 0.011 33.376 1.00 98.69 513 MET A N 1
ATOM 3914 C CA . MET A 1 513 ? -27.949 -1.329 32.827 1.00 98.69 513 MET A CA 1
ATOM 3915 C C . MET A 1 513 ? -26.648 -1.972 32.349 1.00 98.69 513 MET A C 1
ATOM 3917 O O . MET A 1 513 ? -26.363 -3.110 32.717 1.00 98.69 513 MET A O 1
ATOM 3921 N N . VAL A 1 514 ? -25.833 -1.235 31.590 1.00 98.56 514 VAL A N 1
ATOM 3922 C CA . VAL A 1 514 ? -24.540 -1.726 31.082 1.00 98.56 514 VAL A CA 1
ATOM 3923 C C . VAL A 1 514 ? -23.606 -2.087 32.236 1.00 98.56 514 VAL A C 1
ATOM 3925 O O . VAL A 1 514 ? -23.114 -3.215 32.303 1.00 98.56 514 VAL A O 1
ATOM 3928 N N . ALA A 1 515 ? -23.409 -1.173 33.189 1.00 98.50 515 ALA A N 1
ATOM 3929 C CA . ALA A 1 515 ? -22.545 -1.423 34.338 1.00 98.50 515 ALA A CA 1
ATOM 3930 C C . ALA A 1 515 ? -23.065 -2.573 35.220 1.00 98.50 515 ALA A C 1
ATOM 3932 O O . ALA A 1 515 ? -22.266 -3.357 35.728 1.00 98.50 515 ALA A O 1
ATOM 3933 N N . ALA A 1 516 ? -24.385 -2.739 35.363 1.00 98.56 516 ALA A N 1
ATOM 3934 C CA . ALA A 1 516 ? -24.968 -3.832 36.142 1.00 98.56 516 ALA A CA 1
ATOM 3935 C C . ALA A 1 516 ? -24.748 -5.206 35.494 1.00 98.56 516 ALA A C 1
ATOM 3937 O O . ALA A 1 516 ? -24.512 -6.181 36.210 1.00 98.56 516 ALA A O 1
ATOM 3938 N N . VAL A 1 517 ? -24.776 -5.287 34.158 1.00 98.62 517 VAL A N 1
ATOM 3939 C CA . VAL A 1 517 ? -24.432 -6.513 33.418 1.00 98.62 517 VAL A CA 1
ATOM 3940 C C . VAL A 1 517 ? -22.972 -6.892 33.658 1.00 98.62 517 VAL A C 1
ATOM 3942 O O . VAL A 1 517 ? -22.698 -8.019 34.076 1.00 98.62 517 VAL A O 1
ATOM 3945 N N . LEU A 1 518 ? -22.051 -5.934 33.502 1.00 98.31 518 LEU A N 1
ATOM 3946 C CA . LEU A 1 518 ? -20.626 -6.152 33.772 1.00 98.31 518 LEU A CA 1
ATOM 3947 C C . LEU A 1 518 ? -20.387 -6.543 35.240 1.00 98.31 518 LEU A C 1
ATOM 3949 O O . LEU A 1 518 ? -19.622 -7.464 35.524 1.00 98.31 518 LEU A O 1
ATOM 3953 N N . ARG A 1 519 ? -21.103 -5.917 36.182 1.00 98.31 519 ARG A N 1
ATOM 3954 C CA . ARG A 1 519 ? -21.019 -6.224 37.617 1.00 98.31 519 ARG A CA 1
ATOM 3955 C C . ARG A 1 519 ? -21.563 -7.600 37.983 1.00 98.31 519 ARG A C 1
ATOM 3957 O O . ARG A 1 519 ? -21.030 -8.244 38.889 1.00 98.31 519 ARG A O 1
ATOM 3964 N N . ALA A 1 520 ? -22.576 -8.092 37.277 1.00 98.00 520 ALA A N 1
ATOM 3965 C CA . ALA A 1 520 ? -23.030 -9.476 37.403 1.00 98.00 520 ALA A CA 1
ATOM 3966 C C . ALA A 1 520 ? -22.013 -10.489 36.825 1.00 98.00 520 ALA A C 1
ATOM 3968 O O . ALA A 1 520 ? -22.144 -11.691 37.058 1.00 98.00 520 ALA A O 1
ATOM 3969 N N . GLY A 1 521 ? -20.988 -10.013 36.104 1.00 97.88 521 GLY A N 1
ATOM 3970 C CA . GLY A 1 521 ? -20.031 -10.825 35.351 1.00 97.88 521 GLY A CA 1
ATOM 3971 C C . GLY A 1 521 ? -20.610 -11.393 34.055 1.00 97.88 521 GLY A C 1
ATOM 3972 O O . GLY A 1 521 ? -20.097 -12.381 33.532 1.00 97.88 521 GLY A O 1
ATOM 3973 N N . ALA A 1 522 ? -21.710 -10.818 33.574 1.00 98.44 522 ALA A N 1
ATOM 3974 C CA . ALA A 1 522 ? -22.376 -11.215 32.345 1.00 98.44 522 ALA A CA 1
ATOM 3975 C C . ALA A 1 522 ? -21.852 -10.415 31.140 1.00 98.44 522 ALA A C 1
ATOM 3977 O O . ALA A 1 522 ? -21.234 -9.361 31.281 1.00 98.44 522 ALA A O 1
ATOM 3978 N N . VAL A 1 523 ? -22.131 -10.929 29.945 1.00 98.69 523 VAL A N 1
ATOM 3979 C CA . VAL A 1 523 ? -21.743 -10.355 28.657 1.00 98.69 523 VAL A CA 1
ATOM 3980 C C . VAL A 1 523 ? -22.832 -9.400 28.181 1.00 98.69 523 VAL A C 1
ATOM 3982 O O . VAL A 1 523 ? -23.967 -9.818 27.937 1.00 98.69 523 VAL A O 1
ATOM 3985 N N . TYR A 1 524 ? -22.483 -8.126 28.025 1.00 98.62 524 TYR A N 1
ATOM 3986 C CA . TYR A 1 524 ? -23.363 -7.086 27.495 1.00 98.62 524 TYR A CA 1
ATOM 3987 C C . TYR A 1 524 ? -23.644 -7.291 26.002 1.00 98.62 524 TYR A C 1
ATOM 3989 O O . TYR A 1 524 ? -22.716 -7.309 25.195 1.00 98.62 524 TYR A O 1
ATOM 3997 N N . VAL A 1 525 ? -24.921 -7.419 25.628 1.00 98.50 525 VAL A N 1
ATOM 3998 C CA . VAL A 1 525 ? -25.359 -7.477 24.223 1.00 98.50 525 VAL A CA 1
ATOM 3999 C C . VAL A 1 525 ? -26.238 -6.258 23.917 1.00 98.50 525 VAL A C 1
ATOM 4001 O O . VAL A 1 525 ? -27.406 -6.253 24.318 1.00 98.50 525 VAL A O 1
ATOM 4004 N N . PRO A 1 526 ? -25.731 -5.213 23.240 1.00 97.69 526 PRO A N 1
ATOM 4005 C CA . PRO A 1 526 ? -26.549 -4.068 22.868 1.00 97.69 526 PRO A CA 1
ATOM 4006 C C . PRO A 1 526 ? -27.536 -4.425 21.766 1.00 97.69 526 PRO A C 1
ATOM 4008 O O . PRO A 1 526 ? -27.175 -5.000 20.737 1.00 97.69 526 PRO A O 1
ATOM 4011 N N . VAL A 1 527 ? -28.783 -4.008 21.954 1.00 96.25 527 VAL A N 1
ATOM 4012 C CA . VAL A 1 527 ? -29.838 -4.148 20.957 1.00 96.25 527 VAL A CA 1
ATOM 4013 C C . VAL A 1 527 ? -30.555 -2.812 20.836 1.00 96.25 527 VAL A C 1
ATOM 4015 O O . VAL A 1 527 ? -31.182 -2.339 21.780 1.00 96.25 527 VAL A O 1
ATOM 4018 N N . ASP A 1 528 ? -30.446 -2.194 19.665 1.00 93.50 528 ASP A N 1
ATOM 4019 C CA . ASP A 1 528 ? -31.132 -0.939 19.372 1.00 93.50 528 ASP A CA 1
ATOM 4020 C C . ASP A 1 528 ? -32.639 -1.212 19.177 1.00 93.50 528 ASP A C 1
ATOM 4022 O O . ASP A 1 528 ? -33.002 -1.939 18.243 1.00 93.50 528 ASP A O 1
ATOM 4026 N N . PRO A 1 529 ? -33.514 -0.672 20.051 1.00 93.19 529 PRO A N 1
ATOM 4027 C CA . PRO A 1 529 ? -34.951 -0.937 20.012 1.00 93.19 529 PRO A CA 1
ATOM 4028 C C . PRO A 1 529 ? -35.651 -0.341 18.787 1.00 93.19 529 PRO A C 1
ATOM 4030 O O . PRO A 1 529 ? -36.776 -0.737 18.492 1.00 93.19 529 PRO A O 1
ATOM 4033 N N . ASP A 1 530 ? -35.013 0.593 18.076 1.00 90.75 530 ASP A N 1
ATOM 4034 C CA . ASP A 1 530 ? -35.594 1.256 16.907 1.00 90.75 530 ASP A CA 1
ATOM 4035 C C . ASP A 1 530 ? -35.183 0.564 15.583 1.00 90.75 530 ASP A C 1
ATOM 4037 O O . ASP A 1 530 ? -35.519 1.023 14.486 1.00 90.75 530 ASP A O 1
ATOM 4041 N N . GLN A 1 531 ? -34.482 -0.578 15.660 1.00 91.12 531 GLN A N 1
ATOM 4042 C CA . GLN A 1 531 ? -34.240 -1.464 14.517 1.00 91.12 531 GLN A CA 1
ATOM 4043 C C . GLN A 1 531 ? -35.504 -2.249 14.114 1.00 91.12 531 GLN A C 1
ATOM 4045 O O . GLN A 1 531 ? -36.410 -2.439 14.923 1.00 91.12 531 GLN A O 1
ATOM 4050 N N . PRO A 1 532 ? -35.580 -2.766 12.868 1.00 91.94 532 PRO A N 1
ATOM 4051 C CA . PRO A 1 532 ? -36.690 -3.622 12.452 1.00 91.94 532 PRO A CA 1
ATOM 4052 C C . PRO A 1 532 ? -36.874 -4.837 13.376 1.00 91.94 532 PRO A C 1
ATOM 4054 O O . PRO A 1 532 ? -35.887 -5.466 13.763 1.00 91.94 532 PRO A O 1
ATOM 4057 N N . GLU A 1 533 ? -38.127 -5.213 13.658 1.00 91.44 533 GLU A N 1
ATOM 4058 C CA . GLU A 1 533 ? -38.472 -6.317 14.575 1.00 91.44 533 GLU A CA 1
ATOM 4059 C C . GLU A 1 533 ? -37.760 -7.628 14.208 1.00 91.44 533 GLU A C 1
ATOM 4061 O O . GLU A 1 533 ? -37.190 -8.282 15.079 1.00 91.44 533 GLU A O 1
ATOM 4066 N N . ASP A 1 534 ? -37.700 -7.968 12.915 1.00 90.25 534 ASP A N 1
ATOM 4067 C CA . ASP A 1 534 ? -36.999 -9.162 12.422 1.00 90.25 534 ASP A CA 1
ATOM 4068 C C . ASP A 1 534 ? -35.505 -9.152 12.774 1.00 90.25 534 ASP A C 1
ATOM 4070 O O . ASP A 1 534 ? -34.922 -10.190 13.098 1.00 90.25 534 ASP A O 1
ATOM 4074 N N . ARG A 1 535 ? -34.872 -7.972 12.736 1.00 92.00 535 ARG A N 1
ATOM 4075 C CA . ARG A 1 535 ? -33.460 -7.815 13.093 1.00 92.00 535 ARG A CA 1
ATOM 4076 C C . ARG A 1 535 ? -33.274 -7.990 14.594 1.00 92.00 535 ARG A C 1
ATOM 4078 O O . ARG A 1 535 ? -32.405 -8.758 14.989 1.00 92.00 535 ARG A O 1
ATOM 4085 N N . ILE A 1 536 ? -34.104 -7.350 15.416 1.00 93.38 536 ILE A N 1
ATOM 4086 C CA . ILE A 1 536 ? -34.079 -7.521 16.877 1.00 93.38 536 ILE A CA 1
ATOM 4087 C C . ILE A 1 536 ? -34.290 -8.996 17.243 1.00 93.38 536 ILE A C 1
ATOM 4089 O O . ILE A 1 536 ? -33.513 -9.565 18.010 1.00 93.38 536 ILE A O 1
ATOM 4093 N N . GLY A 1 537 ? -35.294 -9.640 16.641 1.00 92.81 537 GLY A N 1
ATOM 4094 C CA . GLY A 1 537 ? -35.582 -11.060 16.825 1.00 92.81 537 GLY A CA 1
ATOM 4095 C C . GLY A 1 537 ? -34.394 -11.950 16.459 1.00 92.81 537 GLY A C 1
ATOM 4096 O O . GLY A 1 537 ? -34.056 -12.849 17.226 1.00 92.81 537 GLY A O 1
ATOM 4097 N N . TYR A 1 538 ? -33.713 -11.667 15.343 1.00 92.31 538 TYR A N 1
ATOM 4098 C CA . TYR A 1 538 ? -32.486 -12.371 14.962 1.00 92.31 538 TYR A CA 1
ATOM 4099 C C . TYR A 1 538 ? -31.368 -12.198 15.997 1.00 92.31 538 TYR A C 1
ATOM 4101 O O . TYR A 1 538 ? -30.795 -13.196 16.425 1.00 92.31 538 TYR A O 1
ATOM 4109 N N . LEU A 1 539 ? -31.075 -10.962 16.423 1.00 94.25 539 LEU A N 1
ATOM 4110 C CA . LEU A 1 539 ? -30.009 -10.687 17.396 1.00 94.25 539 LEU A CA 1
ATOM 4111 C C . LEU A 1 539 ? -30.261 -11.417 18.720 1.00 94.25 539 LEU A C 1
ATOM 4113 O O . LEU A 1 539 ? -29.346 -12.018 19.282 1.00 94.25 539 LEU A O 1
ATOM 4117 N N . LEU A 1 540 ? -31.504 -11.412 19.205 1.00 95.12 540 LEU A N 1
ATOM 4118 C CA . LEU A 1 540 ? -31.888 -12.107 20.436 1.00 95.12 540 LEU A CA 1
ATOM 4119 C C . LEU A 1 540 ? -31.852 -13.633 20.275 1.00 95.12 540 LEU A C 1
ATOM 4121 O O . LEU A 1 540 ? -31.430 -14.333 21.194 1.00 95.12 540 LEU A O 1
ATOM 4125 N N . ALA A 1 541 ? -32.260 -14.158 19.119 1.00 93.75 541 ALA A N 1
ATOM 4126 C CA . ALA A 1 541 ? -32.217 -15.592 18.849 1.00 93.75 541 ALA A CA 1
ATOM 4127 C C . ALA A 1 541 ? -30.777 -16.120 18.734 1.00 93.75 541 ALA A C 1
ATOM 4129 O O . ALA A 1 541 ? -30.469 -17.163 19.305 1.00 93.75 541 ALA A O 1
ATOM 4130 N N . ASP A 1 542 ? -29.904 -15.403 18.022 1.00 95.12 542 ASP A N 1
ATOM 4131 C CA . ASP A 1 542 ? -28.510 -15.800 17.797 1.00 95.12 542 ASP A CA 1
ATOM 4132 C C . ASP A 1 542 ? -27.657 -15.633 19.065 1.00 95.12 542 ASP A C 1
ATOM 4134 O O . ASP A 1 542 ? -26.905 -16.535 19.432 1.00 95.12 542 ASP A O 1
ATOM 4138 N N . SER A 1 543 ? -27.835 -14.529 19.802 1.00 95.69 543 SER A N 1
ATOM 4139 C CA . SER A 1 543 ? -27.103 -14.305 21.057 1.00 95.69 543 SER A CA 1
ATOM 4140 C C . SER A 1 543 ? -27.624 -15.156 22.219 1.00 95.69 543 SER A C 1
ATOM 4142 O O . SER A 1 543 ? -26.889 -15.381 23.181 1.00 95.69 543 SER A O 1
ATOM 4144 N N . ALA A 1 544 ? -28.867 -15.646 22.154 1.00 95.44 544 ALA A N 1
ATOM 4145 C CA . ALA A 1 544 ? -29.508 -16.463 23.186 1.00 95.44 544 ALA A CA 1
ATOM 4146 C C . ALA A 1 544 ? -29.255 -15.937 24.623 1.00 95.44 544 ALA A C 1
ATOM 4148 O O . ALA A 1 544 ? -28.604 -16.621 25.432 1.00 95.44 544 ALA A O 1
ATOM 4149 N N . PRO A 1 545 ? -29.700 -14.704 24.945 1.00 96.88 545 PRO A N 1
ATOM 4150 C CA . PRO A 1 545 ? -29.429 -14.090 26.234 1.00 96.88 545 PRO A CA 1
ATOM 4151 C C . PRO A 1 545 ? -30.253 -14.756 27.346 1.00 96.88 545 PRO A C 1
ATOM 4153 O O . PRO A 1 545 ? -31.392 -15.175 27.137 1.00 96.88 545 PRO A O 1
ATOM 4156 N N . SER A 1 546 ? -29.697 -14.849 28.557 1.00 96.06 546 SER A N 1
ATOM 4157 C CA . SER A 1 546 ? -30.382 -15.442 29.717 1.00 96.06 546 SER A CA 1
ATOM 4158 C C . SER A 1 546 ? -31.391 -14.492 30.377 1.00 96.06 546 SER A C 1
ATOM 4160 O O . SER A 1 546 ? -32.283 -14.946 31.111 1.00 96.06 546 SER A O 1
ATOM 4162 N N . ALA A 1 547 ? -31.250 -13.192 30.101 1.00 97.00 547 ALA A N 1
ATOM 4163 C CA . ALA A 1 547 ? -32.138 -12.113 30.512 1.00 97.00 547 ALA A CA 1
ATOM 4164 C C . ALA A 1 547 ? -32.071 -10.923 29.534 1.00 97.00 547 ALA A C 1
ATOM 4166 O O . ALA A 1 547 ? -31.094 -10.762 28.799 1.00 97.00 547 ALA A O 1
ATOM 4167 N N . ILE A 1 548 ? -33.102 -10.079 29.566 1.00 97.81 548 ILE A N 1
ATOM 4168 C CA . ILE A 1 548 ? -33.167 -8.798 28.857 1.00 97.81 548 ILE A CA 1
ATOM 4169 C C . ILE A 1 548 ? -33.324 -7.684 29.896 1.00 97.81 548 ILE A C 1
ATOM 4171 O O . ILE A 1 548 ? -34.237 -7.746 30.718 1.00 97.81 548 ILE A O 1
ATOM 4175 N N . LEU A 1 549 ? -32.467 -6.666 29.845 1.00 98.06 549 LEU A N 1
ATOM 4176 C CA . LEU A 1 549 ? -32.670 -5.385 30.519 1.00 98.06 549 LEU A CA 1
ATOM 4177 C C . LEU A 1 549 ? -33.236 -4.380 29.519 1.00 98.06 549 LEU A C 1
ATOM 4179 O O . LEU A 1 549 ? -32.773 -4.314 28.379 1.00 98.06 549 LEU A O 1
ATOM 4183 N N . THR A 1 550 ? -34.235 -3.607 29.924 1.00 97.44 550 THR A N 1
ATOM 4184 C CA . THR A 1 550 ? -34.861 -2.621 29.039 1.00 97.44 550 THR A CA 1
ATOM 4185 C C . THR A 1 550 ? -35.415 -1.431 29.814 1.00 97.44 550 THR A C 1
ATOM 4187 O O . THR A 1 550 ? -35.720 -1.550 30.996 1.00 97.44 550 THR A O 1
ATOM 4190 N N . ASN A 1 551 ? -35.552 -0.293 29.139 1.00 95.06 551 ASN A N 1
ATOM 4191 C CA . ASN A 1 551 ? -36.358 0.863 29.554 1.00 95.06 551 ASN A CA 1
ATOM 4192 C C . ASN A 1 551 ? -37.492 1.154 28.546 1.00 95.06 551 ASN A C 1
ATOM 4194 O O . ASN A 1 551 ? -38.094 2.226 28.563 1.00 95.06 551 ASN A O 1
ATOM 4198 N N . CYS A 1 552 ? -37.740 0.221 27.626 1.00 92.75 552 CYS A N 1
ATOM 4199 C CA . CYS A 1 552 ? -38.698 0.331 26.533 1.00 92.75 552 CYS A CA 1
ATOM 4200 C C . CYS A 1 552 ? -39.251 -1.062 26.188 1.00 92.75 552 CYS A C 1
ATOM 4202 O O . CYS A 1 552 ? -39.075 -1.574 25.076 1.00 92.75 552 CYS A O 1
ATOM 4204 N N . GLY A 1 553 ? -39.886 -1.720 27.166 1.00 86.00 553 GLY A N 1
ATOM 4205 C CA . GLY A 1 553 ? -40.372 -3.097 27.031 1.00 86.00 553 GLY A CA 1
ATOM 4206 C C . GLY A 1 553 ? -41.370 -3.318 25.886 1.00 86.00 553 GLY A C 1
ATOM 4207 O O . GLY A 1 553 ? -41.549 -4.451 25.427 1.00 86.00 553 GLY A O 1
ATOM 4208 N N . GLU A 1 554 ? -41.992 -2.259 25.362 1.00 87.25 554 GLU A N 1
ATOM 4209 C CA . GLU A 1 554 ? -42.841 -2.316 24.173 1.00 87.25 554 GLU A CA 1
ATOM 4210 C C . GLU A 1 554 ? -42.082 -2.706 22.897 1.00 87.25 554 GLU A C 1
ATOM 4212 O O . GLU A 1 554 ? -42.686 -3.324 22.021 1.00 87.25 554 GLU A O 1
ATOM 4217 N N . ALA A 1 555 ? -40.780 -2.411 22.815 1.00 85.50 555 ALA A N 1
ATOM 4218 C CA . ALA A 1 555 ? -39.933 -2.696 21.655 1.00 85.50 555 ALA A CA 1
ATOM 4219 C C . ALA A 1 555 ? -39.448 -4.158 21.590 1.00 85.50 555 ALA A C 1
ATOM 4221 O O . ALA A 1 555 ? -38.857 -4.575 20.595 1.00 85.50 555 ALA A O 1
ATOM 4222 N N . ILE A 1 556 ? -39.687 -4.958 22.637 1.00 88.94 556 ILE A N 1
ATOM 4223 C CA . ILE A 1 556 ? -39.274 -6.365 22.670 1.00 88.94 556 ILE A CA 1
ATOM 4224 C C . ILE A 1 556 ? -40.249 -7.212 21.827 1.00 88.94 556 ILE A C 1
ATOM 4226 O O . ILE A 1 556 ? -41.444 -7.266 22.170 1.00 88.94 556 ILE A O 1
ATOM 4230 N N . PRO A 1 557 ? -39.759 -7.934 20.792 1.00 86.69 557 PRO A N 1
ATOM 4231 C CA . PRO A 1 557 ? -40.584 -8.798 19.954 1.00 86.69 557 PRO A CA 1
ATOM 4232 C C . PRO A 1 557 ? -41.346 -9.823 20.787 1.00 86.69 557 PRO A C 1
ATOM 4234 O O . PRO A 1 557 ? -40.820 -10.376 21.756 1.00 86.69 557 PRO A O 1
ATOM 4237 N N . SER A 1 558 ? -42.580 -10.126 20.387 1.00 82.25 558 SER A N 1
ATOM 4238 C CA . SER A 1 558 ? -43.460 -11.032 21.142 1.00 82.25 558 SER A CA 1
ATOM 4239 C C . SER A 1 558 ? -42.815 -12.395 21.440 1.00 82.25 558 SER A C 1
ATOM 4241 O O . SER A 1 558 ? -42.902 -12.871 22.571 1.00 82.25 558 SER A O 1
ATOM 4243 N N . GLY A 1 559 ? -42.091 -12.969 20.473 1.00 76.69 559 GLY A N 1
ATOM 4244 C CA . GLY A 1 559 ? -41.380 -14.245 20.621 1.00 76.69 559 GLY A CA 1
ATOM 4245 C C . GLY A 1 559 ? -40.190 -14.219 21.590 1.00 76.69 559 GLY A C 1
ATOM 4246 O O . GLY A 1 559 ? -39.757 -15.273 22.039 1.00 76.69 559 GLY A O 1
ATOM 4247 N N . ALA A 1 560 ? -39.677 -13.039 21.952 1.00 80.81 560 ALA A N 1
ATOM 4248 C CA . ALA A 1 560 ? -38.591 -12.883 22.921 1.00 80.81 560 ALA A CA 1
ATOM 4249 C C . ALA A 1 560 ? -39.090 -12.596 24.349 1.00 80.81 560 ALA A C 1
ATOM 4251 O O . ALA A 1 560 ? -38.302 -12.630 25.292 1.00 80.81 560 ALA A O 1
ATOM 4252 N N . ARG A 1 561 ? -40.395 -12.352 24.544 1.00 77.00 561 ARG A N 1
ATOM 4253 C CA . ARG A 1 561 ? -40.981 -12.062 25.868 1.00 77.00 561 ARG A CA 1
ATOM 4254 C C . ARG A 1 561 ? -41.017 -13.266 26.812 1.00 77.00 561 ARG A C 1
ATOM 4256 O O . ARG A 1 561 ? -41.262 -13.089 27.999 1.00 77.00 561 ARG A O 1
ATOM 4263 N N . GLU A 1 562 ? -40.778 -14.473 26.300 1.00 79.00 562 GLU A N 1
ATOM 4264 C CA . GLU A 1 562 ? -40.601 -15.678 27.122 1.00 79.00 562 GLU A CA 1
ATOM 4265 C C . GLU A 1 562 ? -39.269 -15.671 27.894 1.00 79.00 562 GLU A C 1
ATOM 4267 O O . GLU A 1 562 ? -39.111 -16.402 28.875 1.00 79.00 562 GLU A O 1
ATOM 4272 N N . LEU A 1 563 ? -38.313 -14.831 27.479 1.00 82.75 563 LEU A N 1
ATOM 4273 C CA . LEU A 1 563 ? -37.071 -14.593 28.209 1.00 82.75 563 LEU A CA 1
ATOM 4274 C C . LEU A 1 563 ? -37.334 -13.784 29.488 1.00 82.75 563 LEU A C 1
ATOM 4276 O O . LEU A 1 563 ? -38.353 -13.114 29.646 1.00 82.75 563 LEU A O 1
ATOM 4280 N N . ARG A 1 564 ? -36.384 -13.821 30.429 1.00 90.88 564 ARG A N 1
ATOM 4281 C CA . ARG A 1 564 ? -36.474 -13.033 31.667 1.00 90.88 564 ARG A CA 1
ATOM 4282 C C . ARG A 1 564 ? -36.273 -11.550 31.356 1.00 90.88 564 ARG A C 1
ATOM 4284 O O . ARG A 1 564 ? -35.135 -11.100 31.268 1.00 90.88 564 ARG A O 1
ATOM 4291 N N . VAL A 1 565 ? -37.362 -10.803 31.206 1.00 94.38 565 VAL A N 1
ATOM 4292 C CA . VAL A 1 565 ? -37.328 -9.350 30.986 1.00 94.38 565 VAL A CA 1
ATOM 4293 C C . VAL A 1 565 ? -37.339 -8.607 32.324 1.00 94.38 565 VAL A C 1
ATOM 4295 O O . VAL A 1 565 ? -38.195 -8.851 33.176 1.00 94.38 565 VAL A O 1
ATOM 4298 N N . VAL A 1 566 ? -36.390 -7.692 32.503 1.00 96.06 566 VAL A N 1
ATOM 4299 C CA . VAL A 1 566 ? -36.329 -6.718 33.598 1.00 96.06 566 VAL A CA 1
ATOM 4300 C C . VAL A 1 566 ? -36.530 -5.338 32.978 1.00 96.06 566 VAL A C 1
ATOM 4302 O O . VAL A 1 566 ? -35.599 -4.751 32.429 1.00 96.06 566 VAL A O 1
ATOM 4305 N N . ASP A 1 567 ? -37.770 -4.859 33.028 1.00 95.88 567 ASP A N 1
ATOM 4306 C CA . ASP A 1 567 ? -38.164 -3.566 32.471 1.00 95.88 567 ASP A CA 1
ATOM 4307 C C . ASP A 1 567 ? -38.079 -2.470 33.537 1.00 95.88 567 ASP A C 1
ATOM 4309 O O . ASP A 1 567 ? -38.874 -2.431 34.473 1.00 95.88 567 ASP A O 1
ATOM 4313 N N . LEU A 1 568 ? -37.098 -1.582 33.408 1.00 96.12 568 LEU A N 1
ATOM 4314 C CA . LEU A 1 568 ? -36.877 -0.454 34.309 1.00 96.12 568 LEU A CA 1
ATOM 4315 C C . LEU A 1 568 ? -37.835 0.719 34.052 1.00 96.12 568 LEU A C 1
ATOM 4317 O O . LEU A 1 568 ? -37.816 1.678 34.823 1.00 96.12 568 LEU A O 1
ATOM 4321 N N . ALA A 1 569 ? -38.700 0.636 33.035 1.00 93.19 569 ALA A N 1
ATOM 4322 C CA . ALA A 1 569 ? -39.854 1.522 32.899 1.00 93.19 569 ALA A CA 1
ATOM 4323 C C . ALA A 1 569 ? -41.064 1.046 33.730 1.00 93.19 569 ALA A C 1
ATOM 4325 O O . ALA A 1 569 ? -41.973 1.840 33.983 1.00 93.19 569 ALA A O 1
ATOM 4326 N N . ASP A 1 570 ? -41.086 -0.213 34.196 1.00 94.56 570 ASP A N 1
ATOM 4327 C CA . ASP A 1 570 ? -42.139 -0.736 35.075 1.00 94.56 570 ASP A CA 1
ATOM 4328 C C . ASP A 1 570 ? -41.877 -0.333 36.546 1.00 94.56 570 ASP A C 1
ATOM 4330 O O . ASP A 1 570 ? -40.920 -0.815 37.169 1.00 94.56 570 ASP A O 1
ATOM 4334 N N . PRO A 1 571 ? -42.751 0.485 37.174 1.00 93.69 571 PRO A N 1
ATOM 4335 C CA . PRO A 1 571 ? -42.585 0.908 38.566 1.00 93.69 571 PRO A CA 1
ATOM 4336 C C . PRO A 1 571 ? -42.508 -0.251 39.571 1.00 93.69 571 PRO A C 1
ATOM 4338 O O . PRO A 1 571 ? -41.880 -0.117 40.625 1.00 93.69 571 PRO A O 1
ATOM 4341 N N . VAL A 1 572 ? -43.141 -1.393 39.275 1.00 95.75 572 VAL A N 1
ATOM 4342 C CA . VAL A 1 572 ? -43.093 -2.587 40.130 1.00 95.75 572 VAL A CA 1
ATOM 4343 C C . VAL A 1 572 ? -41.700 -3.205 40.097 1.00 95.75 572 VAL A C 1
ATOM 4345 O O . VAL A 1 572 ? -41.162 -3.556 41.151 1.00 95.75 572 VAL A O 1
ATOM 4348 N N . VAL A 1 573 ? -41.096 -3.311 38.912 1.00 94.75 573 VAL A N 1
ATOM 4349 C CA . VAL A 1 573 ? -39.730 -3.823 38.746 1.00 94.75 573 VAL A CA 1
ATOM 4350 C C . VAL A 1 573 ? -38.737 -2.885 39.422 1.00 94.75 573 VAL A C 1
ATOM 4352 O O . VAL A 1 573 ? -37.929 -3.356 40.223 1.00 94.75 573 VAL A O 1
ATOM 4355 N N . VAL A 1 574 ? -38.858 -1.571 39.211 1.00 95.25 574 VAL A N 1
ATOM 4356 C CA . VAL A 1 574 ? -38.020 -0.558 39.879 1.00 95.25 574 VAL A CA 1
ATOM 4357 C C . VAL A 1 574 ? -38.099 -0.690 41.404 1.00 95.25 574 VAL A C 1
ATOM 4359 O O . VAL A 1 574 ? -37.070 -0.734 42.078 1.00 95.25 574 VAL A O 1
ATOM 4362 N N . ALA A 1 575 ? -39.301 -0.851 41.967 1.00 95.75 575 ALA A N 1
ATOM 4363 C CA . ALA A 1 575 ? -39.476 -1.051 43.407 1.00 95.75 575 ALA A CA 1
ATOM 4364 C C . ALA A 1 575 ? -38.885 -2.382 43.915 1.00 95.75 575 ALA A C 1
ATOM 4366 O O . ALA A 1 575 ? -38.461 -2.467 45.068 1.00 95.75 575 ALA A O 1
ATOM 4367 N N . LEU A 1 576 ? -38.863 -3.436 43.091 1.00 96.19 576 LEU A N 1
ATOM 4368 C CA . LEU A 1 576 ? -38.215 -4.709 43.427 1.00 96.19 576 LEU A CA 1
ATOM 4369 C C . LEU A 1 576 ? -36.688 -4.616 43.358 1.00 96.19 576 LEU A C 1
ATOM 4371 O O . LEU A 1 576 ? -36.017 -5.207 44.201 1.00 96.19 576 LEU A O 1
ATOM 4375 N N . VAL A 1 577 ? -36.140 -3.890 42.381 1.00 96.50 577 VAL A N 1
ATOM 4376 C CA . VAL A 1 577 ? -34.701 -3.600 42.283 1.00 96.50 577 VAL A CA 1
ATOM 4377 C C . VAL A 1 577 ? -34.260 -2.754 43.479 1.00 96.50 577 VAL A C 1
ATOM 4379 O O . VAL A 1 577 ? -33.329 -3.140 44.174 1.00 96.50 577 VAL A O 1
ATOM 4382 N N . GLY A 1 578 ? -34.990 -1.687 43.817 1.00 95.31 578 GLY A N 1
ATOM 4383 C CA . GLY A 1 578 ? -34.654 -0.797 44.938 1.00 95.31 578 GLY A CA 1
ATOM 4384 C C . GLY A 1 578 ? -34.716 -1.439 46.333 1.00 95.31 578 GLY A C 1
ATOM 4385 O O . GLY A 1 578 ? -34.208 -0.867 47.293 1.00 95.31 578 GLY A O 1
ATOM 4386 N N . LYS A 1 579 ? -35.317 -2.632 46.472 1.00 96.00 579 LYS A N 1
ATOM 4387 C CA . LYS A 1 579 ? -35.281 -3.433 47.714 1.00 96.00 579 LYS A CA 1
ATOM 4388 C C . LYS A 1 579 ? -33.990 -4.235 47.879 1.00 96.00 579 LYS A C 1
ATOM 4390 O O . LYS A 1 579 ? -33.754 -4.764 48.964 1.00 96.00 579 LYS A O 1
ATOM 4395 N N . GLN A 1 580 ? -33.197 -4.371 46.818 1.00 97.19 580 GLN A N 1
ATOM 4396 C CA . GLN A 1 580 ? -31.910 -5.046 46.884 1.00 97.19 580 GLN A CA 1
ATOM 4397 C C . GLN A 1 580 ? -30.913 -4.230 47.708 1.00 97.19 580 GLN A C 1
ATOM 4399 O O . GLN A 1 580 ? -31.028 -3.010 47.842 1.00 97.19 580 GLN A O 1
ATOM 4404 N N . SER A 1 581 ? -29.912 -4.915 48.262 1.00 96.06 581 SER A N 1
ATOM 4405 C CA . SER A 1 581 ? -28.802 -4.236 48.930 1.00 96.06 581 SER A CA 1
ATOM 4406 C C . SER A 1 581 ? -28.089 -3.303 47.949 1.00 96.06 581 SER A C 1
ATOM 4408 O O . SER A 1 581 ? -27.818 -3.695 46.813 1.00 96.06 581 SER A O 1
ATOM 4410 N N . ALA A 1 582 ? -27.761 -2.096 48.405 1.00 95.19 582 ALA A N 1
ATOM 4411 C CA . ALA A 1 582 ? -26.968 -1.118 47.662 1.00 95.19 582 ALA A CA 1
ATOM 4412 C C . ALA A 1 582 ? -25.449 -1.307 47.846 1.00 95.19 582 ALA A C 1
ATOM 4414 O O . ALA A 1 582 ? -24.662 -0.650 47.174 1.00 95.19 582 ALA A O 1
ATOM 4415 N N . GLY A 1 583 ? -25.021 -2.213 48.738 1.00 93.50 583 GLY A N 1
ATOM 4416 C CA . GLY A 1 583 ? -23.599 -2.449 49.010 1.00 93.50 583 GLY A CA 1
ATOM 4417 C C . GLY A 1 583 ? -22.847 -3.042 47.816 1.00 93.50 583 GLY A C 1
ATOM 4418 O O . GLY A 1 583 ? -23.448 -3.544 46.876 1.00 93.50 583 GLY A O 1
ATOM 4419 N N . THR A 1 584 ? -21.523 -3.071 47.859 1.00 91.81 584 THR A N 1
ATOM 4420 C CA . THR A 1 584 ? -20.690 -3.588 46.761 1.00 91.81 584 THR A CA 1
ATOM 4421 C C . THR A 1 584 ? -20.966 -5.063 46.438 1.00 91.81 584 THR A C 1
ATOM 4423 O O . THR A 1 584 ? -20.984 -5.889 47.353 1.00 91.81 584 THR A O 1
ATOM 4426 N N . VAL A 1 585 ? -21.182 -5.403 45.161 1.00 93.12 585 VAL A N 1
ATOM 4427 C CA . VAL A 1 585 ? -21.269 -6.802 44.687 1.00 93.12 585 VAL A CA 1
ATOM 4428 C C . VAL A 1 585 ? -19.868 -7.410 44.611 1.00 93.12 585 VAL A C 1
ATOM 4430 O O . VAL A 1 585 ? -18.976 -6.855 43.972 1.00 93.12 585 VAL A O 1
ATOM 4433 N N . ARG A 1 586 ? -19.669 -8.556 45.264 1.00 90.44 586 ARG A N 1
ATOM 4434 C CA . ARG A 1 586 ? -18.379 -9.260 45.352 1.00 90.44 586 ARG A CA 1
ATOM 4435 C C . ARG A 1 586 ? -18.437 -10.600 44.628 1.00 90.44 586 ARG A C 1
ATOM 4437 O O . ARG A 1 586 ? -19.507 -11.112 44.324 1.00 90.44 586 ARG A O 1
ATOM 4444 N N . ASP A 1 587 ? -17.283 -11.233 44.442 1.00 89.94 587 ASP A N 1
ATOM 4445 C CA . ASP A 1 587 ? -17.203 -12.568 43.831 1.00 89.94 587 ASP A CA 1
ATOM 4446 C C . ASP A 1 587 ? -18.061 -13.628 44.536 1.00 89.94 587 ASP A C 1
ATOM 4448 O O . ASP A 1 587 ? -18.576 -14.526 43.879 1.00 89.94 587 ASP A O 1
ATOM 4452 N N . GLY A 1 588 ? -18.255 -13.513 45.854 1.00 90.50 588 GLY A N 1
ATOM 4453 C CA . GLY A 1 588 ? -19.129 -14.412 46.615 1.00 90.50 588 GLY A CA 1
ATOM 4454 C C . GLY A 1 588 ? -20.624 -14.240 46.326 1.00 90.50 588 GLY A C 1
ATOM 4455 O O . GLY A 1 588 ? -21.394 -15.148 46.625 1.00 90.50 588 GLY A O 1
ATOM 4456 N N . ASP A 1 589 ? -21.028 -13.107 45.745 1.00 92.88 589 ASP A N 1
ATOM 4457 C CA . ASP A 1 589 ? -22.396 -12.885 45.268 1.00 92.88 589 ASP A CA 1
ATOM 4458 C C . ASP A 1 589 ? -22.601 -13.495 43.867 1.00 92.88 589 ASP A C 1
ATOM 4460 O O . ASP A 1 589 ? -23.730 -13.755 43.467 1.00 92.88 589 ASP A O 1
ATOM 4464 N N . ARG A 1 590 ? -21.522 -13.739 43.110 1.00 95.12 590 ARG A N 1
ATOM 4465 C CA . ARG A 1 590 ? -21.553 -14.272 41.738 1.00 95.12 590 ARG A CA 1
ATOM 4466 C C . ARG A 1 590 ? -21.501 -15.800 41.721 1.00 95.12 590 ARG A C 1
ATOM 4468 O O . ARG A 1 590 ? -21.173 -16.460 42.701 1.00 95.12 590 ARG A O 1
ATOM 4475 N N . SER A 1 591 ? -21.745 -16.391 40.548 1.00 95.19 591 SER A N 1
ATOM 4476 C CA . SER A 1 591 ? -21.598 -17.842 40.354 1.00 95.19 591 SER A CA 1
ATOM 4477 C C . SER A 1 591 ? -20.143 -18.332 40.405 1.00 95.19 591 SER A C 1
ATOM 4479 O O . SER A 1 591 ? -19.910 -19.516 40.642 1.00 95.19 591 SER A O 1
ATOM 4481 N N . ARG A 1 592 ? -19.179 -17.450 40.113 1.00 96.44 592 ARG A N 1
ATOM 4482 C CA . ARG A 1 592 ? -17.725 -17.645 40.238 1.00 96.44 592 ARG A CA 1
ATOM 4483 C C . ARG A 1 592 ? -17.013 -16.287 40.199 1.00 96.44 592 ARG A C 1
ATOM 4485 O O . ARG A 1 592 ? -17.632 -15.289 39.841 1.00 96.44 592 ARG A O 1
ATOM 4492 N N . THR A 1 593 ? -15.712 -16.270 40.481 1.00 96.25 593 THR A N 1
ATOM 4493 C CA . THR A 1 593 ? -14.847 -15.106 40.229 1.00 96.25 593 THR A CA 1
ATOM 4494 C C . THR A 1 593 ? -14.876 -14.694 38.754 1.00 96.25 593 THR A C 1
ATOM 4496 O O . THR A 1 593 ? -14.870 -15.558 37.869 1.00 96.25 593 THR A O 1
ATOM 4499 N N . LEU A 1 594 ? -14.912 -13.378 38.519 1.00 96.56 594 LEU A N 1
ATOM 4500 C CA . LEU A 1 594 ? -14.813 -12.739 37.204 1.00 96.56 594 LEU A CA 1
ATOM 4501 C C . LEU A 1 594 ? -13.347 -12.400 36.895 1.00 96.56 594 LEU A C 1
ATOM 4503 O O . LEU A 1 594 ? -12.708 -11.644 37.629 1.00 96.56 594 LEU A O 1
ATOM 4507 N N . PHE A 1 595 ? -12.823 -12.937 35.799 1.00 97.12 595 PHE A N 1
ATOM 4508 C CA . PHE A 1 595 ? -11.442 -12.759 35.357 1.00 97.12 595 PHE A CA 1
ATOM 4509 C C . PHE A 1 595 ? -11.349 -11.789 34.174 1.00 97.12 595 PHE A C 1
ATOM 4511 O O . PHE A 1 595 ? -12.324 -11.542 33.472 1.00 97.12 595 PHE A O 1
ATOM 4518 N N . ALA A 1 596 ? -10.151 -11.255 33.923 1.00 97.50 596 ALA A N 1
ATOM 4519 C CA . ALA A 1 596 ? -9.910 -10.342 32.803 1.00 97.50 596 ALA A CA 1
ATOM 4520 C C . ALA A 1 596 ? -10.179 -10.990 31.428 1.00 97.50 596 ALA A C 1
ATOM 4522 O O . ALA A 1 596 ? -10.613 -10.318 30.500 1.00 97.50 596 ALA A O 1
ATOM 4523 N N . ASP A 1 597 ? -9.975 -12.302 31.295 1.00 97.75 597 ASP A N 1
ATOM 4524 C CA . ASP A 1 597 ? -10.222 -13.032 30.043 1.00 97.75 597 ASP A CA 1
ATOM 4525 C C . ASP A 1 597 ? -11.687 -13.413 29.811 1.00 97.75 597 ASP A C 1
ATOM 4527 O O . ASP A 1 597 ? -12.028 -13.929 28.747 1.00 97.75 597 ASP A O 1
ATOM 4531 N N . ASP A 1 598 ? -12.571 -13.143 30.773 1.00 98.31 598 ASP A N 1
ATOM 4532 C CA . ASP A 1 598 ? -14.000 -13.328 30.561 1.00 98.31 598 ASP A CA 1
ATOM 4533 C C . ASP A 1 598 ? -14.543 -12.306 29.553 1.00 98.31 598 ASP A C 1
ATOM 4535 O O . ASP A 1 598 ? -14.066 -11.171 29.457 1.00 98.31 598 ASP A O 1
ATOM 4539 N N . ALA A 1 599 ? -15.559 -12.714 28.792 1.00 98.38 599 ALA A N 1
ATOM 4540 C CA . ALA A 1 599 ? -16.244 -11.850 27.838 1.00 98.38 599 ALA A CA 1
ATOM 4541 C C . ALA A 1 599 ? -16.952 -10.688 28.557 1.00 98.38 599 ALA A C 1
ATOM 4543 O O . ALA A 1 599 ? -17.721 -10.913 29.488 1.00 98.38 599 ALA A O 1
ATOM 4544 N N . ALA A 1 600 ? -16.717 -9.461 28.094 1.00 98.25 600 ALA A N 1
ATOM 4545 C CA . ALA A 1 600 ? -17.352 -8.248 28.602 1.00 98.25 600 ALA A CA 1
ATOM 4546 C C . ALA A 1 600 ? -18.575 -7.861 27.764 1.00 98.25 600 ALA A C 1
ATOM 4548 O O . ALA A 1 600 ? -19.631 -7.536 28.306 1.00 98.25 600 ALA A O 1
ATOM 4549 N N . TYR A 1 601 ? -18.450 -7.914 26.436 1.00 98.44 601 TYR A N 1
ATOM 4550 C CA . TYR A 1 601 ? -19.546 -7.584 25.529 1.00 98.44 601 TYR A CA 1
ATOM 4551 C C . TYR A 1 601 ? -19.531 -8.417 24.249 1.00 98.44 601 TYR A C 1
ATOM 4553 O O . TYR A 1 601 ? -18.522 -9.029 23.890 1.00 98.44 601 TYR A O 1
ATOM 4561 N N . LEU A 1 602 ? -20.678 -8.428 23.570 1.00 98.19 602 LEU A N 1
ATOM 4562 C CA . LEU A 1 602 ? -20.873 -9.026 22.258 1.00 98.19 602 LEU A CA 1
ATOM 4563 C C . LEU A 1 602 ? -21.644 -8.048 21.366 1.00 98.19 602 LEU A C 1
ATOM 4565 O O . LEU A 1 602 ? -22.808 -7.765 21.637 1.00 98.19 602 LEU A O 1
ATOM 4569 N N . ILE A 1 603 ? -21.009 -7.551 20.301 1.00 97.25 603 ILE A N 1
ATOM 4570 C CA . ILE A 1 603 ? -21.593 -6.586 19.350 1.00 97.25 603 ILE A CA 1
ATOM 4571 C C . ILE A 1 603 ? -21.708 -7.217 17.966 1.00 97.25 603 ILE A C 1
ATOM 4573 O O . ILE A 1 603 ? -20.820 -7.944 17.535 1.00 97.25 603 ILE A O 1
ATOM 4577 N N . TYR A 1 604 ? -22.809 -6.951 17.261 1.00 95.31 604 TYR A N 1
ATOM 4578 C CA . TYR A 1 604 ? -23.051 -7.518 15.936 1.00 95.31 604 TYR A CA 1
ATOM 4579 C C . TYR A 1 604 ? -22.586 -6.605 14.804 1.00 95.31 604 TYR A C 1
ATOM 4581 O O . TYR A 1 604 ? -23.010 -5.454 14.718 1.00 95.31 604 TYR A O 1
ATOM 4589 N N . THR A 1 605 ? -21.826 -7.164 13.863 1.00 91.50 605 THR A N 1
ATOM 4590 C CA . THR A 1 605 ? -21.398 -6.495 12.625 1.00 91.50 605 THR A CA 1
ATOM 4591 C C . THR A 1 605 ? -22.159 -7.033 11.411 1.00 91.50 605 THR A C 1
ATOM 4593 O O . THR A 1 605 ? -22.759 -8.113 11.453 1.00 91.50 605 THR A O 1
ATOM 4596 N N . SER A 1 606 ? -22.171 -6.283 10.304 1.00 81.69 606 SER A N 1
ATOM 4597 C CA . SER A 1 606 ? -22.715 -6.761 9.026 1.00 81.69 606 SER A CA 1
ATOM 4598 C C . SER A 1 606 ? -21.806 -7.851 8.451 1.00 81.69 606 SER A C 1
ATOM 4600 O O . SER A 1 606 ? -20.729 -7.559 7.940 1.00 81.69 606 SER A O 1
ATOM 4602 N N . GLY A 1 607 ? -22.229 -9.114 8.518 1.00 71.31 607 GLY A N 1
ATOM 4603 C CA . GLY A 1 607 ? -21.468 -10.211 7.927 1.00 71.31 607 GLY A CA 1
ATOM 4604 C C . GLY A 1 607 ? -21.509 -10.177 6.398 1.00 71.31 607 GLY A C 1
ATOM 4605 O O . GLY A 1 607 ? -22.558 -9.941 5.799 1.00 71.31 607 GLY A O 1
ATOM 4606 N N . THR A 1 608 ? -20.387 -10.514 5.759 1.00 61.03 608 THR A N 1
ATOM 4607 C CA . THR A 1 608 ? -20.247 -10.630 4.290 1.00 61.03 608 THR A CA 1
ATOM 4608 C C . THR A 1 608 ? -21.219 -11.627 3.646 1.00 61.03 608 THR A C 1
ATOM 4610 O O . THR A 1 608 ? -21.500 -11.550 2.456 1.00 61.03 608 THR A O 1
ATOM 4613 N N . THR A 1 609 ? -21.786 -12.545 4.434 1.00 73.62 609 THR A N 1
ATOM 4614 C CA . THR A 1 609 ? -22.804 -13.522 4.014 1.00 73.62 609 THR A CA 1
ATOM 4615 C C . THR A 1 609 ? -24.238 -12.972 4.049 1.00 73.62 609 THR A C 1
ATOM 4617 O O . THR A 1 609 ? -25.187 -13.723 3.827 1.00 73.62 609 THR A O 1
ATOM 4620 N N . GLY A 1 610 ? -24.420 -11.688 4.378 1.00 77.12 610 GLY A N 1
ATOM 4621 C CA . GLY A 1 610 ? -25.724 -11.036 4.536 1.00 77.12 610 GLY A CA 1
ATOM 4622 C C . GLY A 1 610 ? -26.400 -11.279 5.892 1.00 77.12 610 GLY A C 1
ATOM 4623 O O . GLY A 1 610 ? -27.440 -10.684 6.165 1.00 77.12 610 GLY A O 1
ATOM 4624 N N . ARG A 1 611 ? -25.820 -12.120 6.760 1.00 82.50 611 ARG A N 1
ATOM 4625 C CA . ARG A 1 611 ? -26.287 -12.333 8.140 1.00 82.50 611 ARG A CA 1
ATOM 4626 C C . ARG A 1 611 ? -25.334 -11.672 9.139 1.00 82.50 611 ARG A C 1
ATOM 4628 O O . ARG A 1 611 ? -24.129 -11.917 9.034 1.00 82.50 611 ARG A O 1
ATOM 4635 N N . PRO A 1 612 ? -25.833 -10.867 10.096 1.00 88.69 612 PRO A N 1
ATOM 4636 C CA . PRO A 1 612 ? -24.984 -10.274 11.122 1.00 88.69 612 PRO A CA 1
ATOM 4637 C C . PRO A 1 612 ? -24.262 -11.331 11.965 1.00 88.69 612 PRO A C 1
ATOM 4639 O O . PRO A 1 612 ? -24.835 -12.390 12.237 1.00 88.69 612 PRO A O 1
ATOM 4642 N N . LYS A 1 613 ? -23.029 -11.039 12.392 1.00 92.50 613 LYS A N 1
ATOM 4643 C CA . LYS A 1 613 ? -22.202 -11.925 13.233 1.00 92.50 613 LYS A CA 1
ATOM 4644 C C . LYS A 1 613 ? -21.830 -11.214 14.532 1.00 92.50 613 LYS A C 1
ATOM 4646 O O . LYS A 1 613 ? -21.498 -10.035 14.490 1.00 92.50 613 LYS A O 1
ATOM 4651 N N . GLY A 1 614 ? -21.890 -11.925 15.657 1.00 94.75 614 GLY A N 1
ATOM 4652 C CA . GLY A 1 614 ? -21.518 -11.395 16.968 1.00 94.75 614 GLY A CA 1
ATOM 4653 C C . GLY A 1 614 ? -20.012 -11.473 17.215 1.00 94.75 614 GLY A C 1
ATOM 4654 O O . GLY A 1 614 ? -19.434 -12.558 17.177 1.00 94.75 614 GLY A O 1
ATOM 4655 N N . VAL A 1 615 ? -19.393 -10.333 17.500 1.00 97.25 615 VAL A N 1
ATOM 4656 C CA . VAL A 1 615 ? -17.996 -10.202 17.917 1.00 97.25 615 VAL A CA 1
ATOM 4657 C C . VAL A 1 615 ? -17.944 -10.159 19.436 1.00 97.25 615 VAL A C 1
ATOM 4659 O O . VAL A 1 615 ? -18.586 -9.305 20.041 1.00 97.25 615 VAL A O 1
ATOM 4662 N N . VAL A 1 616 ? -17.189 -11.070 20.050 1.00 97.75 616 VAL A N 1
ATOM 4663 C CA . VAL A 1 616 ? -17.034 -11.165 21.508 1.00 97.75 616 VAL A CA 1
ATOM 4664 C C . VAL A 1 616 ? -15.724 -10.513 21.928 1.00 97.75 616 VAL A C 1
ATOM 4666 O O . VAL A 1 616 ? -14.667 -10.898 21.437 1.00 97.75 616 VAL A O 1
ATOM 4669 N N . VAL A 1 617 ? -15.786 -9.586 22.882 1.00 98.06 617 VAL A N 1
ATOM 4670 C CA . VAL A 1 617 ? -14.611 -8.871 23.397 1.00 98.06 617 VAL A CA 1
ATOM 4671 C C . VAL A 1 617 ? -14.476 -9.105 24.897 1.00 98.06 617 VAL A C 1
ATOM 4673 O O . VAL A 1 617 ? -15.456 -9.021 25.642 1.00 98.06 617 VAL A O 1
ATOM 4676 N N . SER A 1 618 ? -13.262 -9.427 25.348 1.00 98.00 618 SER A N 1
ATOM 4677 C CA . SER A 1 618 ? -12.965 -9.701 26.757 1.00 98.00 618 SER A CA 1
ATOM 4678 C C . SER A 1 618 ? -12.837 -8.429 27.594 1.00 98.00 618 SER A C 1
ATOM 4680 O O . SER A 1 618 ? -12.604 -7.333 27.075 1.00 98.00 618 SER A O 1
ATOM 4682 N N . HIS A 1 619 ? -12.931 -8.575 28.918 1.00 98.12 619 HIS A N 1
ATOM 4683 C CA . HIS A 1 619 ? -12.629 -7.482 29.839 1.00 98.12 619 HIS A CA 1
ATOM 4684 C C . HIS A 1 619 ? -11.198 -6.961 29.665 1.00 98.12 619 HIS A C 1
ATOM 4686 O O . HIS A 1 619 ? -11.014 -5.750 29.710 1.00 98.12 619 HIS A O 1
ATOM 4692 N N . ARG A 1 620 ? -10.208 -7.831 29.421 1.00 97.50 620 ARG A N 1
ATOM 4693 C CA . ARG A 1 620 ? -8.802 -7.456 29.197 1.00 97.50 620 ARG A CA 1
ATOM 4694 C C . ARG A 1 620 ? -8.657 -6.574 27.961 1.00 97.50 620 ARG A C 1
ATOM 4696 O O . ARG A 1 620 ? -8.016 -5.531 28.042 1.00 97.50 620 ARG A O 1
ATOM 4703 N N . ALA A 1 621 ? -9.262 -6.968 26.839 1.00 96.88 621 ALA A N 1
ATOM 4704 C CA . ALA A 1 621 ? -9.192 -6.206 25.591 1.00 96.88 621 ALA A CA 1
ATOM 4705 C C . ALA A 1 621 ? -9.867 -4.832 25.732 1.00 96.88 621 ALA A C 1
ATOM 4707 O O . ALA A 1 621 ? -9.281 -3.805 25.386 1.00 96.88 621 ALA A O 1
ATOM 4708 N N . LEU A 1 622 ? -11.061 -4.796 26.333 1.00 97.19 622 LEU A N 1
ATOM 4709 C CA . LEU A 1 622 ? -11.748 -3.541 26.632 1.00 97.19 622 LEU A CA 1
ATOM 4710 C C . LEU A 1 622 ? -10.922 -2.662 27.583 1.00 97.19 622 LEU A C 1
ATOM 4712 O O . LEU A 1 622 ? -10.728 -1.477 27.320 1.00 97.19 622 LEU A O 1
ATOM 4716 N N . LEU A 1 623 ? -10.391 -3.232 28.664 1.00 96.25 623 LEU A N 1
ATOM 4717 C CA . LEU A 1 623 ? -9.605 -2.484 29.638 1.00 96.25 623 LEU A CA 1
ATOM 4718 C C . LEU A 1 623 ? -8.308 -1.947 29.025 1.00 96.25 623 LEU A C 1
ATOM 4720 O O . LEU A 1 623 ? -7.952 -0.806 29.302 1.00 96.25 623 LEU A O 1
ATOM 4724 N N . ASN A 1 624 ? -7.655 -2.700 28.135 1.00 96.69 624 ASN A N 1
ATOM 4725 C CA . ASN A 1 624 ? -6.512 -2.210 27.369 1.00 96.69 624 ASN A CA 1
ATOM 4726 C C . ASN A 1 624 ? -6.852 -0.920 26.612 1.00 96.69 624 ASN A C 1
ATOM 4728 O O . ASN A 1 624 ? -6.156 0.086 26.761 1.00 96.69 624 ASN A O 1
ATOM 4732 N N . ARG A 1 625 ? -7.975 -0.911 25.882 1.00 95.50 625 ARG A N 1
ATOM 4733 C CA . ARG A 1 625 ? -8.450 0.281 25.170 1.00 95.50 625 ARG A CA 1
ATOM 4734 C C . ARG A 1 625 ? -8.742 1.443 26.124 1.00 95.50 625 ARG A C 1
ATOM 4736 O O . ARG A 1 625 ? -8.384 2.582 25.814 1.00 95.50 625 ARG A O 1
ATOM 4743 N N . LEU A 1 626 ? -9.379 1.193 27.269 1.00 95.25 626 LEU A N 1
ATOM 4744 C CA . LEU A 1 626 ? -9.701 2.243 28.246 1.00 95.25 626 LEU A CA 1
ATOM 4745 C C . LEU A 1 626 ? -8.433 2.839 28.883 1.00 95.25 626 LEU A C 1
ATOM 4747 O O . LEU A 1 626 ? -8.275 4.059 28.897 1.00 95.25 626 LEU A O 1
ATOM 4751 N N . VAL A 1 627 ? -7.498 1.998 29.338 1.00 94.56 627 VAL A N 1
ATOM 4752 C CA . VAL A 1 627 ? -6.242 2.437 29.974 1.00 94.56 627 VAL A CA 1
ATOM 4753 C C . VAL A 1 627 ? -5.333 3.149 28.969 1.00 94.56 627 VAL A C 1
ATOM 4755 O O . VAL A 1 627 ? -4.744 4.176 29.309 1.00 94.56 627 VAL A O 1
ATOM 4758 N N . TRP A 1 628 ? -5.237 2.661 27.728 1.00 95.00 628 TRP A N 1
ATOM 4759 C CA . TRP A 1 628 ? -4.499 3.352 26.666 1.00 95.00 628 TRP A CA 1
ATOM 4760 C C . TRP A 1 628 ? -5.064 4.755 26.406 1.00 95.00 628 TRP A C 1
ATOM 4762 O O . TRP A 1 628 ? -4.305 5.726 26.356 1.00 95.00 628 TRP A O 1
ATOM 4772 N N . GLY A 1 629 ? -6.392 4.859 26.287 1.00 91.88 629 GLY A N 1
ATOM 4773 C CA . GLY A 1 629 ? -7.089 6.125 26.064 1.00 91.88 629 GLY A CA 1
ATOM 4774 C C . GLY A 1 629 ? -6.849 7.124 27.195 1.00 91.88 629 GLY A C 1
ATOM 4775 O O . GLY A 1 629 ? -6.531 8.276 26.916 1.00 91.88 629 GLY A O 1
ATOM 4776 N N . HIS A 1 630 ? -6.916 6.669 28.450 1.00 90.00 630 HIS A N 1
ATOM 4777 C CA . HIS A 1 630 ? -6.603 7.485 29.627 1.00 90.00 630 HIS A CA 1
ATOM 4778 C C . HIS A 1 630 ? -5.151 7.990 29.622 1.00 90.00 630 HIS A C 1
ATOM 4780 O O . HIS A 1 630 ? -4.890 9.158 29.897 1.00 90.00 630 HIS A O 1
ATOM 4786 N N . ARG A 1 631 ? -4.182 7.123 29.292 1.00 91.31 631 ARG A N 1
ATOM 4787 C CA . ARG A 1 631 ? -2.754 7.492 29.303 1.00 91.31 631 ARG A CA 1
ATOM 4788 C C . ARG A 1 631 ? -2.371 8.438 28.172 1.00 91.31 631 ARG A C 1
ATOM 4790 O O . ARG A 1 631 ? -1.468 9.250 28.351 1.00 91.31 631 ARG A O 1
ATOM 4797 N N . THR A 1 632 ? -3.014 8.298 27.019 1.00 89.94 632 THR A N 1
ATOM 4798 C CA . THR A 1 632 ? -2.643 9.046 25.814 1.00 89.94 632 THR A CA 1
ATOM 4799 C C . THR A 1 632 ? -3.410 10.367 25.736 1.00 89.94 632 THR A C 1
ATOM 4801 O O . THR A 1 632 ? -2.831 11.381 25.358 1.00 89.94 632 THR A O 1
ATOM 4804 N N . TYR A 1 633 ? -4.674 10.378 26.172 1.00 88.44 633 TYR A N 1
ATOM 4805 C CA . TYR A 1 633 ? -5.553 11.548 26.149 1.00 88.44 633 TYR A CA 1
ATOM 4806 C C . TYR A 1 633 ? -6.375 11.627 27.448 1.00 88.44 633 TYR A C 1
ATOM 4808 O O . TYR A 1 633 ? -7.559 11.294 27.434 1.00 88.44 633 TYR A O 1
ATOM 4816 N N . PRO A 1 634 ? -5.783 12.020 28.587 1.00 89.88 634 PRO A N 1
ATOM 4817 C CA . PRO A 1 634 ? -6.462 11.977 29.882 1.00 89.88 634 PRO A CA 1
ATOM 4818 C C . PRO A 1 634 ? -7.691 12.888 29.929 1.00 89.88 634 PRO A C 1
ATOM 4820 O O . PRO A 1 634 ? -7.664 14.006 29.408 1.00 89.88 634 PRO A O 1
ATOM 4823 N N . LEU A 1 635 ? -8.748 12.425 30.598 1.00 89.94 635 LEU A N 1
ATOM 4824 C CA . LEU A 1 635 ? -9.934 13.233 30.852 1.00 89.94 635 LEU A CA 1
ATOM 4825 C C . LEU A 1 635 ? -9.734 14.123 32.092 1.00 89.94 635 LEU A C 1
ATOM 4827 O O . LEU A 1 635 ? -9.248 13.696 33.137 1.00 89.94 635 LEU A O 1
ATOM 4831 N N . THR A 1 636 ? -10.131 15.381 31.962 1.00 84.62 636 THR A N 1
ATOM 4832 C CA . THR A 1 636 ? -10.246 16.408 33.016 1.00 84.62 636 THR A CA 1
ATOM 4833 C C . THR A 1 636 ? -11.660 17.005 33.096 1.00 84.62 636 THR A C 1
ATOM 4835 O O . THR A 1 636 ? -11.916 17.919 33.881 1.00 84.62 636 THR A O 1
ATOM 4838 N N . GLY A 1 637 ? -12.561 16.481 32.267 1.00 89.12 637 GLY A N 1
ATOM 4839 C CA . GLY A 1 637 ? -13.952 16.851 32.082 1.00 89.12 637 GLY A CA 1
ATOM 4840 C C . GLY A 1 637 ? -14.717 15.669 31.484 1.00 89.12 637 GLY A C 1
ATOM 4841 O O . GLY A 1 637 ? -14.159 14.594 31.256 1.00 89.12 637 GLY A O 1
ATOM 4842 N N . GLY A 1 638 ? -16.015 15.848 31.249 1.00 92.25 638 GLY A N 1
ATOM 4843 C CA . GLY A 1 638 ? -16.902 14.748 30.883 1.00 92.25 638 GLY A CA 1
ATOM 4844 C C . GLY A 1 638 ? -16.762 14.243 29.444 1.00 92.25 638 GLY A C 1
ATOM 4845 O O . GLY A 1 638 ? -16.077 14.833 28.610 1.00 92.25 638 GLY A O 1
ATOM 4846 N N . VAL A 1 639 ? -17.468 13.160 29.130 1.00 95.50 639 VAL A N 1
ATOM 4847 C CA . VAL A 1 639 ? -17.576 12.611 27.767 1.00 95.50 639 VAL A CA 1
ATOM 4848 C C . VAL A 1 639 ? -19.037 12.600 27.342 1.00 95.50 639 VAL A C 1
ATOM 4850 O O . VAL A 1 639 ? -19.915 12.245 28.131 1.00 95.50 639 VAL A O 1
ATOM 4853 N N . LEU A 1 640 ? -19.298 12.984 26.092 1.00 95.69 640 LEU A N 1
ATOM 4854 C CA . LEU A 1 640 ? -20.630 12.884 25.503 1.00 95.69 640 LEU A CA 1
ATOM 4855 C C . LEU A 1 640 ? -20.870 11.468 24.974 1.00 95.69 640 LEU A C 1
ATOM 4857 O O . LEU A 1 640 ? -20.258 11.064 23.985 1.00 95.69 640 LEU A O 1
ATOM 4861 N N . HIS A 1 641 ? -21.815 10.745 25.569 1.00 96.56 641 HIS A N 1
ATOM 4862 C CA . HIS A 1 641 ? -22.334 9.519 24.981 1.00 96.56 641 HIS A CA 1
ATOM 4863 C C . HIS A 1 641 ? -23.394 9.847 23.936 1.00 96.56 641 HIS A C 1
ATOM 4865 O O . HIS A 1 641 ? -24.540 10.188 24.259 1.00 96.56 641 HIS A O 1
ATOM 4871 N N . LYS A 1 642 ? -23.007 9.737 22.663 1.00 95.06 642 LYS A N 1
ATOM 4872 C CA . LYS A 1 642 ? -23.906 9.990 21.537 1.00 95.06 642 LYS A CA 1
ATOM 4873 C C . LYS A 1 642 ? -24.014 8.842 20.541 1.00 95.06 642 LYS A C 1
ATOM 4875 O O . LYS A 1 642 ? -24.959 8.832 19.749 1.00 95.06 642 LYS A O 1
ATOM 4880 N N . THR A 1 643 ? -23.055 7.929 20.528 1.00 95.31 643 THR A N 1
ATOM 4881 C CA . THR A 1 643 ? -22.990 6.871 19.525 1.00 95.31 643 THR A CA 1
ATOM 4882 C C . THR A 1 643 ? -24.050 5.807 19.818 1.00 95.31 643 THR A C 1
ATOM 4884 O O . THR A 1 643 ? -24.202 5.415 20.977 1.00 95.31 643 THR A O 1
ATOM 4887 N N . PRO A 1 644 ? -24.819 5.339 18.813 1.00 94.69 644 PRO A N 1
ATOM 4888 C CA . PRO A 1 644 ? -25.792 4.272 19.029 1.00 94.69 644 PRO A CA 1
ATOM 4889 C C . PRO A 1 644 ? -25.130 3.018 19.606 1.00 94.69 644 PRO A C 1
ATOM 4891 O O . PRO A 1 644 ? -24.058 2.618 19.160 1.00 94.69 644 PRO A O 1
ATOM 4894 N N . ILE A 1 645 ? -25.797 2.371 20.562 1.00 94.38 645 ILE A N 1
ATOM 4895 C CA . ILE A 1 645 ? -25.228 1.260 21.344 1.00 94.38 645 ILE A CA 1
ATOM 4896 C C . ILE A 1 645 ? -24.868 0.022 20.514 1.00 94.38 645 ILE A C 1
ATOM 4898 O O . ILE A 1 645 ? -24.072 -0.799 20.951 1.00 94.38 645 ILE A O 1
ATOM 4902 N N . GLY A 1 646 ? -25.440 -0.111 19.313 1.00 93.00 646 GLY A N 1
ATOM 4903 C CA . GLY A 1 646 ? -25.117 -1.189 18.378 1.00 93.00 646 GLY A CA 1
ATOM 4904 C C . GLY A 1 646 ? -23.745 -1.058 17.707 1.00 93.00 646 GLY A C 1
ATOM 4905 O O . GLY A 1 646 ? -23.350 -1.983 17.005 1.00 93.00 646 GLY A O 1
ATOM 4906 N N . PHE A 1 647 ? -23.037 0.059 17.903 1.00 94.06 647 PHE A N 1
ATOM 4907 C CA . PHE A 1 647 ? -21.663 0.261 17.442 1.00 94.06 647 PHE A CA 1
ATOM 4908 C C . PHE A 1 647 ? -20.693 0.217 18.625 1.00 94.06 647 PHE A C 1
ATOM 4910 O O . PHE A 1 647 ? -20.972 0.751 19.699 1.00 94.06 647 PHE A O 1
ATOM 4917 N N . ASP A 1 648 ? -19.532 -0.385 18.414 1.00 95.06 648 ASP A N 1
ATOM 4918 C CA . ASP A 1 648 ? -18.458 -0.550 19.400 1.00 95.06 648 ASP A CA 1
ATOM 4919 C C . ASP A 1 648 ? -17.902 0.762 19.964 1.00 95.06 648 ASP A C 1
ATOM 4921 O O . ASP A 1 648 ? -17.620 0.814 21.159 1.00 95.06 648 ASP A O 1
ATOM 4925 N N . VAL A 1 649 ? -17.852 1.840 19.175 1.00 95.31 649 VAL A N 1
ATOM 4926 C CA . VAL A 1 649 ? -17.458 3.195 19.624 1.00 95.31 649 VAL A CA 1
ATOM 4927 C C . VAL A 1 649 ? -18.321 3.700 20.797 1.00 95.31 649 VAL A C 1
ATOM 4929 O O . VAL A 1 649 ? -17.873 4.514 21.605 1.00 95.31 649 VAL A O 1
ATOM 4932 N N . SER A 1 650 ? -19.543 3.181 20.970 1.00 96.00 650 SER A N 1
ATOM 4933 C CA . SER A 1 650 ? -20.386 3.504 22.132 1.00 96.00 650 SER A CA 1
ATOM 4934 C C . SER A 1 650 ? -19.821 2.996 23.465 1.00 96.00 650 SER A C 1
ATOM 4936 O O . SER A 1 650 ? -20.070 3.598 24.509 1.00 96.00 650 SER A O 1
ATOM 4938 N N . VAL A 1 651 ? -19.052 1.904 23.455 1.00 96.81 651 VAL A N 1
ATOM 4939 C CA . VAL A 1 651 ? -18.532 1.259 24.667 1.00 96.81 651 VAL A CA 1
ATOM 4940 C C . VAL A 1 651 ? -17.504 2.142 25.389 1.00 96.81 651 VAL A C 1
ATOM 4942 O O . VAL A 1 651 ? -17.691 2.386 26.584 1.00 96.81 651 VAL A O 1
ATOM 4945 N N . PRO A 1 652 ? -16.449 2.674 24.734 1.00 94.88 652 PRO A N 1
ATOM 4946 C CA . PRO A 1 652 ? -15.551 3.619 25.388 1.00 94.88 652 PRO A CA 1
ATOM 4947 C C . PRO A 1 652 ? -16.248 4.937 25.753 1.00 94.88 652 PRO A C 1
ATOM 4949 O O . PRO A 1 652 ? -15.911 5.501 26.790 1.00 94.88 652 PRO A O 1
ATOM 4952 N N . GLU A 1 653 ? -17.252 5.407 24.996 1.00 96.31 653 GLU A N 1
ATOM 4953 C CA . GLU A 1 653 ? -18.058 6.568 25.422 1.00 96.31 653 GLU A CA 1
ATOM 4954 C C . GLU A 1 653 ? -18.725 6.332 26.776 1.00 96.31 653 GLU A C 1
ATOM 4956 O O . GLU A 1 653 ? -18.643 7.192 27.646 1.00 96.31 653 GLU A O 1
ATOM 4961 N N . LEU A 1 654 ? -19.348 5.164 26.959 1.00 97.06 654 LEU A N 1
ATOM 4962 C CA . LEU A 1 654 ? -20.054 4.800 28.188 1.00 97.06 654 LEU A CA 1
ATOM 4963 C C . LEU A 1 654 ? -19.109 4.606 29.380 1.00 97.06 654 LEU A C 1
ATOM 4965 O O . LEU A 1 654 ? -19.477 4.937 30.504 1.00 97.06 654 LEU A O 1
ATOM 4969 N N . LEU A 1 655 ? -17.919 4.038 29.158 1.00 97.31 655 LEU A N 1
ATOM 4970 C CA . LEU A 1 655 ? -17.090 3.499 30.243 1.00 97.31 655 LEU A CA 1
ATOM 4971 C C . LEU A 1 655 ? -15.836 4.321 30.564 1.00 97.31 655 LEU A C 1
ATOM 4973 O O . LEU A 1 655 ? -15.439 4.343 31.728 1.00 97.31 655 LEU A O 1
ATOM 4977 N N . SER A 1 656 ? -15.216 5.006 29.594 1.00 95.38 656 SER A N 1
ATOM 4978 C CA . SER A 1 656 ? -14.018 5.827 29.843 1.00 95.38 656 SER A CA 1
ATOM 4979 C C . SER A 1 656 ? -14.214 6.881 30.940 1.00 95.38 656 SER A C 1
ATOM 4981 O O . SER A 1 656 ? -13.434 6.854 31.893 1.00 95.38 656 SER A O 1
ATOM 4983 N N . PRO A 1 657 ? -15.239 7.763 30.894 1.00 96.19 657 PRO A N 1
ATOM 4984 C CA . PRO A 1 657 ? -15.411 8.762 31.951 1.00 96.19 657 PRO A CA 1
ATOM 4985 C C . PRO A 1 657 ? -15.618 8.106 33.319 1.00 96.19 657 PRO A C 1
ATOM 4987 O O . PRO A 1 657 ? -15.022 8.546 34.297 1.00 96.19 657 PRO A O 1
ATOM 4990 N N . LEU A 1 658 ? -16.377 7.005 33.370 1.00 97.06 658 LEU A N 1
ATOM 4991 C CA . LEU A 1 658 ? -16.696 6.290 34.607 1.00 97.06 658 LEU A CA 1
ATOM 4992 C C . LEU A 1 658 ? -15.474 5.624 35.249 1.00 97.06 658 LEU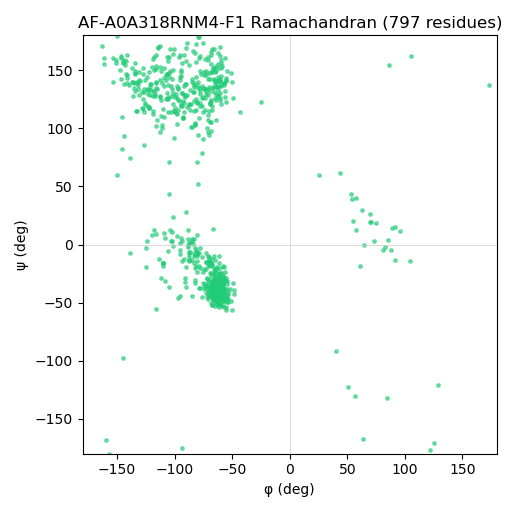 A C 1
ATOM 4994 O O . LEU A 1 658 ? -15.376 5.559 36.471 1.00 97.06 658 LEU A O 1
ATOM 4998 N N . VAL A 1 659 ? -14.523 5.146 34.449 1.00 94.69 659 VAL A N 1
ATOM 4999 C CA . VAL A 1 659 ? -13.248 4.598 34.938 1.00 94.69 659 VAL A CA 1
ATOM 5000 C C . VAL A 1 659 ? -12.302 5.702 35.432 1.00 94.69 659 VAL A C 1
ATOM 5002 O O . VAL A 1 659 ? -11.562 5.497 36.400 1.00 94.69 659 VAL A O 1
ATOM 5005 N N . GLU A 1 660 ? -12.337 6.872 34.793 1.00 93.62 660 GLU A N 1
ATOM 5006 C CA . GLU A 1 660 ? -11.445 8.005 35.081 1.00 93.62 660 GLU A CA 1
ATOM 5007 C C . GLU A 1 660 ? -11.971 8.942 36.184 1.00 93.62 660 GLU A C 1
ATOM 5009 O O . GLU A 1 660 ? -11.216 9.768 36.699 1.00 93.62 660 GLU A O 1
ATOM 5014 N N . GLY A 1 661 ? -13.229 8.788 36.606 1.00 95.38 661 GLY A N 1
ATOM 5015 C CA . GLY A 1 661 ? -13.833 9.623 37.644 1.00 95.38 661 GLY A CA 1
ATOM 5016 C C . GLY A 1 661 ? -14.505 10.891 37.114 1.00 95.38 661 GLY A C 1
ATOM 5017 O O . GLY A 1 661 ? -14.798 11.789 37.904 1.00 95.38 661 GLY A O 1
ATOM 5018 N N . GLU A 1 662 ? -14.741 10.975 35.805 1.00 95.88 662 GLU A N 1
ATOM 5019 C CA . GLU A 1 662 ? -15.370 12.105 35.117 1.00 95.88 662 GLU A CA 1
ATOM 5020 C C . GLU A 1 662 ? -16.850 11.848 34.798 1.00 95.88 662 GLU A C 1
ATOM 5022 O O . GLU A 1 662 ? -17.349 10.730 34.931 1.00 95.88 662 GLU A O 1
ATOM 5027 N N . ALA A 1 663 ? -17.580 12.891 34.400 1.00 95.44 663 ALA A N 1
ATOM 5028 C CA . ALA A 1 663 ? -19.010 12.786 34.121 1.00 95.44 663 ALA A CA 1
ATOM 5029 C C . ALA A 1 663 ? -19.296 12.199 32.724 1.00 95.44 663 ALA A C 1
ATOM 5031 O O . ALA A 1 663 ? -18.705 12.602 31.723 1.00 95.44 663 ALA A O 1
ATOM 5032 N N . LEU A 1 664 ? -20.269 11.299 32.638 1.00 97.19 664 LEU A N 1
ATOM 5033 C CA . LEU A 1 664 ? -20.884 10.844 31.398 1.00 97.19 664 LEU A CA 1
ATOM 5034 C C . LEU A 1 664 ? -22.124 11.699 31.107 1.00 97.19 664 LEU A C 1
ATOM 5036 O O . LEU A 1 664 ? -23.142 11.577 31.793 1.00 97.19 664 LEU A O 1
ATOM 5040 N N . ALA A 1 665 ? -22.055 12.546 30.082 1.00 96.06 665 ALA A N 1
ATOM 5041 C CA . ALA A 1 665 ? -23.220 13.269 29.583 1.00 96.06 665 ALA A CA 1
ATOM 5042 C C . ALA A 1 665 ? -23.940 12.415 28.536 1.00 96.06 665 ALA A C 1
ATOM 5044 O O . ALA A 1 665 ? -23.357 12.057 27.512 1.00 96.06 665 ALA A O 1
ATOM 5045 N N . VAL A 1 666 ? -25.204 12.075 28.775 1.00 96.12 666 VAL A N 1
ATOM 5046 C CA . VAL A 1 666 ? -25.980 11.225 27.863 1.00 96.12 666 VAL A CA 1
ATOM 5047 C C . VAL A 1 666 ? -26.779 12.099 26.901 1.00 96.12 666 VAL A C 1
ATOM 5049 O O . VAL A 1 666 ? -27.638 12.875 27.319 1.00 96.12 666 VAL A O 1
ATOM 5052 N N . LEU A 1 667 ? -26.522 11.961 25.598 1.00 94.88 667 LEU A N 1
ATOM 5053 C CA . LEU A 1 667 ? -27.317 12.646 24.583 1.00 94.88 667 LEU A CA 1
ATOM 5054 C C . LEU A 1 667 ? -28.695 11.966 24.455 1.00 94.88 667 LEU A C 1
ATOM 5056 O O . LEU A 1 667 ? -28.740 10.734 24.352 1.00 94.88 667 LEU A O 1
ATOM 5060 N N . PRO A 1 668 ? -29.808 12.725 24.417 1.00 92.44 668 PRO A N 1
ATOM 5061 C CA . PRO A 1 668 ? -31.139 12.157 24.228 1.00 92.44 668 PRO A CA 1
ATOM 5062 C C . PRO A 1 668 ? -31.273 11.303 22.954 1.00 92.44 668 PRO A C 1
ATOM 5064 O O . PRO A 1 668 ? -30.480 11.451 22.013 1.00 92.44 668 PRO A O 1
ATOM 5067 N N . PRO A 1 669 ? -32.291 10.421 22.889 1.00 90.25 669 PRO A N 1
ATOM 5068 C CA . PRO A 1 669 ? -32.595 9.645 21.690 1.00 90.25 669 PRO A CA 1
ATOM 5069 C C . PRO A 1 669 ? -32.707 10.542 20.451 1.00 90.25 669 PRO A C 1
ATOM 5071 O O . PRO A 1 669 ? -33.098 11.701 20.552 1.00 90.25 669 PRO A O 1
ATOM 5074 N N . ASP A 1 670 ? -32.315 10.009 19.294 1.00 87.25 670 ASP A N 1
ATOM 5075 C CA . ASP A 1 670 ? -32.249 10.702 17.996 1.00 87.25 670 ASP A CA 1
ATOM 5076 C C . ASP A 1 670 ? -31.312 11.918 17.875 1.00 87.25 670 ASP A C 1
ATOM 5078 O O . ASP A 1 670 ? -30.855 12.180 16.764 1.00 87.25 670 ASP A O 1
ATOM 5082 N N . GLY A 1 671 ? -30.871 12.554 18.967 1.00 87.56 671 GLY A N 1
ATOM 5083 C CA . GLY A 1 671 ? -30.006 13.747 18.918 1.00 87.56 671 GLY A CA 1
ATOM 5084 C C . GLY A 1 671 ? -28.690 13.543 18.155 1.00 87.56 671 GLY A C 1
ATOM 5085 O O . GLY A 1 671 ? -28.175 14.452 17.523 1.00 87.56 671 GLY A O 1
ATOM 5086 N N . HIS A 1 672 ? -28.171 12.314 18.122 1.00 88.25 672 HIS A N 1
ATOM 5087 C CA . HIS A 1 672 ? -26.972 11.952 17.350 1.00 88.25 672 HIS A CA 1
ATOM 5088 C C . HIS A 1 672 ? -27.077 12.145 15.827 1.00 88.25 672 HIS A C 1
ATOM 5090 O O . HIS A 1 672 ? -26.050 12.077 15.157 1.00 88.25 672 HIS A O 1
ATOM 5096 N N . ARG A 1 673 ? -28.290 12.307 15.279 1.00 89.94 673 ARG A N 1
ATOM 5097 C CA . ARG A 1 673 ? -28.538 12.549 13.848 1.00 89.94 673 ARG A CA 1
ATOM 5098 C C . ARG A 1 673 ? -28.645 14.034 13.515 1.00 89.94 673 ARG A C 1
ATOM 5100 O O . ARG A 1 673 ? -28.612 14.373 12.337 1.00 89.94 673 ARG A O 1
ATOM 5107 N N . ASP A 1 674 ? -28.796 14.889 14.525 1.00 91.31 674 ASP A N 1
ATOM 5108 C CA . ASP A 1 674 ? -28.964 16.328 14.362 1.00 91.31 674 ASP A CA 1
ATOM 5109 C C . ASP A 1 674 ? -27.699 17.059 14.841 1.00 91.31 674 ASP A C 1
ATOM 5111 O O . ASP A 1 674 ? -27.430 17.118 16.046 1.00 91.31 674 ASP A O 1
ATOM 5115 N N . PRO A 1 675 ? -26.920 17.652 13.918 1.00 91.81 675 PRO A N 1
ATOM 5116 C CA . PRO A 1 675 ? -25.778 18.493 14.257 1.00 91.81 675 PRO A CA 1
ATOM 5117 C C . PRO A 1 675 ? -26.074 19.571 15.316 1.00 91.81 675 PRO A C 1
ATOM 5119 O O . PRO A 1 675 ? -25.209 19.876 16.138 1.00 91.81 675 PRO A O 1
ATOM 5122 N N . SER A 1 676 ? -27.292 20.118 15.335 1.00 90.81 676 SER A N 1
ATOM 5123 C CA . SER A 1 676 ? -27.719 21.164 16.274 1.00 90.81 676 SER A CA 1
ATOM 5124 C C . SER A 1 676 ? -27.860 20.646 17.697 1.00 90.81 676 SER A C 1
ATOM 5126 O O . SER A 1 676 ? -27.443 21.329 18.630 1.00 90.81 676 SER A O 1
ATOM 5128 N N . GLU A 1 677 ? -28.411 19.444 17.866 1.00 91.62 677 GLU A N 1
ATOM 5129 C CA . GLU A 1 677 ? -28.543 18.785 19.171 1.00 91.62 677 GLU A CA 1
ATOM 5130 C C . GLU A 1 677 ? -27.166 18.395 19.721 1.00 91.62 677 GLU A C 1
ATOM 5132 O O . GLU A 1 677 ? -26.889 18.594 20.904 1.00 91.62 677 GLU A O 1
ATOM 5137 N N . ILE A 1 678 ? -26.261 17.916 18.856 1.00 91.75 678 ILE A N 1
ATOM 5138 C CA . ILE A 1 678 ? -24.877 17.610 19.246 1.00 91.75 678 ILE A CA 1
ATOM 5139 C C . ILE A 1 678 ? -24.173 18.883 19.727 1.00 91.75 678 ILE A C 1
ATOM 5141 O O . ILE A 1 678 ? -23.667 18.913 20.846 1.00 91.75 678 ILE A O 1
ATOM 5145 N N . MET A 1 679 ? -24.175 19.949 18.920 1.00 90.69 679 MET A N 1
ATOM 5146 C CA . MET A 1 679 ? -23.547 21.218 19.305 1.00 90.69 679 MET A CA 1
ATOM 5147 C C . MET A 1 679 ? -24.216 21.838 20.535 1.00 90.69 679 MET A C 1
ATOM 5149 O O . MET A 1 679 ? -23.532 22.392 21.390 1.00 90.69 679 MET A O 1
ATOM 5153 N N . GLY A 1 680 ? -25.538 21.713 20.662 1.00 90.44 680 GLY A N 1
ATOM 5154 C CA . GLY A 1 680 ? -26.285 22.140 21.842 1.00 90.44 680 GLY A CA 1
ATOM 5155 C C . GLY A 1 680 ? -25.827 21.434 23.118 1.00 90.44 680 GLY A C 1
ATOM 5156 O O . GLY A 1 680 ? -25.630 22.103 24.126 1.00 90.44 680 GLY A O 1
ATOM 5157 N N . ALA A 1 681 ? -25.587 20.121 23.063 1.00 89.50 681 ALA A N 1
ATOM 5158 C CA . ALA A 1 681 ? -25.072 19.350 24.196 1.00 89.50 681 ALA A CA 1
ATOM 5159 C C . ALA A 1 681 ? -23.616 19.698 24.552 1.00 89.50 681 ALA A C 1
ATOM 5161 O O . ALA A 1 681 ? -23.232 19.638 25.722 1.00 89.50 681 ALA A O 1
ATOM 5162 N N . LEU A 1 682 ? -22.812 20.075 23.553 1.00 89.56 682 LEU A N 1
ATOM 5163 C CA . LEU A 1 682 ? -21.440 20.540 23.761 1.00 89.56 682 LEU A CA 1
ATOM 5164 C C . LEU A 1 682 ? -21.379 21.939 24.394 1.00 89.56 682 LEU A C 1
ATOM 5166 O O . LEU A 1 682 ? -20.431 22.237 25.118 1.00 89.56 682 LEU A O 1
ATOM 5170 N N . ARG A 1 683 ? -22.387 22.792 24.166 1.00 87.38 683 ARG A N 1
ATOM 5171 C CA . ARG A 1 683 ? -22.472 24.119 24.791 1.00 87.38 683 ARG A CA 1
ATOM 5172 C C . ARG A 1 683 ? -22.864 24.010 26.261 1.00 87.38 683 ARG A C 1
ATOM 5174 O O . ARG A 1 683 ? -23.809 23.320 26.627 1.00 87.38 683 ARG A O 1
ATOM 5181 N N . GLY A 1 684 ? -22.171 24.756 27.117 1.00 70.12 684 GLY A N 1
ATOM 5182 C CA . GLY A 1 684 ? -22.533 24.881 28.535 1.00 70.12 684 GLY A CA 1
ATOM 5183 C C . GLY A 1 684 ? -22.237 23.651 29.404 1.00 70.12 684 GLY A C 1
ATOM 5184 O O . GLY A 1 684 ? -22.502 23.697 30.604 1.00 70.12 684 GLY A O 1
ATOM 5185 N N . THR A 1 685 ? -21.636 22.599 28.839 1.00 71.06 685 THR A N 1
ATOM 5186 C CA . THR A 1 685 ? -21.172 21.413 29.571 1.00 71.06 685 THR A CA 1
ATOM 5187 C C . THR A 1 685 ? -19.650 21.323 29.467 1.00 71.06 685 THR A C 1
ATOM 5189 O O . THR A 1 685 ? -19.092 21.478 28.385 1.00 71.06 685 THR A O 1
ATOM 5192 N N . SER A 1 686 ? -18.955 21.063 30.578 1.00 82.12 686 SER A N 1
ATOM 5193 C CA . SER A 1 686 ? -17.499 20.844 30.568 1.00 82.12 686 SER A CA 1
ATOM 5194 C C . SER A 1 686 ? -17.190 19.439 30.042 1.00 82.12 686 SER A C 1
ATOM 5196 O O . SER A 1 686 ? -16.980 18.515 30.829 1.00 82.12 686 SER A O 1
ATOM 5198 N N . LEU A 1 687 ? -17.233 19.270 28.720 1.00 89.88 687 LEU A N 1
ATOM 5199 C CA . LEU A 1 687 ? -16.936 18.014 28.033 1.00 89.88 687 LEU A CA 1
ATOM 5200 C C . LEU A 1 687 ? -15.539 18.069 27.428 1.00 89.88 687 LEU A C 1
ATOM 5202 O O . LEU A 1 687 ? -15.220 18.975 26.671 1.00 89.88 687 LEU A O 1
ATOM 5206 N N . ASP A 1 688 ? -14.724 17.069 27.726 1.00 89.12 688 ASP A N 1
ATOM 5207 C CA . ASP A 1 688 ? -13.361 16.968 27.220 1.00 89.12 688 ASP A CA 1
ATOM 5208 C C . ASP A 1 688 ? -13.284 16.196 25.912 1.00 89.12 688 ASP A C 1
ATOM 5210 O O . ASP A 1 688 ? -12.396 16.465 25.104 1.00 89.12 688 ASP A O 1
ATOM 5214 N N . ARG A 1 689 ? -14.202 15.250 25.689 1.00 92.56 689 ARG A N 1
ATOM 5215 C CA . ARG A 1 689 ? -14.143 14.359 24.533 1.00 92.56 689 ARG A CA 1
ATOM 5216 C C . ARG A 1 689 ? -15.483 14.196 23.837 1.00 92.56 689 ARG A C 1
ATOM 5218 O O . ARG A 1 689 ? -16.517 13.983 24.474 1.00 92.56 689 ARG A O 1
ATOM 5225 N N . VAL A 1 690 ? -15.418 14.201 22.510 1.00 94.50 690 VAL A N 1
ATOM 5226 C CA . VAL A 1 690 ? -16.510 13.823 21.614 1.00 94.50 690 VAL A CA 1
ATOM 5227 C C . VAL A 1 690 ? -15.963 12.954 20.484 1.00 94.50 690 VAL A C 1
ATOM 5229 O O . VAL A 1 690 ? -14.882 13.214 19.961 1.00 94.50 690 VAL A O 1
ATOM 5232 N N . ASN A 1 691 ? -16.705 11.917 20.100 1.00 95.31 691 ASN A N 1
ATOM 5233 C CA . ASN A 1 691 ? -16.337 11.065 18.969 1.00 95.31 691 ASN A CA 1
ATOM 5234 C C . ASN A 1 691 ? -17.202 11.401 17.758 1.00 95.31 691 ASN A C 1
ATOM 5236 O O . ASN A 1 691 ? -18.367 11.723 17.929 1.00 95.31 691 ASN A O 1
ATOM 5240 N N . PHE A 1 692 ? -16.726 11.257 16.531 1.00 95.88 692 PHE A N 1
ATOM 5241 C CA . PHE A 1 692 ? -17.513 11.434 15.315 1.00 95.88 692 PHE A CA 1
ATOM 5242 C C . PHE A 1 692 ? -17.209 10.335 14.301 1.00 95.88 692 PHE A C 1
ATOM 5244 O O . PHE A 1 692 ? -16.102 9.818 14.229 1.00 95.88 692 PHE A O 1
ATOM 5251 N N . VAL A 1 693 ? -18.199 10.028 13.469 1.00 96.06 693 VAL A N 1
ATOM 5252 C CA . VAL A 1 693 ? -17.922 9.452 12.151 1.00 96.06 693 VAL A CA 1
ATOM 5253 C C . VAL A 1 693 ? -17.604 10.631 11.217 1.00 96.06 693 VAL A C 1
ATOM 5255 O O . VAL A 1 693 ? -18.308 11.644 11.327 1.00 96.06 693 VAL A O 1
ATOM 5258 N N . PRO A 1 694 ? -16.583 10.569 10.338 1.00 96.69 694 PRO A N 1
ATOM 5259 C CA . PRO A 1 694 ? -16.207 11.684 9.463 1.00 96.69 694 PRO A CA 1
ATOM 5260 C C . PRO A 1 694 ? -17.378 12.326 8.708 1.00 96.69 694 PRO A C 1
ATOM 5262 O O . PRO A 1 694 ? -17.504 13.548 8.713 1.00 96.69 694 PRO A O 1
ATOM 5265 N N . SER A 1 695 ? -18.302 11.541 8.156 1.00 95.88 695 SER A N 1
ATOM 5266 C CA . SER A 1 695 ? -19.524 12.054 7.519 1.00 95.88 695 SER A CA 1
ATOM 5267 C C . SER A 1 695 ? -20.396 12.926 8.439 1.00 95.88 695 SER A C 1
ATOM 5269 O O . SER A 1 695 ? -20.886 13.974 8.015 1.00 95.88 695 SER A O 1
ATOM 5271 N N . MET A 1 696 ? -20.551 12.560 9.715 1.00 94.94 696 MET A N 1
ATOM 5272 C CA . MET A 1 696 ? -21.275 13.380 10.698 1.00 94.94 696 MET A CA 1
ATOM 5273 C C . MET A 1 696 ? -20.472 14.623 11.107 1.00 94.94 696 MET A C 1
ATOM 5275 O O . MET A 1 696 ? -21.047 15.697 11.269 1.00 94.94 696 MET A O 1
ATOM 5279 N N . ALA A 1 697 ? -19.147 14.508 11.243 1.00 95.31 697 ALA A N 1
ATOM 5280 C CA . ALA A 1 697 ? -18.290 15.666 11.502 1.00 95.31 697 ALA A CA 1
ATOM 5281 C C . ALA A 1 697 ? -18.360 16.692 10.359 1.00 95.31 697 ALA A C 1
ATOM 5283 O O . ALA A 1 697 ? -18.429 17.890 10.623 1.00 95.31 697 ALA A O 1
ATOM 5284 N N . GLN A 1 698 ? -18.409 16.228 9.104 1.00 95.38 698 GLN A N 1
ATOM 5285 C CA . GLN A 1 698 ? -18.607 17.087 7.937 1.00 95.38 698 GLN A CA 1
ATOM 5286 C C . GLN A 1 698 ? -19.954 17.807 8.015 1.00 95.38 698 GLN A C 1
ATOM 5288 O O . GLN A 1 698 ? -19.998 19.023 7.864 1.00 95.38 698 GLN A O 1
ATOM 5293 N N . ALA A 1 699 ? -21.035 17.087 8.339 1.00 94.06 699 ALA A N 1
ATOM 5294 C CA . ALA A 1 699 ? -22.350 17.700 8.506 1.00 94.06 699 ALA A CA 1
ATOM 5295 C C . ALA A 1 699 ? -22.346 18.797 9.586 1.00 94.06 699 ALA A C 1
ATOM 5297 O O . ALA A 1 699 ? -22.934 19.855 9.381 1.00 94.06 699 ALA A O 1
ATOM 5298 N N . VAL A 1 700 ? -21.657 18.588 10.712 1.00 92.31 700 VAL A N 1
ATOM 5299 C CA . VAL A 1 700 ? -21.495 19.615 11.756 1.00 92.31 700 VAL A CA 1
ATOM 5300 C C . VAL A 1 700 ? -20.672 20.807 11.246 1.00 92.31 700 VAL A C 1
ATOM 5302 O O . VAL A 1 700 ? -21.099 21.951 11.408 1.00 92.31 700 VAL A O 1
ATOM 5305 N N . ALA A 1 701 ? -19.537 20.560 10.589 1.00 91.94 701 ALA A N 1
ATOM 5306 C CA . ALA A 1 701 ? -18.662 21.607 10.058 1.00 91.94 701 ALA A CA 1
ATOM 5307 C C . ALA A 1 701 ? -19.342 22.470 8.977 1.00 91.94 701 ALA A C 1
ATOM 5309 O O . ALA A 1 701 ? -19.131 23.682 8.936 1.00 91.94 701 ALA A O 1
ATOM 5310 N N . ASP A 1 702 ? -20.203 21.876 8.147 1.00 90.75 702 ASP A N 1
ATOM 5311 C CA . ASP A 1 702 ? -20.957 22.594 7.113 1.00 90.75 702 ASP A CA 1
ATOM 5312 C C . ASP A 1 702 ? -21.992 23.563 7.715 1.00 90.75 702 ASP A C 1
ATOM 5314 O O . ASP A 1 702 ? -22.246 24.632 7.156 1.00 90.75 702 ASP A O 1
ATOM 5318 N N . HIS A 1 703 ? -22.577 23.217 8.869 1.00 87.62 703 HIS A N 1
ATOM 5319 C CA . HIS A 1 703 ? -23.543 24.069 9.574 1.00 87.62 703 HIS A CA 1
ATOM 5320 C C . HIS A 1 703 ? -22.863 25.146 10.439 1.00 87.62 703 HIS A C 1
ATOM 5322 O O . HIS A 1 703 ? -23.389 26.258 10.553 1.00 87.62 703 HIS A O 1
ATOM 5328 N N . TRP A 1 704 ? -21.689 24.854 11.016 1.00 86.38 704 TRP A N 1
ATOM 5329 C CA . TRP A 1 704 ? -20.887 25.793 11.812 1.00 86.38 704 TRP A CA 1
ATOM 5330 C C . TRP A 1 704 ? -19.445 25.869 11.286 1.00 86.38 704 TRP A C 1
ATOM 5332 O O . TRP A 1 704 ? -18.556 25.206 11.810 1.00 86.38 704 TRP A O 1
ATOM 5342 N N . PRO A 1 705 ? -19.164 26.720 10.284 1.00 74.19 705 PRO A N 1
ATOM 5343 C CA . PRO A 1 705 ? -17.834 26.785 9.672 1.00 74.19 705 PRO A CA 1
ATOM 5344 C C . PRO A 1 705 ? -16.788 27.529 10.523 1.00 74.19 705 PRO A C 1
ATOM 5346 O O . PRO A 1 705 ? -15.602 27.513 10.200 1.00 74.19 705 PRO A O 1
ATOM 5349 N N . ASN A 1 706 ? -17.213 28.221 11.584 1.00 79.06 706 ASN A N 1
ATOM 5350 C CA . ASN A 1 706 ? -16.353 29.037 12.442 1.00 79.06 706 ASN A CA 1
ATOM 5351 C C . ASN A 1 706 ? -16.311 28.473 13.862 1.00 79.06 706 ASN A C 1
ATOM 5353 O O . ASN A 1 706 ? -17.293 27.894 14.313 1.00 79.06 706 ASN A O 1
ATOM 5357 N N . ALA A 1 707 ? -15.211 28.734 14.574 1.00 79.31 707 ALA A N 1
ATOM 5358 C CA . ALA A 1 707 ? -15.059 28.391 15.986 1.00 79.31 707 ALA A CA 1
ATOM 5359 C C . ALA A 1 707 ? -16.268 28.851 16.814 1.00 79.31 707 ALA A C 1
ATOM 5361 O O . ALA A 1 707 ? -16.618 30.039 16.808 1.00 79.31 707 ALA A O 1
ATOM 5362 N N . ASP A 1 708 ? -16.869 27.918 17.546 1.00 79.50 708 ASP A N 1
ATOM 5363 C CA . ASP A 1 708 ? -17.917 28.222 18.510 1.00 79.50 708 ASP A CA 1
ATOM 5364 C C . ASP A 1 708 ? -17.266 28.427 19.879 1.00 79.50 708 ASP A C 1
ATOM 5366 O O . ASP A 1 708 ? -16.759 27.493 20.487 1.00 79.50 708 ASP A O 1
ATOM 5370 N N . ARG A 1 709 ? -17.241 29.673 20.361 1.00 76.62 709 ARG A N 1
ATOM 5371 C CA . ARG A 1 709 ? -16.563 30.021 21.623 1.00 76.62 709 ARG A CA 1
ATOM 5372 C C . ARG A 1 709 ? -17.250 29.444 22.857 1.00 76.62 709 ARG A C 1
ATOM 5374 O O . ARG A 1 709 ? -16.626 29.411 23.915 1.00 76.62 709 ARG A O 1
ATOM 5381 N N . ASP A 1 710 ? -18.504 29.024 22.718 1.00 80.31 710 ASP A N 1
ATOM 5382 C CA . ASP A 1 710 ? -19.270 28.400 23.793 1.00 80.31 710 ASP A CA 1
ATOM 5383 C C . ASP A 1 710 ? -19.068 26.873 23.825 1.00 80.31 710 ASP A C 1
ATOM 5385 O O . ASP A 1 710 ? -19.618 26.199 24.699 1.00 80.31 710 ASP A O 1
ATOM 5389 N N . VAL A 1 711 ? -18.266 26.334 22.896 1.00 80.88 711 VAL A N 1
ATOM 5390 C CA . VAL A 1 711 ? -17.846 24.934 22.835 1.00 80.88 711 VAL A CA 1
ATOM 5391 C C . VAL A 1 711 ? -16.333 24.850 23.002 1.00 80.88 711 VAL A C 1
ATOM 5393 O O . VAL A 1 711 ? -15.561 25.494 22.298 1.00 80.88 711 VAL A O 1
ATOM 5396 N N . SER A 1 712 ? -15.900 24.022 23.943 1.00 77.44 712 SER A N 1
ATOM 5397 C CA . SER A 1 712 ? -14.486 23.719 24.130 1.00 77.44 712 SER A CA 1
ATOM 5398 C C . SER A 1 712 ? -14.362 22.264 24.542 1.00 77.44 712 SER A C 1
ATOM 5400 O O . SER A 1 712 ? -14.437 21.958 25.730 1.00 77.44 712 SER A O 1
ATOM 5402 N N . THR A 1 713 ? -14.159 21.382 23.564 1.00 85.81 713 THR A N 1
ATOM 5403 C CA . THR A 1 713 ? -13.718 20.006 23.826 1.00 85.81 713 THR A CA 1
ATOM 5404 C C . THR A 1 713 ? -12.203 19.936 23.689 1.00 85.81 713 THR A C 1
ATOM 5406 O O . THR A 1 713 ? -11.624 20.618 22.847 1.00 85.81 713 THR A O 1
ATOM 5409 N N . ARG A 1 714 ? -11.526 19.125 24.502 1.00 89.56 714 ARG A N 1
ATOM 5410 C CA . ARG A 1 714 ? -10.065 18.963 24.405 1.00 89.56 714 ARG A CA 1
ATOM 5411 C C . ARG A 1 714 ? -9.690 18.030 23.260 1.00 89.56 714 ARG A C 1
ATOM 5413 O O . ARG A 1 714 ? -8.711 18.279 22.569 1.00 89.56 714 ARG A O 1
ATOM 5420 N N . THR A 1 715 ? -10.486 16.987 23.035 1.00 93.06 715 THR A N 1
ATOM 5421 C CA . THR A 1 715 ? -10.195 15.942 22.051 1.00 93.06 715 THR A CA 1
ATOM 5422 C C . THR A 1 715 ? -11.433 15.581 21.234 1.00 93.06 715 THR A C 1
ATOM 5424 O O . THR A 1 715 ? -12.473 15.216 21.786 1.00 93.06 715 THR A O 1
ATOM 5427 N N . ALA A 1 716 ? -11.300 15.608 19.910 1.00 94.88 716 ALA A N 1
ATOM 5428 C CA . ALA A 1 716 ? -12.283 15.073 18.976 1.00 94.88 716 ALA A CA 1
ATOM 5429 C C . ALA A 1 716 ? -11.718 13.808 18.315 1.00 94.88 716 ALA A C 1
ATOM 5431 O O . ALA A 1 716 ? -10.715 13.875 17.607 1.00 94.88 716 ALA A O 1
ATOM 5432 N N . MET A 1 717 ? -12.346 12.653 18.540 1.00 95.81 717 MET A N 1
ATOM 5433 C CA . MET A 1 717 ? -11.930 11.391 17.913 1.00 95.81 717 MET A CA 1
ATOM 5434 C C . MET A 1 717 ? -12.802 11.107 16.695 1.00 95.81 717 MET A C 1
ATOM 5436 O O . MET A 1 717 ? -14.023 11.103 16.807 1.00 95.81 717 MET A O 1
ATOM 5440 N N . LEU A 1 718 ? -12.206 10.871 15.532 1.00 97.12 718 LEU A N 1
ATOM 5441 C CA . LEU A 1 718 ? -12.920 10.522 14.309 1.00 97.12 718 LEU A CA 1
ATOM 5442 C C . LEU A 1 718 ? -12.595 9.083 13.925 1.00 97.12 718 LEU A C 1
ATOM 5444 O O . LEU A 1 718 ? -11.424 8.737 13.823 1.00 97.12 718 LEU A O 1
ATOM 5448 N N . ALA A 1 719 ? -13.622 8.260 13.723 1.00 95.25 719 ALA A N 1
ATOM 5449 C CA . ALA A 1 719 ? -13.468 6.832 13.456 1.00 95.25 719 ALA A CA 1
ATOM 5450 C C . ALA A 1 719 ? -14.490 6.313 12.436 1.00 95.25 719 ALA A C 1
ATOM 5452 O O . ALA A 1 719 ? -15.565 6.887 12.257 1.00 95.25 719 ALA A O 1
ATOM 5453 N N . GLY A 1 720 ? -14.170 5.186 11.800 1.00 92.31 720 GLY A N 1
ATOM 5454 C CA . GLY A 1 720 ? -15.100 4.414 10.965 1.00 92.31 720 GLY A CA 1
ATOM 5455 C C . GLY A 1 720 ? -15.116 4.759 9.472 1.00 92.31 720 GLY A C 1
ATOM 5456 O O . GLY A 1 720 ? -15.630 3.968 8.687 1.00 92.31 720 GLY A O 1
ATOM 5457 N N . GLU A 1 721 ? -14.522 5.878 9.049 1.00 96.00 721 GLU A N 1
ATOM 5458 C CA . GLU A 1 721 ? -14.359 6.242 7.632 1.00 96.00 721 GLU A CA 1
ATOM 5459 C C . GLU A 1 721 ? -12.988 6.895 7.400 1.00 96.00 721 GLU A C 1
ATOM 5461 O O . GLU A 1 721 ? -12.335 7.349 8.340 1.00 96.00 721 GLU A O 1
ATOM 5466 N N . ALA A 1 722 ? -12.552 6.970 6.140 1.00 96.38 722 ALA A N 1
ATOM 5467 C CA . ALA A 1 722 ? -11.328 7.681 5.783 1.00 96.38 722 ALA A CA 1
ATOM 5468 C C . ALA A 1 722 ? -11.461 9.186 6.084 1.00 96.38 722 ALA A C 1
ATOM 5470 O O . ALA A 1 722 ? -12.370 9.857 5.586 1.00 96.38 722 ALA A O 1
ATOM 5471 N N . LEU A 1 723 ? -10.535 9.728 6.877 1.00 97.06 723 LEU A N 1
ATOM 5472 C CA . LEU A 1 723 ? -10.540 11.130 7.286 1.00 97.06 723 LEU A CA 1
ATOM 5473 C C . LEU A 1 723 ? -9.730 11.993 6.314 1.00 97.06 723 LEU A C 1
ATOM 5475 O O . LEU A 1 723 ? -8.571 11.704 6.050 1.00 97.06 723 LEU A O 1
ATOM 5479 N N . ARG A 1 724 ? -10.313 13.085 5.811 1.00 95.94 724 ARG A N 1
ATOM 5480 C CA . ARG A 1 724 ? -9.596 14.107 5.027 1.00 95.94 724 ARG A CA 1
ATOM 5481 C C . ARG A 1 724 ? -8.931 15.128 5.947 1.00 95.94 724 ARG A C 1
ATOM 5483 O O . ARG A 1 724 ? -9.557 15.563 6.917 1.00 95.94 724 ARG A O 1
ATOM 5490 N N . TRP A 1 725 ? -7.735 15.600 5.593 1.00 94.94 725 TRP A N 1
ATOM 5491 C CA . TRP A 1 725 ? -7.046 16.653 6.360 1.00 94.94 725 TRP A CA 1
ATOM 5492 C C . TRP A 1 725 ? -7.872 17.936 6.481 1.00 94.94 725 TRP A C 1
ATOM 5494 O O . TRP A 1 725 ? -7.999 18.493 7.568 1.00 94.94 725 TRP A O 1
ATOM 5504 N N . SER A 1 726 ? -8.531 18.350 5.395 1.00 93.44 726 SER A N 1
ATOM 5505 C CA . SER A 1 726 ? -9.390 19.541 5.381 1.00 93.44 726 SER A CA 1
ATOM 5506 C C . SER A 1 726 ? -10.530 19.475 6.404 1.00 93.44 726 SER A C 1
ATOM 5508 O O . SER A 1 726 ? -10.919 20.497 6.979 1.00 93.44 726 SER A O 1
ATOM 5510 N N . LEU A 1 727 ? -11.074 18.276 6.638 1.00 95.50 727 LEU A N 1
ATOM 5511 C CA . LEU A 1 727 ? -12.118 18.058 7.631 1.00 95.50 727 LEU A CA 1
ATOM 5512 C C . LEU A 1 727 ? -11.530 18.048 9.044 1.00 95.50 727 LEU A C 1
ATOM 5514 O O . LEU A 1 727 ? -12.072 18.726 9.913 1.00 95.50 727 LEU A O 1
ATOM 5518 N N . ALA A 1 728 ? -10.411 17.349 9.262 1.00 95.19 728 ALA A N 1
ATOM 5519 C CA . ALA A 1 728 ? -9.729 17.319 10.556 1.00 95.19 728 ALA A CA 1
ATOM 5520 C C . ALA A 1 728 ? -9.408 18.737 11.057 1.00 95.19 728 ALA A C 1
ATOM 5522 O O . ALA A 1 728 ? -9.753 19.100 12.178 1.00 95.19 728 ALA A O 1
ATOM 5523 N N . GLU A 1 729 ? -8.849 19.589 10.198 1.00 92.94 729 GLU A N 1
ATOM 5524 C CA . GLU A 1 729 ? -8.573 20.983 10.547 1.00 92.94 729 GLU A CA 1
ATOM 5525 C C . GLU A 1 729 ? -9.839 21.798 10.839 1.00 92.94 729 GLU A C 1
ATOM 5527 O O . GLU A 1 729 ? -9.851 22.646 11.734 1.00 92.94 729 GLU A O 1
ATOM 5532 N N . SER A 1 730 ? -10.908 21.572 10.071 1.00 92.94 730 SER A N 1
ATOM 5533 C CA . SER A 1 730 ? -12.177 22.280 10.261 1.00 92.94 730 SER A CA 1
ATOM 5534 C C . SER A 1 730 ? -12.818 21.913 11.596 1.00 92.94 730 SER A C 1
ATOM 5536 O O . SER A 1 730 ? -13.245 22.807 12.323 1.00 92.94 730 SER A O 1
ATOM 5538 N N . VAL A 1 731 ? -12.798 20.629 11.963 1.00 93.69 731 VAL A N 1
ATOM 5539 C CA . VAL A 1 731 ? -13.261 20.142 13.271 1.00 93.69 731 VAL A CA 1
ATOM 5540 C C . VAL A 1 731 ? -12.401 20.704 14.401 1.00 93.69 731 VAL A C 1
ATOM 5542 O O . VAL A 1 731 ? -12.949 21.223 15.372 1.00 93.69 731 VAL A O 1
ATOM 5545 N N . GLY A 1 732 ? -11.071 20.668 14.260 1.00 93.00 732 GLY A N 1
ATOM 5546 C CA . GLY A 1 732 ? -10.151 21.196 15.271 1.00 93.00 732 GLY A CA 1
ATOM 5547 C C . GLY A 1 732 ? -10.378 22.683 15.544 1.00 93.00 732 GLY A C 1
ATOM 5548 O O . GLY A 1 732 ? -10.446 23.099 16.700 1.00 93.00 732 GLY A O 1
ATOM 5549 N N . ARG A 1 733 ? -10.600 23.485 14.492 1.00 91.06 733 ARG A N 1
ATOM 5550 C CA . ARG A 1 733 ? -10.963 24.908 14.625 1.00 91.06 733 ARG A CA 1
ATOM 5551 C C . ARG A 1 733 ? -12.352 25.114 15.225 1.00 91.06 733 ARG A C 1
ATOM 5553 O O . ARG A 1 733 ? -12.515 26.010 16.046 1.00 91.06 733 ARG A O 1
ATOM 5560 N N . LEU A 1 734 ? -13.342 24.333 14.795 1.00 91.06 734 LEU A N 1
ATOM 5561 C CA . LEU A 1 734 ? -14.727 24.470 15.246 1.00 91.06 734 LEU A CA 1
ATOM 5562 C C . LEU A 1 734 ? -14.864 24.193 16.747 1.00 91.06 734 LEU A C 1
ATOM 5564 O O . LEU A 1 734 ? -15.483 24.981 17.460 1.00 91.06 734 LEU A O 1
ATOM 5568 N N . LEU A 1 735 ? -14.274 23.089 17.208 1.00 90.44 735 LEU A N 1
ATOM 5569 C CA . LEU A 1 735 ? -14.424 22.578 18.572 1.00 90.44 735 LEU A CA 1
ATOM 5570 C C . LEU A 1 735 ? -13.303 23.019 19.525 1.00 90.44 735 LEU A C 1
ATOM 5572 O O . LEU A 1 735 ? -13.363 22.722 20.719 1.00 90.44 735 LEU A O 1
ATOM 5576 N N . SER A 1 736 ? -12.287 23.718 19.004 1.00 89.62 736 SER A N 1
ATOM 5577 C CA . SER A 1 736 ? -11.045 24.052 19.718 1.00 89.62 736 SER A CA 1
ATOM 5578 C C . SER A 1 736 ? -10.355 22.815 20.315 1.00 89.62 736 SER A C 1
ATOM 5580 O O . SER A 1 736 ? -9.908 22.844 21.459 1.00 89.62 736 SER A O 1
ATOM 5582 N N . SER A 1 737 ? -10.292 21.728 19.538 1.00 91.00 737 SER A N 1
ATOM 5583 C CA . SER A 1 737 ? -9.837 20.403 19.988 1.00 91.00 737 SER A CA 1
ATOM 5584 C C . SER A 1 737 ? -8.616 19.895 19.238 1.00 91.00 737 SER A C 1
ATOM 5586 O O . SER A 1 737 ? -8.464 20.146 18.040 1.00 91.00 737 SER A O 1
ATOM 5588 N N . ASP A 1 738 ? -7.839 19.053 19.916 1.00 93.38 738 ASP A N 1
ATOM 5589 C CA . ASP A 1 738 ? -6.928 18.124 19.257 1.00 93.38 738 ASP A CA 1
ATOM 5590 C C . ASP A 1 738 ? -7.752 17.048 18.537 1.00 93.38 738 ASP A C 1
ATOM 5592 O O . ASP A 1 738 ? -8.703 16.489 19.096 1.00 93.38 738 ASP A O 1
ATOM 5596 N N . VAL A 1 739 ? -7.416 16.776 17.275 1.00 95.56 739 VAL A N 1
ATOM 5597 C CA . VAL A 1 739 ? -8.180 15.857 16.423 1.00 95.56 739 VAL A CA 1
ATOM 5598 C C . VAL A 1 739 ? -7.419 14.559 16.237 1.00 95.56 739 VAL A C 1
ATOM 5600 O O . VAL A 1 739 ? -6.277 14.554 15.779 1.00 95.56 739 VAL A O 1
ATOM 5603 N N . LEU A 1 740 ? -8.076 13.448 16.552 1.00 96.12 740 LEU A N 1
ATOM 5604 C CA . LEU A 1 740 ? -7.507 12.115 16.439 1.00 96.12 740 LEU A CA 1
ATOM 5605 C C . LEU A 1 740 ? -8.224 11.334 15.356 1.00 96.12 740 LEU A C 1
ATOM 5607 O O . LEU A 1 740 ? -9.446 11.209 15.394 1.00 96.12 740 LEU A O 1
ATOM 5611 N N . ASN A 1 741 ? -7.463 10.775 14.425 1.00 97.50 741 ASN A N 1
ATOM 5612 C CA . ASN A 1 741 ? -7.974 9.754 13.527 1.00 97.50 741 ASN A CA 1
ATOM 5613 C C . ASN A 1 741 ? -7.805 8.400 14.211 1.00 97.50 741 ASN A C 1
ATOM 5615 O O . ASN A 1 741 ? -6.688 8.032 14.574 1.00 97.50 741 ASN A O 1
ATOM 5619 N N . ILE A 1 742 ? -8.899 7.680 14.410 1.00 96.69 742 ILE A N 1
ATOM 5620 C CA . ILE A 1 742 ? -8.921 6.385 15.076 1.00 96.69 742 ILE A CA 1
ATOM 5621 C C . ILE A 1 742 ? -9.373 5.333 14.073 1.00 96.69 742 ILE A C 1
ATOM 5623 O O . ILE A 1 742 ? -10.354 5.510 13.351 1.00 96.69 742 ILE A O 1
ATOM 5627 N N . TYR A 1 743 ? -8.672 4.208 14.052 1.00 97.06 743 TYR A N 1
ATOM 5628 C CA . TYR A 1 743 ? -9.016 3.082 13.201 1.00 97.06 743 TYR A CA 1
ATOM 5629 C C . TYR A 1 743 ? -9.061 1.792 14.003 1.00 97.06 743 TYR A C 1
ATOM 5631 O O . TYR A 1 743 ? -8.211 1.522 14.851 1.00 97.06 743 TYR A O 1
ATOM 5639 N N . GLY A 1 744 ? -10.037 0.960 13.670 1.00 94.62 744 GLY A N 1
ATOM 5640 C CA . GLY A 1 744 ? -10.071 -0.413 14.116 1.00 94.62 744 GLY A CA 1
ATOM 5641 C C . GLY A 1 744 ? -11.375 -1.106 13.736 1.00 94.62 744 GLY A C 1
ATOM 5642 O O . GLY A 1 744 ? -12.434 -0.483 13.825 1.00 94.62 744 GLY A O 1
ATOM 5643 N N . PRO A 1 745 ? -11.318 -2.363 13.267 1.00 94.50 745 PRO A N 1
ATOM 5644 C CA . PRO A 1 745 ? -12.516 -3.172 13.094 1.00 94.50 745 PRO A CA 1
ATOM 5645 C C . PRO A 1 745 ? -13.079 -3.577 14.461 1.00 94.50 745 PRO A C 1
ATOM 5647 O O . PRO A 1 745 ? -12.344 -3.653 15.447 1.00 94.50 745 PRO A O 1
ATOM 5650 N N . THR A 1 746 ? -14.363 -3.924 14.522 1.00 94.06 746 THR A N 1
ATOM 5651 C CA . THR A 1 746 ? -15.006 -4.351 15.776 1.00 94.06 746 THR A CA 1
ATOM 5652 C C . THR A 1 746 ? -14.323 -5.557 16.416 1.00 94.06 746 THR A C 1
ATOM 5654 O O . THR A 1 746 ? -14.267 -5.652 17.640 1.00 94.06 746 THR A O 1
ATOM 5657 N N . GLU A 1 747 ? -13.741 -6.444 15.609 1.00 95.00 747 GLU A N 1
ATOM 5658 C CA . GLU A 1 747 ? -12.961 -7.608 16.035 1.00 95.00 747 GLU A CA 1
ATOM 5659 C C . GLU A 1 747 ? -11.702 -7.257 16.843 1.00 95.00 747 GLU A C 1
ATOM 5661 O O . GLU A 1 747 ? -11.278 -8.067 17.667 1.00 95.00 747 GLU A O 1
ATOM 5666 N N . ALA A 1 748 ? -11.134 -6.064 16.649 1.00 91.75 748 ALA A N 1
ATOM 5667 C CA . ALA A 1 748 ? -9.954 -5.586 17.373 1.00 91.75 748 ALA A CA 1
ATOM 5668 C C . ALA A 1 748 ? -10.249 -4.387 18.296 1.00 91.75 748 ALA A C 1
ATOM 5670 O O . ALA A 1 748 ? -9.418 -4.026 19.131 1.00 91.75 748 ALA A O 1
ATOM 5671 N N . GLY A 1 749 ? -11.426 -3.766 18.159 1.00 88.38 749 GLY A N 1
ATOM 5672 C CA . GLY A 1 749 ? -11.709 -2.448 18.720 1.00 88.38 749 GLY A CA 1
ATOM 5673 C C . GLY A 1 749 ? -10.822 -1.370 18.091 1.00 88.38 749 GLY A C 1
ATOM 5674 O O . GLY A 1 749 ? -10.158 -1.594 17.085 1.00 88.38 749 GLY A O 1
ATOM 5675 N N . GLU A 1 750 ? -10.793 -0.181 18.689 1.00 91.12 750 GLU A N 1
ATOM 5676 C CA . GLU A 1 750 ? -9.940 0.926 18.241 1.00 91.12 750 GLU A CA 1
ATOM 5677 C C . GLU A 1 750 ? -8.451 0.611 18.481 1.00 91.12 750 GLU A C 1
ATOM 5679 O O . GLU A 1 750 ? -7.944 0.770 19.595 1.00 91.12 750 GLU A O 1
ATOM 5684 N N . VAL A 1 751 ? -7.769 0.139 17.434 1.00 94.56 751 VAL A N 1
ATOM 5685 C CA . VAL A 1 751 ? -6.445 -0.501 17.507 1.00 94.56 751 VAL A CA 1
ATOM 5686 C C . VAL A 1 751 ? -5.312 0.334 16.914 1.00 94.56 751 VAL A C 1
ATOM 5688 O O . VAL A 1 751 ? -4.144 0.091 17.206 1.00 94.56 751 VAL A O 1
ATOM 5691 N N . MET A 1 752 ? -5.640 1.360 16.132 1.00 96.25 752 MET A N 1
ATOM 5692 C CA . MET A 1 752 ? -4.692 2.301 15.536 1.00 96.25 752 MET A CA 1
ATOM 5693 C C . MET A 1 752 ? -5.150 3.735 15.779 1.00 96.25 752 MET A C 1
ATOM 5695 O O . MET A 1 752 ? -6.352 4.015 15.822 1.00 96.25 752 MET A O 1
ATOM 5699 N N . TYR A 1 753 ? -4.194 4.651 15.907 1.00 95.62 753 TYR A N 1
ATOM 5700 C CA . TYR A 1 753 ? -4.492 6.071 16.036 1.00 95.62 753 TYR A CA 1
ATOM 5701 C C . TYR A 1 753 ? -3.430 6.975 15.409 1.00 95.62 753 TYR A C 1
ATOM 5703 O O . TYR A 1 753 ? -2.231 6.672 15.415 1.00 95.62 753 TYR A O 1
ATOM 5711 N N . TYR A 1 754 ? -3.880 8.139 14.945 1.00 95.75 754 TYR A N 1
ATOM 5712 C CA . TYR A 1 754 ? -3.049 9.232 14.462 1.00 95.75 754 TYR A CA 1
ATOM 5713 C C . TYR A 1 754 ? -3.481 10.558 15.093 1.00 95.75 754 TYR A C 1
ATOM 5715 O O . TYR A 1 754 ? -4.669 10.880 15.125 1.00 95.75 754 TYR A O 1
ATOM 5723 N N . ASP A 1 755 ? -2.511 11.343 15.560 1.00 94.88 755 ASP A N 1
ATOM 5724 C CA . ASP A 1 755 ? -2.749 12.655 16.158 1.00 94.88 755 ASP A CA 1
ATOM 5725 C C . ASP A 1 755 ? -2.529 13.777 15.137 1.00 94.88 755 ASP A C 1
ATOM 5727 O O . ASP A 1 755 ? -1.392 14.141 14.821 1.00 94.88 755 ASP A O 1
ATOM 5731 N N . CYS A 1 756 ? -3.629 14.340 14.632 1.00 93.44 756 CYS A N 1
ATOM 5732 C CA . CYS A 1 756 ? -3.608 15.357 13.580 1.00 93.44 756 CYS A CA 1
ATOM 5733 C C . CYS A 1 756 ? -2.965 16.672 14.045 1.00 93.44 756 CYS A C 1
ATOM 5735 O O . CYS A 1 756 ? -2.529 17.456 13.204 1.00 93.44 756 CYS A O 1
ATOM 5737 N N . SER A 1 757 ? -2.917 16.926 15.359 1.00 85.00 757 SER A N 1
ATOM 5738 C CA . SER A 1 757 ? -2.383 18.171 15.931 1.00 85.00 757 SER A CA 1
ATOM 5739 C C . SER A 1 757 ? -0.852 18.235 15.895 1.00 85.00 757 SER A C 1
ATOM 5741 O O . SER A 1 757 ? -0.268 19.318 15.901 1.00 85.00 757 SER A O 1
ATOM 5743 N N . THR A 1 758 ? -0.196 17.073 15.838 1.00 83.50 758 THR A N 1
ATOM 5744 C CA . THR A 1 758 ? 1.271 16.962 15.886 1.00 83.50 758 THR A CA 1
ATOM 5745 C C . THR A 1 758 ? 1.941 17.127 14.527 1.00 83.50 758 THR A C 1
ATOM 5747 O O . THR A 1 758 ? 3.156 17.321 14.455 1.00 83.50 758 THR A O 1
ATOM 5750 N N . ASP A 1 759 ? 1.160 17.075 13.451 1.00 80.31 759 ASP A N 1
ATOM 5751 C CA . ASP A 1 759 ? 1.659 17.178 12.090 1.00 80.31 759 ASP A CA 1
ATOM 5752 C C . ASP A 1 759 ? 1.655 18.645 11.637 1.00 80.31 759 ASP A C 1
ATOM 5754 O O . ASP A 1 759 ? 0.636 19.342 11.709 1.00 80.31 759 ASP A O 1
ATOM 5758 N N . SER A 1 760 ? 2.806 19.114 11.152 1.00 71.81 760 SER A N 1
ATOM 5759 C CA . SER A 1 760 ? 3.014 20.462 10.600 1.00 71.81 760 SER A CA 1
ATOM 5760 C C . SER A 1 760 ? 3.460 20.450 9.133 1.00 71.81 760 SER A C 1
ATOM 5762 O O . SER A 1 760 ? 3.784 21.507 8.595 1.00 71.81 760 SER A O 1
ATOM 5764 N N . ASP A 1 761 ? 3.441 19.286 8.475 1.00 74.69 761 ASP A N 1
ATOM 5765 C CA . ASP A 1 761 ? 3.881 19.135 7.090 1.00 74.69 761 ASP A CA 1
ATOM 5766 C C . ASP A 1 761 ? 2.971 19.928 6.139 1.00 74.69 761 ASP A C 1
ATOM 5768 O O . ASP A 1 761 ? 1.752 19.972 6.321 1.00 74.69 761 ASP A O 1
ATOM 5772 N N . SER A 1 762 ? 3.556 20.596 5.150 1.00 61.38 762 SER A N 1
ATOM 5773 C CA . SER A 1 762 ? 2.820 21.327 4.118 1.00 61.38 762 SER A CA 1
ATOM 5774 C C . SER A 1 762 ? 2.495 20.467 2.894 1.00 61.38 762 SER A C 1
ATOM 5776 O O . SER A 1 762 ? 1.573 20.821 2.165 1.00 61.38 762 SER A O 1
ATOM 5778 N N . ASP A 1 763 ? 3.197 19.344 2.691 1.00 69.50 763 ASP A N 1
ATOM 5779 C CA . ASP A 1 763 ? 3.059 18.451 1.526 1.00 69.50 763 ASP A CA 1
ATOM 5780 C C . ASP A 1 763 ? 2.307 17.149 1.876 1.00 69.50 763 ASP A C 1
ATOM 5782 O O . ASP A 1 763 ? 2.677 16.043 1.477 1.00 69.50 763 ASP A O 1
ATOM 5786 N N . ARG A 1 764 ? 1.214 17.263 2.640 1.00 79.62 764 ARG A N 1
ATOM 5787 C CA . ARG A 1 764 ? 0.418 16.097 3.057 1.00 79.62 764 ARG A CA 1
ATOM 5788 C C . ARG A 1 764 ? -0.397 15.511 1.905 1.00 79.62 764 ARG A C 1
ATOM 5790 O O . ARG A 1 764 ? -0.898 16.224 1.037 1.00 79.62 764 ARG A O 1
ATOM 5797 N N . ALA A 1 765 ? -0.615 14.197 1.969 1.00 83.12 765 ALA A N 1
ATOM 5798 C CA . ALA A 1 765 ? -1.625 13.515 1.162 1.00 83.12 765 ALA A CA 1
ATOM 5799 C C . ALA A 1 765 ? -3.045 14.052 1.453 1.00 83.12 765 ALA A C 1
ATOM 5801 O O . ALA A 1 765 ? -3.261 14.768 2.424 1.00 83.12 765 ALA A O 1
ATOM 5802 N N . GLU A 1 766 ? -4.044 13.677 0.646 1.00 89.50 766 GLU A N 1
ATOM 5803 C CA . GLU A 1 766 ? -5.443 14.113 0.844 1.00 89.50 766 GLU A CA 1
ATOM 5804 C C . GLU A 1 766 ? -6.051 13.597 2.166 1.00 89.50 766 GLU A C 1
ATOM 5806 O O . GLU A 1 766 ? -6.822 14.298 2.835 1.00 89.50 766 GLU A O 1
ATOM 5811 N N . PHE A 1 767 ? -5.695 12.370 2.550 1.00 94.31 767 PHE A N 1
ATOM 5812 C CA . PHE A 1 767 ? -6.248 11.670 3.706 1.00 94.31 767 PHE A CA 1
ATOM 5813 C C . PHE A 1 767 ? -5.257 11.601 4.869 1.00 94.31 767 PHE A C 1
ATOM 5815 O O . PHE A 1 767 ? -4.045 11.485 4.682 1.00 94.31 767 PHE A O 1
ATOM 5822 N N . VAL A 1 768 ? -5.799 11.637 6.084 1.00 95.56 768 VAL A N 1
ATOM 5823 C CA . VAL A 1 768 ? -5.065 11.436 7.331 1.00 95.56 768 VAL A CA 1
ATOM 5824 C C . VAL A 1 768 ? -4.711 9.950 7.463 1.00 95.56 768 VAL A C 1
ATOM 5826 O O . VAL A 1 768 ? -5.598 9.103 7.303 1.00 95.56 768 VAL A O 1
ATOM 5829 N N . PRO A 1 769 ? -3.455 9.596 7.787 1.00 95.00 769 PRO A N 1
ATOM 5830 C CA . PRO A 1 769 ? -3.090 8.214 8.079 1.00 95.00 769 PRO A CA 1
ATOM 5831 C C . PRO A 1 769 ? -3.891 7.648 9.258 1.00 95.00 769 PRO A C 1
ATOM 5833 O O . PRO A 1 769 ? -4.288 8.378 10.163 1.00 95.00 769 PRO A O 1
ATOM 5836 N N . ILE A 1 770 ? -4.077 6.327 9.298 1.00 95.69 770 ILE A N 1
ATOM 5837 C CA . ILE A 1 770 ? -4.623 5.641 10.486 1.00 95.69 770 ILE A CA 1
ATOM 5838 C C . ILE A 1 770 ? -3.611 5.570 11.645 1.00 95.69 770 ILE A C 1
ATOM 5840 O O . ILE A 1 770 ? -3.984 5.323 12.786 1.00 95.69 770 ILE A O 1
ATOM 5844 N N . GLY A 1 771 ? -2.334 5.829 11.347 1.00 94.06 771 GLY A N 1
ATOM 5845 C CA . GLY A 1 771 ? -1.264 6.046 12.314 1.00 94.06 771 GLY A CA 1
ATOM 5846 C C . GLY A 1 771 ? -0.612 4.782 12.844 1.00 94.06 771 GLY A C 1
ATOM 5847 O O . GLY A 1 771 ? -0.167 3.957 12.052 1.00 94.06 771 GLY A O 1
ATOM 5848 N N . ARG A 1 772 ? -0.457 4.687 14.167 1.00 94.12 772 ARG A N 1
ATOM 5849 C CA . ARG A 1 772 ? 0.322 3.639 14.846 1.00 94.12 772 ARG A CA 1
ATOM 5850 C C . ARG A 1 772 ? -0.548 2.806 15.789 1.00 94.12 772 ARG A C 1
ATOM 5852 O O . ARG A 1 772 ? -1.586 3.311 16.226 1.00 94.12 772 ARG A O 1
ATOM 5859 N N . PRO A 1 773 ? -0.117 1.587 16.158 1.00 96.44 773 PRO A N 1
ATOM 5860 C CA . PRO A 1 773 ? -0.888 0.745 17.061 1.00 96.44 773 PRO A CA 1
ATOM 5861 C C . PRO A 1 773 ? -1.071 1.383 18.434 1.00 96.44 773 PRO A C 1
ATOM 5863 O O . PRO A 1 773 ? -0.163 2.028 18.974 1.00 96.44 773 PRO A O 1
ATOM 5866 N N . VAL A 1 774 ? -2.240 1.161 19.025 1.00 95.88 774 VAL A N 1
ATOM 5867 C CA . VAL A 1 774 ? -2.473 1.415 20.448 1.00 95.88 774 VAL A CA 1
ATOM 5868 C C . VAL A 1 774 ? -1.681 0.420 21.296 1.00 95.88 774 VAL A C 1
ATOM 5870 O O . VAL A 1 774 ? -1.175 -0.591 20.810 1.00 95.88 774 VAL A O 1
ATOM 5873 N N . ALA A 1 775 ? -1.560 0.701 22.590 1.00 96.06 775 ALA A N 1
ATOM 5874 C CA . ALA A 1 775 ? -0.785 -0.132 23.502 1.00 96.06 775 ALA A CA 1
ATOM 5875 C C . ALA A 1 775 ? -1.207 -1.615 23.487 1.00 96.06 775 ALA A C 1
ATOM 5877 O O . ALA A 1 775 ? -2.379 -1.933 23.277 1.00 96.06 775 ALA A O 1
ATOM 5878 N N . ASN A 1 776 ? -0.246 -2.514 23.736 1.00 95.69 776 ASN A N 1
ATOM 5879 C CA . ASN A 1 776 ? -0.433 -3.975 23.753 1.00 95.69 776 ASN A CA 1
ATOM 5880 C C . ASN A 1 776 ? -1.054 -4.570 22.469 1.00 95.69 776 ASN A C 1
ATOM 5882 O O . ASN A 1 776 ? -1.600 -5.670 22.514 1.00 95.69 776 ASN A O 1
ATOM 5886 N N . SER A 1 777 ? -0.990 -3.852 21.345 1.00 95.56 777 SER A N 1
ATOM 5887 C CA . SER A 1 777 ? -1.495 -4.305 20.046 1.00 95.56 777 SER A CA 1
ATOM 5888 C C . SER A 1 777 ? -0.351 -4.405 19.048 1.00 95.56 777 SER A C 1
ATOM 5890 O O . SER A 1 777 ? 0.613 -3.639 19.130 1.00 95.56 777 SER A O 1
ATOM 5892 N N . SER A 1 778 ? -0.472 -5.321 18.096 1.00 95.06 778 SER A N 1
ATOM 5893 C CA . SER A 1 778 ? 0.465 -5.454 16.987 1.00 95.06 778 SER A CA 1
ATOM 5894 C C . SER A 1 778 ? -0.302 -5.368 15.679 1.00 95.06 778 SER A C 1
ATOM 5896 O O . SER A 1 778 ? -1.428 -5.832 15.597 1.00 95.06 778 SER A O 1
ATOM 5898 N N . VAL A 1 779 ? 0.292 -4.760 14.661 1.00 95.50 779 VAL A N 1
ATOM 5899 C CA . VAL A 1 779 ? -0.274 -4.696 13.316 1.00 95.50 779 VAL A CA 1
ATOM 5900 C C . VAL A 1 779 ? 0.794 -5.016 12.293 1.00 95.50 779 VAL A C 1
ATOM 5902 O O . VAL A 1 779 ? 1.973 -4.733 12.491 1.00 95.50 779 VAL A O 1
ATOM 5905 N N . SER A 1 780 ? 0.413 -5.598 11.168 1.00 93.94 780 SER A N 1
ATOM 5906 C CA . SER A 1 780 ? 1.342 -5.872 10.074 1.00 93.94 780 SER A CA 1
ATOM 5907 C C . SER A 1 780 ? 0.650 -5.680 8.740 1.00 93.94 780 SER A C 1
ATOM 5909 O O . SER A 1 780 ? -0.491 -6.089 8.572 1.00 93.94 780 SER A O 1
ATOM 5911 N N . VAL A 1 781 ? 1.341 -5.066 7.784 1.00 92.69 781 VAL A N 1
ATOM 5912 C CA . VAL A 1 781 ? 0.864 -4.976 6.401 1.00 92.69 781 VAL A CA 1
ATOM 5913 C C . VAL A 1 781 ? 1.547 -6.088 5.619 1.00 92.69 781 VAL A C 1
ATOM 5915 O O . VAL A 1 781 ? 2.772 -6.075 5.478 1.00 92.69 781 VAL A O 1
ATOM 5918 N N . LEU A 1 782 ? 0.774 -7.077 5.181 1.00 90.25 782 LEU A N 1
ATOM 5919 C CA . LEU A 1 782 ? 1.281 -8.319 4.610 1.00 90.25 782 LEU A CA 1
ATOM 5920 C C . LEU A 1 782 ? 0.874 -8.489 3.143 1.00 90.25 782 LEU A C 1
ATOM 5922 O O . LEU A 1 782 ? -0.171 -8.006 2.708 1.00 90.25 782 LEU A O 1
ATOM 5926 N N . ASP A 1 783 ? 1.701 -9.192 2.375 1.00 86.19 783 ASP A N 1
ATOM 5927 C CA . ASP A 1 783 ? 1.335 -9.680 1.046 1.00 86.19 783 ASP A CA 1
ATOM 5928 C C . ASP A 1 783 ? 0.475 -10.957 1.123 1.00 86.19 783 ASP A C 1
ATOM 5930 O O . ASP A 1 783 ? 0.213 -11.510 2.194 1.00 86.19 783 ASP A O 1
ATOM 5934 N N . SER A 1 784 ? 0.064 -11.471 -0.039 1.00 84.88 784 SER A N 1
ATOM 5935 C CA . SER A 1 784 ? -0.717 -12.716 -0.148 1.00 84.88 784 SER A CA 1
ATOM 5936 C C . SER A 1 784 ? -0.010 -13.977 0.381 1.00 84.88 784 SER A C 1
ATOM 5938 O O . SER A 1 784 ? -0.641 -15.028 0.497 1.00 84.88 784 SER A O 1
ATOM 5940 N N . TRP A 1 785 ? 1.285 -13.901 0.706 1.00 86.44 785 TRP A N 1
ATOM 5941 C CA . TRP A 1 785 ? 2.071 -14.977 1.318 1.00 86.44 785 TRP A CA 1
ATOM 5942 C C . TRP A 1 785 ? 2.331 -14.737 2.812 1.00 86.44 785 TRP A C 1
ATOM 5944 O O . TRP A 1 785 ? 3.148 -15.443 3.407 1.00 86.44 785 TRP A O 1
ATOM 5954 N N . LEU A 1 786 ? 1.629 -13.775 3.424 1.00 88.19 786 LEU A N 1
ATOM 5955 C CA . LEU A 1 786 ? 1.758 -13.381 4.830 1.00 88.19 786 LEU A CA 1
ATOM 5956 C C . LEU A 1 786 ? 3.145 -12.824 5.189 1.00 88.19 786 LEU A C 1
ATOM 5958 O O . LEU A 1 786 ? 3.601 -12.959 6.328 1.00 88.19 786 LEU A O 1
ATOM 5962 N N . ARG A 1 787 ? 3.834 -12.191 4.233 1.00 85.00 787 ARG A N 1
ATOM 5963 C CA . ARG A 1 787 ? 5.130 -11.537 4.472 1.00 85.00 787 ARG A CA 1
ATOM 5964 C C . ARG A 1 787 ? 4.957 -10.027 4.586 1.00 85.00 787 ARG A C 1
ATOM 5966 O O . ARG A 1 787 ? 4.177 -9.471 3.815 1.00 85.00 787 ARG A O 1
ATOM 5973 N N . PRO A 1 788 ? 5.706 -9.345 5.471 1.00 87.31 788 PRO A N 1
ATOM 5974 C CA . PRO A 1 788 ? 5.687 -7.890 5.542 1.00 87.31 788 PRO A CA 1
ATOM 5975 C C . PRO A 1 788 ? 6.030 -7.258 4.194 1.00 87.31 788 PRO A C 1
ATOM 5977 O O . PRO A 1 788 ? 7.067 -7.572 3.601 1.00 87.31 788 PRO A O 1
ATOM 5980 N N . VAL A 1 789 ? 5.172 -6.358 3.718 1.00 86.81 789 VAL A N 1
ATOM 5981 C CA . VAL A 1 789 ? 5.461 -5.585 2.508 1.00 86.81 789 VAL A CA 1
ATOM 5982 C C . VAL A 1 789 ? 6.449 -4.451 2.819 1.00 86.81 789 VAL A C 1
ATOM 5984 O O . VAL A 1 789 ? 6.444 -3.921 3.934 1.00 86.81 789 VAL A O 1
ATOM 5987 N N . PRO A 1 790 ? 7.302 -4.047 1.861 1.00 84.75 790 PRO A N 1
ATOM 5988 C CA . PRO A 1 790 ? 8.173 -2.887 2.035 1.00 84.75 790 PRO A CA 1
ATOM 5989 C C . PRO A 1 790 ? 7.389 -1.591 2.298 1.00 84.75 790 PRO A C 1
ATOM 5991 O O . PRO A 1 790 ? 6.234 -1.443 1.900 1.00 84.75 790 PRO A O 1
ATOM 5994 N N . VAL A 1 791 ? 8.041 -0.591 2.890 1.00 85.75 791 VAL A N 1
ATOM 5995 C CA . VAL A 1 791 ? 7.457 0.738 3.126 1.00 85.75 791 VAL A CA 1
ATOM 5996 C C . VAL A 1 791 ? 6.962 1.350 1.809 1.00 85.75 791 VAL A C 1
ATOM 5998 O O . VAL A 1 791 ? 7.684 1.364 0.806 1.00 85.75 791 VAL A O 1
ATOM 6001 N N . GLY A 1 792 ? 5.731 1.862 1.816 1.00 83.00 792 GLY A N 1
ATOM 6002 C CA . GLY A 1 792 ? 5.074 2.444 0.641 1.00 83.00 792 GLY A CA 1
ATOM 6003 C C . GLY A 1 792 ? 4.421 1.424 -0.300 1.00 83.00 792 GLY A C 1
ATOM 6004 O O . GLY A 1 792 ? 3.799 1.830 -1.276 1.00 83.00 792 GLY A O 1
ATOM 6005 N N . VAL A 1 793 ? 4.535 0.121 -0.023 1.00 84.62 793 VAL A N 1
ATOM 6006 C CA . VAL A 1 793 ? 3.837 -0.934 -0.770 1.00 84.62 793 VAL A CA 1
ATOM 6007 C C . VAL A 1 793 ? 2.500 -1.235 -0.098 1.00 84.62 793 VAL A C 1
ATOM 6009 O O . VAL A 1 793 ? 2.413 -1.330 1.124 1.00 84.62 793 VAL A O 1
ATOM 6012 N N . VAL A 1 794 ? 1.450 -1.381 -0.904 1.00 87.44 794 VAL A N 1
ATOM 6013 C CA . VAL A 1 794 ? 0.121 -1.767 -0.421 1.00 87.44 794 VAL A CA 1
ATOM 6014 C C . VAL A 1 794 ? 0.105 -3.264 -0.107 1.00 87.44 794 VAL A C 1
ATOM 6016 O O . VAL A 1 794 ? 0.594 -4.076 -0.888 1.00 87.44 794 VAL A O 1
ATOM 6019 N N . GLY A 1 795 ? -0.491 -3.620 1.027 1.00 89.69 795 GLY A N 1
ATOM 6020 C CA . GLY A 1 795 ? -0.771 -4.995 1.426 1.00 89.69 795 GLY A CA 1
ATOM 6021 C C . GLY A 1 795 ? -2.019 -5.057 2.304 1.00 89.69 795 GLY A C 1
ATOM 6022 O O . GLY A 1 795 ? -2.648 -4.034 2.587 1.00 89.69 795 GLY A O 1
ATOM 6023 N N . GLU A 1 796 ? -2.385 -6.259 2.729 1.00 93.44 796 GLU A N 1
ATOM 6024 C CA . GLU A 1 796 ? -3.500 -6.485 3.644 1.00 93.44 796 GLU A CA 1
ATOM 6025 C C . GLU A 1 796 ? -3.062 -6.200 5.087 1.00 93.44 796 GLU A C 1
ATOM 6027 O O . GLU A 1 796 ? -1.982 -6.606 5.514 1.00 93.44 796 GLU A O 1
ATOM 6032 N N . LEU A 1 797 ? -3.886 -5.468 5.840 1.00 95.12 797 LEU A N 1
ATOM 6033 C CA . LEU A 1 797 ? -3.607 -5.121 7.232 1.00 95.12 797 LEU A CA 1
ATOM 6034 C C . LEU A 1 797 ? -4.087 -6.238 8.168 1.00 95.12 797 LEU A C 1
ATOM 6036 O O . LEU A 1 797 ? -5.279 -6.528 8.232 1.00 95.12 797 LEU A O 1
ATOM 6040 N N . TYR A 1 798 ? -3.158 -6.799 8.932 1.00 95.62 798 TYR A N 1
ATOM 6041 C CA . TYR A 1 798 ? -3.383 -7.772 9.996 1.00 95.62 798 TYR A CA 1
ATOM 6042 C C . TYR A 1 798 ? -3.232 -7.089 11.353 1.00 95.62 798 TYR A C 1
ATOM 6044 O O . TYR A 1 798 ? -2.396 -6.194 11.501 1.00 95.62 798 TYR A O 1
ATOM 6052 N N . VAL A 1 799 ? -4.044 -7.517 12.319 1.00 94.88 799 VAL A N 1
ATOM 6053 C CA . VAL A 1 799 ? -4.126 -6.990 13.688 1.00 94.88 799 VAL A CA 1
ATOM 6054 C C . VAL A 1 799 ? -4.161 -8.146 14.679 1.00 94.88 799 VAL A C 1
ATOM 6056 O O . VAL A 1 799 ? -4.824 -9.157 14.345 1.00 94.88 799 VAL A O 1
#

Organism: Williamsia limnetica (NCBI:txid882452)

Radius of gyration: 37.21 Å; Cα contacts (8 Å, |Δi|>4): 1607; chains: 1; bounding box: 89×55×107 Å

pLDDT: mean 89.88, std 8.8, range [43.97, 98.69]

Secondary structure (DSSP, 8-state):
-PPEEEPPHHHHHHHHHHHH-TT-GGGEEEEEEEE-TTS-HHHHHHHHHHHHHH-GGGGEEEEEETTEEEEEEPPPPS-----EEEE-S-HHHHHHHHHHHHTS---TT-S--EEEEEEEETTS-EEEEEEEETTT--HHHHHHHHHHHHHHHHHHHTT-PPPPP----HHHHHHHHHHHHTSHHHHHHHHHHHHHHHT-----S-EE-SPPPSSPPEEEEEEEEHHHHHHHHHHHHTTT--HHHHHHHHHHHHHHHTTT-SEEEEEEEE----GGGGT--S---EEEEEEEE--TT-BHHHHHHHHHHHHHHHHHHTTS-HHHHHHHTTT-EE---EEEE------EEETTEEEEEEEEE----SSEEEEEEE-SSSEEEEEEEE-TTT--HHHHHHHHHHHHHHHHHHHH--TTSBGGG---S-HHHHHHHHHHTBPPP-S--SS-HHHHHHHHHHHHTTSEEEEETTEEEEHHHHHHHHHHHHHHHHTTT--TT-EEEEE--SSSHHHHHHHHHHHTTPEEEEE-TTS-HHHHHHHHHHH--SEEEES-GGGS-GGGTTSEEEETTSHHHHHHHTTS--SPP-GGGSSS---TTSEEEEEEE--TTSS-EEEEEEHHHHHHHHHHHHHHS--SSEEEE-S-TTSTTHHHHHHHHHHHT--EEEPPTTGGG-HHHHHHHHTTS-EEEEEE-HHHHHHHHHH--S--TT---SEEEEESSPPBHHHHHHHHHHHT-EEEEEE--TTT-S-EEEETTS---SS--SB----EEPTT-B-EEE-TTSPBPPTT---EEE-

Solvent-accessible surface area (backbone atoms only — not comparable to full-atom values): 42292 Å² total; per-residue (Å²): 131,68,60,79,37,69,52,42,75,40,25,47,48,45,51,59,33,40,69,68,36,70,75,31,20,30,50,30,27,28,34,40,35,41,35,55,64,88,57,60,57,69,52,47,28,52,16,46,22,53,43,52,65,69,32,47,41,73,42,44,46,58,47,86,43,100,91,45,59,29,34,33,44,52,75,89,68,79,77,59,86,44,52,77,44,82,39,86,61,53,73,69,55,51,51,54,51,54,44,56,56,46,65,52,48,70,52,72,83,44,94,65,51,56,52,58,42,29,33,39,38,71,88,59,24,27,36,41,38,41,40,31,33,32,57,38,33,30,76,66,15,50,50,50,49,52,46,42,23,23,53,38,27,29,19,57,80,66,76,45,82,67,76,80,83,76,53,49,49,62,66,59,44,43,51,52,52,52,55,42,66,77,32,76,65,40,58,57,31,46,56,51,52,52,50,58,60,70,66,56,82,73,84,72,51,57,71,37,74,66,61,62,54,79,60,68,62,44,75,46,72,47,79,40,53,50,66,42,55,49,40,37,30,55,55,21,54,81,61,74,26,49,48,67,41,47,51,50,41,53,53,40,50,49,56,6,47,62,62,32,41,54,50,26,61,32,28,35,76,34,66,58,58,58,76,58,43,66,51,28,50,34,30,46,56,28,65,39,78,48,77,50,71,66,59,92,84,32,24,41,37,54,50,39,39,50,40,45,54,53,50,54,53,48,64,74,42,41,74,57,56,45,65,61,56,31,56,78,56,74,62,45,42,64,45,40,39,31,52,44,76,53,79,72,81,70,83,33,46,48,72,84,44,68,47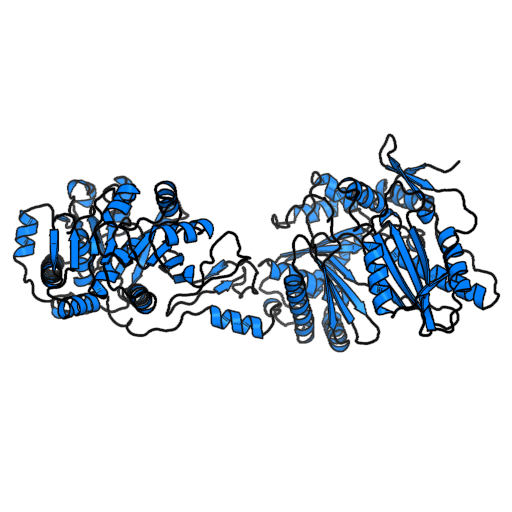,47,78,43,83,64,37,88,45,76,62,74,37,42,36,38,37,40,37,68,73,84,79,74,26,33,34,45,35,40,34,28,25,54,94,82,48,51,74,65,53,52,50,52,52,51,51,22,50,52,50,38,51,50,53,52,37,73,51,54,51,81,37,57,41,77,74,70,56,62,52,52,70,71,53,54,53,49,52,58,62,57,22,46,18,65,76,71,87,87,32,82,47,30,55,46,62,46,38,55,53,20,26,70,74,38,30,84,41,53,31,38,38,32,90,96,45,73,32,27,21,43,59,46,48,28,53,18,24,9,44,17,49,51,44,36,79,72,67,52,33,55,66,36,34,34,31,38,36,43,68,55,53,76,58,45,63,38,54,54,50,10,32,41,61,35,31,14,17,37,25,53,38,57,53,88,52,58,62,71,57,51,49,46,54,49,63,74,62,58,42,71,30,36,42,25,61,44,66,85,57,57,48,79,89,59,63,84,44,51,70,48,37,66,66,39,69,67,50,42,56,57,28,70,68,41,65,50,59,88,80,49,52,88,75,38,81,49,79,73,51,15,82,42,48,37,33,37,45,59,45,89,31,95,84,78,48,69,43,75,40,77,39,28,16,24,62,53,35,39,51,44,54,42,43,45,73,76,60,64,77,91,33,14,24,50,34,52,58,62,66,54,42,73,76,23,51,58,36,65,43,42,25,47,51,74,54,23,26,30,35,48,47,56,66,75,30,72,79,36,55,65,49,49,52,53,62,42,36,91,43,71,30,25,38,43,73,37,42,44,73,58,47,48,54,35,35,73,76,42,83,56,61,41,90,66,32,62,27,54,34,37,38,32,33,91,55,90,41,40,46,73,53,48,54,46,49,22,52,25,34,60,22,44,29,30,35,39,31,56,57,79,89,69,36,76,37,25,38,24,62,60,70,78,63,81,75,86,87,66,68,72,55,55,62,50,64,42,37,34,51,74,34,52,43,47,44,18,27,92,82,73,42,78,47,49,92,94,33,62,49,53,79,46,112

Sequence (799 aa):
MSARMALSGAQRGVWFAQQLEPESPVFSVGQLVWLPSDVDADLVASAVSIATGEADVLRCRFEDGDAGPVQIVGAPTDEVAVPVVHFGGTPDQLRGEARSRMAVPIALSANLMYDNTVWTLAGGGVAWEFKAHHIMLDAYGVSLLTRRVAQVYTALAQCREIPASKAGTVAEVVALEATYENGPSAEVDRVYWEGVLAARTDDDSELVTATPALALPIEASVSIDREVINRIGELGKAVGASWGDAAIAVWSWYNAARQGKTAASIALPMMGRRGVALLTPMMLVNMLQLHLEASPDDTVGDWLARVVAAMKDVRKHQRYRSERLATASGGRKAALPQLNLKVFDYDLDFAGARGVPESLAIGPVDDLDLFIYNDNVHGFVLELHARADRYSTSDVSIHLRRLRDAFVQLAEFDVESPLRDLVPAARAEQDSLTDWSSGVPIDGIDQNVDSVLQDSATRHGDRVAIAYRDVTLSYLEFDERVNQLARHVVDRGVRVGDRVAVVARRDELLPIMVAAVLRAGAVYVPVDPDQPEDRIGYLLADSAPSAILTNCGEAIPSGARELRVVDLADPVVVALVGKQSAGTVRDGDRSRTLFADDAAYLIYTSGTTGRPKGVVVSHRALLNRLVWGHRTYPLTGGVLHKTPIGFDVSVPELLSPLVEGEALAVLPPDGHRDPSEIMGALRGTSLDRVNFVPSMAQAVADHWPNADRDVSTRTAMLAGEALRWSLAESVGRLLSSDVLNIYGPTEAGEVMYYDCSTDSDSDRAEFVPIGRPVANSSVSVLDSWLRPVPVGVVGELYV